Protein AF-0000000067514881 (afdb_homodimer)

Radius of gyration: 48.78 Å; Cα contacts (8 Å, |Δi|>4): 1444; chains: 2; bounding box: 75×148×95 Å

Solvent-accessible surface area (backbone atoms only — not comparable to full-atom values): 47131 Å² total; per-residue (Å²): 100,60,61,56,52,49,50,50,49,51,50,44,47,51,47,31,50,49,51,51,50,52,49,44,64,70,70,41,62,71,49,18,67,57,32,48,49,44,53,46,50,52,51,50,49,49,49,50,33,59,72,74,40,55,71,67,57,22,54,52,49,37,60,68,60,47,46,100,52,30,45,54,50,74,37,80,62,69,75,24,76,82,64,85,60,50,72,67,38,49,51,52,49,50,52,45,42,63,72,65,65,56,62,90,83,55,55,72,27,43,39,66,24,15,73,82,69,42,60,60,82,41,62,83,88,37,74,68,41,69,42,59,40,31,38,30,30,15,35,56,42,96,86,68,34,17,45,30,32,44,32,49,46,46,59,39,69,62,55,69,61,52,48,65,48,49,47,57,46,46,48,50,54,51,48,52,51,49,51,51,51,41,52,42,51,49,50,48,46,52,51,47,26,55,49,36,45,42,42,23,36,57,41,87,71,78,74,71,79,79,47,59,49,71,66,50,26,49,29,46,50,27,46,37,51,21,52,52,28,50,49,50,32,53,49,46,50,35,50,39,47,40,36,48,33,57,56,52,48,51,45,52,50,50,43,50,57,56,51,67,70,47,70,91,46,71,68,46,52,50,46,50,51,40,48,49,49,48,50,50,49,40,52,50,51,29,52,46,32,53,52,65,23,72,85,67,61,68,40,79,41,50,54,40,57,54,50,49,54,49,39,50,52,30,40,74,71,74,54,62,49,46,67,84,76,55,76,85,41,71,46,68,41,40,66,67,32,50,50,49,22,49,49,31,53,45,52,48,24,35,70,71,36,67,31,29,33,50,47,64,49,72,45,94,86,48,29,38,38,36,34,42,35,23,64,20,90,45,66,62,77,89,44,50,69,54,46,40,39,48,56,39,51,86,40,98,91,46,87,49,76,77,74,74,89,76,71,26,42,43,53,27,44,22,38,44,42,35,21,44,40,38,23,46,66,46,64,42,71,40,85,95,50,6,33,30,39,40,36,39,34,62,51,61,78,70,85,122,100,62,62,54,52,49,50,49,49,51,50,44,47,50,47,31,50,48,49,50,49,51,49,42,64,70,70,40,61,69,51,19,69,57,33,49,50,46,54,46,51,52,49,49,48,49,49,49,33,59,73,73,40,55,72,68,57,21,52,53,50,38,58,68,61,46,46,101,53,30,44,53,49,76,36,81,61,68,76,24,76,81,63,85,63,50,73,67,37,49,51,50,50,49,52,44,40,63,72,63,67,56,62,89,82,56,54,70,27,41,38,63,25,16,73,83,68,43,61,58,82,42,61,84,87,37,74,67,42,68,42,58,40,30,38,32,30,15,36,57,40,96,85,69,34,17,45,30,33,45,32,50,48,45,59,40,69,63,54,68,61,52,49,65,48,49,48,57,46,47,47,50,54,50,49,52,51,49,52,53,51,40,50,42,51,50,49,50,45,52,53,48,26,54,51,36,46,42,40,24,35,56,42,87,71,78,75,70,79,79,48,59,49,70,67,50,27,50,28,46,50,28,47,38,50,22,52,52,27,50,50,51,32,54,43,48,49,41,51,40,48,40,37,49,34,57,57,53,48,52,45,53,52,50,43,49,56,57,53,67,70,47,69,91,49,71,67,46,52,51,45,52,51,38,47,50,52,48,51,50,50,40,50,50,51,30,52,46,35,50,51,58,34,73,84,63,64,68,42,78,42,48,52,40,56,52,49,50,53,50,40,51,52,31,41,73,70,72,54,61,49,46,68,85,77,54,76,87,41,71,47,69,40,40,65,68,29,51,50,49,22,48,50,30,53,44,50,48,24,36,70,69,35,68,30,30,32,50,46,66,50,74,46,94,86,48,29,37,37,37,34,43,34,23,63,19,90,43,67,61,76,89,45,51,69,53,46,40,39,47,56,39,51,85,39,96,90,45,87,49,76,79,74,77,90,78,73,24,43,42,54,28,46,21,37,45,42,36,22,45,40,39,24,45,64,47,62,41,72,40,87,95,51,7,34,30,40,39,36,38,33,62,52,63,79,70,83,123

Nearest PDB structures (foldseek):
  4biw-assembly1_A  TM=7.406E-01  e=2.289E-13  Escherichia coli K-12
  5lfk-assembly1_B-2  TM=5.447E-01  e=4.618E-12  Escherichia coli
  7zp0-assembly1_A  TM=6.771E-01  e=2.724E-10  Escherichia coli 'BL21-Gold(DE3)pLysS AG'
  6dk7-assembly3_E  TM=6.447E-01  e=3.213E-09  Pseudomonas aeruginosa
  9eut-assembly1_B  TM=3.669E-01  e=2.850E-12  Pseudomonas aeruginosa

Foldseek 3Di:
DLVVVLVVLLVVLVVVLVVVVQVCLVPPAFFAPVLLVVVLVLVLVLQCLCQVHDPVRSQVVQVVSDDPFKHKDKFLDADQPPDDDDPNRVVSVVVSCVVNVDDPPKDKGKDKAFPVRHRSRDDPVDPSVVGWIWIWMWIDDPVNMIIIMIGTGDTRDPSVVVCVPPSCVPSVVVSVVSSVQCCQQVVLVVVVVLVVLCVLQQAQDPQDDQGHDPVSNVVSVVVRVVSVVVQCVLQVVLVVQLVVLVVVVVVLVVVLVVLVPDDDDPVSVVVNVVSVLVNQVSVVSNVLSVLVHDDQHWDKDWVQVLVVVVQVVCVVVVQHAADPTDDTDIATARSSLQSLLVVLLQVVQCVAAVYWHWDWDADPVRKIKIKIKHFGAFDDPVCQVVLLPFQQDQDPVGSDDCPDDDSSNSSVSSQVSLVSSNKGWGWDADPPGIIMIMIIGHRSPDPD/DLVVVLVVLLVVLVVVLVVVVQVCLVPPAFFAPVLLVVVLVLVLVLQCLCQPHDNVRSQVVQVVSDDPFKHKDKFLDADQPPDDDDPNRVVSVVVNCVVNVDDPPKDKGKAKDFPVRHRSRDDPVDPSVVGWIWMWMWIDDPVNMIIIMIGTGDTRDPSVVVCVPPSCVPSVVVSVVSSVQCCQQVVLVVVVVLVVLCVLQQAQDPQDDQGHDPVSNVVSVVVRVVSVVVLCVLQVVLVVQLVVLVVVVVVLVVVLVVLVPDDDDPVSVVVNVVSVLVNQVSVVSNVLSCLVNRPQHWDKDWVQVLVVVVQVVCVVVVQHAADPTDDTDIATARSSLQSLLVVLLQVVQCVQAVYWHWDWDADPVRKIKIKIKHFGAFDDPVCQVVLLPFQQDQDPVGSDDCPDDDSSNSSVSSQVSLVSSNKGWGWDADPPGIIMIMIIGHRSPDPD

pLDDT: mean 82.02, std 12.08, range [29.7, 97.06]

InterPro domains:
  IPR003594 Histidine kinase/HSP90-like ATPase domain [PF02518] (335-443)
  IPR003594 Histidine kinase/HSP90-like ATPase domain [SM00387] (333-445)
  IPR003660 HAMP domain [PF00672] (180-230)
  IPR003660 HAMP domain [PS50885] (183-235)
  IPR003660 HAMP domain [SM00304] (183-235)
  IPR003661 Signal transduction histidine kinase, dimerisation/phosphoacceptor domain [PF00512] (237-293)
  IPR003661 Signal transduction histidine kinase, dimerisation/phosphoacceptor domain [SM00388] (236-294)
  IPR003661 Signal transduction histidine kinase, dimerisation/phosphoacceptor domain [cd00082] (237-290)
  IPR004358 Signal transduction histidine kinase-related protein, C-terminal [PR00344] (368-382)
  IPR004358 Signal transduction histidine kinase-related protein, C-terminal [PR00344] (386-396)
  IPR004358 Signal transduction histidine kinase-related protein, C-terminal [PR00344] (405-423)
  IPR004358 Signal transduction histidine kinase-related protein, C-terminal [PR00344] (429-442)
  IPR005467 Histidine kinase domain [PS50109] (243-445)
  IPR036097 Signal transduction histidine kinase, dimerisation/phosphoacceptor domain superfamily [SSF47384] (219-292)
  IPR036890 Histidine kinase/HSP90-like ATPase superfamily [G3DSA:3.30.565.10] (294-443)
  IPR036890 Histidine kinase/HSP90-like ATPase superfamily [SSF55874] (293-443)
  IPR050980 Two-component sensor histidine kinase [PTHR44936] (175-445)

Organism: Pseudomonas syringae pv. tomato (strain ATCC BAA-871 / DC3000) (NCBI:txid223283)

Sequence (896 aa):
MTQQLALLLLLALLASNAIAMLFLQRTGALIHPLSRTLAVERLITAYHATQGLSAEDASRLLAAMQTPDSELWVSAWPIANTLDMRAEEYRLVADLSHRLKLPAETTIGMQLERISGGPAREHVFVAAGWAPLRLRTSIDLLNGSYLNGIQHPAGGYEWGRMLAYTLPVTTIPVLLIVVFFMRRIVRPVKTLAKATERVSRGEWIPPLPLSGPQEARDLTTAFNIMQARIARHVEGRTRMLAAISHDLNTPITELRLQMELLDDGPERDDMLDSLDELRAMVRETLNFVRGDAVQEATVEISLTVLIDDLAKRYTTMGTPIGWHGASEITCRCRPLALKRALTNLIDNALKHAGDATVSLFKASDGDIHLEVLDHGTGIEPAWLTQVFEPFVQLSQTGTDHPQGGGLGLGLAIARACVQAHGGELTLENRPPAGLCAVVRLPAGVANLMTQQLALLLLLALLASNAIAMLFLQRTGALIHPLSRTLAVERLITAYHATQGLSAEDASRLLAAMQTPDSELWVSAWPIANTLDMRAEEYRLVADLSHRLKLPAETTIGMQLERISGGPAREHVFVAAGWAPLRLRTSIDLLNGSYLNGIQHPAGGYEWGRMLAYTLPVTTIPVLLIVVFFMRRIVRPVKTLAKATERVSRGEWIPPLPLSGPQEARDLTTAFNIMQARIARHVEGRTRMLAAISHDLNTPITELRLQMELLDDGPERDDMLDSLDELRAMVRETLNFVRGDAVQEATVEISLTVLIDDLAKRYTTMGTPIGWHGASEITCRCRPLALKRALTNLIDNALKHAGDATVSLFKASDGDIHLEVLDHGTGIEPAWLTQVFEPFVQLSQTGTDHPQGGGLGLGLAIARACVQAHGGELTLENRPPAGLCAVVRLPAGVANL

Structure (mmCIF, N/CA/C/O backbone):
data_AF-0000000067514881-model_v1
#
loop_
_entity.id
_entity.type
_entity.pdbx_description
1 polymer 'histidine kinase'
#
loop_
_atom_site.group_PDB
_atom_site.id
_atom_site.type_symbol
_atom_site.label_atom_id
_atom_site.label_alt_id
_atom_site.label_comp_id
_atom_site.label_asym_id
_atom_site.label_entity_id
_atom_site.label_seq_id
_atom_site.pdbx_PDB_ins_code
_atom_site.Cartn_x
_atom_site.Cartn_y
_atom_site.Cartn_z
_atom_site.occupancy
_atom_site.B_iso_or_equiv
_atom_site.auth_seq_id
_atom_site.auth_comp_id
_atom_site.auth_asym_id
_atom_site.auth_atom_id
_atom_site.pdbx_PDB_model_num
ATOM 1 N N . MET A 1 1 ? -8.719 10.391 -0.542 1 67.5 1 MET A N 1
ATOM 2 C CA . MET A 1 1 ? -8.109 10.375 0.783 1 67.5 1 MET A CA 1
ATOM 3 C C . MET A 1 1 ? -7.312 11.648 1.033 1 67.5 1 MET A C 1
ATOM 5 O O . MET A 1 1 ? -7.438 12.266 2.092 1 67.5 1 MET A O 1
ATOM 9 N N . THR A 1 2 ? -6.684 11.977 -0.057 1 68.81 2 THR A N 1
ATOM 10 C CA . THR A 1 2 ? -5.906 13.203 0.092 1 68.81 2 THR A CA 1
ATOM 11 C C . THR A 1 2 ? -6.816 14.383 0.43 1 68.81 2 THR A C 1
ATOM 13 O O . THR A 1 2 ? -6.496 15.188 1.308 1 68.81 2 THR A O 1
ATOM 16 N N . GLN A 1 3 ? -7.957 14.219 -0.21 1 71.12 3 GLN A N 1
ATOM 17 C CA . GLN A 1 3 ? -8.875 15.336 -0.005 1 71.12 3 GLN A CA 1
ATOM 18 C C . GLN A 1 3 ? -9.516 15.273 1.381 1 71.12 3 GLN A C 1
ATOM 20 O O . GLN A 1 3 ? -9.688 16.312 2.033 1 71.12 3 GLN A O 1
ATOM 25 N N . GLN A 1 4 ? -9.75 14.031 1.792 1 72.94 4 GLN A N 1
ATOM 26 C CA . GLN A 1 4 ? -10.359 13.883 3.109 1 72.94 4 GLN A CA 1
ATOM 27 C C . GLN A 1 4 ? -9.391 14.297 4.215 1 72.94 4 GLN A C 1
ATOM 29 O O . GLN A 1 4 ? -9.781 14.961 5.172 1 72.94 4 GLN A O 1
ATOM 34 N N . LEU A 1 5 ? -8.188 13.891 4.02 1 74.94 5 LEU A N 1
ATOM 35 C CA . LEU A 1 5 ? -7.188 14.25 5.02 1 74.94 5 LEU A CA 1
ATOM 36 C C . LEU A 1 5 ? -6.945 15.758 5.035 1 74.94 5 LEU A C 1
ATOM 38 O O . LEU A 1 5 ? -6.84 16.359 6.105 1 74.94 5 LEU A O 1
ATOM 42 N N . ALA A 1 6 ? -6.922 16.297 3.861 1 73.81 6 ALA A N 1
ATOM 43 C CA . ALA A 1 6 ? -6.746 17.734 3.758 1 73.81 6 ALA A CA 1
ATOM 44 C C . ALA A 1 6 ? -7.895 18.484 4.434 1 73.81 6 ALA A C 1
ATOM 46 O O . ALA A 1 6 ? -7.668 19.453 5.164 1 73.81 6 ALA A O 1
ATOM 47 N N . LEU A 1 7 ? -9.062 17.969 4.223 1 74.75 7 LEU A N 1
ATOM 48 C CA . LEU A 1 7 ? -10.234 18.609 4.809 1 74.75 7 LEU A CA 1
ATOM 49 C C . LEU A 1 7 ? -10.234 18.453 6.324 1 74.75 7 LEU A C 1
ATOM 51 O O . LEU A 1 7 ? -10.578 19.406 7.047 1 74.75 7 LEU A O 1
ATOM 55 N N . LEU A 1 8 ? -9.805 17.344 6.73 1 76.19 8 LEU A N 1
ATOM 56 C CA . LEU A 1 8 ? -9.766 17.094 8.164 1 76.19 8 LEU A CA 1
ATOM 57 C C . LEU A 1 8 ? -8.719 17.984 8.836 1 76.19 8 LEU A C 1
ATOM 59 O O . LEU A 1 8 ? -8.945 18.5 9.938 1 76.19 8 LEU A O 1
ATOM 63 N N . LEU A 1 9 ? -7.617 18.109 8.172 1 78 9 LEU A N 1
ATOM 64 C CA . LEU A 1 9 ? -6.555 18.953 8.719 1 78 9 LEU A CA 1
ATOM 65 C C . LEU A 1 9 ? -6.992 20.422 8.781 1 78 9 LEU A C 1
ATOM 67 O O . LEU A 1 9 ? -6.738 21.109 9.773 1 78 9 LEU A O 1
ATOM 71 N N . LEU A 1 10 ? -7.688 20.812 7.723 1 76.31 10 LEU A N 1
ATOM 72 C CA . LEU A 1 10 ? -8.188 22.188 7.691 1 76.31 10 LEU A CA 1
ATOM 73 C C . LEU A 1 10 ? -9.211 22.422 8.805 1 76.31 10 LEU A C 1
ATOM 75 O O . LEU A 1 10 ? -9.156 23.438 9.492 1 76.31 10 LEU A O 1
ATOM 79 N N . LEU A 1 11 ? -10.031 21.438 8.969 1 77.38 11 LEU A N 1
ATOM 80 C CA . LEU A 1 11 ? -11.062 21.562 9.992 1 77.38 11 LEU A CA 1
ATOM 81 C C . LEU A 1 11 ? -10.445 21.547 11.391 1 77.38 11 LEU A C 1
ATOM 83 O O . LEU A 1 11 ? -10.891 22.266 12.281 1 77.38 11 LEU A O 1
ATOM 87 N N . ALA A 1 12 ? -9.453 20.766 11.5 1 78 12 ALA A N 1
ATOM 88 C CA . ALA A 1 12 ? -8.789 20.688 12.797 1 78 12 ALA A CA 1
ATOM 89 C C . ALA A 1 12 ? -8.062 21.984 13.125 1 78 12 ALA A C 1
ATOM 91 O O . ALA A 1 12 ? -8.078 22.438 14.273 1 78 12 ALA A O 1
ATOM 92 N N . LEU A 1 13 ? -7.488 22.516 12.07 1 78.38 13 LEU A N 1
ATOM 93 C CA . LEU A 1 13 ? -6.785 23.781 12.281 1 78.38 13 LEU A CA 1
ATOM 94 C C . LEU A 1 13 ? -7.766 24.906 12.586 1 78.38 13 LEU A C 1
ATOM 96 O O . LEU A 1 13 ? -7.508 25.734 13.461 1 78.38 13 LEU A O 1
ATOM 100 N N . LEU A 1 14 ? -8.867 24.891 11.93 1 76.5 14 LEU A N 1
ATOM 101 C CA . LEU A 1 14 ? -9.891 25.891 12.18 1 76.5 14 LEU A CA 1
ATOM 102 C C . LEU A 1 14 ? -10.484 25.734 13.57 1 76.5 14 LEU A C 1
ATOM 104 O O . LEU A 1 14 ? -10.672 26.719 14.289 1 76.5 14 LEU A O 1
ATOM 108 N N . ALA A 1 15 ? -10.68 24.531 13.906 1 79.69 15 ALA A N 1
ATOM 109 C CA . ALA A 1 15 ? -11.25 24.25 15.219 1 79.69 15 ALA A CA 1
ATOM 110 C C . ALA A 1 15 ? -10.281 24.641 16.328 1 79.69 15 ALA A C 1
ATOM 112 O O . ALA A 1 15 ? -10.68 25.219 17.344 1 79.69 15 ALA A O 1
ATOM 113 N N . SER A 1 16 ? -9.094 24.281 16.109 1 78.38 16 SER A N 1
ATOM 114 C CA . SER A 1 16 ? -8.086 24.578 17.109 1 78.38 16 SER A CA 1
ATOM 115 C C . SER A 1 16 ? -7.938 26.094 17.312 1 78.38 16 SER A C 1
ATOM 117 O O . SER A 1 16 ? -7.824 26.562 18.438 1 78.38 16 SER A O 1
ATOM 119 N N . ASN A 1 17 ? -8.016 26.828 16.25 1 74.62 17 ASN A N 1
ATOM 120 C CA . ASN A 1 17 ? -7.934 28.281 16.344 1 74.62 17 ASN A CA 1
ATOM 121 C C . ASN A 1 17 ? -9.188 28.875 16.984 1 74.62 17 ASN A C 1
ATOM 123 O O . ASN A 1 17 ? -9.094 29.812 17.766 1 74.62 17 ASN A O 1
ATOM 127 N N . ALA A 1 18 ? -10.25 28.312 16.672 1 73.75 18 ALA A N 1
ATOM 128 C CA . ALA A 1 18 ? -11.5 28.781 17.266 1 73.75 18 ALA A CA 1
ATOM 129 C C . ALA A 1 18 ? -11.523 28.547 18.766 1 73.75 18 ALA A C 1
ATOM 131 O O . ALA A 1 18 ? -11.922 29.422 19.531 1 73.75 18 ALA A O 1
ATOM 132 N N . ILE A 1 19 ? -11.039 27.406 19.172 1 76 19 ILE A N 1
ATOM 133 C CA . ILE A 1 19 ? -11 27.062 20.578 1 76 19 ILE A CA 1
ATOM 134 C C . ILE A 1 19 ? -10.031 27.984 21.328 1 76 19 ILE A C 1
ATOM 136 O O . ILE A 1 19 ? -10.328 28.453 22.422 1 76 19 ILE A O 1
ATOM 140 N N . ALA A 1 20 ? -8.961 28.219 20.672 1 72.5 20 ALA A N 1
ATOM 141 C CA . ALA A 1 20 ? -7.977 29.109 21.281 1 72.5 20 ALA A CA 1
ATOM 142 C C . ALA A 1 20 ? -8.539 30.531 21.438 1 72.5 20 ALA A C 1
ATOM 144 O O . ALA A 1 20 ? -8.32 31.172 22.453 1 72.5 20 ALA A O 1
ATOM 145 N N . MET A 1 21 ? -9.297 30.969 20.469 1 70.38 21 MET A N 1
ATOM 146 C CA . MET A 1 21 ? -9.914 32.281 20.5 1 70.38 21 MET A CA 1
ATOM 147 C C . MET A 1 21 ? -10.969 32.375 21.609 1 70.38 21 MET A C 1
ATOM 149 O O . MET A 1 21 ? -11.039 33.344 22.344 1 70.38 21 MET A O 1
ATOM 153 N N . LEU A 1 22 ? -11.695 31.281 21.672 1 70.44 22 LEU A N 1
ATOM 154 C CA . LEU A 1 22 ? -12.742 31.25 22.688 1 70.44 22 LEU A CA 1
ATOM 155 C C . LEU A 1 22 ? -12.141 31.203 24.078 1 70.44 22 LEU A C 1
ATOM 157 O O . LEU A 1 22 ? -12.656 31.859 25 1 70.44 22 LEU A O 1
ATOM 161 N N . PHE A 1 23 ? -11.062 30.516 24.188 1 71.56 23 PHE A N 1
ATOM 162 C CA . PHE A 1 23 ? -10.383 30.438 25.469 1 71.56 23 PHE A CA 1
ATOM 163 C C . PHE A 1 23 ? -9.82 31.781 25.875 1 71.56 23 PHE A C 1
ATOM 165 O O . PHE A 1 23 ? -9.953 32.219 27.031 1 71.56 23 PHE A O 1
ATOM 172 N N . LEU A 1 24 ? -9.266 32.531 24.922 1 67.5 24 LEU A N 1
ATOM 173 C CA . LEU A 1 24 ? -8.68 33.844 25.219 1 67.5 24 LEU A CA 1
ATOM 174 C C . LEU A 1 24 ? -9.766 34.875 25.516 1 67.5 24 LEU A C 1
ATOM 176 O O . LEU A 1 24 ? -9.57 35.75 26.344 1 67.5 24 LEU A O 1
ATOM 180 N N . GLN A 1 25 ? -10.844 34.656 24.844 1 66.69 25 GLN A N 1
ATOM 181 C CA . GLN A 1 25 ? -11.945 35.562 25.078 1 66.69 25 GLN A CA 1
ATOM 182 C C . GLN A 1 25 ? -12.539 35.375 26.469 1 66.69 25 GLN A C 1
ATOM 184 O O . GLN A 1 25 ? -12.938 36.344 27.125 1 66.69 25 GLN A O 1
ATOM 189 N N . ARG A 1 26 ? -12.492 34.156 26.844 1 67.12 26 ARG A N 1
ATOM 190 C CA . ARG A 1 26 ? -13.102 33.875 28.141 1 67.12 26 ARG A CA 1
ATOM 191 C C . ARG A 1 26 ? -12.148 34.188 29.281 1 67.12 26 ARG A C 1
ATOM 193 O O . ARG A 1 26 ? -12.578 34.656 30.328 1 67.12 26 ARG A O 1
ATOM 200 N N . THR A 1 27 ? -10.891 33.969 29.016 1 62.38 27 THR A N 1
ATOM 201 C CA . THR A 1 27 ? -9.969 34.094 30.125 1 62.38 27 THR A CA 1
ATOM 202 C C . THR A 1 27 ? -9.117 35.344 29.984 1 62.38 27 THR A C 1
ATOM 204 O O . THR A 1 27 ? -8.477 35.781 30.938 1 62.38 27 THR A O 1
ATOM 207 N N . GLY A 1 28 ? -9.141 35.875 28.812 1 61.72 28 GLY A N 1
ATOM 208 C CA . GLY A 1 28 ? -8.203 36.969 28.609 1 61.72 28 GLY A CA 1
ATOM 209 C C . GLY A 1 28 ? -8.75 38.312 29.062 1 61.72 28 GLY A C 1
ATOM 210 O O . GLY A 1 28 ? -9.906 38.406 29.469 1 61.72 28 GLY A O 1
ATOM 211 N N . ALA A 1 29 ? -7.867 39.312 29.172 1 66.06 29 ALA A N 1
ATOM 212 C CA . ALA A 1 29 ? -8.25 40.656 29.547 1 66.06 29 ALA A CA 1
ATOM 213 C C . ALA A 1 29 ? -9.117 41.312 28.484 1 66.06 29 ALA A C 1
ATOM 215 O O . ALA A 1 29 ? -8.867 41.125 27.281 1 66.06 29 ALA A O 1
ATOM 216 N N . LEU A 1 30 ? -10.289 41.812 28.875 1 70.56 30 LEU A N 1
ATOM 217 C CA . LEU A 1 30 ? -11.219 42.469 27.953 1 70.56 30 LEU A CA 1
ATOM 218 C C . LEU A 1 30 ? -10.578 43.688 27.328 1 70.56 30 LEU A C 1
ATOM 220 O O . LEU A 1 30 ? -10.766 43.969 26.141 1 70.56 30 LEU A O 1
ATOM 224 N N . ILE A 1 31 ? -9.75 44.344 28.25 1 76.69 31 ILE A N 1
ATOM 225 C CA . ILE A 1 31 ? -9.109 45.594 27.781 1 76.69 31 ILE A CA 1
ATOM 226 C C . ILE A 1 31 ? -7.613 45.344 27.594 1 76.69 31 ILE A C 1
ATOM 228 O O . ILE A 1 31 ? -6.977 44.688 28.422 1 76.69 31 ILE A O 1
ATOM 232 N N . HIS A 1 32 ? -7.141 45.75 26.531 1 76.38 32 HIS A N 1
ATOM 233 C CA . HIS A 1 32 ? -5.699 45.688 26.297 1 76.38 32 HIS A CA 1
ATOM 234 C C . HIS A 1 32 ? -4.93 46.375 27.422 1 76.38 32 HIS A C 1
ATOM 236 O O . HIS A 1 32 ? -5.332 47.438 27.891 1 76.38 32 HIS A O 1
ATOM 242 N N . PRO A 1 33 ? -3.928 45.812 27.875 1 77.75 33 PRO A N 1
ATOM 243 C CA . PRO A 1 33 ? -3.188 46.375 29 1 77.75 33 PRO A CA 1
ATOM 244 C C . PRO A 1 33 ? -2.732 47.812 28.75 1 77.75 33 PRO A C 1
ATOM 246 O O . PRO A 1 33 ? -2.771 48.625 29.672 1 77.75 33 PRO A O 1
ATOM 249 N N . LEU A 1 34 ? -2.389 48.062 27.531 1 81.69 34 LEU A N 1
ATOM 250 C CA . LEU A 1 34 ? -1.942 49.406 27.219 1 81.69 34 LEU A CA 1
ATOM 251 C C . LEU A 1 34 ? -3.111 50.406 27.25 1 81.69 34 LEU A C 1
ATOM 253 O O . LEU A 1 34 ? -2.949 51.562 27.641 1 81.69 34 LEU A O 1
ATOM 257 N N . SER A 1 35 ? -4.227 49.938 26.859 1 85 35 SER A N 1
ATOM 258 C CA . SER A 1 35 ? -5.414 50.781 26.891 1 85 35 SER A CA 1
ATOM 259 C C . SER A 1 35 ? -5.863 51.031 28.328 1 85 35 SER A C 1
ATOM 261 O O . SER A 1 35 ? -6.344 52.125 28.641 1 85 35 SER A O 1
ATOM 263 N N . ARG A 1 36 ? -5.676 50.062 29.094 1 86.06 36 ARG A N 1
ATOM 264 C CA . ARG A 1 36 ? -5.969 50.219 30.516 1 86.06 36 ARG A CA 1
ATOM 265 C C . ARG A 1 36 ? -5.09 51.281 31.125 1 86.06 36 ARG A C 1
ATOM 267 O O . ARG A 1 36 ? -5.578 52.156 31.844 1 86.06 36 ARG A O 1
ATOM 274 N N . THR A 1 37 ? -3.854 51.188 30.828 1 86.12 37 THR A N 1
ATOM 275 C CA . THR A 1 37 ? -2.916 52.188 31.359 1 86.12 37 THR A CA 1
ATOM 276 C C . THR A 1 37 ? -3.266 53.594 30.859 1 86.12 37 THR A C 1
ATOM 278 O O . THR A 1 37 ? -3.207 54.562 31.609 1 86.12 37 THR A O 1
ATOM 281 N N . LEU A 1 38 ? -3.611 53.625 29.641 1 87.5 38 LEU A N 1
ATOM 282 C CA . LEU A 1 38 ? -3.99 54.906 29.047 1 87.5 38 LEU A CA 1
ATOM 283 C C . LEU A 1 38 ? -5.199 55.5 29.75 1 87.5 38 LEU A C 1
ATOM 285 O O . LEU A 1 38 ? -5.203 56.688 30.094 1 87.5 38 LEU A O 1
ATOM 289 N N . ALA A 1 39 ? -6.141 54.719 30 1 89.44 39 ALA A N 1
ATOM 290 C CA . ALA A 1 39 ? -7.375 55.156 30.641 1 89.44 39 ALA A CA 1
ATOM 291 C C . ALA A 1 39 ? -7.109 55.656 32.062 1 89.44 39 ALA A C 1
ATOM 293 O O . ALA A 1 39 ? -7.613 56.688 32.469 1 89.44 39 ALA A O 1
ATOM 294 N N . VAL A 1 40 ? -6.328 54.938 32.719 1 90.06 40 VAL A N 1
ATOM 295 C CA . VAL A 1 40 ? -6.047 55.25 34.125 1 90.06 40 VAL A CA 1
ATOM 296 C C . VAL A 1 40 ? -5.191 56.531 34.219 1 90.06 40 VAL A C 1
ATOM 298 O O . VAL A 1 40 ? -5.434 57.406 35.031 1 90.06 40 VAL A O 1
ATOM 301 N N . GLU A 1 41 ? -4.27 56.656 33.375 1 89.06 41 GLU A N 1
ATOM 302 C CA . GLU A 1 41 ? -3.389 57.812 33.375 1 89.06 41 GLU A CA 1
ATOM 303 C C . GLU A 1 41 ? -4.152 59.094 33.031 1 89.06 41 GLU A C 1
ATOM 305 O O . GLU A 1 41 ? -3.893 60.156 33.625 1 89.06 41 GLU A O 1
ATOM 310 N N . ARG A 1 42 ? -5.059 59 32.156 1 90.06 42 ARG A N 1
ATOM 311 C CA . ARG A 1 42 ? -5.902 60.125 31.812 1 90.06 42 ARG A CA 1
ATOM 312 C C . ARG A 1 42 ? -6.695 60.625 33 1 90.06 42 ARG A C 1
ATOM 314 O O . ARG A 1 42 ? -6.77 61.812 33.281 1 90.06 42 ARG A O 1
ATOM 321 N N . LEU A 1 43 ? -7.172 59.719 33.719 1 92 43 LEU A N 1
ATOM 322 C CA . LEU A 1 43 ? -7.984 60.062 34.875 1 92 43 LEU A CA 1
ATOM 323 C C . LEU A 1 43 ? -7.125 60.656 35.969 1 92 43 LEU A C 1
ATOM 325 O O . LEU A 1 43 ? -7.551 61.594 36.656 1 92 43 LEU A O 1
ATOM 329 N N . ILE A 1 44 ? -5.957 60.188 36.156 1 90.5 44 ILE A N 1
ATOM 330 C CA . ILE A 1 44 ? -5.047 60.688 37.156 1 90.5 44 ILE A CA 1
ATOM 331 C C . ILE A 1 44 ? -4.676 62.125 36.844 1 90.5 44 ILE A C 1
ATOM 333 O O . ILE A 1 44 ? -4.719 63 37.719 1 90.5 44 ILE A O 1
ATOM 337 N N . THR A 1 45 ? -4.367 62.344 35.625 1 90 45 THR A N 1
ATOM 338 C CA . THR A 1 45 ? -4.012 63.719 35.219 1 90 45 THR A CA 1
ATOM 339 C C . THR A 1 45 ? -5.191 64.688 35.406 1 90 45 THR A C 1
ATOM 341 O O . THR A 1 45 ? -5.027 65.75 35.906 1 90 45 THR A O 1
ATOM 344 N N . ALA A 1 46 ? -6.312 64.188 35 1 92.25 46 ALA A N 1
ATOM 345 C CA . ALA A 1 46 ? -7.516 65 35.156 1 92.25 46 ALA A CA 1
ATOM 346 C C . ALA A 1 46 ? -7.82 65.312 36.625 1 92.25 46 ALA A C 1
ATOM 348 O O . ALA A 1 46 ? -8.195 66.375 36.969 1 92.25 46 ALA A O 1
ATOM 349 N N . TYR A 1 47 ? -7.629 64.312 37.406 1 91.94 47 TYR A N 1
ATOM 350 C CA . TYR A 1 47 ? -7.887 64.5 38.844 1 91.94 47 TYR A CA 1
ATOM 351 C C . TYR A 1 47 ? -6.941 65.5 39.469 1 91.94 47 TYR A C 1
ATOM 353 O O . TYR A 1 47 ? -7.379 66.438 40.188 1 91.94 47 TYR A O 1
ATOM 361 N N . HIS A 1 48 ? -5.688 65.438 39.156 1 89.81 48 HIS A N 1
ATOM 362 C CA . HIS A 1 48 ? -4.703 66.375 39.656 1 89.81 48 HIS A CA 1
ATOM 363 C C . HIS A 1 48 ? -4.957 67.812 39.156 1 89.81 48 HIS A C 1
ATOM 365 O O . HIS A 1 48 ? -4.762 68.812 39.875 1 89.81 48 HIS A O 1
ATOM 371 N N . ALA A 1 49 ? -5.414 67.812 37.938 1 90.38 49 ALA A N 1
ATOM 372 C CA . ALA A 1 49 ? -5.723 69.125 37.375 1 90.38 49 ALA A CA 1
ATOM 373 C C . ALA A 1 49 ? -6.891 69.75 38.094 1 90.38 49 ALA A C 1
ATOM 375 O O . ALA A 1 49 ? -6.84 70.938 38.406 1 90.38 49 ALA A O 1
ATOM 376 N N . THR A 1 50 ? -7.879 69 38.406 1 90.31 50 THR A N 1
ATOM 377 C CA . THR A 1 50 ? -9.086 69.562 39.031 1 90.31 50 THR A CA 1
ATOM 378 C C . THR A 1 50 ? -8.836 69.875 40.5 1 90.31 50 THR A C 1
ATOM 380 O O . THR A 1 50 ? -9.422 70.812 41.031 1 90.31 50 THR A O 1
ATOM 383 N N . GLN A 1 51 ? -7.922 69.188 41.125 1 88.25 51 GLN A N 1
ATOM 384 C CA . GLN A 1 51 ? -7.664 69.438 42.531 1 88.25 51 GLN A CA 1
ATOM 385 C C . GLN A 1 51 ? -6.57 70.438 42.75 1 88.25 51 GLN A C 1
ATOM 387 O O . GLN A 1 51 ? -6.57 71.188 43.75 1 88.25 51 GLN A O 1
ATOM 392 N N . GLY A 1 52 ? -5.676 70.562 41.812 1 84.75 52 GLY A N 1
ATOM 393 C CA . GLY A 1 52 ? -4.484 71.375 42.062 1 84.75 52 GLY A CA 1
ATOM 394 C C . GLY A 1 52 ? -4.539 72.688 41.344 1 84.75 52 GLY A C 1
ATOM 395 O O . GLY A 1 52 ? -3.766 73.625 41.688 1 84.75 52 GLY A O 1
ATOM 396 N N . LEU A 1 53 ? -5.434 72.875 40.406 1 89 53 LEU A N 1
ATOM 397 C CA . LEU A 1 53 ? -5.473 74.062 39.625 1 89 53 LEU A CA 1
ATOM 398 C C . LEU A 1 53 ? -6.746 74.875 39.906 1 89 53 LEU A C 1
ATOM 400 O O . LEU A 1 53 ? -7.668 74.375 40.562 1 89 53 LEU A O 1
ATOM 404 N N . SER A 1 54 ? -6.676 76.188 39.469 1 89.69 54 SER A N 1
ATOM 405 C CA . SER A 1 54 ? -7.902 76.938 39.5 1 89.69 54 SER A CA 1
ATOM 406 C C . SER A 1 54 ? -8.984 76.375 38.625 1 89.69 54 SER A C 1
ATOM 408 O O . SER A 1 54 ? -8.68 75.625 37.688 1 89.69 54 SER A O 1
ATOM 410 N N . ALA A 1 55 ? -10.211 76.562 38.906 1 88.62 55 ALA A N 1
ATOM 411 C CA . ALA A 1 55 ? -11.336 76.062 38.156 1 88.62 55 ALA A CA 1
ATOM 412 C C . ALA A 1 55 ? -11.227 76.375 36.688 1 88.62 55 ALA A C 1
ATOM 414 O O . ALA A 1 55 ? -11.539 75.562 35.812 1 88.62 55 ALA A O 1
ATOM 415 N N . GLU A 1 56 ? -10.766 77.562 36.406 1 89.88 56 GLU A N 1
ATOM 416 C CA . GLU A 1 56 ? -10.625 78 35.031 1 89.88 56 GLU A CA 1
ATOM 417 C C . GLU A 1 56 ? -9.5 77.25 34.312 1 89.88 56 GLU A C 1
ATOM 419 O O . GLU A 1 56 ? -9.672 76.75 33.188 1 89.88 56 GLU A O 1
ATOM 424 N N . ASP A 1 57 ? -8.398 77.125 35.031 1 90.69 57 ASP A N 1
ATOM 425 C CA . ASP A 1 57 ? -7.254 76.438 34.469 1 90.69 57 ASP A CA 1
ATOM 426 C C . ASP A 1 57 ? -7.547 74.938 34.281 1 90.69 57 ASP A C 1
ATOM 428 O O . ASP A 1 57 ? -7.141 74.375 33.281 1 90.69 57 ASP A O 1
ATOM 432 N N . ALA A 1 58 ? -8.227 74.438 35.219 1 91.69 58 ALA A N 1
ATOM 433 C CA . ALA A 1 58 ? -8.586 73 35.156 1 91.69 58 ALA A CA 1
ATOM 434 C C . ALA A 1 58 ? -9.508 72.75 33.969 1 91.69 58 ALA A C 1
ATOM 436 O O . ALA A 1 58 ? -9.312 71.75 33.219 1 91.69 58 ALA A O 1
ATOM 437 N N . SER A 1 59 ? -10.5 73.562 33.812 1 91.06 59 SER A N 1
ATOM 438 C CA . SER A 1 59 ? -11.438 73.438 32.688 1 91.06 59 SER A CA 1
ATOM 439 C C . SER A 1 59 ? -10.727 73.562 31.344 1 91.06 59 SER A C 1
ATOM 441 O O . SER A 1 59 ? -11.031 72.812 30.406 1 91.06 59 SER A O 1
ATOM 443 N N . ARG A 1 60 ? -9.789 74.438 31.266 1 89.5 60 ARG A N 1
ATOM 444 C CA . ARG A 1 60 ? -9.031 74.625 30.031 1 89.5 60 ARG A CA 1
ATOM 445 C C . ARG A 1 60 ? -8.172 73.375 29.734 1 89.5 60 ARG A C 1
ATOM 447 O O . ARG A 1 60 ? -8.109 72.938 28.578 1 89.5 60 ARG A O 1
ATOM 454 N N . LEU A 1 61 ? -7.551 72.875 30.734 1 90.44 61 LEU A N 1
ATOM 455 C CA . LEU A 1 61 ? -6.695 71.75 30.547 1 90.44 61 LEU A CA 1
ATOM 456 C C . LEU A 1 61 ? -7.523 70.5 30.172 1 90.44 61 LEU A C 1
ATOM 458 O O . LEU A 1 61 ? -7.133 69.75 29.297 1 90.44 61 LEU A O 1
ATOM 462 N N . LEU A 1 62 ? -8.617 70.25 30.859 1 92.31 62 LEU A N 1
ATOM 463 C CA . LEU A 1 62 ? -9.492 69.125 30.547 1 92.31 62 LEU A CA 1
ATOM 464 C C . LEU A 1 62 ? -10 69.25 29.109 1 92.31 62 LEU A C 1
ATOM 466 O O . LEU A 1 62 ? -10.117 68.188 28.438 1 92.31 62 LEU A O 1
ATOM 470 N N . ALA A 1 63 ? -10.281 70.438 28.688 1 89.25 63 ALA A N 1
ATOM 471 C CA . ALA A 1 63 ? -10.711 70.625 27.297 1 89.25 63 ALA A CA 1
ATOM 472 C C . ALA A 1 63 ? -9.594 70.25 26.328 1 89.25 63 ALA A C 1
ATOM 474 O O . ALA A 1 63 ? -9.844 69.688 25.266 1 89.25 63 ALA A O 1
ATOM 475 N N . ALA A 1 64 ? -8.383 70.562 26.734 1 84.75 64 ALA A N 1
ATOM 476 C CA . ALA A 1 64 ? -7.227 70.25 25.891 1 84.75 64 ALA A CA 1
ATOM 477 C C . ALA A 1 64 ? -6.957 68.75 25.844 1 84.75 64 ALA A C 1
ATOM 479 O O . ALA A 1 64 ? -6.395 68.25 24.875 1 84.75 64 ALA A O 1
ATOM 480 N N . MET A 1 65 ? -7.352 68.062 26.859 1 86.5 65 MET A N 1
ATOM 481 C CA . MET A 1 65 ? -7.102 66.625 26.969 1 86.5 65 MET A CA 1
ATOM 482 C C . MET A 1 65 ? -8.172 65.812 26.219 1 86.5 65 MET A C 1
ATOM 484 O O . MET A 1 65 ? -8.062 64.625 26.078 1 86.5 65 MET A O 1
ATOM 488 N N . GLN A 1 66 ? -9.195 66.438 25.734 1 87.38 66 GLN A N 1
ATOM 489 C CA . GLN A 1 66 ? -10.289 65.75 25.078 1 87.38 66 GLN A CA 1
ATOM 490 C C . GLN A 1 66 ? -9.836 65.188 23.75 1 87.38 66 GLN A C 1
ATOM 492 O O . GLN A 1 66 ? -9.094 65.812 23 1 87.38 66 GLN A O 1
ATOM 497 N N . THR A 1 67 ? -10.039 63.938 23.578 1 84.19 67 THR A N 1
ATOM 498 C CA . THR A 1 67 ? -9.805 63.188 22.344 1 84.19 67 THR A CA 1
ATOM 499 C C . THR A 1 67 ? -11.078 62.5 21.875 1 84.19 67 THR A C 1
ATOM 501 O O . THR A 1 67 ? -12.062 62.406 22.625 1 84.19 67 THR A O 1
ATOM 504 N N . PRO A 1 68 ? -11.078 62.094 20.641 1 81 68 PRO A N 1
ATOM 505 C CA . PRO A 1 68 ? -12.258 61.375 20.172 1 81 68 PRO A CA 1
ATOM 506 C C . PRO A 1 68 ? -12.562 60.125 21 1 81 68 PRO A C 1
ATOM 508 O O . PRO A 1 68 ? -13.719 59.719 21.109 1 81 68 PRO A O 1
ATOM 511 N N . ASP A 1 69 ? -11.555 59.656 21.703 1 85.12 69 ASP A N 1
ATOM 512 C CA . ASP A 1 69 ? -11.758 58.406 22.453 1 85.12 69 ASP A CA 1
ATOM 513 C C . ASP A 1 69 ? -11.883 58.688 23.953 1 85.12 69 ASP A C 1
ATOM 515 O O . ASP A 1 69 ? -12 57.75 24.75 1 85.12 69 ASP A O 1
ATOM 519 N N . SER A 1 70 ? -11.781 59.906 24.375 1 91 70 SER A N 1
ATOM 520 C CA . SER A 1 70 ? -11.805 60.219 25.812 1 91 70 SER A CA 1
ATOM 521 C C . SER A 1 70 ? -12.383 61.594 26.078 1 91 70 SER A C 1
ATOM 523 O O . SER A 1 70 ? -11.938 62.594 25.484 1 91 70 SER A O 1
ATOM 525 N N . GLU A 1 71 ? -13.398 61.688 26.844 1 93.62 71 GLU A N 1
ATOM 526 C CA . GLU A 1 71 ? -14.016 62.938 27.312 1 93.62 71 GLU A CA 1
ATOM 527 C C . GLU A 1 71 ? -14.031 63 28.844 1 93.62 71 GLU A C 1
ATOM 529 O O . GLU A 1 71 ? -14.531 62.094 29.5 1 93.62 71 GLU A O 1
ATOM 534 N N . LEU A 1 72 ? -13.383 64 29.375 1 94.19 72 LEU A N 1
ATOM 535 C CA . LEU A 1 72 ? -13.344 64.188 30.812 1 94.19 72 LEU A CA 1
ATOM 536 C C . LEU A 1 72 ? -13.906 65.562 31.188 1 94.19 72 LEU A C 1
ATOM 538 O O . LEU A 1 72 ? -13.609 66.562 30.516 1 94.19 72 LEU A O 1
ATOM 542 N N . TRP A 1 73 ? -14.844 65.688 32.156 1 92.81 73 TRP A N 1
ATOM 543 C CA . TRP A 1 73 ? -15.414 66.938 32.594 1 92.81 73 TRP A CA 1
ATOM 544 C C . TRP A 1 73 ? -15.844 66.875 34.062 1 92.81 73 TRP A C 1
ATOM 546 O O . TRP A 1 73 ? -15.906 65.75 34.656 1 92.81 73 TRP A O 1
ATOM 556 N N . VAL A 1 74 ? -15.961 68 34.625 1 94 74 VAL A N 1
ATOM 557 C CA . VAL A 1 74 ? -16.422 68.062 36 1 94 74 VAL A CA 1
ATOM 558 C C . VAL A 1 74 ? -17.906 68.438 36 1 94 74 VAL A C 1
ATOM 560 O O . VAL A 1 74 ? -18.344 69.312 35.25 1 94 74 VAL A O 1
ATOM 563 N N . SER A 1 75 ? -18.625 67.75 36.75 1 92.44 75 SER A N 1
ATOM 564 C CA . SER A 1 75 ? -20.047 68.062 36.906 1 92.44 75 SER A CA 1
ATOM 565 C C . SER A 1 75 ? -20.531 67.812 38.344 1 92.44 75 SER A C 1
ATOM 567 O O . SER A 1 75 ? -19.781 67.312 39.156 1 92.44 75 SER A O 1
ATOM 569 N N . ALA A 1 76 ? -21.797 68.312 38.594 1 92.06 76 ALA A N 1
ATOM 570 C CA . ALA A 1 76 ? -22.375 68.188 39.938 1 92.06 76 ALA A CA 1
ATOM 571 C C . ALA A 1 76 ? -22.906 66.75 40.188 1 92.06 76 ALA A C 1
ATOM 573 O O . ALA A 1 76 ? -23.125 66.375 41.312 1 92.06 76 ALA A O 1
ATOM 574 N N . TRP A 1 77 ? -23.016 66 39.094 1 90.5 77 TRP A N 1
ATOM 575 C CA . TRP A 1 77 ? -23.594 64.625 39.219 1 90.5 77 TRP A CA 1
ATOM 576 C C . TRP A 1 77 ? -22.672 63.594 38.625 1 90.5 77 TRP A C 1
ATOM 578 O O . TRP A 1 77 ? -22.016 63.812 37.625 1 90.5 77 TRP A O 1
ATOM 588 N N . PRO A 1 78 ? -22.625 62.406 39.25 1 91.31 78 PRO A N 1
ATOM 589 C CA . PRO A 1 78 ? -21.844 61.312 38.688 1 91.31 78 PRO A CA 1
ATOM 590 C C . PRO A 1 78 ? -22.547 60.625 37.5 1 91.31 78 PRO A C 1
ATOM 592 O O . PRO A 1 78 ? -23.781 60.594 37.469 1 91.31 78 PRO A O 1
ATOM 595 N N . ILE A 1 79 ? -21.812 60.094 36.594 1 89.19 79 ILE A N 1
ATOM 596 C CA . ILE A 1 79 ? -22.391 59.406 35.438 1 89.19 79 ILE A CA 1
ATOM 597 C C . ILE A 1 79 ? -22.266 57.906 35.625 1 89.19 79 ILE A C 1
ATOM 599 O O . ILE A 1 79 ? -22.984 57.156 35 1 89.19 79 ILE A O 1
ATOM 603 N N . ALA A 1 80 ? -21.234 57.5 36.344 1 81.94 80 ALA A N 1
ATOM 604 C CA . ALA A 1 80 ? -21 56.062 36.531 1 81.94 80 ALA A CA 1
ATOM 605 C C . ALA A 1 80 ? -21.547 55.594 37.875 1 81.94 80 ALA A C 1
ATOM 607 O O . ALA A 1 80 ? -20.828 55.562 38.875 1 81.94 80 ALA A O 1
ATOM 608 N N . ASN A 1 81 ? -22.797 55.625 38.25 1 69.44 81 ASN A N 1
ATOM 609 C CA . ASN A 1 81 ? -23.391 55.188 39.5 1 69.44 81 ASN A CA 1
ATOM 610 C C . ASN A 1 81 ? -24.469 54.125 39.281 1 69.44 81 ASN A C 1
ATOM 612 O O . ASN A 1 81 ? -25.156 53.75 40.219 1 69.44 81 ASN A O 1
ATOM 616 N N . THR A 1 82 ? -24.594 53.719 38.094 1 61.25 82 THR A N 1
ATOM 617 C CA . THR A 1 82 ? -25.812 52.969 37.844 1 61.25 82 THR A CA 1
ATOM 618 C C . THR A 1 82 ? -25.578 51.469 37.969 1 61.25 82 THR A C 1
ATOM 620 O O . THR A 1 82 ? -26.516 50.719 38.281 1 61.25 82 THR A O 1
ATOM 623 N N . LEU A 1 83 ? -24.391 51 37.562 1 65.5 83 LEU A N 1
ATOM 624 C CA . LEU A 1 83 ? -24.281 49.562 37.469 1 65.5 83 LEU A CA 1
ATOM 625 C C . LEU A 1 83 ? -23.234 49.031 38.469 1 65.5 83 LEU A C 1
ATOM 627 O O . LEU A 1 83 ? -22.328 49.781 38.844 1 65.5 83 LEU A O 1
ATOM 631 N N . ASP A 1 84 ? -23.453 47.781 38.938 1 75.06 84 ASP A N 1
ATOM 632 C CA . ASP A 1 84 ? -22.5 47.125 39.812 1 75.06 84 ASP A CA 1
ATOM 633 C C . ASP A 1 84 ? -21.172 46.844 39.094 1 75.06 84 ASP A C 1
ATOM 635 O O . ASP A 1 84 ? -21.172 46.438 37.938 1 75.06 84 ASP A O 1
ATOM 639 N N . MET A 1 85 ? -20.109 47.312 39.688 1 78.94 85 MET A N 1
ATOM 640 C CA . MET A 1 85 ? -18.781 47.094 39.156 1 78.94 85 MET A CA 1
ATOM 641 C C . MET A 1 85 ? -18.438 45.594 39.156 1 78.94 85 MET A C 1
ATOM 643 O O . MET A 1 85 ? -18.844 44.875 40.031 1 78.94 85 MET A O 1
ATOM 647 N N . ARG A 1 86 ? -17.922 45.094 38.094 1 82 86 ARG A N 1
ATOM 648 C CA . ARG A 1 86 ? -17.453 43.719 37.969 1 82 86 ARG A CA 1
ATOM 649 C C . ARG A 1 86 ? -15.938 43.625 38.125 1 82 86 ARG A C 1
ATOM 651 O O . ARG A 1 86 ? -15.297 44.594 38.562 1 82 86 ARG A O 1
ATOM 658 N N . ALA A 1 87 ? -15.406 42.5 37.938 1 78.06 87 ALA A N 1
ATOM 659 C CA . ALA A 1 87 ? -14.008 42.188 38.25 1 78.06 87 ALA A CA 1
ATOM 660 C C . ALA A 1 87 ? -13.07 43.156 37.531 1 78.06 87 ALA A C 1
ATOM 662 O O . ALA A 1 87 ? -12.117 43.656 38.125 1 78.06 87 ALA A O 1
ATOM 663 N N . GLU A 1 88 ? -13.359 43.406 36.344 1 79.94 88 GLU A N 1
ATOM 664 C CA . GLU A 1 88 ? -12.477 44.281 35.594 1 79.94 88 GLU A CA 1
ATOM 665 C C . GLU A 1 88 ? -12.531 45.719 36.094 1 79.94 88 GLU A C 1
ATOM 667 O O . GLU A 1 88 ? -11.508 46.406 36.219 1 79.94 88 GLU A O 1
ATOM 672 N N . GLU A 1 89 ? -13.695 46.156 36.438 1 84.56 89 GLU A N 1
ATOM 673 C CA . GLU A 1 89 ? -13.875 47.5 36.969 1 84.56 89 GLU A CA 1
ATOM 674 C C . GLU A 1 89 ? -13.18 47.688 38.312 1 84.56 89 GLU A C 1
ATOM 676 O O . GLU A 1 89 ? -12.555 48.688 38.562 1 84.56 89 GLU A O 1
ATOM 681 N N . TYR A 1 90 ? -13.297 46.656 39.094 1 83.62 90 TYR A N 1
ATOM 682 C CA . TYR A 1 90 ? -12.648 46.719 40.406 1 83.62 90 TYR A CA 1
ATOM 683 C C . TYR A 1 90 ? -11.133 46.812 40.25 1 83.62 90 TYR A C 1
ATOM 685 O O . TYR A 1 90 ? -10.469 47.5 41 1 83.62 90 TYR A O 1
ATOM 693 N N . ARG A 1 91 ? -10.656 46.094 39.281 1 85.31 91 ARG A N 1
ATOM 694 C CA . ARG A 1 91 ? -9.219 46.125 39.062 1 85.31 91 ARG A CA 1
ATOM 695 C C . ARG A 1 91 ? -8.773 47.531 38.625 1 85.31 91 ARG A C 1
ATOM 697 O O . ARG A 1 91 ? -7.734 48.031 39.062 1 85.31 91 ARG A O 1
ATOM 704 N N . LEU A 1 92 ? -9.602 48.094 37.812 1 87.38 92 LEU A N 1
ATOM 705 C CA . LEU A 1 92 ? -9.297 49.438 37.344 1 87.38 92 LEU A CA 1
ATOM 706 C C . LEU A 1 92 ? -9.344 50.438 38.469 1 87.38 92 LEU A C 1
ATOM 708 O O . LEU A 1 92 ? -8.469 51.281 38.594 1 87.38 92 LEU A O 1
ATOM 712 N N . VAL A 1 93 ? -10.328 50.281 39.344 1 86.88 93 VAL A N 1
ATOM 713 C CA . VAL A 1 93 ? -10.492 51.188 40.5 1 86.88 93 VAL A CA 1
ATOM 714 C C . VAL A 1 93 ? -9.32 51 41.438 1 86.88 93 VAL A C 1
ATOM 716 O O . VAL A 1 93 ? -8.797 52 42 1 86.88 93 VAL A O 1
ATOM 719 N N . ALA A 1 94 ? -8.977 49.812 41.625 1 86.25 94 ALA A N 1
ATOM 720 C CA . ALA A 1 94 ? -7.859 49.531 42.531 1 86.25 94 ALA A CA 1
ATOM 721 C C . ALA A 1 94 ? -6.57 50.156 42 1 86.25 94 ALA A C 1
ATOM 723 O O . ALA A 1 94 ? -5.805 50.75 42.781 1 86.25 94 ALA A O 1
ATOM 724 N N . ASP A 1 95 ? -6.395 50.031 40.75 1 86.5 95 ASP A N 1
ATOM 725 C CA . ASP A 1 95 ? -5.207 50.625 40.156 1 86.5 95 ASP A CA 1
ATOM 726 C C . ASP A 1 95 ? -5.223 52.156 40.281 1 86.5 95 ASP A C 1
ATOM 728 O O . ASP A 1 95 ? -4.211 52.75 40.625 1 86.5 95 ASP A O 1
ATOM 732 N N . LEU A 1 96 ? -6.344 52.75 39.969 1 88.44 96 LEU A N 1
ATOM 733 C CA . LEU A 1 96 ? -6.508 54.188 40.031 1 88.44 96 LEU A CA 1
ATOM 734 C C . LEU A 1 96 ? -6.32 54.688 41.469 1 88.44 96 LEU A C 1
ATOM 736 O O . LEU A 1 96 ? -5.598 55.656 41.688 1 88.44 96 LEU A O 1
ATOM 740 N N . SER A 1 97 ? -6.922 53.969 42.406 1 86.88 97 SER A N 1
ATOM 741 C CA . SER A 1 97 ? -6.836 54.375 43.812 1 86.88 97 SER A CA 1
ATOM 742 C C . SER A 1 97 ? -5.41 54.281 44.312 1 86.88 97 SER A C 1
ATOM 744 O O . SER A 1 97 ? -4.961 55.125 45.094 1 86.88 97 SER A O 1
ATOM 746 N N . HIS A 1 98 ? -4.773 53.281 43.906 1 85.31 98 HIS A N 1
ATOM 747 C CA . HIS A 1 98 ? -3.396 53.062 44.312 1 85.31 98 HIS A CA 1
ATOM 748 C C . HIS A 1 98 ? -2.473 54.156 43.781 1 85.31 98 HIS A C 1
ATOM 750 O O . HIS A 1 98 ? -1.605 54.656 44.5 1 85.31 98 HIS A O 1
ATOM 756 N N . ARG A 1 99 ? -2.748 54.5 42.562 1 84.81 99 ARG A N 1
ATOM 757 C CA . ARG A 1 99 ? -1.87 55.469 41.906 1 84.81 99 ARG A CA 1
ATOM 758 C C . ARG A 1 99 ? -2.18 56.906 42.406 1 84.81 99 ARG A C 1
ATOM 760 O O . ARG A 1 99 ? -1.278 57.719 42.531 1 84.81 99 ARG A O 1
ATOM 767 N N . LEU A 1 100 ? -3.41 57.25 42.719 1 84.62 100 LEU A N 1
ATOM 768 C CA . LEU A 1 100 ? -3.826 58.594 43.156 1 84.62 100 LEU A CA 1
ATOM 769 C C . LEU A 1 100 ? -3.721 58.719 44.656 1 84.62 100 LEU A C 1
ATOM 771 O O . LEU A 1 100 ? -3.795 59.812 45.219 1 84.62 100 LEU A O 1
ATOM 775 N N . LYS A 1 101 ? -3.326 57.656 45.438 1 80 101 LYS A N 1
ATOM 776 C CA . LYS A 1 101 ? -3.293 57.656 46.906 1 80 101 LYS A CA 1
ATOM 777 C C . LYS A 1 101 ? -4.516 58.344 47.469 1 80 101 LYS A C 1
ATOM 779 O O . LYS A 1 101 ? -4.387 59.219 48.344 1 80 101 LYS A O 1
ATOM 784 N N . LEU A 1 102 ? -5.68 58.031 46.906 1 75.88 102 LEU A N 1
ATOM 785 C CA . LEU A 1 102 ? -6.914 58.719 47.312 1 75.88 102 LEU A CA 1
ATOM 786 C C . LEU A 1 102 ? -7.312 58.25 48.719 1 75.88 102 LEU A C 1
ATOM 788 O O . LEU A 1 102 ? -7.027 57.125 49.125 1 75.88 102 LEU A O 1
ATOM 792 N N . PRO A 1 103 ? -7.766 59.344 49.5 1 74.19 103 PRO A N 1
ATOM 793 C CA . PRO A 1 103 ? -8.289 58.938 50.781 1 74.19 103 PRO A CA 1
ATOM 794 C C . PRO A 1 103 ? -9.367 57.844 50.688 1 74.19 103 PRO A C 1
ATOM 796 O O . PRO A 1 103 ? -10.016 57.719 49.625 1 74.19 103 PRO A O 1
ATOM 799 N N . ALA A 1 104 ? -9.438 56.969 51.625 1 71.31 104 ALA A N 1
ATOM 800 C CA . ALA A 1 104 ? -10.367 55.844 51.656 1 71.31 104 ALA A CA 1
ATOM 801 C C . ALA A 1 104 ? -11.805 56.312 51.469 1 71.31 104 ALA A C 1
ATOM 803 O O . ALA A 1 104 ? -12.656 55.562 51 1 71.31 104 ALA A O 1
ATOM 804 N N . GLU A 1 105 ? -12.102 57.594 51.625 1 73.12 105 GLU A N 1
ATOM 805 C CA . GLU A 1 105 ? -13.469 58.125 51.594 1 73.12 105 GLU A CA 1
ATOM 806 C C . GLU A 1 105 ? -13.875 58.531 50.188 1 73.12 105 GLU A C 1
ATOM 808 O O . GLU A 1 105 ? -15.055 58.75 49.906 1 73.12 105 GLU A O 1
ATOM 813 N N . THR A 1 106 ? -12.938 58.438 49.25 1 81 106 THR A N 1
ATOM 814 C CA . THR A 1 106 ? -13.273 58.875 47.906 1 81 106 THR A CA 1
ATOM 815 C C . THR A 1 106 ? -13.969 57.75 47.125 1 81 106 THR A C 1
ATOM 817 O O . THR A 1 106 ? -13.453 56.625 47.031 1 81 106 THR A O 1
ATOM 820 N N . THR A 1 107 ? -15.203 58 46.719 1 83.75 107 THR A N 1
ATOM 821 C CA . THR A 1 107 ? -15.961 57 45.969 1 83.75 107 THR A CA 1
ATOM 822 C C . THR A 1 107 ? -15.648 57.125 44.469 1 83.75 107 THR A C 1
ATOM 824 O O . THR A 1 107 ? -15.68 58.219 43.906 1 83.75 107 THR A O 1
ATOM 827 N N . ILE A 1 108 ? -15.141 56.062 43.906 1 88.81 108 ILE A N 1
ATOM 828 C CA . ILE A 1 108 ? -14.883 56 42.5 1 88.81 108 ILE A CA 1
ATOM 829 C C . ILE A 1 108 ? -15.875 55.031 41.844 1 88.81 108 ILE A C 1
ATOM 831 O O . ILE A 1 108 ? -16.016 53.875 42.25 1 88.81 108 ILE A O 1
ATOM 835 N N . GLY A 1 109 ? -16.672 55.531 40.906 1 88.31 109 GLY A N 1
ATOM 836 C CA . GLY A 1 109 ? -17.547 54.688 40.094 1 88.31 109 GLY A CA 1
ATOM 837 C C . GLY A 1 109 ? -17 54.438 38.688 1 88.31 109 GLY A C 1
ATOM 838 O O . GLY A 1 109 ? -16.578 55.375 38.031 1 88.31 109 GLY A O 1
ATOM 839 N N . MET A 1 110 ? -16.828 53.188 38.344 1 89.62 110 MET A N 1
ATOM 840 C CA . MET A 1 110 ? -16.422 52.812 37 1 89.62 110 MET A CA 1
ATOM 841 C C . MET A 1 110 ? -17.391 51.812 36.406 1 89.62 110 MET A C 1
ATOM 843 O O . MET A 1 110 ? -17.812 50.875 37.062 1 89.62 110 MET A O 1
ATOM 847 N N . GLN A 1 111 ? -17.797 52.031 35.188 1 88.25 111 GLN A N 1
ATOM 848 C CA . GLN A 1 111 ? -18.688 51.125 34.469 1 88.25 111 GLN A CA 1
ATOM 849 C C . GLN A 1 111 ? -18.156 50.812 33.062 1 88.25 111 GLN A C 1
ATOM 851 O O . GLN A 1 111 ? -18 51.719 32.25 1 88.25 111 GLN A O 1
ATOM 856 N N . LEU A 1 112 ? -17.828 49.562 32.875 1 86.81 112 LEU A N 1
ATOM 857 C CA . LEU A 1 112 ? -17.375 49.094 31.562 1 86.81 112 LEU A CA 1
ATOM 858 C C . LEU A 1 112 ? -18.516 48.438 30.797 1 86.81 112 LEU A C 1
ATOM 860 O O . LEU A 1 112 ? -19.125 47.5 31.297 1 86.81 112 LEU A O 1
ATOM 864 N N . GLU A 1 113 ? -18.875 49.062 29.734 1 82.12 113 GLU A N 1
ATOM 865 C CA . GLU A 1 113 ? -19.969 48.531 28.922 1 82.12 113 GLU A CA 1
ATOM 866 C C . GLU A 1 113 ? -19.641 48.625 27.438 1 82.12 113 GLU A C 1
ATOM 868 O O . GLU A 1 113 ? -18.625 49.188 27.047 1 82.12 113 GLU A O 1
ATOM 873 N N . ARG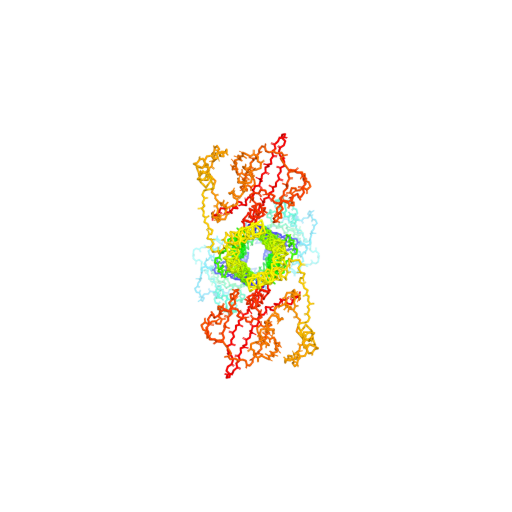 A 1 114 ? -20.422 47.969 26.672 1 81.75 114 ARG A N 1
ATOM 874 C CA . ARG A 1 114 ? -20.359 48.156 25.234 1 81.75 114 ARG A CA 1
ATOM 875 C C . ARG A 1 114 ? -21.188 49.344 24.781 1 81.75 114 ARG A C 1
ATOM 877 O O . ARG A 1 114 ? -22.172 49.688 25.438 1 81.75 114 ARG A O 1
ATOM 884 N N . ILE A 1 115 ? -20.672 49.906 23.719 1 77.56 115 ILE A N 1
ATOM 885 C CA . ILE A 1 115 ? -21.375 51.094 23.234 1 77.56 115 ILE A CA 1
ATOM 886 C C . ILE A 1 115 ? -22.828 50.75 22.938 1 77.56 115 ILE A C 1
ATOM 888 O O . ILE A 1 115 ? -23.703 51.625 23.047 1 77.56 115 ILE A O 1
ATOM 892 N N . SER A 1 116 ? -23.062 49.438 22.656 1 73.38 116 SER A N 1
ATOM 893 C CA . SER A 1 116 ? -24.422 49 22.359 1 73.38 116 SER A CA 1
ATOM 894 C C . SER A 1 116 ? -25.234 48.844 23.641 1 73.38 116 SER A C 1
ATOM 896 O O . SER A 1 116 ? -26.453 48.656 23.594 1 73.38 116 SER A O 1
ATOM 898 N N . GLY A 1 117 ? -24.609 49.062 24.734 1 69.31 117 GLY A N 1
ATOM 899 C CA . GLY A 1 117 ? -25.312 49 26.016 1 69.31 117 GLY A CA 1
ATOM 900 C C . GLY A 1 117 ? -25.203 47.625 26.656 1 69.31 117 GLY A C 1
ATOM 901 O O . GLY A 1 117 ? -25.688 47.406 27.781 1 69.31 117 GLY A O 1
ATOM 902 N N . GLY A 1 118 ? -24.641 46.75 25.984 1 69.06 118 GLY A N 1
ATOM 903 C CA . GLY A 1 118 ? -24.516 45.438 26.531 1 69.06 118 GLY A CA 1
ATOM 904 C C . GLY A 1 118 ? -23.344 45.281 27.484 1 69.06 118 GLY A C 1
ATOM 905 O O . GLY A 1 118 ? -22.562 46.219 27.672 1 69.06 118 GLY A O 1
ATOM 906 N N . PRO A 1 119 ? -23.375 44.094 28.172 1 71.31 119 PRO A N 1
ATOM 907 C CA . PRO A 1 119 ? -22.25 43.812 29.094 1 71.31 119 PRO A CA 1
ATOM 908 C C . PRO A 1 119 ? -20.906 43.75 28.375 1 71.31 119 PRO A C 1
ATOM 910 O O . PRO A 1 119 ? -20.859 43.469 27.172 1 71.31 119 PRO A O 1
ATOM 913 N N . ALA A 1 120 ? -19.875 44.188 29.078 1 72.12 120 ALA A N 1
ATOM 914 C CA . ALA A 1 120 ? -18.531 44.219 28.516 1 72.12 120 ALA A CA 1
ATOM 915 C C . ALA A 1 120 ? -18.125 42.844 28 1 72.12 120 ALA A C 1
ATOM 917 O O . ALA A 1 120 ? -17.516 42.75 26.922 1 72.12 120 ALA A O 1
ATOM 918 N N . ARG A 1 121 ? -18.422 41.844 28.844 1 69.38 121 ARG A N 1
ATOM 919 C CA . ARG A 1 121 ? -18.094 40.5 28.406 1 69.38 121 ARG A CA 1
ATOM 920 C C . ARG A 1 121 ? -19.328 39.812 27.828 1 69.38 121 ARG A C 1
ATOM 922 O O . ARG A 1 121 ? -20.312 39.594 28.531 1 69.38 121 ARG A O 1
ATOM 929 N N . GLU A 1 122 ? -19.422 39.969 26.578 1 63.31 122 GLU A N 1
ATOM 930 C CA . GLU A 1 122 ? -20.516 39.281 25.906 1 63.31 122 GLU A CA 1
ATOM 931 C C . GLU A 1 122 ? -20.016 38.062 25.156 1 63.31 122 GLU A C 1
ATOM 933 O O . GLU A 1 122 ? -18.812 37.938 24.875 1 63.31 122 GLU A O 1
ATOM 938 N N . HIS A 1 123 ? -21.047 37.125 25.047 1 61.66 123 HIS A N 1
ATOM 939 C CA . HIS A 1 123 ? -20.703 35.906 24.312 1 61.66 123 HIS A CA 1
ATOM 940 C C . HIS A 1 123 ? -20.219 36.219 22.906 1 61.66 123 HIS A C 1
ATOM 942 O O . HIS A 1 123 ? -20.688 37.188 22.281 1 61.66 123 HIS A O 1
ATOM 948 N N . VAL A 1 124 ? -19.188 35.594 22.406 1 61.66 124 VAL A N 1
ATOM 949 C CA . VAL A 1 124 ? -18.484 35.812 21.156 1 61.66 124 VAL A CA 1
ATOM 950 C C . VAL A 1 124 ? -19.453 35.625 19.984 1 61.66 124 VAL A C 1
ATOM 952 O O . VAL A 1 124 ? -19.219 36.125 18.891 1 61.66 124 VAL A O 1
ATOM 955 N N . PHE A 1 125 ? -20.484 34.969 20.266 1 60.66 125 PHE A N 1
ATOM 956 C CA . PHE A 1 125 ? -21.359 34.656 19.141 1 60.66 125 PHE A CA 1
ATOM 957 C C . PHE A 1 125 ? -22.438 35.719 18.969 1 60.66 125 PHE A C 1
ATOM 959 O O . PHE A 1 125 ? -23.281 35.625 18.078 1 60.66 125 PHE A O 1
ATOM 966 N N . VAL A 1 126 ? -22.281 36.781 19.859 1 60.22 126 VAL A N 1
ATOM 967 C CA . VAL A 1 126 ? -23.281 37.844 19.766 1 60.22 126 VAL A CA 1
ATOM 968 C C . VAL A 1 126 ? -22.625 39.094 19.172 1 60.22 126 VAL A C 1
ATOM 970 O O . VAL A 1 126 ? -21.531 39.469 19.578 1 60.22 126 VAL A O 1
ATOM 973 N N . ALA A 1 127 ? -23.109 39.594 18.141 1 62.19 127 ALA A N 1
ATOM 974 C CA . ALA A 1 127 ? -22.609 40.781 17.422 1 62.19 127 ALA A CA 1
ATOM 975 C C . ALA A 1 127 ? -22.25 41.906 18.391 1 62.19 127 ALA A C 1
ATOM 977 O O . ALA A 1 127 ? -21.281 42.625 18.188 1 62.19 127 ALA A O 1
ATOM 978 N N . ALA A 1 128 ? -23.094 41.969 19.469 1 60 128 ALA A N 1
ATOM 979 C CA . ALA A 1 128 ? -22.906 43.031 20.453 1 60 128 ALA A CA 1
ATOM 980 C C . ALA A 1 128 ? -21.562 42.906 21.156 1 60 128 ALA A C 1
ATOM 982 O O . ALA A 1 128 ? -21 43.875 21.641 1 60 128 ALA A O 1
ATOM 983 N N . GLY A 1 129 ? -21.156 41.656 21.062 1 59 129 GLY A N 1
ATOM 984 C CA . GLY A 1 129 ? -19.906 41.375 21.734 1 59 129 GLY A CA 1
ATOM 985 C C . GLY A 1 129 ? -18.688 41.906 21 1 59 129 GLY A C 1
ATOM 986 O O . GLY A 1 129 ? -17.609 42 21.578 1 59 129 GLY A O 1
ATOM 987 N N . TRP A 1 130 ? -19.125 42.469 19.812 1 64.06 130 TRP A N 1
ATOM 988 C CA . TRP A 1 130 ? -18 42.969 19.016 1 64.06 130 TRP A CA 1
ATOM 989 C C . TRP A 1 130 ? -18.016 44.5 19.016 1 64.06 130 TRP A C 1
ATOM 991 O O . TRP A 1 130 ? -17.141 45.125 18.391 1 64.06 130 TRP A O 1
ATOM 1001 N N . ALA A 1 131 ? -18.969 45.062 19.688 1 69.81 131 ALA A N 1
ATOM 1002 C CA . ALA A 1 131 ? -19.031 46.5 19.766 1 69.81 131 ALA A CA 1
ATOM 1003 C C . ALA A 1 131 ? -17.906 47.062 20.625 1 69.81 131 ALA A C 1
ATOM 1005 O O . ALA A 1 131 ? -17.406 46.406 21.516 1 69.81 131 ALA A O 1
ATOM 1006 N N . PRO A 1 132 ? -17.453 48.219 20.297 1 77.31 132 PRO A N 1
ATOM 1007 C CA . PRO A 1 132 ? -16.359 48.844 21.078 1 77.31 132 PRO A CA 1
ATOM 1008 C C . PRO A 1 132 ? -16.719 49.031 22.547 1 77.31 132 PRO A C 1
ATOM 1010 O O . PRO A 1 132 ? -17.906 49.125 22.891 1 77.31 132 PRO A O 1
ATOM 1013 N N . LEU A 1 133 ? -15.797 48.938 23.328 1 84.69 133 LEU A N 1
ATOM 1014 C CA . LEU A 1 133 ? -15.969 49.094 24.766 1 84.69 133 LEU A CA 1
ATOM 1015 C C . LEU A 1 133 ? -16.078 50.562 25.156 1 84.69 133 LEU A C 1
ATOM 1017 O O . LEU A 1 133 ? -15.531 51.438 24.484 1 84.69 133 LEU A O 1
ATOM 1021 N N . ARG A 1 134 ? -16.922 50.844 26.125 1 88.06 134 ARG A N 1
ATOM 1022 C CA . ARG A 1 134 ? -17.078 52.188 26.703 1 88.06 134 ARG A CA 1
ATOM 1023 C C . ARG A 1 134 ? -16.859 52.125 28.219 1 88.06 134 ARG A C 1
ATOM 1025 O O . ARG A 1 134 ? -17.438 51.312 28.906 1 88.06 134 ARG A O 1
ATOM 1032 N N . LEU A 1 135 ? -16.016 52.906 28.703 1 90.81 135 LEU A N 1
ATOM 1033 C CA . LEU A 1 135 ? -15.719 53.031 30.125 1 90.81 135 LEU A CA 1
ATOM 1034 C C . LEU A 1 135 ? -16.203 54.344 30.688 1 90.81 135 LEU A C 1
ATOM 1036 O O . LEU A 1 135 ? -15.719 55.406 30.297 1 90.81 135 LEU A O 1
ATOM 1040 N N . ARG A 1 136 ? -17.25 54.375 31.547 1 92.38 136 ARG A N 1
ATOM 1041 C CA . ARG A 1 136 ? -17.719 55.531 32.281 1 92.38 136 ARG A CA 1
ATOM 1042 C C . ARG A 1 136 ? -17.125 55.594 33.688 1 92.38 136 ARG A C 1
ATOM 1044 O O . ARG A 1 136 ? -17.109 54.594 34.375 1 92.38 136 ARG A O 1
ATOM 1051 N N . THR A 1 137 ? -16.562 56.688 33.969 1 93 137 THR A N 1
ATOM 1052 C CA . THR A 1 137 ? -15.922 56.812 35.281 1 93 137 THR A CA 1
ATOM 1053 C C . THR A 1 137 ? -16.422 58.094 36 1 93 137 THR A C 1
ATOM 1055 O O . THR A 1 137 ? -16.672 59.094 35.344 1 93 137 THR A O 1
ATOM 1058 N N . SER A 1 138 ? -16.656 58.031 37.281 1 93.56 138 SER A N 1
ATOM 1059 C CA . SER A 1 138 ? -16.969 59.188 38.156 1 93.56 138 SER A CA 1
ATOM 1060 C C . SER A 1 138 ? -16.141 59.156 39.438 1 93.56 138 SER A C 1
ATOM 1062 O O . SER A 1 138 ? -16.141 58.156 40.156 1 93.56 138 SER A O 1
ATOM 1064 N N . ILE A 1 139 ? -15.438 60.156 39.656 1 91.62 139 ILE A N 1
ATOM 1065 C CA . ILE A 1 139 ? -14.625 60.281 40.844 1 91.62 139 ILE A CA 1
ATOM 1066 C C . ILE A 1 139 ? -15.133 61.438 41.688 1 91.62 139 ILE A C 1
ATOM 1068 O O . ILE A 1 139 ? -15.32 62.562 41.188 1 91.62 139 ILE A O 1
ATOM 1072 N N . ASP A 1 140 ? -15.281 61.188 42.938 1 90.44 140 ASP A N 1
ATOM 1073 C CA . ASP A 1 140 ? -15.711 62.25 43.844 1 90.44 140 ASP A CA 1
ATOM 1074 C C . ASP A 1 140 ? -14.578 63.219 44.125 1 90.44 140 ASP A C 1
ATOM 1076 O O . ASP A 1 140 ? -13.461 62.812 44.469 1 90.44 140 ASP A O 1
ATOM 1080 N N . LEU A 1 141 ? -15.008 64.438 43.969 1 88.19 141 LEU A N 1
ATOM 1081 C CA . LEU A 1 141 ? -14.047 65.5 44.281 1 88.19 141 LEU A CA 1
ATOM 1082 C C . LEU A 1 141 ? -14.297 66.062 45.688 1 88.19 141 LEU A C 1
ATOM 1084 O O . LEU A 1 141 ? -15.398 65.938 46.219 1 88.19 141 LEU A O 1
ATOM 1088 N N . LEU A 1 142 ? -13.383 66.5 46.438 1 77.5 142 LEU A N 1
ATOM 1089 C CA . LEU A 1 142 ? -13.469 67 47.812 1 77.5 142 LEU A CA 1
ATOM 1090 C C . LEU A 1 142 ? -14.383 68.188 47.906 1 77.5 142 LEU A C 1
ATOM 1092 O O . LEU A 1 142 ? -14.875 68.562 48.969 1 77.5 142 LEU A O 1
ATOM 1096 N N . ASN A 1 143 ? -14.727 68.875 46.781 1 80.62 143 ASN A N 1
ATOM 1097 C CA . ASN A 1 143 ? -15.539 70.125 46.781 1 80.62 143 ASN A CA 1
ATOM 1098 C C . ASN A 1 143 ? -17 69.812 46.5 1 80.62 143 ASN A C 1
ATOM 1100 O O . ASN A 1 143 ? -17.797 70.688 46.25 1 80.62 143 ASN A O 1
ATOM 1104 N N . GLY A 1 144 ? -17.391 68.5 46.469 1 83.12 144 GLY A N 1
ATOM 1105 C CA . GLY A 1 144 ? -18.766 68.125 46.219 1 83.12 144 GLY A CA 1
ATOM 1106 C C . GLY A 1 144 ? -19.062 67.875 44.75 1 83.12 144 GLY A C 1
ATOM 1107 O O . GLY A 1 144 ? -20.188 67.5 44.406 1 83.12 144 GLY A O 1
ATOM 1108 N N . SER A 1 145 ? -18.172 68.188 43.906 1 90.81 145 SER A N 1
ATOM 1109 C CA . SER A 1 145 ? -18.328 67.938 42.469 1 90.81 145 SER A CA 1
ATOM 1110 C C . SER A 1 145 ? -17.719 66.625 42.094 1 90.81 145 SER A C 1
ATOM 1112 O O . SER A 1 145 ? -17.156 65.875 42.938 1 90.81 145 SER A O 1
ATOM 1114 N N . TYR A 1 146 ? -18.062 66.25 40.844 1 93.25 146 TYR A N 1
ATOM 1115 C CA . TYR A 1 146 ? -17.562 64.938 40.375 1 93.25 146 TYR A CA 1
ATOM 1116 C C . TYR A 1 146 ? -16.734 65.125 39.094 1 93.25 146 TYR A C 1
ATOM 1118 O O . TYR A 1 146 ? -17.109 65.938 38.219 1 93.25 146 TYR A O 1
ATOM 1126 N N . LEU A 1 147 ? -15.617 64.375 39 1 93.56 147 LEU A N 1
ATOM 1127 C CA . LEU A 1 147 ? -14.891 64.25 37.75 1 93.56 147 LEU A CA 1
ATOM 1128 C C . LEU A 1 147 ? -15.438 63.094 36.938 1 93.56 147 LEU A C 1
ATOM 1130 O O . LEU A 1 147 ? -15.312 61.938 37.344 1 93.56 147 LEU A O 1
ATOM 1134 N N . ASN A 1 148 ? -16.109 63.406 35.906 1 93.94 148 ASN A N 1
ATOM 1135 C CA . ASN A 1 148 ? -16.672 62.406 35.031 1 93.94 148 ASN A CA 1
ATOM 1136 C C . ASN A 1 148 ? -15.836 62.188 33.781 1 93.94 148 ASN A C 1
ATOM 1138 O O . ASN A 1 148 ? -15.164 63.125 33.312 1 93.94 148 ASN A O 1
ATOM 1142 N N . GLY A 1 149 ? -15.781 60.906 33.312 1 93.81 149 GLY A N 1
ATOM 1143 C CA . GLY A 1 149 ? -15.055 60.594 32.094 1 93.81 149 GLY A CA 1
ATOM 1144 C C . GLY A 1 149 ? -15.695 59.5 31.297 1 93.81 149 GLY A C 1
ATOM 1145 O O . GLY A 1 149 ? -16.219 58.531 31.859 1 93.81 149 GLY A O 1
ATOM 1146 N N . ILE A 1 150 ? -15.742 59.656 29.984 1 92.75 150 ILE A N 1
ATOM 1147 C CA . ILE A 1 150 ? -16.125 58.594 29.047 1 92.75 150 ILE A CA 1
ATOM 1148 C C . ILE A 1 150 ? -14.953 58.281 28.125 1 92.75 150 ILE A C 1
ATOM 1150 O O . ILE A 1 150 ? -14.414 59.156 27.469 1 92.75 150 ILE A O 1
ATOM 1154 N N . GLN A 1 151 ? -14.547 57.031 28.234 1 92.38 151 GLN A N 1
ATOM 1155 C CA . GLN A 1 151 ? -13.445 56.594 27.391 1 92.38 151 GLN A CA 1
ATOM 1156 C C . GLN A 1 151 ? -13.812 55.312 26.625 1 92.38 151 GLN A C 1
ATOM 1158 O O . GLN A 1 151 ? -14.742 54.594 27 1 92.38 151 GLN A O 1
ATOM 1163 N N . HIS A 1 152 ? -13.102 55.125 25.5 1 88.31 152 HIS A N 1
ATOM 1164 C CA . HIS A 1 152 ? -13.305 53.938 24.688 1 88.31 152 HIS A CA 1
ATOM 1165 C C . HIS A 1 152 ? -12.031 53.094 24.594 1 88.31 152 HIS A C 1
ATOM 1167 O O . HIS A 1 152 ? -11.297 53.156 23.609 1 88.31 152 HIS A O 1
ATOM 1173 N N . PRO A 1 153 ? -11.867 52.219 25.562 1 84.94 153 PRO A N 1
ATOM 1174 C CA . PRO A 1 153 ? -10.648 51.406 25.562 1 84.94 153 PRO A CA 1
ATOM 1175 C C . PRO A 1 153 ? -10.641 50.344 24.469 1 84.94 153 PRO A C 1
ATOM 1177 O O . PRO A 1 153 ? -11.711 49.875 24.047 1 84.94 153 PRO A O 1
ATOM 1180 N N . ALA A 1 154 ? -9.383 50.156 24.016 1 78.44 154 ALA A N 1
ATOM 1181 C CA . ALA A 1 154 ? -9.211 49.125 23 1 78.44 154 ALA A CA 1
ATOM 1182 C C . ALA A 1 154 ? -9.273 47.719 23.625 1 78.44 154 ALA A C 1
ATOM 1184 O O . ALA A 1 154 ? -8.82 47.531 24.75 1 78.44 154 ALA A O 1
ATOM 1185 N N . GLY A 1 155 ? -9.938 46.906 22.859 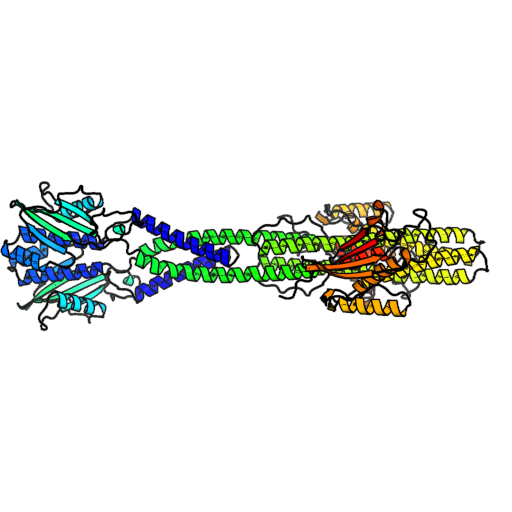1 69.31 155 GLY A N 1
ATOM 1186 C CA . GLY A 1 155 ? -10.047 45.562 23.344 1 69.31 155 GLY A CA 1
ATOM 1187 C C . GLY A 1 155 ? -8.734 44.812 23.328 1 69.31 155 GLY A C 1
ATOM 1188 O O . GLY A 1 155 ? -7.805 45.188 22.609 1 69.31 155 GLY A O 1
ATOM 1189 N N . GLY A 1 156 ? -8.586 43.969 24.375 1 61.38 156 GLY A N 1
ATOM 1190 C CA . GLY A 1 156 ? -7.375 43.188 24.547 1 61.38 156 GLY A CA 1
ATOM 1191 C C . GLY A 1 156 ? -7.012 42.344 23.328 1 61.38 156 GLY A C 1
ATOM 1192 O O . GLY A 1 156 ? -5.832 42.125 23.047 1 61.38 156 GLY A O 1
ATOM 1193 N N . TYR A 1 157 ? -8 41.719 22.625 1 58.62 157 TYR A N 1
ATOM 1194 C CA . TYR A 1 157 ? -7.613 40.719 21.641 1 58.62 157 TYR A CA 1
ATOM 1195 C C . TYR A 1 157 ? -8.086 41.125 20.25 1 58.62 157 TYR A C 1
ATOM 1197 O O . TYR A 1 157 ? -9.25 41.5 20.062 1 58.62 157 TYR A O 1
ATOM 1205 N N . GLU A 1 158 ? -7.125 41.75 19.453 1 62.28 158 GLU A N 1
ATOM 1206 C CA . GLU A 1 158 ? -7.48 41.906 18.047 1 62.28 158 GLU A CA 1
ATOM 1207 C C . GLU A 1 158 ? -7.48 40.594 17.312 1 62.28 158 GLU A C 1
ATOM 1209 O O . GLU A 1 158 ? -6.605 40.312 16.484 1 62.28 158 GLU A O 1
ATOM 1214 N N . TRP A 1 159 ? -8.508 39.75 17.688 1 59.91 159 TRP A N 1
ATOM 1215 C CA . TRP A 1 159 ? -8.633 38.375 17.188 1 59.91 159 TRP A CA 1
ATOM 1216 C C . TRP A 1 159 ? -8.609 38.344 15.672 1 59.91 159 TRP A C 1
ATOM 1218 O O . TRP A 1 159 ? -8.016 37.438 15.078 1 59.91 159 TRP A O 1
ATOM 1228 N N . GLY A 1 160 ? -9.25 39.312 15.133 1 60.59 160 GLY A N 1
ATOM 1229 C CA . GLY A 1 160 ? -9.32 39.344 13.68 1 60.59 160 GLY A CA 1
ATOM 1230 C C . GLY A 1 160 ? -7.953 39.406 13.016 1 60.59 160 GLY A C 1
ATOM 1231 O O . GLY A 1 160 ? -7.691 38.656 12.062 1 60.59 160 GLY A O 1
ATOM 1232 N N . ARG A 1 161 ? -7.078 40.125 13.648 1 61.78 161 ARG A N 1
ATOM 1233 C CA . ARG A 1 161 ? -5.738 40.281 13.078 1 61.78 161 ARG A CA 1
ATOM 1234 C C . ARG A 1 161 ? -4.902 39.031 13.336 1 61.78 161 ARG A C 1
ATOM 1236 O O . ARG A 1 161 ? -4.156 38.594 12.453 1 61.78 161 ARG A O 1
ATOM 1243 N N . MET A 1 162 ? -5.137 38.5 14.484 1 62.38 162 MET A N 1
ATOM 1244 C CA . MET A 1 162 ? -4.383 37.312 14.836 1 62.38 162 MET A CA 1
ATOM 1245 C C . MET A 1 162 ? -4.77 36.125 13.938 1 62.38 162 MET A C 1
ATOM 1247 O O . MET A 1 162 ? -3.898 35.406 13.445 1 62.38 162 MET A O 1
ATOM 1251 N N . LEU A 1 163 ? -6.051 36.031 13.695 1 65.5 163 LEU A N 1
ATOM 1252 C CA . LEU A 1 163 ? -6.547 34.938 12.883 1 65.5 163 LEU A CA 1
ATOM 1253 C C . LEU A 1 163 ? -6.156 35.125 11.422 1 65.5 163 LEU A C 1
ATOM 1255 O O . LEU A 1 163 ? -5.852 34.125 10.734 1 65.5 163 LEU A O 1
ATOM 1259 N N . ALA A 1 164 ? -6.156 36.312 11.062 1 65.44 164 ALA A N 1
ATOM 1260 C CA . ALA A 1 164 ? -5.824 36.594 9.672 1 65.44 164 ALA A CA 1
ATOM 1261 C C . ALA A 1 164 ? -4.383 36.219 9.359 1 65.44 164 ALA A C 1
ATOM 1263 O O . ALA A 1 164 ? -4.066 35.812 8.227 1 65.44 164 ALA A O 1
ATOM 1264 N N . TYR A 1 165 ? -3.578 36.219 10.43 1 66.06 165 TYR A N 1
ATOM 1265 C CA . TYR A 1 165 ? -2.172 35.875 10.242 1 66.06 165 TYR A CA 1
ATOM 1266 C C . TYR A 1 165 ? -1.938 34.375 10.477 1 66.06 165 TYR A C 1
ATOM 1268 O O . TYR A 1 165 ? -1.298 33.719 9.656 1 66.06 165 TYR A O 1
ATOM 1276 N N . THR A 1 166 ? -2.535 33.906 11.477 1 68 166 THR A N 1
ATOM 1277 C CA . THR A 1 166 ? -2.182 32.562 11.938 1 68 166 THR A CA 1
ATOM 1278 C C . THR A 1 166 ? -2.734 31.5 10.992 1 68 166 THR A C 1
ATOM 1280 O O . THR A 1 166 ? -2.066 30.5 10.703 1 68 166 THR A O 1
ATOM 1283 N N . LEU A 1 167 ? -3.832 31.844 10.445 1 72.19 167 LEU A N 1
ATOM 1284 C CA . LEU A 1 167 ? -4.516 30.812 9.664 1 72.19 167 LEU A CA 1
ATOM 1285 C C . LEU A 1 167 ? -3.744 30.5 8.391 1 72.19 167 LEU A C 1
ATOM 1287 O O . LEU A 1 167 ? -3.412 29.328 8.133 1 72.19 167 LEU A O 1
ATOM 1291 N N . PRO A 1 168 ? -3.387 31.516 7.672 1 73.19 168 PRO A N 1
ATOM 1292 C CA . PRO A 1 168 ? -2.676 31.203 6.434 1 73.19 168 PRO A CA 1
ATOM 1293 C C . PRO A 1 168 ? -1.256 30.688 6.684 1 73.19 168 PRO A C 1
ATOM 1295 O O . PRO A 1 168 ? -0.773 29.812 5.961 1 73.19 168 PRO A O 1
ATOM 1298 N N . VAL A 1 169 ? -0.619 31.203 7.719 1 74.56 169 VAL A N 1
ATOM 1299 C CA . VAL A 1 169 ? 0.773 30.875 8.008 1 74.56 169 VAL A CA 1
ATOM 1300 C C . VAL A 1 169 ? 0.878 29.422 8.445 1 74.56 169 VAL A C 1
ATOM 1302 O O . VAL A 1 169 ? 1.867 28.75 8.156 1 74.56 169 VAL A O 1
ATOM 1305 N N . THR A 1 170 ? -0.183 28.953 9 1 72.62 170 THR A N 1
ATOM 1306 C CA . THR A 1 170 ? -0.115 27.594 9.508 1 72.62 170 THR A CA 1
ATOM 1307 C C . THR A 1 170 ? -0.783 26.625 8.539 1 72.62 170 THR A C 1
ATOM 1309 O O . THR A 1 170 ? -0.294 25.5 8.336 1 72.62 170 THR A O 1
ATOM 1312 N N . THR A 1 171 ? -1.823 27.047 7.914 1 73.75 171 THR A N 1
ATOM 1313 C CA . THR A 1 171 ? -2.645 26.141 7.113 1 73.75 171 THR A CA 1
ATOM 1314 C C . THR A 1 171 ? -1.953 25.812 5.793 1 73.75 171 THR A C 1
ATOM 1316 O O . THR A 1 171 ? -1.941 24.656 5.367 1 73.75 171 THR A O 1
ATOM 1319 N N . ILE A 1 172 ? -1.291 26.781 5.25 1 78.06 172 ILE A N 1
ATOM 1320 C CA . ILE A 1 172 ? -0.776 26.625 3.896 1 78.06 172 ILE A CA 1
ATOM 1321 C C . ILE A 1 172 ? 0.37 25.609 3.902 1 78.06 172 ILE A C 1
ATOM 1323 O O . ILE A 1 172 ? 0.357 24.641 3.137 1 78.06 172 ILE A O 1
ATOM 1327 N N . PRO A 1 173 ? 1.331 25.766 4.781 1 76.25 173 PRO A N 1
ATOM 1328 C CA . PRO A 1 173 ? 2.426 24.797 4.773 1 76.25 173 PRO A CA 1
ATOM 1329 C C . PRO A 1 173 ? 1.962 23.375 5.129 1 76.25 173 PRO A C 1
ATOM 1331 O O . PRO A 1 173 ? 2.451 22.406 4.555 1 76.25 173 PRO A O 1
ATOM 1334 N N . VAL A 1 174 ? 1.038 23.312 6.047 1 75.44 174 VAL A N 1
ATOM 1335 C CA . VAL A 1 174 ? 0.535 22 6.469 1 75.44 174 VAL A CA 1
ATOM 1336 C C . VAL A 1 174 ? -0.183 21.328 5.305 1 75.44 174 VAL A C 1
ATOM 1338 O O . VAL A 1 174 ? 0.03 20.141 5.039 1 75.44 174 VAL A O 1
ATOM 1341 N N . LEU A 1 175 ? -0.93 22.094 4.578 1 77 175 LEU A N 1
ATOM 1342 C CA . LEU A 1 175 ? -1.668 21.562 3.439 1 77 175 LEU A CA 1
ATOM 1343 C C . LEU A 1 175 ? -0.715 21.094 2.342 1 77 175 LEU A C 1
ATOM 1345 O O . LEU A 1 175 ? -0.896 20.016 1.765 1 77 175 LEU A O 1
ATOM 1349 N N . LEU A 1 176 ? 0.306 21.859 2.141 1 80.31 176 LEU A N 1
ATOM 1350 C CA . LEU A 1 176 ? 1.268 21.516 1.094 1 80.31 176 LEU A CA 1
ATOM 1351 C C . LEU A 1 176 ? 2.014 20.234 1.429 1 80.31 176 LEU A C 1
ATOM 1353 O O . LEU A 1 176 ? 2.18 19.359 0.569 1 80.31 176 LEU A O 1
ATOM 1357 N N . ILE A 1 177 ? 2.348 20.094 2.637 1 76.62 177 ILE A N 1
ATOM 1358 C CA . ILE A 1 177 ? 3.123 18.938 3.068 1 76.62 177 ILE A CA 1
ATOM 1359 C C . ILE A 1 177 ? 2.242 17.688 3.047 1 76.62 177 ILE A C 1
ATOM 1361 O O . ILE A 1 177 ? 2.668 16.625 2.584 1 76.62 177 ILE A O 1
ATOM 1365 N N . VAL A 1 178 ? 1.068 17.828 3.434 1 74.69 178 VAL A N 1
ATOM 1366 C CA . VAL A 1 178 ? 0.151 16.688 3.506 1 74.69 178 VAL A CA 1
ATOM 1367 C C . VAL A 1 178 ? -0.176 16.203 2.098 1 74.69 178 VAL A C 1
ATOM 1369 O O . VAL A 1 178 ? -0.188 14.992 1.843 1 74.69 178 VAL A O 1
ATOM 1372 N N . VAL A 1 179 ? -0.426 17.172 1.215 1 76.31 179 VAL A N 1
ATOM 1373 C CA . VAL A 1 179 ? -0.75 16.797 -0.158 1 76.31 179 VAL A CA 1
ATOM 1374 C C . VAL A 1 179 ? 0.444 16.094 -0.801 1 76.31 179 VAL A C 1
ATOM 1376 O O . VAL A 1 179 ? 0.282 15.094 -1.493 1 76.31 179 VAL A O 1
ATOM 1379 N N . PHE A 1 180 ? 1.567 16.547 -0.529 1 78.56 180 PHE A N 1
ATOM 1380 C CA . PHE A 1 180 ? 2.787 15.977 -1.093 1 78.56 180 PHE A CA 1
ATOM 1381 C C . PHE A 1 180 ? 3.016 14.562 -0.575 1 78.56 180 PHE A C 1
ATOM 1383 O O . PHE A 1 180 ? 3.273 13.648 -1.356 1 78.56 180 PHE A O 1
ATOM 1390 N N . PHE A 1 181 ? 2.824 14.383 0.63 1 75.75 181 PHE A N 1
ATOM 1391 C CA . PHE A 1 181 ? 3.094 13.086 1.23 1 75.75 181 PHE A CA 1
ATOM 1392 C C . PHE A 1 181 ? 2.006 12.086 0.863 1 75.75 181 PHE A C 1
ATOM 1394 O O . PHE A 1 181 ? 2.293 10.906 0.616 1 75.75 181 PHE A O 1
ATOM 1401 N N . MET A 1 182 ? 0.907 12.594 0.745 1 76.44 182 MET A N 1
ATOM 1402 C CA . MET A 1 182 ? -0.193 11.711 0.369 1 76.44 182 MET A CA 1
ATOM 1403 C C . MET A 1 182 ? -0.022 11.211 -1.061 1 76.44 182 MET A C 1
ATOM 1405 O O . MET A 1 182 ? -0.253 10.031 -1.34 1 76.44 182 MET A O 1
ATOM 1409 N N . ARG A 1 183 ? 0.409 12.023 -1.89 1 78.94 183 ARG A N 1
ATOM 1410 C CA . ARG A 1 183 ? 0.632 11.617 -3.273 1 78.94 183 ARG A CA 1
ATOM 1411 C C . ARG A 1 183 ? 1.773 10.609 -3.371 1 78.94 183 ARG A C 1
ATOM 1413 O O . ARG A 1 183 ? 1.711 9.664 -4.164 1 78.94 183 ARG A O 1
ATOM 1420 N N . ARG A 1 184 ? 2.672 10.766 -2.543 1 78.5 184 ARG A N 1
ATOM 1421 C CA . ARG A 1 184 ? 3.85 9.906 -2.559 1 78.5 184 ARG A CA 1
ATOM 1422 C C . ARG A 1 184 ? 3.516 8.516 -2.033 1 78.5 184 ARG A C 1
ATOM 1424 O O . ARG A 1 184 ? 4.148 7.531 -2.424 1 78.5 184 ARG A O 1
ATOM 1431 N N . ILE A 1 185 ? 2.523 8.43 -1.267 1 76.69 185 ILE A N 1
ATOM 1432 C CA . ILE A 1 185 ? 2.16 7.145 -0.675 1 76.69 185 ILE A CA 1
ATOM 1433 C C . ILE A 1 185 ? 1.072 6.48 -1.516 1 76.69 185 ILE A C 1
ATOM 1435 O O . ILE A 1 185 ? 1.116 5.27 -1.755 1 76.69 185 ILE A O 1
ATOM 1439 N N . VAL A 1 186 ? 0.17 7.242 -1.998 1 80.06 186 VAL A N 1
ATOM 1440 C CA . VAL A 1 186 ? -1.019 6.723 -2.666 1 80.06 186 VAL A CA 1
ATOM 1441 C C . VAL A 1 186 ? -0.654 6.242 -4.07 1 80.06 186 VAL A C 1
ATOM 1443 O O . VAL A 1 186 ? -1.177 5.23 -4.539 1 80.06 186 VAL A O 1
ATOM 1446 N N . ARG A 1 187 ? 0.267 6.848 -4.703 1 85.12 187 ARG A N 1
ATOM 1447 C CA . ARG A 1 187 ? 0.573 6.523 -6.094 1 85.12 187 ARG A CA 1
ATOM 1448 C C . ARG A 1 187 ? 1.14 5.113 -6.219 1 85.12 187 ARG A C 1
ATOM 1450 O O . ARG A 1 187 ? 0.652 4.312 -7.016 1 85.12 187 ARG A O 1
ATOM 1457 N N . PRO A 1 188 ? 2.111 4.852 -5.398 1 87 188 PRO A N 1
ATOM 1458 C CA . PRO A 1 188 ? 2.639 3.486 -5.496 1 87 188 PRO A CA 1
ATOM 1459 C C . PRO A 1 188 ? 1.596 2.426 -5.152 1 87 188 PRO A C 1
ATOM 1461 O O . PRO A 1 188 ? 1.587 1.348 -5.75 1 87 188 PRO A O 1
ATOM 1464 N N . VAL A 1 189 ? 0.761 2.73 -4.258 1 86.56 189 VAL A N 1
ATOM 1465 C CA . VAL A 1 189 ? -0.267 1.785 -3.834 1 86.56 189 VAL A CA 1
ATOM 1466 C C . VAL A 1 189 ? -1.25 1.543 -4.977 1 86.56 189 VAL A C 1
ATOM 1468 O O . VAL A 1 189 ? -1.668 0.407 -5.215 1 86.56 189 VAL A O 1
ATOM 1471 N N . LYS A 1 190 ? -1.551 2.539 -5.707 1 87.44 190 LYS A N 1
ATOM 1472 C CA . LYS A 1 190 ? -2.451 2.406 -6.852 1 87.44 190 LYS A CA 1
ATOM 1473 C C . LYS A 1 190 ? -1.807 1.592 -7.969 1 87.44 190 LYS A C 1
ATOM 1475 O O . LYS A 1 190 ? -2.465 0.764 -8.602 1 87.44 190 LYS A O 1
ATOM 1480 N N . THR A 1 191 ? -0.562 1.846 -8.156 1 89.5 191 THR A N 1
ATOM 1481 C CA . THR A 1 191 ? 0.174 1.101 -9.172 1 89.5 191 THR A CA 1
ATOM 1482 C C . THR A 1 191 ? 0.236 -0.382 -8.812 1 89.5 191 THR A C 1
ATOM 1484 O O . THR A 1 191 ? 0.078 -1.242 -9.68 1 89.5 191 THR A O 1
ATOM 1487 N N . LEU A 1 192 ? 0.444 -0.626 -7.59 1 91.62 192 LEU A N 1
ATOM 1488 C CA . LEU A 1 192 ? 0.505 -2.006 -7.121 1 91.62 192 LEU A CA 1
ATOM 1489 C C . LEU A 1 192 ? -0.846 -2.695 -7.281 1 91.62 192 LEU A C 1
ATOM 1491 O O . LEU A 1 192 ? -0.909 -3.871 -7.648 1 91.62 192 LEU A O 1
ATOM 1495 N N . ALA A 1 193 ? -1.879 -1.963 -6.988 1 90.56 193 ALA A N 1
ATOM 1496 C CA . ALA A 1 193 ? -3.219 -2.523 -7.137 1 90.56 193 ALA A CA 1
ATOM 1497 C C . ALA A 1 193 ? -3.492 -2.922 -8.586 1 90.56 193 ALA A C 1
ATOM 1499 O O . ALA A 1 193 ? -4.004 -4.012 -8.852 1 90.56 193 ALA A O 1
ATOM 1500 N N . LYS A 1 194 ? -3.107 -2.107 -9.484 1 89.56 194 LYS A N 1
ATOM 1501 C CA . LYS A 1 194 ? -3.299 -2.395 -10.906 1 89.56 194 LYS A CA 1
ATOM 1502 C C . LYS A 1 194 ? -2.455 -3.59 -11.344 1 89.56 194 LYS A C 1
ATOM 1504 O O . LYS A 1 194 ? -2.924 -4.445 -12.094 1 89.56 194 LYS A O 1
ATOM 1509 N N . ALA A 1 195 ? -1.226 -3.594 -10.875 1 90.75 195 ALA A N 1
ATOM 1510 C CA . ALA A 1 195 ? -0.331 -4.699 -11.211 1 90.75 195 ALA A CA 1
ATOM 1511 C C . ALA A 1 195 ? -0.865 -6.02 -10.656 1 90.75 195 ALA A C 1
ATOM 1513 O O . ALA A 1 195 ? -0.802 -7.051 -11.336 1 90.75 195 ALA A O 1
ATOM 1514 N N . THR A 1 196 ? -1.354 -5.945 -9.438 1 90.75 196 THR A N 1
ATOM 1515 C CA . THR A 1 196 ? -1.92 -7.125 -8.797 1 90.75 196 THR A CA 1
ATOM 1516 C C . THR A 1 196 ? -3.102 -7.664 -9.602 1 90.75 196 THR A C 1
ATOM 1518 O O . THR A 1 196 ? -3.25 -8.875 -9.766 1 90.75 196 THR A O 1
ATOM 1521 N N . GLU A 1 197 ? -3.867 -6.801 -10.109 1 87.44 197 GLU A N 1
ATOM 1522 C CA . GLU A 1 197 ? -5.008 -7.199 -10.93 1 87.44 197 GLU A CA 1
ATOM 1523 C C . GLU A 1 197 ? -4.551 -7.871 -12.227 1 87.44 197 GLU A C 1
ATOM 1525 O O . GLU A 1 197 ? -5.133 -8.875 -12.648 1 87.44 197 GLU A O 1
ATOM 1530 N N . ARG A 1 198 ? -3.576 -7.379 -12.82 1 86.62 198 ARG A N 1
ATOM 1531 C CA . ARG A 1 198 ? -3.045 -7.957 -14.055 1 86.62 198 ARG A CA 1
ATOM 1532 C C . ARG A 1 198 ? -2.479 -9.352 -13.805 1 86.62 198 ARG A C 1
ATOM 1534 O O . ARG A 1 198 ? -2.738 -10.281 -14.57 1 86.62 198 ARG A O 1
ATOM 1541 N N . VAL A 1 199 ? -1.781 -9.453 -12.75 1 86.5 199 VAL A N 1
ATOM 1542 C CA . VAL A 1 199 ? -1.194 -10.75 -12.414 1 86.5 199 VAL A CA 1
ATOM 1543 C C . VAL A 1 199 ? -2.301 -11.75 -12.102 1 86.5 199 VAL A C 1
ATOM 1545 O O . VAL A 1 199 ? -2.178 -12.938 -12.414 1 86.5 199 VAL A O 1
ATOM 1548 N N . SER A 1 200 ? -3.375 -11.258 -11.508 1 85.5 200 SER A N 1
ATOM 1549 C CA . SER A 1 200 ? -4.496 -12.125 -11.172 1 85.5 200 SER A CA 1
ATOM 1550 C C . SER A 1 200 ? -5.129 -12.727 -12.422 1 85.5 200 SER A C 1
ATOM 1552 O O . SER A 1 200 ? -5.789 -13.758 -12.359 1 85.5 200 SER A O 1
ATOM 1554 N N . ARG A 1 201 ? -4.859 -12.117 -13.5 1 83.56 201 ARG A N 1
ATOM 1555 C CA . ARG A 1 201 ? -5.422 -12.586 -14.766 1 83.56 201 ARG A CA 1
ATOM 1556 C C . ARG A 1 201 ? -4.395 -13.375 -15.562 1 83.56 201 ARG A C 1
ATOM 1558 O O . ARG A 1 201 ? -4.609 -13.664 -16.75 1 83.56 201 ARG A O 1
ATOM 1565 N N . GLY A 1 202 ? -3.256 -13.617 -14.93 1 80.06 202 GLY A N 1
ATOM 1566 C CA . GLY A 1 202 ? -2.26 -14.492 -15.531 1 80.06 202 GLY A CA 1
ATOM 1567 C C . GLY A 1 202 ? -1.236 -13.742 -16.359 1 80.06 202 GLY A C 1
ATOM 1568 O O . GLY A 1 202 ? -0.474 -14.352 -17.125 1 80.06 202 GLY A O 1
ATOM 1569 N N . GLU A 1 203 ? -1.26 -12.383 -16.172 1 82.38 203 GLU A N 1
ATOM 1570 C CA . GLU A 1 203 ? -0.271 -11.586 -16.891 1 82.38 203 GLU A CA 1
ATOM 1571 C C . GLU A 1 203 ? 1.024 -11.469 -16.094 1 82.38 203 GLU A C 1
ATOM 1573 O O . GLU A 1 203 ? 0.999 -11.148 -14.898 1 82.38 203 GLU A O 1
ATOM 1578 N N . TRP A 1 204 ? 2.045 -11.93 -16.672 1 80.88 204 TRP A N 1
ATOM 1579 C CA . TRP A 1 204 ? 3.33 -11.688 -16.031 1 80.88 204 TRP A CA 1
ATOM 1580 C C . TRP A 1 204 ? 3.895 -10.328 -16.438 1 80.88 204 TRP A C 1
ATOM 1582 O O . TRP A 1 204 ? 4.105 -10.062 -17.625 1 80.88 204 TRP A O 1
ATOM 1592 N N . ILE A 1 205 ? 4.07 -9.469 -15.492 1 85.31 205 ILE A N 1
ATOM 1593 C CA . ILE A 1 205 ? 4.512 -8.102 -15.766 1 85.31 205 ILE A CA 1
ATOM 1594 C C . ILE A 1 205 ? 5.961 -7.93 -15.32 1 85.31 205 ILE A C 1
ATOM 1596 O O . ILE A 1 205 ? 6.438 -8.648 -14.445 1 85.31 205 ILE A O 1
ATOM 1600 N N . PRO A 1 206 ? 6.609 -6.965 -15.977 1 89.75 206 PRO A N 1
ATOM 1601 C CA . PRO A 1 206 ? 7.949 -6.637 -15.484 1 89.75 206 PRO A CA 1
ATOM 1602 C C . PRO A 1 206 ? 7.941 -6.121 -14.047 1 89.75 206 PRO A C 1
ATOM 1604 O O . PRO A 1 206 ? 6.922 -5.609 -13.578 1 89.75 206 PRO A O 1
ATOM 1607 N N . PRO A 1 207 ? 9.07 -6.367 -13.336 1 92.56 207 PRO A N 1
ATOM 1608 C CA . PRO A 1 207 ? 9.125 -5.871 -11.961 1 92.56 207 PRO A CA 1
ATOM 1609 C C . PRO A 1 207 ? 8.812 -4.379 -11.852 1 92.56 207 PRO A C 1
ATOM 1611 O O . PRO A 1 207 ? 9.258 -3.592 -12.688 1 92.56 207 PRO A O 1
ATOM 1614 N N . LEU A 1 208 ? 8.023 -4.047 -10.922 1 92.75 208 LEU A N 1
ATOM 1615 C CA . LEU A 1 208 ? 7.641 -2.656 -10.695 1 92.75 208 LEU A CA 1
ATOM 1616 C C . LEU A 1 208 ? 8.805 -1.862 -10.109 1 92.75 208 LEU A C 1
ATOM 1618 O O . LEU A 1 208 ? 9.547 -2.375 -9.273 1 92.75 208 LEU A O 1
ATOM 1622 N N . PRO A 1 209 ? 8.953 -0.668 -10.531 1 91.88 209 PRO A N 1
ATOM 1623 C CA . PRO A 1 209 ? 9.984 0.176 -9.93 1 91.88 209 PRO A CA 1
ATOM 1624 C C . PRO A 1 209 ? 9.695 0.507 -8.469 1 91.88 209 PRO A C 1
ATOM 1626 O O . PRO A 1 209 ? 8.531 0.621 -8.078 1 91.88 209 PRO A O 1
ATOM 1629 N N . LEU A 1 210 ? 10.797 0.606 -7.727 1 90.56 210 LEU A N 1
ATOM 1630 C CA . LEU A 1 210 ? 10.648 0.951 -6.316 1 90.56 210 LEU A CA 1
ATOM 1631 C C . LEU A 1 210 ? 10.461 2.455 -6.141 1 90.56 210 LEU A C 1
ATOM 1633 O O . LEU A 1 210 ? 11.289 3.246 -6.605 1 90.56 210 LEU A O 1
ATOM 1637 N N . SER A 1 211 ? 9.297 2.881 -5.742 1 83.56 211 SER A N 1
ATOM 1638 C CA . SER A 1 211 ? 8.984 4.289 -5.523 1 83.56 211 SER A CA 1
ATOM 1639 C C . SER A 1 211 ? 8.211 4.492 -4.227 1 83.56 211 SER A C 1
ATOM 1641 O O . SER A 1 211 ? 7.598 3.555 -3.709 1 83.56 211 SER A O 1
ATOM 1643 N N . GLY A 1 212 ? 8.383 5.73 -3.629 1 78.19 212 GLY A N 1
ATOM 1644 C CA . GLY A 1 212 ? 7.613 6.062 -2.441 1 78.19 212 GLY A CA 1
ATOM 1645 C C . GLY A 1 212 ? 8.383 5.844 -1.15 1 78.19 212 GLY A C 1
ATOM 1646 O O . GLY A 1 212 ? 9.609 5.707 -1.168 1 78.19 212 GLY A O 1
ATOM 1647 N N . PRO A 1 213 ? 7.668 5.922 -0.109 1 80.31 213 PRO A N 1
ATOM 1648 C CA . PRO A 1 213 ? 8.305 5.699 1.192 1 80.31 213 PRO A CA 1
ATOM 1649 C C . PRO A 1 213 ? 8.742 4.254 1.397 1 80.31 213 PRO A C 1
ATOM 1651 O O . PRO A 1 213 ? 8.445 3.391 0.565 1 80.31 213 PRO A O 1
ATOM 1654 N N . GLN A 1 214 ? 9.422 4.027 2.488 1 83.81 214 GLN A N 1
ATOM 1655 C CA . GLN A 1 214 ? 10.031 2.727 2.734 1 83.81 214 GLN A CA 1
ATOM 1656 C C . GLN A 1 214 ? 8.984 1.617 2.756 1 83.81 214 GLN A C 1
ATOM 1658 O O . GLN A 1 214 ? 9.195 0.544 2.186 1 83.81 214 GLN A O 1
ATOM 1663 N N . GLU A 1 215 ? 7.848 1.905 3.357 1 83.81 215 GLU A N 1
ATOM 1664 C CA . GLU A 1 215 ? 6.805 0.89 3.461 1 83.81 215 GLU A CA 1
ATOM 1665 C C . GLU A 1 215 ? 6.27 0.505 2.086 1 83.81 215 GLU A C 1
ATOM 1667 O O . GLU A 1 215 ? 6.035 -0.674 1.812 1 83.81 215 GLU A O 1
ATOM 1672 N N . ALA A 1 216 ? 6.121 1.488 1.249 1 84.75 216 ALA A N 1
ATOM 1673 C CA . ALA A 1 216 ? 5.656 1.233 -0.111 1 84.75 216 ALA A CA 1
ATOM 1674 C C . ALA A 1 216 ? 6.711 0.493 -0.925 1 84.75 216 ALA A C 1
ATOM 1676 O O . ALA A 1 216 ? 6.387 -0.407 -1.702 1 84.75 216 ALA A O 1
ATOM 1677 N N . ARG A 1 217 ? 7.922 0.808 -0.71 1 89.38 217 ARG A N 1
ATOM 1678 C CA . ARG A 1 217 ? 9.016 0.148 -1.412 1 89.38 217 ARG A CA 1
ATOM 1679 C C . ARG A 1 217 ? 9.156 -1.307 -0.972 1 89.38 217 ARG A C 1
ATOM 1681 O O . ARG A 1 217 ? 9.406 -2.189 -1.795 1 89.38 217 ARG A O 1
ATOM 1688 N N . ASP A 1 218 ? 8.992 -1.485 0.307 1 90.56 218 ASP A N 1
ATOM 1689 C CA . ASP A 1 218 ? 9.047 -2.846 0.834 1 90.56 218 ASP A CA 1
ATOM 1690 C C . ASP A 1 218 ? 7.949 -3.717 0.228 1 90.56 218 ASP A C 1
ATOM 1692 O O . ASP A 1 218 ? 8.203 -4.863 -0.156 1 90.56 218 ASP A O 1
ATOM 1696 N N . LEU A 1 219 ? 6.805 -3.182 0.16 1 91 219 LEU A N 1
ATOM 1697 C CA . LEU A 1 219 ? 5.684 -3.918 -0.412 1 91 219 LEU A CA 1
ATOM 1698 C C . LEU A 1 219 ? 5.922 -4.207 -1.891 1 91 219 LEU A C 1
ATOM 1700 O O . LEU A 1 219 ? 5.664 -5.316 -2.359 1 91 219 LEU A O 1
ATOM 1704 N N . THR A 1 220 ? 6.406 -3.26 -2.59 1 92.75 220 THR A N 1
ATOM 1705 C CA . THR A 1 220 ? 6.695 -3.439 -4.008 1 92.75 220 THR A CA 1
ATOM 1706 C C . THR A 1 220 ? 7.762 -4.512 -4.211 1 92.75 220 THR A C 1
ATOM 1708 O O . THR A 1 220 ? 7.648 -5.344 -5.113 1 92.75 220 THR A O 1
ATOM 1711 N N . THR A 1 221 ? 8.75 -4.484 -3.381 1 92.75 221 THR A N 1
ATOM 1712 C CA . THR A 1 221 ? 9.797 -5.504 -3.449 1 92.75 221 THR A CA 1
ATOM 1713 C C . THR A 1 221 ? 9.211 -6.891 -3.201 1 92.75 221 THR A C 1
ATOM 1715 O O . THR A 1 221 ? 9.492 -7.832 -3.947 1 92.75 221 THR A O 1
ATOM 1718 N N . ALA A 1 222 ? 8.43 -6.98 -2.182 1 90.81 222 ALA A N 1
ATOM 1719 C CA . ALA A 1 222 ? 7.785 -8.258 -1.858 1 90.81 222 ALA A CA 1
ATOM 1720 C C . ALA A 1 222 ? 6.926 -8.742 -3.02 1 90.81 222 ALA A C 1
ATOM 1722 O O . ALA A 1 222 ? 6.93 -9.938 -3.346 1 90.81 222 ALA A O 1
ATOM 1723 N N . PHE A 1 223 ? 6.258 -7.801 -3.633 1 93.38 223 PHE A N 1
ATOM 1724 C CA . PHE A 1 223 ? 5.41 -8.117 -4.773 1 93.38 223 PHE A CA 1
ATOM 1725 C C . PHE A 1 223 ? 6.246 -8.633 -5.941 1 93.38 223 PHE A C 1
ATOM 1727 O O . PHE A 1 223 ? 5.902 -9.641 -6.562 1 93.38 223 PHE A O 1
ATOM 1734 N N . ASN A 1 224 ? 7.301 -8.031 -6.203 1 93.44 224 ASN A N 1
ATOM 1735 C CA . ASN A 1 224 ? 8.18 -8.438 -7.297 1 93.44 224 ASN A CA 1
ATOM 1736 C C . ASN A 1 224 ? 8.766 -9.82 -7.066 1 93.44 224 ASN A C 1
ATOM 1738 O O . ASN A 1 224 ? 8.82 -10.641 -7.988 1 93.44 224 ASN A O 1
ATOM 1742 N N . ILE A 1 225 ? 9.156 -10.055 -5.887 1 90.5 225 ILE A N 1
ATOM 1743 C CA . ILE A 1 225 ? 9.719 -11.352 -5.535 1 90.5 225 ILE A CA 1
ATOM 1744 C C . ILE A 1 225 ? 8.648 -12.43 -5.664 1 90.5 225 ILE A C 1
ATOM 1746 O O . ILE A 1 225 ? 8.898 -13.492 -6.234 1 90.5 225 ILE A O 1
ATOM 1750 N N . MET A 1 226 ? 7.504 -12.109 -5.133 1 90.62 226 MET A N 1
ATOM 1751 C CA . MET A 1 226 ? 6.395 -13.055 -5.211 1 90.62 226 MET A CA 1
ATOM 1752 C C . MET A 1 226 ? 6.086 -13.414 -6.66 1 90.62 226 MET A C 1
ATOM 1754 O O . MET A 1 226 ? 5.953 -14.586 -7.004 1 90.62 226 MET A O 1
ATOM 1758 N N . GLN A 1 227 ? 5.957 -12.422 -7.469 1 90.12 227 GLN A N 1
ATOM 1759 C CA . GLN A 1 227 ? 5.66 -12.633 -8.883 1 90.12 227 GLN A CA 1
ATOM 1760 C C . GLN A 1 227 ? 6.719 -13.516 -9.539 1 90.12 227 GLN A C 1
ATOM 1762 O O . GLN A 1 227 ? 6.387 -14.453 -10.273 1 90.12 227 GLN A O 1
ATOM 1767 N N . ALA A 1 228 ? 7.914 -13.219 -9.273 1 88.62 228 ALA A N 1
ATOM 1768 C CA . ALA A 1 228 ? 9.016 -13.977 -9.867 1 88.62 228 ALA A CA 1
ATOM 1769 C C . ALA A 1 228 ? 8.992 -15.43 -9.406 1 88.62 228 ALA A C 1
ATOM 1771 O O . ALA A 1 228 ? 9.211 -16.344 -10.203 1 88.62 228 ALA A O 1
ATOM 1772 N N . ARG A 1 229 ? 8.773 -15.625 -8.203 1 86.12 229 ARG A N 1
ATOM 1773 C CA . ARG A 1 229 ? 8.766 -16.969 -7.637 1 86.12 229 ARG A CA 1
ATOM 1774 C C . ARG A 1 229 ? 7.586 -17.781 -8.164 1 86.12 229 ARG A C 1
ATOM 1776 O O . ARG A 1 229 ? 7.742 -18.953 -8.516 1 86.12 229 ARG A O 1
ATOM 1783 N N . ILE A 1 230 ? 6.418 -17.188 -8.289 1 84 230 ILE A N 1
ATOM 1784 C CA . ILE A 1 230 ? 5.242 -17.859 -8.82 1 84 230 ILE A CA 1
ATOM 1785 C C . ILE A 1 230 ? 5.457 -18.203 -10.297 1 84 230 ILE A C 1
ATOM 1787 O O . ILE A 1 230 ? 5.137 -19.297 -10.742 1 84 230 ILE A O 1
ATOM 1791 N N . ALA A 1 231 ? 5.988 -17.234 -10.977 1 84.06 231 ALA A N 1
ATOM 1792 C CA . ALA A 1 231 ? 6.273 -17.453 -12.391 1 84.06 231 ALA A CA 1
ATOM 1793 C C . ALA A 1 231 ? 7.23 -18.625 -12.586 1 84.06 231 ALA A C 1
ATOM 1795 O O . ALA A 1 231 ? 7 -19.484 -13.445 1 84.06 231 ALA A O 1
ATOM 1796 N N . ARG A 1 232 ? 8.273 -18.688 -11.805 1 83.06 232 ARG A N 1
ATOM 1797 C CA . ARG A 1 232 ? 9.242 -19.766 -11.891 1 83.06 232 ARG A CA 1
ATOM 1798 C C . ARG A 1 232 ? 8.586 -21.109 -11.555 1 83.06 232 ARG A C 1
ATOM 1800 O O . ARG A 1 232 ? 8.875 -22.125 -12.195 1 83.06 232 ARG A O 1
ATOM 1807 N N . HIS A 1 233 ? 7.781 -21.062 -10.586 1 80.69 233 HIS A N 1
ATOM 1808 C CA . HIS A 1 233 ? 7.082 -22.281 -10.18 1 80.69 233 HIS A CA 1
ATOM 1809 C C . HIS A 1 233 ? 6.172 -22.797 -11.289 1 80.69 233 HIS A C 1
ATOM 1811 O O . HIS A 1 233 ? 6.211 -23.969 -11.625 1 80.69 233 HIS A O 1
ATOM 1817 N N . VAL A 1 234 ? 5.41 -21.938 -11.852 1 78.38 234 VAL A N 1
ATOM 1818 C CA . VAL A 1 234 ? 4.461 -22.312 -12.898 1 78.38 234 VAL A CA 1
ATOM 1819 C C . VAL A 1 234 ? 5.219 -22.766 -14.148 1 78.38 234 VAL A C 1
ATOM 1821 O O . VAL A 1 234 ? 4.863 -23.766 -14.766 1 78.38 234 VAL A O 1
ATOM 1824 N N . GLU A 1 235 ? 6.238 -22.031 -14.445 1 77.56 235 GLU A N 1
ATOM 1825 C CA . GLU A 1 235 ? 7.062 -22.391 -15.594 1 77.56 235 GLU A CA 1
ATOM 1826 C C . GLU A 1 235 ? 7.734 -23.75 -15.398 1 77.56 235 GLU A C 1
ATOM 1828 O O . GLU A 1 235 ? 7.812 -24.562 -16.328 1 77.56 235 GLU A O 1
ATOM 1833 N N . GLY A 1 236 ? 8.281 -23.891 -14.242 1 75.56 236 GLY A N 1
ATOM 1834 C CA . GLY A 1 236 ? 8.906 -25.156 -13.938 1 75.56 236 GLY A CA 1
ATOM 1835 C C . GLY A 1 236 ? 7.961 -26.344 -14.07 1 75.56 236 GLY A C 1
ATOM 1836 O O . GLY A 1 236 ? 8.312 -27.359 -14.656 1 75.56 236 GLY A O 1
ATOM 1837 N N . ARG A 1 237 ? 6.848 -26.156 -13.664 1 75.19 237 ARG A N 1
ATOM 1838 C CA . ARG A 1 237 ? 5.84 -27.203 -13.742 1 75.19 237 ARG A CA 1
ATOM 1839 C C . ARG A 1 237 ? 5.414 -27.453 -15.188 1 75.19 237 ARG A C 1
ATOM 1841 O O . ARG A 1 237 ? 5.227 -28.609 -15.594 1 75.19 237 ARG A O 1
ATOM 1848 N N . THR A 1 238 ? 5.211 -26.453 -15.867 1 72.88 238 THR A N 1
ATOM 1849 C CA . THR A 1 238 ? 4.812 -26.562 -17.266 1 72.88 238 THR A CA 1
ATOM 1850 C C . THR A 1 238 ? 5.887 -27.281 -18.078 1 72.88 238 THR A C 1
ATOM 1852 O O . THR A 1 238 ? 5.578 -28.156 -18.891 1 72.88 238 THR A O 1
ATOM 1855 N N . ARG A 1 239 ? 7.113 -26.922 -17.844 1 74.12 239 ARG A N 1
ATOM 1856 C CA . ARG A 1 239 ? 8.227 -27.547 -18.547 1 74.12 239 ARG A CA 1
ATOM 1857 C C . ARG A 1 239 ? 8.305 -29.031 -18.203 1 74.12 239 ARG A C 1
ATOM 1859 O O . ARG A 1 239 ? 8.57 -29.859 -19.078 1 74.12 239 ARG A O 1
ATOM 1866 N N . MET A 1 240 ? 8.086 -29.281 -17.016 1 74.62 240 MET A N 1
ATOM 1867 C CA . MET A 1 240 ? 8.109 -30.672 -16.578 1 74.62 240 MET A CA 1
ATOM 1868 C C . MET A 1 240 ? 7.023 -31.469 -17.281 1 74.62 240 MET A C 1
ATOM 1870 O O . MET A 1 240 ? 7.285 -32.562 -17.781 1 74.62 240 MET A O 1
ATOM 1874 N N . LEU A 1 241 ? 5.867 -30.969 -17.328 1 71.56 241 LEU A N 1
ATOM 1875 C CA . LEU A 1 241 ? 4.746 -31.656 -17.953 1 71.56 241 LEU A CA 1
ATOM 1876 C C . LEU A 1 241 ? 4.996 -31.859 -19.453 1 71.56 241 LEU A C 1
ATOM 1878 O O . LEU A 1 241 ? 4.695 -32.906 -20 1 71.56 241 LEU A O 1
ATOM 1882 N N . ALA A 1 242 ? 5.531 -30.875 -20.047 1 72.19 242 ALA A N 1
ATOM 1883 C CA . ALA A 1 242 ? 5.863 -30.953 -21.469 1 72.19 242 ALA A CA 1
ATOM 1884 C C . ALA A 1 242 ? 6.918 -32.031 -21.719 1 72.19 242 ALA A C 1
ATOM 1886 O O . ALA A 1 242 ? 6.809 -32.812 -22.672 1 72.19 242 ALA A O 1
ATOM 1887 N N . ALA A 1 243 ? 7.887 -32.031 -20.891 1 73.88 243 ALA A N 1
ATOM 1888 C CA . ALA A 1 243 ? 8.969 -33 -21.031 1 73.88 243 ALA A CA 1
ATOM 1889 C C . ALA A 1 243 ? 8.469 -34.438 -20.812 1 73.88 243 ALA A C 1
ATOM 1891 O O . ALA A 1 243 ? 8.828 -35.344 -21.562 1 73.88 243 ALA A O 1
ATOM 1892 N N . ILE A 1 244 ? 7.668 -34.625 -19.844 1 73.69 244 ILE A N 1
ATOM 1893 C CA . ILE A 1 244 ? 7.102 -35.938 -19.547 1 73.69 244 ILE A CA 1
ATOM 1894 C C . ILE A 1 244 ? 6.289 -36.438 -20.734 1 73.69 244 ILE A C 1
ATOM 1896 O O . ILE A 1 244 ? 6.441 -37.562 -21.156 1 73.69 244 ILE A O 1
ATOM 1900 N N . SER A 1 245 ? 5.387 -35.562 -21.188 1 71.81 245 SER A N 1
ATOM 1901 C CA . SER A 1 245 ? 4.551 -35.938 -22.328 1 71.81 245 SER A CA 1
ATOM 1902 C C . SER A 1 245 ? 5.402 -36.312 -23.531 1 71.81 245 SER A C 1
ATOM 1904 O O . SER A 1 245 ? 5.094 -37.25 -24.25 1 71.81 245 SER A O 1
ATOM 1906 N N . HIS A 1 246 ? 6.434 -35.562 -23.812 1 73.75 246 HIS A N 1
ATOM 1907 C CA . HIS A 1 246 ? 7.348 -35.812 -24.922 1 73.75 246 HIS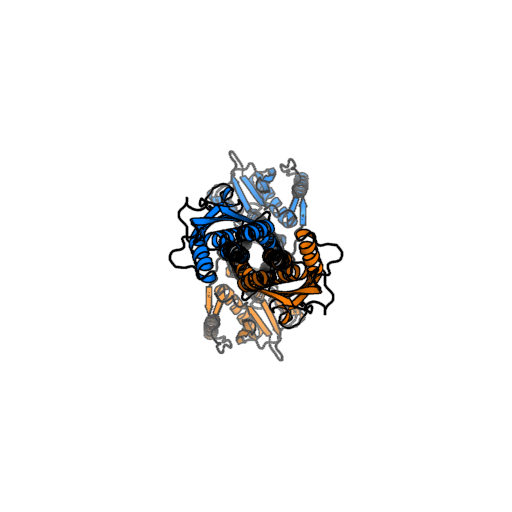 A CA 1
ATOM 1908 C C . HIS A 1 246 ? 8.047 -37.156 -24.734 1 73.75 246 HIS A C 1
ATOM 1910 O O . HIS A 1 246 ? 8.117 -37.969 -25.672 1 73.75 246 HIS A O 1
ATOM 1916 N N . ASP A 1 247 ? 8.438 -37.438 -23.594 1 75.44 247 ASP A N 1
ATOM 1917 C CA . ASP A 1 247 ? 9.25 -38.625 -23.359 1 75.44 247 ASP A CA 1
ATOM 1918 C C . ASP A 1 247 ? 8.391 -39.906 -23.297 1 75.44 247 ASP A C 1
ATOM 1920 O O . ASP A 1 247 ? 8.867 -41 -23.578 1 75.44 247 ASP A O 1
ATOM 1924 N N . LEU A 1 248 ? 7.148 -39.75 -22.922 1 78.12 248 LEU A N 1
ATOM 1925 C CA . LEU A 1 248 ? 6.238 -40.875 -22.953 1 78.12 248 LEU A CA 1
ATOM 1926 C C . LEU A 1 248 ? 5.98 -41.344 -24.375 1 78.12 248 LEU A C 1
ATOM 1928 O O . LEU A 1 248 ? 5.703 -42.531 -24.609 1 78.12 248 LEU A O 1
ATOM 1932 N N . ASN A 1 249 ? 6.168 -40.438 -25.312 1 77.69 249 ASN A N 1
ATOM 1933 C CA . ASN A 1 249 ? 5.926 -40.75 -26.719 1 77.69 249 ASN A CA 1
ATOM 1934 C C . ASN A 1 249 ? 6.949 -41.75 -27.25 1 77.69 249 ASN A C 1
ATOM 1936 O O . ASN A 1 249 ? 6.633 -42.562 -28.125 1 77.69 249 ASN A O 1
ATOM 1940 N N . THR A 1 250 ? 8.055 -41.75 -26.672 1 78.38 250 THR A N 1
ATOM 1941 C CA . THR A 1 250 ? 9.133 -42.594 -27.156 1 78.38 250 THR A CA 1
ATOM 1942 C C . THR A 1 250 ? 8.828 -44.062 -26.875 1 78.38 250 THR A C 1
ATOM 1944 O O . THR A 1 250 ? 8.742 -44.875 -27.781 1 78.38 250 THR A O 1
ATOM 1947 N N . PRO A 1 251 ? 8.602 -44.469 -25.656 1 81.94 251 PRO A N 1
ATOM 1948 C CA . PRO A 1 251 ? 8.258 -45.875 -25.422 1 81.94 251 PRO A CA 1
ATOM 1949 C C . PRO A 1 251 ? 6.938 -46.281 -26.078 1 81.94 251 PRO A C 1
ATOM 1951 O O . PRO A 1 251 ? 6.777 -47.438 -26.484 1 81.94 251 PRO A O 1
ATOM 1954 N N . ILE A 1 252 ? 6.059 -45.375 -26.219 1 86.62 252 ILE A N 1
ATOM 1955 C CA . ILE A 1 252 ? 4.793 -45.688 -26.875 1 86.62 252 ILE A CA 1
ATOM 1956 C C . ILE A 1 252 ? 5.035 -46.031 -28.328 1 86.62 252 ILE A C 1
ATOM 1958 O O . ILE A 1 252 ? 4.477 -47 -28.844 1 86.62 252 ILE A O 1
ATOM 1962 N N . THR A 1 253 ? 5.859 -45.281 -28.969 1 85.06 253 THR A N 1
ATOM 1963 C CA . THR A 1 253 ? 6.207 -45.531 -30.375 1 85.06 253 THR A CA 1
ATOM 1964 C C . THR A 1 253 ? 6.961 -46.844 -30.516 1 85.06 253 THR A C 1
ATOM 1966 O O . THR A 1 253 ? 6.719 -47.594 -31.453 1 85.06 253 THR A O 1
ATOM 1969 N N . GLU A 1 254 ? 7.828 -47.094 -29.609 1 85.88 254 GLU A N 1
ATOM 1970 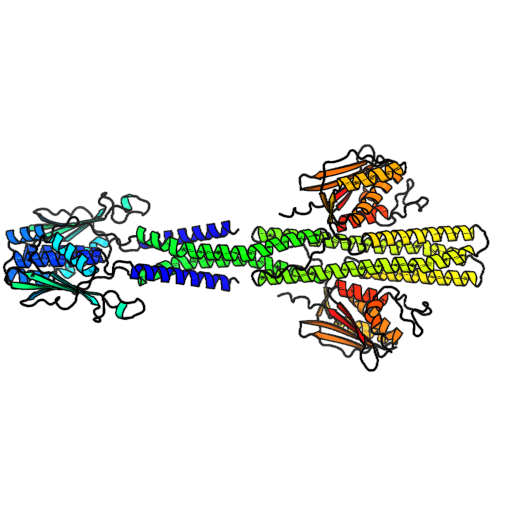C CA . GLU A 1 254 ? 8.57 -48.375 -29.625 1 85.88 254 GLU A CA 1
ATOM 1971 C C . GLU A 1 254 ? 7.641 -49.562 -29.469 1 85.88 254 GLU A C 1
ATOM 1973 O O . GLU A 1 254 ? 7.777 -50.562 -30.188 1 85.88 254 GLU A O 1
ATOM 1978 N N . LEU A 1 255 ? 6.793 -49.406 -28.594 1 89.12 255 LEU A N 1
ATOM 1979 C CA . LEU A 1 255 ? 5.82 -50.5 -28.359 1 89.12 255 LEU A CA 1
ATOM 1980 C C . LEU A 1 255 ? 4.977 -50.719 -29.609 1 89.12 255 LEU A C 1
ATOM 1982 O O . LEU A 1 255 ? 4.684 -51.875 -29.969 1 89.12 255 LEU A O 1
ATOM 1986 N N . ARG A 1 256 ? 4.633 -49.625 -30.219 1 90.75 256 ARG A N 1
ATOM 1987 C CA . ARG A 1 256 ? 3.844 -49.75 -31.438 1 90.75 256 ARG A CA 1
ATOM 1988 C C . ARG A 1 256 ? 4.598 -50.531 -32.5 1 90.75 256 ARG A C 1
ATOM 1990 O O . ARG A 1 256 ? 4.039 -51.438 -33.125 1 90.75 256 ARG A O 1
ATOM 1997 N N . LEU A 1 257 ? 5.84 -50.25 -32.656 1 89.38 257 LEU A N 1
ATOM 1998 C CA . LEU A 1 257 ? 6.668 -50.938 -33.656 1 89.38 257 LEU A CA 1
ATOM 1999 C C . LEU A 1 257 ? 6.789 -52.438 -33.312 1 89.38 257 LEU A C 1
ATOM 2001 O O . LEU A 1 257 ? 6.703 -53.281 -34.188 1 89.38 257 LEU A O 1
ATOM 2005 N N . GLN A 1 258 ? 6.926 -52.719 -32.094 1 89.56 258 GLN A N 1
ATOM 2006 C CA . GLN A 1 258 ? 7.055 -54.094 -31.656 1 89.56 258 GLN A CA 1
ATOM 2007 C C . GLN A 1 258 ? 5.754 -54.875 -31.859 1 89.56 258 GLN A C 1
ATOM 2009 O O . GLN A 1 258 ? 5.77 -56.031 -32.281 1 89.56 258 GLN A O 1
ATOM 2014 N N . MET A 1 259 ? 4.688 -54.219 -31.641 1 90.5 259 MET A N 1
ATOM 2015 C CA . MET A 1 259 ? 3.379 -54.875 -31.766 1 90.5 259 MET A CA 1
ATOM 2016 C C . MET A 1 259 ? 3.039 -55.094 -33.219 1 90.5 259 MET A C 1
ATOM 2018 O O . MET A 1 259 ? 2.398 -56.094 -33.562 1 90.5 259 MET A O 1
ATOM 2022 N N . GLU A 1 260 ? 3.525 -54.156 -34 1 88.75 260 GLU A N 1
ATOM 2023 C CA . GLU A 1 260 ? 3.258 -54.281 -35.438 1 88.75 260 GLU A CA 1
ATOM 2024 C C . GLU A 1 260 ? 4.012 -55.469 -36.031 1 88.75 260 GLU A C 1
ATOM 2026 O O . GLU A 1 260 ? 3.646 -56 -37.094 1 88.75 260 GLU A O 1
ATOM 2031 N N . LEU A 1 261 ? 5.035 -56 -35.375 1 85.56 261 LEU A N 1
ATOM 2032 C CA . LEU A 1 261 ? 5.836 -57.156 -35.812 1 85.56 261 LEU A CA 1
ATOM 2033 C C . LEU A 1 261 ? 5.18 -58.469 -35.438 1 85.56 261 LEU A C 1
ATOM 2035 O O . LEU A 1 261 ? 5.551 -59.531 -35.969 1 85.56 261 LEU A O 1
ATOM 2039 N N . LEU A 1 262 ? 4.23 -58.406 -34.625 1 86.69 262 LEU A N 1
ATOM 2040 C CA . LEU A 1 262 ? 3.527 -59.625 -34.219 1 86.69 262 LEU A CA 1
ATOM 2041 C C . LEU A 1 262 ? 2.609 -60.125 -35.344 1 86.69 262 LEU A C 1
ATOM 2043 O O . LEU A 1 262 ? 2.225 -59.344 -36.219 1 86.69 262 LEU A O 1
ATOM 2047 N N . ASP A 1 263 ? 2.293 -61.438 -35.25 1 86.12 263 ASP A N 1
ATOM 2048 C CA . ASP A 1 263 ? 1.38 -62 -36.25 1 86.12 263 ASP A CA 1
ATOM 2049 C C . ASP A 1 263 ? -0.015 -61.375 -36.125 1 86.12 263 ASP A C 1
ATOM 2051 O O . ASP A 1 263 ? -0.47 -61.094 -35 1 86.12 263 ASP A O 1
ATOM 2055 N N . ASP A 1 264 ? -0.599 -61.25 -37.281 1 88 264 ASP A N 1
ATOM 2056 C CA . ASP A 1 264 ? -1.96 -60.719 -37.312 1 88 264 ASP A CA 1
ATOM 2057 C C . ASP A 1 264 ? -2.902 -61.594 -36.5 1 88 264 ASP A C 1
ATOM 2059 O O . ASP A 1 264 ? -2.793 -62.844 -36.5 1 88 264 ASP A O 1
ATOM 2063 N N . GLY A 1 265 ? -3.699 -61 -35.562 1 87.06 265 GLY A N 1
ATOM 2064 C CA . GLY A 1 265 ? -4.664 -61.688 -34.719 1 87.06 265 GLY A CA 1
ATOM 2065 C C . GLY A 1 265 ? -5.41 -60.75 -33.781 1 87.06 265 GLY A C 1
ATOM 2066 O O . GLY A 1 265 ? -5.121 -59.562 -33.75 1 87.06 265 GLY A O 1
ATOM 2067 N N . PRO A 1 266 ? -6.414 -61.281 -33.219 1 86.12 266 PRO A N 1
ATOM 2068 C CA . PRO A 1 266 ? -7.23 -60.469 -32.312 1 86.12 266 PRO A CA 1
ATOM 2069 C C . PRO A 1 266 ? -6.426 -59.906 -31.156 1 86.12 266 PRO A C 1
ATOM 2071 O O . PRO A 1 266 ? -6.684 -58.781 -30.703 1 86.12 266 PRO A O 1
ATOM 2074 N N . GLU A 1 267 ? -5.48 -60.688 -30.734 1 83.88 267 GLU A N 1
ATOM 2075 C CA . GLU A 1 267 ? -4.672 -60.25 -29.625 1 83.88 267 GLU A CA 1
ATOM 2076 C C . GLU A 1 267 ? -3.846 -59 -30 1 83.88 267 GLU A C 1
ATOM 2078 O O . GLU A 1 267 ? -3.748 -58.062 -29.234 1 83.88 267 GLU A O 1
ATOM 2083 N N . ARG A 1 268 ? -3.236 -59.062 -31.141 1 88.69 268 ARG A N 1
ATOM 2084 C CA . ARG A 1 268 ? -2.461 -57.938 -31.641 1 88.69 268 ARG A CA 1
ATOM 2085 C C . ARG A 1 268 ? -3.34 -56.719 -31.812 1 88.69 268 ARG A C 1
ATOM 2087 O O . ARG A 1 268 ? -2.957 -55.625 -31.438 1 88.69 268 ARG A O 1
ATOM 2094 N N . ASP A 1 269 ? -4.488 -56.938 -32.344 1 88.38 269 ASP A N 1
ATOM 2095 C CA . ASP A 1 269 ? -5.402 -55.812 -32.562 1 88.38 269 ASP A CA 1
ATOM 2096 C C . ASP A 1 269 ? -5.832 -55.156 -31.266 1 88.38 269 ASP A C 1
ATOM 2098 O O . ASP A 1 269 ? -5.91 -53.938 -31.156 1 88.38 269 ASP A O 1
ATOM 2102 N N . ASP A 1 270 ? -6.051 -55.969 -30.281 1 85.12 270 ASP A N 1
ATOM 2103 C CA . ASP A 1 270 ? -6.438 -55.469 -28.984 1 85.12 270 ASP A CA 1
ATOM 2104 C C . ASP A 1 270 ? -5.316 -54.625 -28.359 1 85.12 270 ASP A C 1
ATOM 2106 O O . ASP A 1 270 ? -5.566 -53.594 -27.766 1 85.12 270 ASP A O 1
ATOM 2110 N N . MET A 1 271 ? -4.121 -55.062 -28.5 1 89.88 271 MET A N 1
ATOM 2111 C CA . MET A 1 271 ? -2.973 -54.344 -27.953 1 89.88 271 MET A CA 1
ATOM 2112 C C . MET A 1 271 ? -2.77 -53 -28.688 1 89.88 271 MET A C 1
ATOM 2114 O O . MET A 1 271 ? -2.475 -52 -28.047 1 89.88 271 MET A O 1
ATOM 2118 N N . LEU A 1 272 ? -2.949 -53.094 -29.969 1 90.69 272 LEU A N 1
ATOM 2119 C CA . LEU A 1 272 ? -2.783 -51.875 -30.75 1 90.69 272 LEU A CA 1
ATOM 2120 C C . LEU A 1 272 ? -3.863 -50.844 -30.391 1 90.69 272 LEU A C 1
ATOM 2122 O O . LEU A 1 272 ? -3.592 -49.656 -30.344 1 90.69 272 LEU A O 1
ATOM 2126 N N . ASP A 1 273 ? -5.012 -51.344 -30.109 1 85.19 273 ASP A N 1
ATOM 2127 C CA . ASP A 1 273 ? -6.094 -50.469 -29.688 1 85.19 273 ASP A CA 1
ATOM 2128 C C . ASP A 1 273 ? -5.773 -49.812 -28.344 1 85.19 273 ASP A C 1
ATOM 2130 O O . ASP A 1 273 ? -5.969 -48.594 -28.188 1 85.19 273 ASP A O 1
ATOM 2134 N N . SER A 1 274 ? -5.312 -50.594 -27.469 1 84.31 274 SER A N 1
ATOM 2135 C CA . SER A 1 274 ? -4.938 -50.062 -26.156 1 84.31 274 SER A CA 1
ATOM 2136 C C . SER A 1 274 ? -3.793 -49.062 -26.266 1 84.31 274 SER A C 1
ATOM 2138 O O . SER A 1 274 ? -3.779 -48.062 -25.562 1 84.31 274 SER A O 1
ATOM 2140 N N . LEU A 1 275 ? -2.902 -49.375 -27.109 1 88.62 275 LEU A N 1
ATOM 2141 C CA . LEU A 1 275 ? -1.771 -48.469 -27.312 1 88.62 275 LEU A CA 1
ATOM 2142 C C . LEU A 1 275 ? -2.229 -47.156 -27.938 1 88.62 275 LEU A C 1
ATOM 2144 O O . LEU A 1 275 ? -1.714 -46.094 -27.609 1 88.62 275 LEU A O 1
ATOM 2148 N N . ASP A 1 276 ? -3.094 -47.281 -28.859 1 86.12 276 ASP A N 1
ATOM 2149 C CA . ASP A 1 276 ? -3.641 -46.062 -29.484 1 86.12 276 ASP A CA 1
ATOM 2150 C C . ASP A 1 276 ? -4.355 -45.188 -28.453 1 86.12 276 ASP A C 1
ATOM 2152 O O . ASP A 1 276 ? -4.277 -43.969 -28.516 1 86.12 276 ASP A O 1
ATOM 2156 N N . GLU A 1 277 ? -4.996 -45.812 -27.578 1 81.31 277 GLU A N 1
ATOM 2157 C CA . GLU A 1 277 ? -5.637 -45.062 -26.5 1 81.31 277 GLU A CA 1
ATOM 2158 C C . GLU A 1 277 ? -4.609 -44.344 -25.641 1 81.31 277 GLU A C 1
ATOM 2160 O O . GLU A 1 277 ? -4.785 -43.188 -25.297 1 81.31 277 GLU A O 1
ATOM 2165 N N . LEU A 1 278 ? -3.609 -45.031 -25.281 1 82.25 278 LEU A N 1
ATOM 2166 C CA . LEU A 1 278 ? -2.533 -44.469 -24.484 1 82.25 278 LEU A CA 1
ATOM 2167 C C . LEU A 1 278 ? -1.899 -43.281 -25.219 1 82.25 278 LEU A C 1
ATOM 2169 O O . LEU A 1 278 ? -1.666 -42.219 -24.625 1 82.25 278 LEU A O 1
ATOM 2173 N N . ARG A 1 279 ? -1.638 -43.469 -26.438 1 83.38 279 ARG A N 1
ATOM 2174 C CA . ARG A 1 279 ? -1.039 -42.438 -27.266 1 83.38 279 ARG A CA 1
ATOM 2175 C C . ARG A 1 279 ? -1.942 -41.188 -27.328 1 83.38 279 ARG A C 1
ATOM 2177 O O . ARG A 1 279 ? -1.463 -40.062 -27.266 1 83.38 279 ARG A O 1
ATOM 2184 N N . ALA A 1 280 ? -3.133 -41.469 -27.5 1 80.25 280 ALA A N 1
ATOM 2185 C CA . ALA A 1 280 ? -4.098 -40.375 -27.547 1 80.25 280 ALA A CA 1
ATOM 2186 C C . ALA A 1 280 ? -4.121 -39.594 -26.219 1 80.25 280 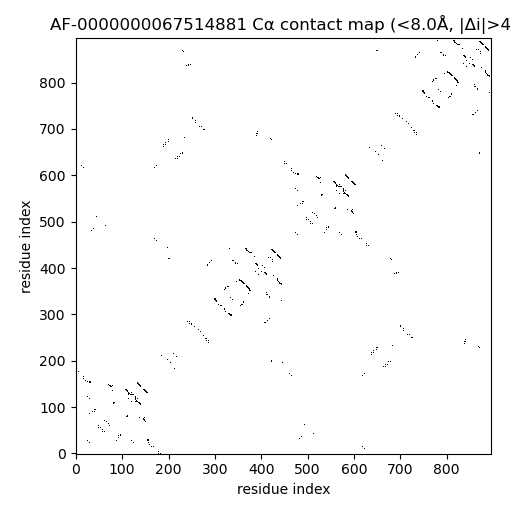ALA A C 1
ATOM 2188 O O . ALA A 1 280 ? -4.172 -38.375 -26.219 1 80.25 280 ALA A O 1
ATOM 2189 N N . MET A 1 281 ? -4.086 -40.281 -25.188 1 76.75 281 MET A N 1
ATOM 2190 C CA . MET A 1 281 ? -4.098 -39.656 -23.875 1 76.75 281 MET A CA 1
ATOM 2191 C C . MET A 1 281 ? -2.848 -38.812 -23.656 1 76.75 281 MET A C 1
ATOM 2193 O O . MET A 1 281 ? -2.93 -37.688 -23.156 1 76.75 281 MET A O 1
ATOM 2197 N N . VAL A 1 282 ? -1.757 -39.312 -23.984 1 78.19 282 VAL A N 1
ATOM 2198 C CA . VAL A 1 282 ? -0.492 -38.594 -23.844 1 78.19 282 VAL A CA 1
ATOM 2199 C C . VAL A 1 282 ? -0.492 -37.344 -24.734 1 78.19 282 VAL A C 1
ATOM 2201 O O . VAL A 1 282 ? -0.059 -36.281 -24.312 1 78.19 282 VAL A O 1
ATOM 2204 N N . ARG A 1 283 ? -0.972 -37.531 -25.906 1 75.94 283 ARG A N 1
ATOM 2205 C CA . ARG A 1 283 ? -1.043 -36.406 -26.828 1 75.94 283 ARG A CA 1
ATOM 2206 C C . ARG A 1 283 ? -1.943 -35.281 -26.297 1 75.94 283 ARG A C 1
ATOM 2208 O O . ARG A 1 283 ? -1.612 -34.094 -26.406 1 75.94 283 ARG A O 1
ATOM 2215 N N . GLU A 1 284 ? -3.002 -35.656 -25.766 1 71.5 284 GLU A N 1
ATOM 2216 C CA . GLU A 1 284 ? -3.93 -34.688 -25.219 1 71.5 284 GLU A CA 1
ATOM 2217 C C . GLU A 1 284 ? -3.33 -33.969 -24.016 1 71.5 284 GLU A C 1
ATOM 2219 O O . GLU A 1 284 ? -3.551 -32.781 -23.812 1 71.5 284 GLU A O 1
ATOM 2224 N N . THR A 1 285 ? -2.736 -34.75 -23.234 1 71.25 285 THR A N 1
ATOM 2225 C CA . THR A 1 285 ? -2.066 -34.156 -22.078 1 71.25 285 THR A CA 1
ATOM 2226 C C . THR A 1 285 ? -1.023 -33.125 -22.531 1 71.25 285 THR A C 1
ATOM 2228 O O . THR A 1 285 ? -0.922 -32.062 -21.953 1 71.25 285 THR A O 1
ATOM 2231 N N . LEU A 1 286 ? -0.259 -33.5 -23.531 1 69.56 286 LEU A N 1
ATOM 2232 C CA . LEU A 1 286 ? 0.74 -32.594 -24.078 1 69.56 286 LEU A CA 1
ATOM 2233 C C . LEU A 1 286 ? 0.085 -31.328 -24.625 1 69.56 286 LEU A C 1
ATOM 2235 O O . LEU A 1 286 ? 0.61 -30.219 -24.453 1 69.56 286 LEU A O 1
ATOM 2239 N N . ASN A 1 287 ? -0.959 -31.547 -25.281 1 68.19 287 ASN A N 1
ATOM 2240 C CA . ASN A 1 287 ? -1.688 -30.406 -25.828 1 68.19 287 ASN A CA 1
ATOM 2241 C C . ASN A 1 287 ? -2.166 -29.469 -24.719 1 68.19 287 ASN A C 1
ATOM 2243 O O . ASN A 1 287 ? -2.182 -28.25 -24.891 1 68.19 287 ASN A O 1
ATOM 2247 N N . PHE A 1 288 ? -2.502 -30.094 -23.641 1 64.75 288 PHE A N 1
ATOM 2248 C CA . PHE A 1 288 ? -2.924 -29.328 -22.469 1 64.75 288 PHE A CA 1
ATOM 2249 C C . PHE A 1 288 ? -1.769 -28.5 -21.922 1 64.75 288 PHE A C 1
ATOM 2251 O O . PHE A 1 288 ? -1.935 -27.312 -21.625 1 64.75 288 PHE A O 1
ATOM 2258 N N . VAL A 1 289 ? -0.781 -29.156 -21.734 1 64.88 289 VAL A N 1
ATOM 2259 C CA . VAL A 1 289 ? 0.38 -28.531 -21.109 1 64.88 289 VAL A CA 1
ATOM 2260 C C . VAL A 1 289 ? 0.948 -27.469 -22.031 1 64.88 289 VAL A C 1
ATOM 2262 O O . VAL A 1 289 ? 1.354 -26.391 -21.578 1 64.88 289 VAL A O 1
ATOM 2265 N N . ARG A 1 290 ? 1.004 -27.812 -23.344 1 59.09 290 ARG A N 1
ATOM 2266 C CA . ARG A 1 290 ? 1.569 -26.891 -24.328 1 59.09 290 ARG A CA 1
ATOM 2267 C C . ARG A 1 290 ? 0.735 -25.609 -24.422 1 59.09 290 ARG A C 1
ATOM 2269 O O . ARG A 1 290 ? 1.261 -24.547 -24.719 1 59.09 290 ARG A O 1
ATOM 2276 N N . GLY A 1 291 ? -0.551 -25.797 -24.438 1 54.5 291 GLY A N 1
ATOM 2277 C CA . GLY A 1 291 ? -1.384 -24.609 -24.5 1 54.5 291 GLY A CA 1
ATOM 2278 C C . GLY A 1 291 ? -1.07 -23.609 -23.406 1 54.5 291 GLY A C 1
ATOM 2279 O O . GLY A 1 291 ? -1.318 -22.406 -23.562 1 54.5 291 GLY A O 1
ATOM 2280 N N . ASP A 1 292 ? -0.935 -24.328 -22.328 1 53.25 292 ASP A N 1
ATOM 2281 C CA . ASP A 1 292 ? -0.561 -23.469 -21.203 1 53.25 292 ASP A CA 1
ATOM 2282 C C . ASP A 1 292 ? 0.917 -23.094 -21.281 1 53.25 292 ASP A C 1
ATOM 2284 O O . ASP A 1 292 ? 1.445 -22.469 -20.359 1 53.25 292 ASP A O 1
ATOM 2288 N N . ALA A 1 293 ? 1.35 -24.125 -22.188 1 48.16 293 ALA A N 1
ATOM 2289 C CA . ALA A 1 293 ? 2.797 -23.938 -22.156 1 48.16 293 ALA A CA 1
ATOM 2290 C C . ALA A 1 293 ? 3.15 -22.469 -21.938 1 48.16 293 ALA A C 1
ATOM 2292 O O . ALA A 1 293 ? 2.305 -21.594 -22.109 1 48.16 293 ALA A O 1
ATOM 2293 N N . VAL A 1 294 ? 4.344 -22.125 -22.328 1 49.78 294 VAL A N 1
ATOM 2294 C CA . VAL A 1 294 ? 5.27 -21.062 -21.953 1 49.78 294 VAL A CA 1
ATOM 2295 C C . VAL A 1 294 ? 4.578 -19.719 -22.047 1 49.78 294 VAL A C 1
ATOM 2297 O O . VAL A 1 294 ? 3.471 -19.609 -22.578 1 49.78 294 VAL A O 1
ATOM 2300 N N . GLN A 1 295 ? 5.273 -18.922 -22.531 1 58.56 295 GLN A N 1
ATOM 2301 C CA . GLN A 1 295 ? 5.488 -17.484 -22.641 1 58.56 295 GLN A CA 1
ATOM 2302 C C . GLN A 1 295 ? 4.508 -16.859 -23.625 1 58.56 295 GLN A C 1
ATOM 2304 O O . GLN A 1 295 ? 4.906 -16.062 -24.484 1 58.56 295 GLN A O 1
ATOM 2309 N N . GLU A 1 296 ? 3.129 -17.719 -23.547 1 76.31 296 GLU A N 1
ATOM 2310 C CA . GLU A 1 296 ? 2.312 -16.891 -24.438 1 76.31 296 GLU A CA 1
ATOM 2311 C C . GLU A 1 296 ? 2.109 -15.492 -23.859 1 76.31 296 GLU A C 1
ATOM 2313 O O . GLU A 1 296 ? 1.708 -15.344 -22.703 1 76.31 296 GLU A O 1
ATOM 2318 N N . ALA A 1 297 ? 2.408 -14.641 -24.703 1 80.94 297 ALA A N 1
ATOM 2319 C CA . ALA A 1 297 ? 2.303 -13.25 -24.25 1 80.94 297 ALA A CA 1
ATOM 2320 C C . ALA A 1 297 ? 0.844 -12.805 -24.188 1 80.94 297 ALA A C 1
ATOM 2322 O O . ALA A 1 297 ? 0.036 -13.172 -25.047 1 80.94 297 ALA A O 1
ATOM 2323 N N . THR A 1 298 ? 0.518 -12.188 -23.203 1 87.12 298 THR A N 1
ATOM 2324 C CA . THR A 1 298 ? -0.794 -11.562 -23.109 1 87.12 298 THR A CA 1
ATOM 2325 C C . THR A 1 298 ? -0.9 -10.383 -24.062 1 87.12 298 THR A C 1
ATOM 2327 O O . THR A 1 298 ? -0.047 -9.492 -24.062 1 87.12 298 THR A O 1
ATOM 2330 N N . VAL A 1 299 ? -1.878 -10.43 -24.922 1 88.69 299 VAL A N 1
ATOM 2331 C CA . VAL A 1 299 ? -2.07 -9.359 -25.891 1 88.69 299 VAL A CA 1
ATOM 2332 C C . VAL A 1 299 ? -3.537 -8.938 -25.922 1 88.69 299 VAL A C 1
ATOM 2334 O O . VAL A 1 299 ? -4.41 -9.672 -25.438 1 88.69 299 VAL A O 1
ATOM 2337 N N . GLU A 1 300 ? -3.717 -7.77 -26.453 1 91.12 300 GLU A N 1
ATOM 2338 C CA . GLU A 1 300 ? -5.082 -7.281 -26.641 1 91.12 300 GLU A CA 1
ATOM 2339 C C . GLU A 1 300 ? -5.668 -7.77 -27.953 1 91.12 300 GLU A C 1
ATOM 2341 O O . GLU A 1 300 ? -5.098 -7.527 -29.031 1 91.12 300 GLU A O 1
ATOM 2346 N N . ILE A 1 301 ? -6.73 -8.469 -27.828 1 91.06 301 ILE A N 1
ATOM 2347 C CA . ILE A 1 301 ? -7.363 -8.953 -29.047 1 91.06 301 ILE A CA 1
ATOM 2348 C C . ILE A 1 301 ? -8.875 -8.727 -28.984 1 91.06 301 ILE A C 1
ATOM 2350 O O . ILE A 1 301 ? -9.414 -8.445 -27.906 1 91.06 301 ILE A O 1
ATOM 2354 N N . SER A 1 302 ? -9.484 -8.75 -30.172 1 94.5 302 SER A N 1
ATOM 2355 C CA . SER A 1 302 ? -10.945 -8.773 -30.234 1 94.5 302 SER A CA 1
ATOM 2356 C C . SER A 1 302 ? -11.477 -10.195 -30.109 1 94.5 302 SER A C 1
ATOM 2358 O O . SER A 1 302 ? -11.234 -11.031 -30.984 1 94.5 302 SER A O 1
ATOM 2360 N N . LEU A 1 303 ? -12.203 -10.43 -29.047 1 94 303 LEU A N 1
ATOM 2361 C CA . LEU A 1 303 ? -12.812 -11.742 -28.859 1 94 303 LEU A CA 1
ATOM 2362 C C . LEU A 1 303 ? -13.844 -12.016 -29.953 1 94 303 LEU A C 1
ATOM 2364 O O . LEU A 1 303 ? -14.023 -13.164 -30.359 1 94 303 LEU A O 1
ATOM 2368 N N . THR A 1 304 ? -14.461 -10.953 -30.406 1 95.31 304 THR A N 1
ATOM 2369 C CA . THR A 1 304 ? -15.438 -11.062 -31.5 1 95.31 304 THR A CA 1
ATOM 2370 C C . THR A 1 304 ? -14.781 -11.609 -32.75 1 95.31 304 THR A C 1
ATOM 2372 O O . THR A 1 304 ? -15.328 -12.516 -33.406 1 95.31 304 THR A O 1
ATOM 2375 N N . VAL A 1 305 ? -13.656 -11.109 -33.031 1 94.62 305 VAL A N 1
ATOM 2376 C CA . VAL A 1 305 ? -12.93 -11.547 -34.219 1 94.62 305 VAL A CA 1
ATOM 2377 C C . VAL A 1 305 ? -12.469 -12.992 -34.062 1 94.62 305 VAL A C 1
ATOM 2379 O O . VAL A 1 305 ? -12.508 -13.781 -35 1 94.62 305 VAL A O 1
ATOM 2382 N N . LEU A 1 306 ? -12.047 -13.297 -32.844 1 94.5 306 LEU A N 1
ATOM 2383 C CA . LEU A 1 306 ? -11.602 -14.656 -32.562 1 94.5 306 LEU A CA 1
ATOM 2384 C C . LEU A 1 306 ? -12.734 -15.656 -32.781 1 94.5 306 LEU A C 1
ATOM 2386 O O . LEU A 1 306 ? -12.523 -16.688 -33.438 1 94.5 306 LEU A O 1
ATOM 2390 N N . ILE A 1 307 ? -13.906 -15.328 -32.375 1 95.44 307 ILE A N 1
ATOM 2391 C CA . ILE A 1 307 ? -15.047 -16.234 -32.5 1 95.44 307 ILE A CA 1
ATOM 2392 C C . ILE A 1 307 ? -15.5 -16.281 -33.969 1 95.44 307 ILE A C 1
ATOM 2394 O O . ILE A 1 307 ? -15.898 -17.328 -34.469 1 95.44 307 ILE A O 1
ATOM 2398 N N . ASP A 1 308 ? -15.438 -15.141 -34.625 1 94.94 308 ASP A N 1
ATOM 2399 C CA . ASP A 1 308 ? -15.742 -15.094 -36.031 1 94.94 308 ASP A CA 1
ATOM 2400 C C . ASP A 1 308 ? -14.867 -16.062 -36.812 1 94.94 308 ASP A C 1
ATOM 2402 O O . ASP A 1 308 ? -15.359 -16.812 -37.656 1 94.94 308 ASP A O 1
ATOM 2406 N N . ASP A 1 309 ? -13.594 -15.992 -36.5 1 94.31 309 ASP A N 1
ATOM 2407 C CA . ASP A 1 309 ? -12.633 -16.859 -37.188 1 94.31 309 ASP A CA 1
ATOM 2408 C C . ASP A 1 309 ? -12.93 -18.328 -36.906 1 94.31 309 ASP A C 1
ATOM 2410 O O . ASP A 1 309 ? -12.844 -19.172 -37.781 1 94.31 309 ASP A O 1
ATOM 2414 N N . LEU A 1 310 ? -13.25 -18.609 -35.656 1 94.06 310 LEU A N 1
ATOM 2415 C CA . LEU A 1 310 ? -13.578 -19.984 -35.281 1 94.06 310 LEU A CA 1
ATOM 2416 C C . LEU A 1 310 ? -14.844 -20.453 -36 1 94.06 310 LEU A C 1
ATOM 2418 O O . LEU A 1 310 ? -14.898 -21.594 -36.5 1 94.06 310 LEU A O 1
ATOM 2422 N N . ALA A 1 311 ? -15.844 -19.594 -36 1 94.62 311 ALA A N 1
ATOM 2423 C CA . ALA A 1 311 ? -17.094 -19.922 -36.656 1 94.62 311 ALA A CA 1
ATOM 2424 C C . ALA A 1 311 ? -16.859 -20.234 -38.156 1 94.62 311 ALA A C 1
ATOM 2426 O O . ALA A 1 311 ? -17.422 -21.203 -38.688 1 94.62 311 ALA A O 1
ATOM 2427 N N . LYS A 1 312 ? -16.078 -19.438 -38.781 1 93.75 312 LYS A N 1
ATOM 2428 C CA . LYS A 1 312 ? -15.742 -19.656 -40.188 1 93.75 312 LYS A CA 1
ATOM 2429 C C . LYS A 1 312 ? -15.039 -20.984 -40.375 1 93.75 312 LYS A C 1
ATOM 2431 O O . LYS A 1 312 ? -15.312 -21.703 -41.344 1 93.75 312 LYS A O 1
ATOM 2436 N N . ARG A 1 313 ? -14.156 -21.266 -39.469 1 93.31 313 ARG A N 1
ATOM 2437 C CA . ARG A 1 313 ? -13.414 -22.531 -39.562 1 93.31 313 ARG A CA 1
ATOM 2438 C C . ARG A 1 313 ? -14.352 -23.719 -39.469 1 93.31 313 ARG A C 1
ATOM 2440 O O . ARG A 1 313 ? -14.242 -24.672 -40.25 1 93.31 313 ARG A O 1
ATOM 2447 N N . TYR A 1 314 ? -15.242 -23.703 -38.531 1 93.94 314 TYR A N 1
ATOM 2448 C CA . TYR A 1 314 ? -16.172 -24.812 -38.344 1 93.94 314 TYR A CA 1
ATOM 2449 C C . TYR A 1 314 ? -17.141 -24.922 -39.531 1 93.94 314 TYR A C 1
ATOM 2451 O O . TYR A 1 314 ? -17.516 -26.016 -39.938 1 93.94 314 TYR A O 1
ATOM 2459 N N . THR A 1 315 ? -17.547 -23.812 -40.094 1 91.88 315 THR A N 1
ATOM 2460 C CA . THR A 1 315 ? -18.406 -23.797 -41.281 1 91.88 315 THR A CA 1
ATOM 2461 C C . THR A 1 315 ? -17.688 -24.469 -42.438 1 91.88 315 THR A C 1
ATOM 2463 O O . THR A 1 315 ? -18.297 -25.25 -43.188 1 91.88 315 THR A O 1
ATOM 2466 N N . THR A 1 316 ? -16.469 -24.156 -42.562 1 92.31 316 THR A N 1
ATOM 2467 C CA . THR A 1 316 ? -15.68 -24.734 -43.656 1 92.31 316 THR A CA 1
ATOM 2468 C C . THR A 1 316 ? -15.531 -26.234 -43.469 1 92.31 316 THR A C 1
ATOM 2470 O O . THR A 1 316 ? -15.445 -26.969 -44.469 1 92.31 316 THR A O 1
ATOM 2473 N N . MET A 1 317 ? -15.547 -26.672 -42.25 1 91.12 317 MET A N 1
ATOM 2474 C CA . MET A 1 317 ? -15.398 -28.094 -41.938 1 91.12 317 MET A CA 1
ATOM 2475 C C . MET A 1 317 ? -16.75 -28.812 -42.031 1 91.12 317 MET A C 1
ATOM 2477 O O . MET A 1 317 ? -16.828 -30.016 -41.781 1 91.12 317 MET A O 1
ATOM 2481 N N . GLY A 1 318 ? -17.812 -28.188 -42.312 1 90.94 318 GLY A N 1
ATOM 2482 C CA . GLY A 1 318 ? -19.125 -28.781 -42.531 1 90.94 318 GLY A CA 1
ATOM 2483 C C . GLY A 1 318 ? -19.922 -28.922 -41.25 1 90.94 318 GLY A C 1
ATOM 2484 O O . GLY A 1 318 ? -20.922 -29.656 -41.219 1 90.94 318 GLY A O 1
ATOM 2485 N N . THR A 1 319 ? -19.453 -28.312 -40.156 1 91 319 THR A N 1
ATOM 2486 C CA . THR A 1 319 ? -20.141 -28.344 -38.875 1 91 319 THR A CA 1
ATOM 2487 C C . THR A 1 319 ? -20.391 -26.938 -38.344 1 91 319 THR A C 1
ATOM 2489 O O . THR A 1 319 ? -19.812 -26.531 -37.344 1 91 319 THR A O 1
ATOM 2492 N N . PRO A 1 320 ? -21.328 -26.312 -39.031 1 86.62 320 PRO A N 1
ATOM 2493 C CA . PRO A 1 320 ? -21.531 -24.906 -38.688 1 86.62 320 PRO A CA 1
ATOM 2494 C C . PRO A 1 320 ? -22.047 -24.719 -37.25 1 86.62 320 PRO A C 1
ATOM 2496 O O . PRO A 1 320 ? -22.828 -25.531 -36.781 1 86.62 320 PRO A O 1
ATOM 2499 N N . ILE A 1 321 ? -21.484 -23.672 -36.625 1 93.88 321 ILE A N 1
ATOM 2500 C CA . ILE A 1 321 ? -21.938 -23.312 -35.281 1 93.88 321 ILE A CA 1
ATOM 2501 C C . ILE A 1 321 ? -22.781 -22.047 -35.344 1 93.88 321 ILE A C 1
ATOM 2503 O O . ILE A 1 321 ? -22.688 -21.266 -36.281 1 93.88 321 ILE A O 1
ATOM 2507 N N . GLY A 1 322 ? -23.672 -21.906 -34.375 1 94.94 322 GLY A N 1
ATOM 2508 C CA . GLY A 1 322 ? -24.469 -20.703 -34.281 1 94.94 322 GLY A CA 1
ATOM 2509 C C . GLY A 1 322 ? -23.703 -19.516 -33.719 1 94.94 322 GLY A C 1
ATOM 2510 O O . GLY A 1 322 ? -23.234 -19.531 -32.594 1 94.94 322 GLY A O 1
ATOM 2511 N N . TRP A 1 323 ? -23.406 -18.516 -34.562 1 94.38 323 TRP A N 1
ATOM 2512 C CA . TRP A 1 323 ? -22.734 -17.281 -34.188 1 94.38 323 TRP A CA 1
ATOM 2513 C C . TRP A 1 323 ? -23.328 -16.094 -34.938 1 94.38 323 TRP A C 1
ATOM 2515 O O . TRP A 1 323 ? -23.234 -16.031 -36.188 1 94.38 323 TRP A O 1
ATOM 2525 N N . HIS A 1 324 ? -24.078 -15.219 -34.25 1 89 324 HIS A N 1
ATOM 2526 C CA . HIS A 1 324 ? -24.766 -14.102 -34.875 1 89 324 HIS A CA 1
ATOM 2527 C C . HIS A 1 324 ? -23.969 -12.812 -34.75 1 89 324 HIS A C 1
ATOM 2529 O O . HIS A 1 324 ? -24.5 -11.719 -34.969 1 89 324 HIS A O 1
ATOM 2535 N N . GLY A 1 325 ? -22.797 -12.891 -34.438 1 83.81 325 GLY A N 1
ATOM 2536 C CA . GLY A 1 325 ? -22 -11.688 -34.281 1 83.81 325 GLY A CA 1
ATOM 2537 C C . GLY A 1 325 ? -22.281 -10.953 -32.969 1 83.81 325 GLY A C 1
ATOM 2538 O O . GLY A 1 325 ? -23.281 -11.234 -32.312 1 83.81 325 GLY A O 1
ATOM 2539 N N . ALA A 1 326 ? -21.297 -10.234 -32.469 1 83.31 326 ALA A N 1
ATOM 2540 C CA . ALA A 1 326 ? -21.453 -9.398 -31.297 1 83.31 326 ALA A CA 1
ATOM 2541 C C . ALA A 1 326 ? -20.688 -8.086 -31.453 1 83.31 326 ALA A C 1
ATOM 2543 O O . ALA A 1 326 ? -19.922 -7.914 -32.406 1 83.31 326 ALA A O 1
ATOM 2544 N N . SER A 1 327 ? -21.172 -7.105 -30.641 1 89.12 327 SER A N 1
ATOM 2545 C CA . SER A 1 327 ? -20.359 -5.898 -30.562 1 89.12 327 SER A CA 1
ATOM 2546 C C . SER A 1 327 ? -18.906 -6.227 -30.266 1 89.12 327 SER A C 1
ATOM 2548 O O . SER A 1 327 ? -18.594 -7.277 -29.688 1 89.12 327 SER A O 1
ATOM 2550 N N . GLU A 1 328 ? -18.094 -5.445 -30.766 1 91.12 328 GLU A N 1
ATOM 2551 C CA . GLU A 1 328 ? -16.672 -5.691 -30.578 1 91.12 328 GLU A CA 1
ATOM 2552 C C . GLU A 1 328 ? -16.297 -5.648 -29.109 1 91.12 328 GLU A C 1
ATOM 2554 O O . GLU A 1 328 ? -16.5 -4.637 -28.438 1 91.12 328 GLU A O 1
ATOM 2559 N N . ILE A 1 329 ? -15.859 -6.75 -28.672 1 92.44 329 ILE A N 1
ATOM 2560 C CA . ILE A 1 329 ? -15.383 -6.855 -27.297 1 92.44 329 ILE A CA 1
ATOM 2561 C C . ILE A 1 329 ? -13.898 -7.199 -27.297 1 92.44 329 ILE A C 1
ATOM 2563 O O . ILE A 1 329 ? -13.492 -8.234 -27.812 1 92.44 329 ILE A O 1
ATOM 2567 N N . THR A 1 330 ? -13.133 -6.27 -26.734 1 91.38 330 THR A N 1
ATOM 2568 C CA . THR A 1 330 ? -11.695 -6.48 -26.641 1 91.38 330 THR A CA 1
ATOM 2569 C C . THR A 1 330 ? -11.297 -6.91 -25.234 1 91.38 330 THR A C 1
ATOM 2571 O O . THR A 1 330 ? -11.961 -6.547 -24.266 1 91.38 330 THR A O 1
ATOM 2574 N N . CYS A 1 331 ? -10.344 -7.777 -25.188 1 88.81 331 CYS A N 1
ATOM 2575 C CA . CYS A 1 331 ? -9.828 -8.195 -23.891 1 88.81 331 CYS A CA 1
ATOM 2576 C C . CYS A 1 331 ? -8.344 -8.539 -24 1 88.81 331 CYS A C 1
ATOM 2578 O O . CYS A 1 331 ? -7.855 -8.906 -25.062 1 88.81 331 CYS A O 1
ATOM 2580 N N . ARG A 1 332 ? -7.609 -8.273 -22.969 1 88.44 332 ARG A N 1
ATOM 2581 C CA . ARG A 1 332 ? -6.219 -8.719 -22.875 1 88.44 332 ARG A CA 1
ATOM 2582 C C . ARG A 1 332 ? -6.137 -10.164 -22.406 1 88.44 332 ARG A C 1
ATOM 2584 O O . ARG A 1 332 ? -6.59 -10.5 -21.312 1 88.44 332 ARG A O 1
ATOM 2591 N N . CYS A 1 333 ? -5.672 -11.016 -23.234 1 88.94 333 CYS A N 1
ATOM 2592 C CA . CYS A 1 333 ? -5.645 -12.445 -22.922 1 88.94 333 CYS A CA 1
ATOM 2593 C C . CYS A 1 333 ? -4.559 -13.148 -23.734 1 88.94 333 CYS A C 1
ATOM 2595 O O . CYS A 1 333 ? -3.766 -12.508 -24.422 1 88.94 333 CYS A O 1
ATOM 2597 N N . ARG A 1 334 ? -4.371 -14.359 -23.516 1 88.94 334 ARG A N 1
ATOM 2598 C CA . ARG A 1 334 ? -3.57 -15.273 -24.328 1 88.94 334 ARG A CA 1
ATOM 2599 C C . ARG A 1 334 ? -4.422 -15.945 -25.406 1 88.94 334 ARG A C 1
ATOM 2601 O O . ARG A 1 334 ? -5.172 -16.875 -25.109 1 88.94 334 ARG A O 1
ATOM 2608 N N . PRO A 1 335 ? -4.301 -15.555 -26.594 1 88.44 335 PRO A N 1
ATOM 2609 C CA . PRO A 1 335 ? -5.246 -15.93 -27.656 1 88.44 335 PRO A CA 1
ATOM 2610 C C . PRO A 1 335 ? -5.262 -17.422 -27.938 1 88.44 335 PRO A C 1
ATOM 2612 O O . PRO A 1 335 ? -6.332 -18.016 -28.125 1 88.44 335 PRO A O 1
ATOM 2615 N N . LEU A 1 336 ? -4.133 -18.047 -27.938 1 85.75 336 LEU A N 1
ATOM 2616 C CA . LEU A 1 336 ? -4.066 -19.469 -28.25 1 85.75 336 LEU A CA 1
ATOM 2617 C C . LEU A 1 336 ? -4.73 -20.297 -27.172 1 85.75 336 LEU A C 1
ATOM 2619 O O . LEU A 1 336 ? -5.438 -21.266 -27.453 1 85.75 336 LEU A O 1
ATOM 2623 N N . ALA A 1 337 ? -4.48 -19.875 -25.969 1 86.19 337 ALA A N 1
ATOM 2624 C CA . ALA A 1 337 ? -5.09 -20.594 -24.844 1 86.19 337 ALA A CA 1
ATOM 2625 C C . ALA A 1 337 ? -6.609 -20.453 -24.875 1 86.19 337 ALA A C 1
ATOM 2627 O O . ALA A 1 337 ? -7.336 -21.422 -24.656 1 86.19 337 ALA A O 1
ATOM 2628 N N . LEU A 1 338 ? -7.07 -19.297 -25.141 1 89.62 338 LEU A N 1
ATOM 2629 C CA . LEU A 1 338 ? -8.508 -19.062 -25.172 1 89.62 338 LEU A CA 1
ATOM 2630 C C . LEU A 1 338 ? -9.156 -19.781 -26.359 1 89.62 338 LEU A C 1
ATOM 2632 O O . LEU A 1 338 ? -10.266 -20.312 -26.234 1 89.62 338 LEU A O 1
ATOM 2636 N N . LYS A 1 339 ? -8.5 -19.75 -27.469 1 91 339 LYS A N 1
ATOM 2637 C CA . LYS A 1 339 ? -8.977 -20.484 -28.641 1 91 339 LYS A CA 1
ATOM 2638 C C . LYS A 1 339 ? -9.125 -21.969 -28.328 1 91 339 LYS A C 1
ATOM 2640 O O . LYS A 1 339 ? -10.109 -22.594 -28.734 1 91 339 LYS A O 1
ATOM 2645 N N . ARG A 1 340 ? -8.219 -22.438 -27.609 1 86.25 340 ARG A N 1
ATOM 2646 C CA . ARG A 1 340 ? -8.266 -23.844 -27.219 1 86.25 340 ARG A CA 1
ATOM 2647 C C . ARG A 1 340 ? -9.453 -24.125 -26.312 1 86.25 340 ARG A C 1
ATOM 2649 O O . ARG A 1 340 ? -10.148 -25.125 -26.469 1 86.25 340 ARG A O 1
ATOM 2656 N N . ALA A 1 341 ? -9.625 -23.219 -25.391 1 91.31 341 ALA A N 1
ATOM 2657 C CA . ALA A 1 341 ? -10.766 -23.375 -24.484 1 91.31 341 ALA A CA 1
ATOM 2658 C C . ALA A 1 341 ? -12.078 -23.375 -25.266 1 91.31 341 ALA A C 1
ATOM 2660 O O . ALA A 1 341 ? -12.914 -24.266 -25.078 1 91.31 341 ALA A O 1
ATOM 2661 N N . LEU A 1 342 ? -12.188 -22.531 -26.172 1 94.31 342 LEU A N 1
ATOM 2662 C CA . LEU A 1 342 ? -13.414 -22.391 -26.938 1 94.31 342 LEU A CA 1
ATOM 2663 C C . LEU A 1 342 ? -13.609 -23.594 -27.859 1 94.31 342 LEU A C 1
ATOM 2665 O O . LEU A 1 342 ? -14.727 -24.109 -27.984 1 94.31 342 LEU A O 1
ATOM 2669 N N . THR A 1 343 ? -12.531 -24 -28.469 1 92.69 343 THR A N 1
ATOM 2670 C CA . THR A 1 343 ? -12.602 -25.156 -29.359 1 92.69 343 THR A CA 1
ATOM 2671 C C . THR A 1 343 ? -13.047 -26.406 -28.594 1 92.69 343 THR A C 1
ATOM 2673 O O . THR A 1 343 ? -13.883 -27.172 -29.062 1 92.69 343 THR A O 1
ATOM 2676 N N . ASN A 1 344 ? -12.562 -26.531 -27.422 1 90.94 344 ASN A N 1
ATOM 2677 C CA . ASN A 1 344 ? -12.945 -27.688 -26.594 1 90.94 344 ASN A CA 1
ATOM 2678 C C . ASN A 1 344 ? -14.422 -27.641 -26.234 1 90.94 344 ASN A C 1
ATOM 2680 O O . ASN A 1 344 ? -15.102 -28.672 -26.25 1 90.94 344 ASN A O 1
ATOM 2684 N N . LEU A 1 345 ? -14.875 -26.438 -25.953 1 95.44 345 LEU A N 1
ATOM 2685 C CA . LEU A 1 345 ? -16.266 -26.281 -25.547 1 95.44 345 LEU A CA 1
ATOM 2686 C C . LEU A 1 345 ? -17.203 -26.5 -26.734 1 95.44 345 LEU A C 1
ATOM 2688 O O . LEU A 1 345 ? -18.219 -27.188 -26.625 1 95.44 345 LEU A O 1
ATOM 2692 N N . ILE A 1 346 ? -16.828 -25.969 -27.844 1 95.5 346 ILE A N 1
ATOM 2693 C CA . ILE A 1 346 ? -17.641 -26.109 -29.062 1 95.5 346 ILE A CA 1
ATOM 2694 C C . ILE A 1 346 ? -17.641 -27.578 -29.5 1 95.5 346 ILE A C 1
ATOM 2696 O O . ILE A 1 346 ? -18.703 -28.125 -29.812 1 95.5 346 ILE A O 1
ATOM 2700 N N . ASP A 1 347 ? -16.453 -28.203 -29.484 1 92 347 ASP A N 1
ATOM 2701 C CA . ASP A 1 347 ? -16.344 -29.609 -29.891 1 92 347 ASP A CA 1
ATOM 2702 C C . ASP A 1 347 ? -17.188 -30.5 -28.969 1 92 347 ASP A C 1
ATOM 2704 O O . ASP A 1 347 ? -17.812 -31.453 -29.438 1 92 347 ASP A O 1
ATOM 2708 N N . ASN A 1 348 ? -17.172 -30.141 -27.734 1 91.38 348 ASN A N 1
ATOM 2709 C CA . ASN A 1 348 ? -18 -30.891 -26.797 1 91.38 348 ASN A CA 1
ATOM 2710 C C . ASN A 1 348 ? -19.484 -30.781 -27.109 1 91.38 348 ASN A C 1
ATOM 2712 O O . ASN A 1 348 ? -20.203 -31.766 -27.094 1 91.38 348 ASN A O 1
ATOM 2716 N N . ALA A 1 349 ? -19.906 -29.625 -27.406 1 93.69 349 ALA A N 1
ATOM 2717 C CA . ALA A 1 349 ? -21.297 -29.375 -27.766 1 93.69 349 ALA A CA 1
ATOM 2718 C C . ALA A 1 349 ? -21.672 -30.109 -29.047 1 93.69 349 ALA A C 1
ATOM 2720 O O . ALA A 1 349 ? -22.734 -30.75 -29.125 1 93.69 349 ALA A O 1
ATOM 2721 N N . LEU A 1 350 ? -20.812 -30.031 -30.016 1 92.62 350 LEU A N 1
ATOM 2722 C CA . LEU A 1 350 ? -21.078 -30.688 -31.297 1 92.62 350 LEU A CA 1
ATOM 2723 C C . LEU A 1 350 ? -21.109 -32.188 -31.141 1 92.62 350 LEU A C 1
ATOM 2725 O O . LEU A 1 350 ? -21.938 -32.875 -31.75 1 92.62 350 LEU A O 1
ATOM 2729 N N . LYS A 1 351 ? -20.25 -32.625 -30.312 1 88.5 351 LYS A N 1
ATOM 2730 C CA . LYS A 1 351 ? -20.141 -34.094 -30.125 1 88.5 351 LYS A CA 1
ATOM 2731 C C . LYS A 1 351 ? -21.359 -34.625 -29.391 1 88.5 351 LYS A C 1
ATOM 2733 O O . LYS A 1 351 ? -21.891 -35.688 -29.75 1 88.5 351 LYS A O 1
ATOM 2738 N N . HIS A 1 352 ? -21.828 -33.969 -28.422 1 88.25 352 HIS A N 1
ATOM 2739 C CA . HIS A 1 352 ? -22.859 -34.531 -27.547 1 88.25 352 HIS A CA 1
ATOM 2740 C C . HIS A 1 352 ? -24.25 -34.094 -27.969 1 88.25 352 HIS A C 1
ATOM 2742 O O . HIS A 1 352 ? -25.234 -34.781 -27.719 1 88.25 352 HIS A O 1
ATOM 2748 N N . ALA A 1 353 ? -24.359 -32.969 -28.641 1 90.38 353 ALA A N 1
ATOM 2749 C CA . ALA A 1 353 ? -25.672 -32.406 -28.969 1 90.38 353 ALA A CA 1
ATOM 2750 C C . ALA A 1 353 ? -25.812 -32.219 -30.484 1 90.38 353 ALA A C 1
ATOM 2752 O O . ALA A 1 353 ? -26.922 -32.062 -30.984 1 90.38 353 ALA A O 1
ATOM 2753 N N . GLY A 1 354 ? -24.75 -32.219 -31.203 1 90.56 354 GLY A N 1
ATOM 2754 C CA . GLY A 1 354 ? -24.781 -32.031 -32.656 1 90.56 354 GLY A CA 1
ATOM 2755 C C . GLY A 1 354 ? -24.859 -30.594 -33.094 1 90.56 354 GLY A C 1
ATOM 2756 O O . GLY A 1 354 ? -24.812 -30.297 -34.281 1 90.56 354 GLY A O 1
ATOM 2757 N N . ASP A 1 355 ? -24.984 -29.734 -32.094 1 92.5 355 ASP A N 1
ATOM 2758 C CA . ASP A 1 355 ? -25.016 -28.312 -32.406 1 92.5 355 ASP A CA 1
ATOM 2759 C C . ASP A 1 355 ? -24.328 -27.5 -31.312 1 92.5 355 ASP A C 1
ATOM 2761 O O . ASP A 1 355 ? -24.141 -27.984 -30.203 1 92.5 355 ASP A O 1
ATOM 2765 N N . ALA A 1 356 ? -23.922 -26.266 -31.672 1 95.75 356 ALA A N 1
ATOM 2766 C CA . ALA A 1 356 ? -23.312 -25.344 -30.734 1 95.75 356 ALA A CA 1
ATOM 2767 C C . ALA A 1 356 ? -23.625 -23.891 -31.109 1 95.75 356 ALA A C 1
ATOM 2769 O O . ALA A 1 356 ? -23.469 -23.5 -32.25 1 95.75 356 ALA A O 1
ATOM 2770 N N . THR A 1 357 ? -24.141 -23.188 -30.172 1 95.62 357 THR A N 1
ATOM 2771 C CA . THR A 1 357 ? -24.359 -21.766 -30.344 1 95.62 357 THR A CA 1
ATOM 2772 C C . THR A 1 357 ? -23.5 -20.953 -29.391 1 95.62 357 THR A C 1
ATOM 2774 O O . THR A 1 357 ? -23.516 -21.203 -28.172 1 95.62 357 THR A O 1
ATOM 2777 N N . VAL A 1 358 ? -22.75 -20.031 -29.922 1 96.69 358 VAL A N 1
ATOM 2778 C CA . VAL A 1 358 ? -21.828 -19.234 -29.125 1 96.69 358 VAL A CA 1
ATOM 2779 C C . VAL A 1 358 ? -22.375 -17.812 -28.969 1 96.69 358 VAL A C 1
ATOM 2781 O O . VAL A 1 358 ? -22.844 -17.219 -29.953 1 96.69 358 VAL A O 1
ATOM 2784 N N . SER A 1 359 ? -22.375 -17.328 -27.781 1 95.81 359 SER A N 1
ATOM 2785 C CA . SER A 1 359 ? -22.766 -15.953 -27.5 1 95.81 359 SER A CA 1
ATOM 2786 C C . SER A 1 359 ? -21.703 -15.234 -26.688 1 95.81 359 SER A C 1
ATOM 2788 O O . SER A 1 359 ? -21.016 -15.852 -25.859 1 95.81 359 SER A O 1
ATOM 2790 N N . LEU A 1 360 ? -21.5 -14.016 -27.016 1 95.31 360 LEU A N 1
ATOM 2791 C CA . LEU A 1 360 ? -20.516 -13.164 -26.344 1 95.31 360 LEU A CA 1
ATOM 2792 C C . LEU A 1 360 ? -21.141 -11.828 -25.953 1 95.31 360 LEU A C 1
ATOM 2794 O O . LEU A 1 360 ? -21.766 -11.156 -26.781 1 95.31 360 LEU A O 1
ATOM 2798 N N . PHE A 1 361 ? -21.047 -11.484 -24.656 1 93.38 361 PHE A N 1
ATOM 2799 C CA . PHE A 1 361 ? -21.562 -10.188 -24.234 1 93.38 361 PHE A CA 1
ATOM 2800 C C . PHE A 1 361 ? -20.844 -9.711 -22.969 1 93.38 361 PHE A C 1
ATOM 2802 O O . PHE A 1 361 ? -20.203 -10.5 -22.281 1 93.38 361 PHE A O 1
ATOM 2809 N N . LYS A 1 362 ? -20.859 -8.398 -22.781 1 91.44 362 LYS A N 1
ATOM 2810 C CA . LYS A 1 362 ? -20.312 -7.793 -21.578 1 91.44 362 LYS A CA 1
ATOM 2811 C C . LYS A 1 362 ? -21.391 -7.641 -20.5 1 91.44 362 LYS A C 1
ATOM 2813 O O . LYS A 1 362 ? -22.453 -7.078 -20.75 1 91.44 362 LYS A O 1
ATOM 2818 N N . ALA A 1 363 ? -21.047 -8.25 -19.359 1 89.19 363 ALA A N 1
ATOM 2819 C CA . ALA A 1 363 ? -22 -8.164 -18.25 1 89.19 363 ALA A CA 1
ATOM 2820 C C . ALA A 1 363 ? -22 -6.766 -17.641 1 89.19 363 ALA A C 1
ATOM 2822 O O . ALA A 1 363 ? -21.141 -5.938 -17.969 1 89.19 363 ALA A O 1
ATOM 2823 N N . SER A 1 364 ? -22.906 -6.527 -16.766 1 85.56 364 SER A N 1
ATOM 2824 C CA . SER A 1 364 ? -23.062 -5.223 -16.141 1 85.56 364 SER A CA 1
ATOM 2825 C C . SER A 1 364 ? -21.891 -4.91 -15.211 1 85.56 364 SER A C 1
ATOM 2827 O O . SER A 1 364 ? -21.547 -3.744 -15.016 1 85.56 364 SER A O 1
ATOM 2829 N N . ASP A 1 365 ? -21.312 -5.977 -14.812 1 80.44 365 ASP A N 1
ATOM 2830 C CA . ASP A 1 365 ? -20.203 -5.789 -13.875 1 80.44 365 ASP A CA 1
ATOM 2831 C C . ASP A 1 365 ? -18.875 -5.594 -14.609 1 80.44 365 ASP A C 1
ATOM 2833 O O . ASP A 1 365 ? -17.844 -5.402 -13.984 1 80.44 365 ASP A O 1
ATOM 2837 N N . GLY A 1 366 ? -18.969 -5.66 -15.93 1 84.12 366 GLY A N 1
ATOM 2838 C CA . GLY A 1 366 ? -17.781 -5.441 -16.719 1 84.12 366 GLY A CA 1
ATOM 2839 C C . GLY A 1 366 ? -17.125 -6.727 -17.172 1 84.12 366 GLY A C 1
ATOM 2840 O O . GLY A 1 366 ? -16.25 -6.715 -18.062 1 84.12 366 GLY A O 1
ATOM 2841 N N . ASP A 1 367 ? -17.547 -7.801 -16.609 1 90 367 ASP A N 1
ATOM 2842 C CA . ASP A 1 367 ? -16.969 -9.094 -16.984 1 90 367 ASP A CA 1
ATOM 2843 C C . ASP A 1 367 ? -17.422 -9.523 -18.375 1 90 367 ASP A C 1
ATOM 2845 O O . ASP A 1 367 ? -18.484 -9.117 -18.828 1 90 367 ASP A O 1
ATOM 2849 N N . ILE A 1 368 ? -16.594 -10.195 -19.016 1 93.69 368 ILE A N 1
ATOM 2850 C CA . ILE A 1 368 ? -16.922 -10.742 -20.328 1 93.69 368 ILE A CA 1
ATOM 2851 C C . ILE A 1 368 ? -17.547 -12.125 -20.156 1 93.69 368 ILE A C 1
ATOM 2853 O O . ILE A 1 368 ? -17.016 -12.984 -19.453 1 93.69 368 ILE A O 1
ATOM 2857 N N . HIS A 1 369 ? -18.703 -12.266 -20.734 1 95 369 HIS A N 1
ATOM 2858 C CA . HIS A 1 369 ? -19.406 -13.547 -20.703 1 95 369 HIS A CA 1
ATOM 2859 C C . HIS A 1 369 ? -19.422 -14.211 -22.078 1 95 369 HIS A C 1
ATOM 2861 O O . HIS A 1 369 ? -19.734 -13.562 -23.078 1 95 369 HIS A O 1
ATOM 2867 N N . LEU A 1 370 ? -18.953 -15.43 -22.078 1 95.56 370 LEU A N 1
ATOM 2868 C CA . LEU A 1 370 ? -19.016 -16.297 -23.25 1 95.56 370 LEU A CA 1
ATOM 2869 C C . LEU A 1 370 ? -19.844 -17.547 -22.969 1 95.56 370 LEU A C 1
ATOM 2871 O O . LEU A 1 370 ? -19.594 -18.234 -21.969 1 95.56 370 LEU A O 1
ATOM 2875 N N . GLU A 1 371 ? -20.828 -17.781 -23.797 1 96.19 371 GLU A N 1
ATOM 2876 C CA . GLU A 1 371 ? -21.703 -18.938 -23.594 1 96.19 371 GLU A CA 1
ATOM 2877 C C . GLU A 1 371 ? -21.688 -19.859 -24.812 1 96.19 371 GLU A C 1
ATOM 2879 O O . GLU A 1 371 ? -21.75 -19.391 -25.953 1 96.19 371 GLU A O 1
ATOM 2884 N N . VAL A 1 372 ? -21.469 -21.047 -24.594 1 96.94 372 VAL A N 1
ATOM 2885 C CA . VAL A 1 372 ? -21.625 -22.078 -25.609 1 96.94 372 VAL A CA 1
ATOM 2886 C C . VAL A 1 372 ? -22.828 -22.953 -25.266 1 96.94 372 VAL A C 1
ATOM 2888 O O . VAL A 1 372 ? -22.797 -23.734 -24.312 1 96.94 372 VAL A O 1
ATOM 2891 N N . LEU A 1 373 ? -23.875 -22.812 -26.047 1 95.69 373 LEU A N 1
ATOM 2892 C CA . LEU A 1 373 ? -25.125 -23.516 -25.812 1 95.69 373 LEU A CA 1
ATOM 2893 C C . LEU A 1 373 ? -25.328 -24.641 -26.812 1 95.69 373 LEU A C 1
ATOM 2895 O O . LEU A 1 373 ? -25.047 -24.469 -28 1 95.69 373 LEU A O 1
ATOM 2899 N N . ASP A 1 374 ? -25.672 -25.781 -26.266 1 93.62 374 ASP A N 1
ATOM 2900 C CA . ASP A 1 374 ? -26.078 -26.891 -27.125 1 93.62 374 ASP A CA 1
ATOM 2901 C C . ASP A 1 374 ? -27.516 -27.297 -26.844 1 93.62 374 ASP A C 1
ATOM 2903 O O . ASP A 1 374 ? -28.172 -26.75 -25.938 1 93.62 374 ASP A O 1
ATOM 2907 N N . HIS A 1 375 ? -28.125 -28.141 -27.688 1 91.25 375 HIS A N 1
ATOM 2908 C CA . HIS A 1 375 ? -29.484 -28.625 -27.516 1 91.25 375 HIS A CA 1
ATOM 2909 C C . HIS A 1 375 ? -29.516 -30.109 -27.219 1 91.25 375 HIS A C 1
ATOM 2911 O O . HIS A 1 375 ? -30.375 -30.828 -27.734 1 91.25 375 HIS A O 1
ATOM 2917 N N . GLY A 1 376 ? -28.516 -30.516 -26.516 1 89.69 376 GLY A N 1
ATOM 2918 C CA . GLY A 1 376 ? -28.469 -31.922 -26.141 1 89.69 376 GLY A CA 1
ATOM 2919 C C . GLY A 1 376 ? -29.297 -32.25 -24.922 1 89.69 376 GLY A C 1
ATOM 2920 O O . GLY A 1 376 ? -30.188 -31.484 -24.547 1 89.69 376 GLY A O 1
ATOM 2921 N N . THR A 1 377 ? -29.125 -33.406 -24.312 1 87.56 377 THR A N 1
ATOM 2922 C CA . THR A 1 377 ? -29.922 -33.938 -23.203 1 87.56 377 THR A CA 1
ATOM 2923 C C . THR A 1 377 ? -29.5 -33.281 -21.891 1 87.56 377 THR A C 1
ATOM 2925 O O . THR A 1 377 ? -30.203 -33.406 -20.875 1 87.56 377 THR A O 1
ATOM 2928 N N . GLY A 1 378 ? -28.438 -32.531 -21.953 1 89.38 378 GLY A N 1
ATOM 2929 C CA . GLY A 1 378 ? -27.922 -31.938 -20.734 1 89.38 378 GLY A CA 1
ATOM 2930 C C . GLY A 1 378 ? -27.172 -32.938 -19.859 1 89.38 378 GLY A C 1
ATOM 2931 O O . GLY A 1 378 ? -26.734 -33.969 -20.344 1 89.38 378 GLY A O 1
ATOM 2932 N N . ILE A 1 379 ? -26.781 -32.5 -18.641 1 89.88 379 ILE A N 1
ATOM 2933 C CA . ILE A 1 379 ? -26.047 -33.312 -17.688 1 89.88 379 ILE A CA 1
ATOM 2934 C C . ILE A 1 379 ? -26.781 -33.344 -16.344 1 89.88 379 ILE A C 1
ATOM 2936 O O . ILE A 1 379 ? -27.344 -32.344 -15.914 1 89.88 379 ILE A O 1
ATOM 2940 N N . GLU A 1 380 ? -26.875 -34.562 -15.805 1 90 380 GLU A N 1
ATOM 2941 C CA . GLU A 1 380 ? -27.453 -34.625 -14.469 1 90 380 GLU A CA 1
ATOM 2942 C C . GLU A 1 380 ? -26.766 -33.656 -13.508 1 90 380 GLU A C 1
ATOM 2944 O O . GLU A 1 380 ? -25.547 -33.531 -13.516 1 90 380 GLU A O 1
ATOM 2949 N N . PRO A 1 381 ? -27.562 -33.031 -12.703 1 89.25 381 PRO A N 1
ATOM 2950 C CA . PRO A 1 381 ? -27.047 -31.969 -11.836 1 89.25 381 PRO A CA 1
ATOM 2951 C C . PRO A 1 381 ? -25.875 -32.438 -10.961 1 89.25 381 PRO A C 1
ATOM 2953 O O . PRO A 1 381 ? -24.938 -31.672 -10.734 1 89.25 381 PRO A O 1
ATOM 2956 N N . ALA A 1 382 ? -25.859 -33.625 -10.562 1 87.88 382 ALA A N 1
ATOM 2957 C CA . ALA A 1 382 ? -24.828 -34.156 -9.68 1 87.88 382 ALA A CA 1
ATOM 2958 C C . ALA A 1 382 ? -23.484 -34.25 -10.391 1 87.88 382 ALA A C 1
ATOM 2960 O O . ALA A 1 382 ? -22.438 -34.25 -9.75 1 87.88 382 ALA A O 1
ATOM 2961 N N . TRP A 1 383 ? -23.547 -34.219 -11.781 1 89.12 383 TRP A N 1
ATOM 2962 C CA . TRP A 1 383 ? -22.328 -34.469 -12.531 1 89.12 383 TRP A CA 1
ATOM 2963 C C . TRP A 1 383 ? -21.781 -33.156 -13.133 1 89.12 383 TRP A C 1
ATOM 2965 O O . TRP A 1 383 ? -20.703 -33.156 -13.734 1 89.12 383 TRP A O 1
ATOM 2975 N N . LEU A 1 384 ? -22.484 -32.094 -12.93 1 90.25 384 LEU A N 1
ATOM 2976 C CA . LEU A 1 384 ? -22.141 -30.828 -13.594 1 90.25 384 LEU A CA 1
ATOM 2977 C C . LEU A 1 384 ? -20.75 -30.359 -13.18 1 90.25 384 LEU A C 1
ATOM 2979 O O . LEU A 1 384 ? -20.031 -29.766 -13.977 1 90.25 384 LEU A O 1
ATOM 2983 N N . THR A 1 385 ? -20.328 -30.734 -12 1 88.31 385 THR A N 1
ATOM 2984 C CA . THR A 1 385 ? -19.016 -30.312 -11.523 1 88.31 385 THR A CA 1
ATOM 2985 C C . THR A 1 385 ? -17.969 -31.391 -11.781 1 88.31 385 THR A C 1
ATOM 2987 O O . THR A 1 385 ? -16.828 -31.078 -12.094 1 88.31 385 THR A O 1
ATOM 2990 N N . GLN A 1 386 ? -18.344 -32.594 -11.805 1 85.94 386 GLN A N 1
ATOM 2991 C CA . GLN A 1 386 ? -17.422 -33.719 -11.914 1 85.94 386 GLN A CA 1
ATOM 2992 C C . GLN A 1 386 ? -16.922 -33.875 -13.344 1 85.94 386 GLN A C 1
ATOM 2994 O O . GLN A 1 386 ? -15.844 -34.438 -13.57 1 85.94 386 GLN A O 1
ATOM 2999 N N . VAL A 1 387 ? -17.703 -33.375 -14.289 1 88.12 387 VAL A N 1
ATOM 3000 C CA . VAL A 1 387 ? -17.375 -33.562 -15.695 1 88.12 387 VAL A CA 1
ATOM 3001 C C . VAL A 1 387 ? -16.125 -32.781 -16.062 1 88.12 387 VAL A C 1
ATOM 3003 O O . VAL A 1 387 ? -15.523 -33 -17.109 1 88.12 387 VAL A O 1
ATOM 3006 N N . PHE A 1 388 ? -15.758 -31.859 -15.164 1 88.12 388 PHE A N 1
ATOM 3007 C CA . PHE A 1 388 ? -14.539 -31.094 -15.414 1 88.12 388 PHE A CA 1
ATOM 3008 C C . PHE A 1 388 ? -13.305 -31.922 -15.039 1 88.12 388 PHE A C 1
ATOM 3010 O O . PHE A 1 388 ? -12.188 -31.547 -15.398 1 88.12 388 PHE A O 1
ATOM 3017 N N . GLU A 1 389 ? -13.547 -32.938 -14.336 1 82.12 389 GLU A N 1
ATOM 3018 C CA . GLU A 1 389 ? -12.414 -33.781 -13.977 1 82.12 389 GLU A CA 1
ATOM 3019 C C . GLU A 1 389 ? -11.883 -34.531 -15.195 1 82.12 389 GLU A C 1
ATOM 3021 O O . GLU A 1 389 ? -12.656 -35 -16.047 1 82.12 389 GLU A O 1
ATOM 3026 N N . PRO A 1 390 ? -10.578 -34.625 -15.344 1 76.31 390 PRO A N 1
ATOM 3027 C CA . PRO A 1 390 ? -9.992 -35.281 -16.5 1 76.31 390 PRO A CA 1
ATOM 3028 C C . PRO A 1 390 ? -10.477 -36.719 -16.672 1 76.31 390 PRO A C 1
ATOM 3030 O O . PRO A 1 390 ? -10.656 -37.438 -15.688 1 76.31 390 PRO A O 1
ATOM 3033 N N . PHE A 1 391 ? -10.836 -37.156 -17.906 1 75.12 391 PHE A N 1
ATOM 3034 C CA . PHE A 1 391 ? -11.164 -38.5 -18.375 1 75.12 391 PHE A CA 1
ATOM 3035 C C . PHE A 1 391 ? -12.547 -38.906 -17.891 1 75.12 391 PHE A C 1
ATOM 3037 O O . PHE A 1 391 ? -12.891 -40.094 -17.938 1 75.12 391 PHE A O 1
ATOM 3044 N N . VAL A 1 392 ? -13.234 -37.938 -17.312 1 77.62 392 VAL A N 1
ATOM 3045 C CA . VAL A 1 392 ? -14.617 -38.219 -16.969 1 77.62 392 VAL A CA 1
ATOM 3046 C C . VAL A 1 392 ? -15.5 -38.094 -18.203 1 77.62 392 VAL A C 1
ATOM 3048 O O . VAL A 1 392 ? -15.508 -37.062 -18.875 1 77.62 392 VAL A O 1
ATOM 3051 N N . GLN A 1 393 ? -16.078 -39.188 -18.625 1 78.69 393 GLN A N 1
ATOM 3052 C CA . GLN A 1 393 ? -17 -39.188 -19.75 1 78.69 393 GLN A CA 1
ATOM 3053 C C . GLN A 1 393 ? -18.359 -39.75 -19.359 1 78.69 393 GLN A C 1
ATOM 3055 O O . GLN A 1 393 ? -18.438 -40.75 -18.641 1 78.69 393 GLN A O 1
ATOM 3060 N N . LEU A 1 394 ? -19.359 -39 -19.5 1 74.38 394 LEU A N 1
ATOM 3061 C CA . LEU A 1 394 ? -20.703 -39.469 -19.156 1 74.38 394 LEU A CA 1
ATOM 3062 C C . LEU A 1 394 ? -21.297 -40.312 -20.281 1 74.38 394 LEU A C 1
ATOM 3064 O O . LEU A 1 394 ? -21.156 -39.969 -21.453 1 74.38 394 LEU A O 1
ATOM 3068 N N . SER A 1 395 ? -21.031 -41.656 -20.359 1 57.5 395 SER A N 1
ATOM 3069 C CA . SER A 1 395 ? -21.688 -42.5 -21.359 1 57.5 395 SER A CA 1
ATOM 3070 C C . SER A 1 395 ? -23.203 -42.438 -21.234 1 57.5 395 SER A C 1
ATOM 3072 O O . SER A 1 395 ? -23.734 -42.094 -20.156 1 57.5 395 SER A O 1
ATOM 3074 N N . GLN A 1 396 ? -24.109 -42.438 -22.328 1 49.91 396 GLN A N 1
ATOM 3075 C CA . GLN A 1 396 ? -25.562 -42.562 -22.281 1 49.91 396 GLN A CA 1
ATOM 3076 C C . GLN A 1 396 ? -25.984 -43.562 -21.188 1 49.91 396 GLN A C 1
ATOM 3078 O O . GLN A 1 396 ? -27.031 -43.375 -20.578 1 49.91 396 GLN A O 1
ATOM 3083 N N . THR A 1 397 ? -25.5 -44.938 -21.109 1 42.88 397 THR A N 1
ATOM 3084 C CA . THR A 1 397 ? -25.938 -46 -20.219 1 42.88 397 THR A CA 1
ATOM 3085 C C . THR A 1 397 ? -25.031 -46.094 -18.984 1 42.88 397 THR A C 1
ATOM 3087 O O . THR A 1 397 ? -25 -47.094 -18.281 1 42.88 397 THR A O 1
ATOM 3090 N N . GLY A 1 398 ? -24.547 -45.188 -18.234 1 42.38 398 GLY A N 1
ATOM 3091 C CA . GLY A 1 398 ? -23.75 -45.188 -17.016 1 42.38 398 GLY A CA 1
ATOM 3092 C C . GLY A 1 398 ? -22.312 -44.75 -17.25 1 42.38 398 GLY A C 1
ATOM 3093 O O . GLY A 1 398 ? -21.984 -44.219 -18.328 1 42.38 398 GLY A O 1
ATOM 3094 N N . THR A 1 399 ? -21.297 -44.781 -16.109 1 43.28 399 THR A N 1
ATOM 3095 C CA . THR A 1 399 ? -19.859 -44.469 -16.188 1 43.28 399 THR A CA 1
ATOM 3096 C C . THR A 1 399 ? -19.188 -45.312 -17.281 1 43.28 399 THR A C 1
ATOM 3098 O O . THR A 1 399 ? -18.75 -46.406 -17.016 1 43.28 399 THR A O 1
ATOM 3101 N N . ASP A 1 400 ? -19.906 -45.812 -18.344 1 39.97 400 ASP A N 1
ATOM 3102 C CA . ASP A 1 400 ? -19.406 -46.844 -19.234 1 39.97 400 ASP A CA 1
ATOM 3103 C C . ASP A 1 400 ? -18.109 -46.406 -19.906 1 39.97 400 ASP A C 1
ATOM 3105 O O . ASP A 1 400 ? -17.812 -45.219 -20 1 39.97 400 ASP A O 1
ATOM 3109 N N . HIS A 1 401 ? -17.312 -47.5 -20.297 1 43.69 401 HIS A N 1
ATOM 3110 C CA . HIS A 1 401 ? -16.062 -47.656 -21.047 1 43.69 401 HIS A CA 1
ATOM 3111 C C . HIS A 1 401 ? -16.062 -46.75 -22.281 1 43.69 401 HIS A C 1
ATOM 3113 O O . HIS A 1 401 ? -17.109 -46.531 -22.891 1 43.69 401 HIS A O 1
ATOM 3119 N N . PRO A 1 402 ? -14.938 -46.156 -22.594 1 43.97 402 PRO A N 1
ATOM 3120 C CA . PRO A 1 402 ? -14.594 -45.25 -23.688 1 43.97 402 PRO A CA 1
ATOM 3121 C C . PRO A 1 402 ? -15.047 -45.781 -25.047 1 43.97 402 PRO A C 1
ATOM 3123 O O . PRO A 1 402 ? -14.367 -46.625 -25.656 1 43.97 402 PRO A O 1
ATOM 3126 N N . GLN A 1 403 ? -16.203 -46.344 -25.109 1 37.91 403 GLN A N 1
ATOM 3127 C CA . GLN A 1 403 ? -16.219 -46.75 -26.516 1 37.91 403 GLN A CA 1
ATOM 3128 C C . GLN A 1 403 ? -15.68 -45.625 -27.391 1 37.91 403 GLN A C 1
ATOM 3130 O O . GLN A 1 403 ? -15.023 -45.875 -28.406 1 37.91 403 GLN A O 1
ATOM 3135 N N . GLY A 1 404 ? -16.594 -44.5 -27.656 1 41.69 404 GLY A N 1
ATOM 3136 C CA . GLY A 1 404 ? -16.234 -43.562 -28.719 1 41.69 404 GLY A CA 1
ATOM 3137 C C . GLY A 1 404 ? -15.094 -42.625 -28.328 1 41.69 404 GLY A C 1
ATOM 3138 O O . GLY A 1 404 ? -14.586 -42.688 -27.219 1 41.69 404 GLY A O 1
ATOM 3139 N N . GLY A 1 405 ? -14.734 -41.312 -29.281 1 49.31 405 GLY A N 1
ATOM 3140 C CA . GLY A 1 405 ? -13.625 -40.438 -29.656 1 49.31 405 GLY A CA 1
ATOM 3141 C C . GLY A 1 405 ? -12.992 -39.719 -28.484 1 49.31 405 GLY A C 1
ATOM 3142 O O . GLY A 1 405 ? -11.766 -39.656 -28.359 1 49.31 405 GLY A O 1
ATOM 3143 N N . GLY A 1 406 ? -13.609 -38.781 -27.688 1 59.09 406 GLY A N 1
ATOM 3144 C CA . GLY A 1 406 ? -12.859 -37.781 -26.906 1 59.09 406 GLY A CA 1
ATOM 3145 C C . GLY A 1 406 ? -12.359 -38.344 -25.594 1 59.09 406 GLY A C 1
ATOM 3146 O O . GLY A 1 406 ? -12.906 -39.312 -25.062 1 59.09 406 GLY A O 1
ATOM 3147 N N . LEU A 1 407 ? -11.078 -38.281 -25.172 1 67.69 407 LEU A N 1
ATOM 3148 C CA . LEU A 1 407 ? -10.391 -38.781 -23.984 1 67.69 407 LEU A CA 1
ATOM 3149 C C . LEU A 1 407 ? -10.93 -38.156 -22.719 1 67.69 407 LEU A C 1
ATOM 3151 O O . LEU A 1 407 ? -10.602 -38.562 -21.609 1 67.69 407 LEU A O 1
ATOM 3155 N N . GLY A 1 408 ? -12.039 -37.281 -22.844 1 77.44 408 GLY A N 1
ATOM 3156 C CA . GLY A 1 408 ? -12.602 -36.625 -21.672 1 77.44 408 GLY A CA 1
ATOM 3157 C C . GLY A 1 408 ? -11.664 -35.594 -21.047 1 77.44 408 GLY A C 1
ATOM 3158 O O . GLY A 1 408 ? -11.617 -35.469 -19.812 1 77.44 408 GLY A O 1
ATOM 3159 N N . LEU A 1 409 ? -10.867 -34.969 -21.828 1 82 409 LEU A N 1
ATOM 3160 C CA . LEU A 1 409 ? -9.938 -33.969 -21.328 1 82 409 LEU A CA 1
ATOM 3161 C C . LEU A 1 409 ? -10.375 -32.562 -21.734 1 82 409 LEU A C 1
ATOM 3163 O O . LEU A 1 409 ? -9.891 -31.562 -21.188 1 82 409 LEU A O 1
ATOM 3167 N N . GLY A 1 410 ? -11.297 -32.531 -22.656 1 84.62 410 GLY A N 1
ATOM 3168 C CA . GLY A 1 410 ? -11.656 -31.25 -23.25 1 84.62 410 GLY A CA 1
ATOM 3169 C C . GLY A 1 410 ? -12.156 -30.234 -22.25 1 84.62 410 GLY A C 1
ATOM 3170 O O . GLY A 1 410 ? -11.648 -29.109 -22.188 1 84.62 410 GLY A O 1
ATOM 3171 N N . LEU A 1 411 ? -13.078 -30.625 -21.359 1 89.38 411 LEU A N 1
ATOM 3172 C CA . LEU A 1 411 ? -13.664 -29.703 -20.406 1 89.38 411 LEU A CA 1
ATOM 3173 C C . LEU A 1 411 ? -12.648 -29.312 -19.328 1 89.38 411 LEU A C 1
ATOM 3175 O O . LEU A 1 411 ? -12.641 -28.172 -18.859 1 89.38 411 LEU A O 1
ATOM 3179 N N . ALA A 1 412 ? -11.844 -30.234 -18.953 1 86.44 412 ALA A N 1
ATOM 3180 C CA . ALA A 1 412 ? -10.797 -29.938 -17.984 1 86.44 412 ALA A CA 1
ATOM 3181 C C . ALA A 1 412 ? -9.812 -28.922 -18.516 1 86.44 412 ALA A C 1
ATOM 3183 O O . ALA A 1 412 ? -9.406 -27.984 -17.812 1 86.44 412 ALA A O 1
ATOM 3184 N N . ILE A 1 413 ? -9.43 -29.094 -19.766 1 83.81 413 ILE A N 1
ATOM 3185 C CA . ILE A 1 413 ? -8.508 -28.172 -20.422 1 83.81 413 ILE A CA 1
ATOM 3186 C C . ILE A 1 413 ? -9.156 -26.797 -20.547 1 83.81 413 ILE A C 1
ATOM 3188 O O . ILE A 1 413 ? -8.523 -25.781 -20.25 1 83.81 413 ILE A O 1
ATOM 3192 N N . ALA A 1 414 ? -10.375 -26.797 -20.969 1 90.75 414 ALA A N 1
ATOM 3193 C CA . ALA A 1 414 ? -11.086 -25.531 -21.109 1 90.75 414 ALA A CA 1
ATOM 3194 C C . ALA A 1 414 ? -11.125 -24.797 -19.766 1 90.75 414 ALA A C 1
ATOM 3196 O O . ALA A 1 414 ? -10.859 -23.594 -19.719 1 90.75 414 ALA A O 1
ATOM 3197 N N . ARG A 1 415 ? -11.438 -25.516 -18.766 1 90.56 415 ARG A N 1
ATOM 3198 C CA . ARG A 1 415 ? -11.516 -24.891 -17.438 1 90.56 415 ARG A CA 1
ATOM 3199 C C . ARG A 1 415 ? -10.164 -24.359 -17 1 90.56 415 ARG A C 1
ATOM 3201 O O . ARG A 1 415 ? -10.07 -23.25 -16.469 1 90.56 415 ARG A O 1
ATOM 3208 N N . ALA A 1 416 ? -9.141 -25.109 -17.188 1 84.75 416 ALA A N 1
ATOM 3209 C CA . ALA A 1 416 ? -7.793 -24.672 -16.828 1 84.75 416 ALA A CA 1
ATOM 3210 C C . ALA A 1 416 ? -7.406 -23.406 -17.578 1 84.75 416 ALA A C 1
ATOM 3212 O O . ALA A 1 416 ? -6.828 -22.484 -17 1 84.75 416 ALA A O 1
ATOM 3213 N N . CYS A 1 417 ? -7.68 -23.391 -18.844 1 86.69 417 CYS A N 1
ATOM 3214 C CA . CYS A 1 417 ? -7.359 -22.219 -19.672 1 86.69 417 CYS A CA 1
ATOM 3215 C C . CYS A 1 417 ? -8.094 -20.984 -19.172 1 86.69 417 CYS A C 1
ATOM 3217 O O . CYS A 1 417 ? -7.516 -19.906 -19.094 1 86.69 417 CYS A O 1
ATOM 3219 N N . VAL A 1 418 ? -9.328 -21.156 -18.828 1 90.88 418 VAL A N 1
ATOM 3220 C CA . VAL A 1 418 ? -10.148 -20.047 -18.359 1 90.88 418 VAL A CA 1
ATOM 3221 C C . VAL A 1 418 ? -9.656 -19.562 -17 1 90.88 418 VAL A C 1
ATOM 3223 O O . VAL A 1 418 ? -9.523 -18.359 -16.766 1 90.88 418 VAL A O 1
ATOM 3226 N N . GLN A 1 419 ? -9.328 -20.531 -16.172 1 88.31 419 GLN A N 1
ATOM 3227 C CA . GLN A 1 419 ? -8.852 -20.188 -14.836 1 88.31 419 GLN A CA 1
ATOM 3228 C C . GLN A 1 419 ? -7.492 -19.5 -14.891 1 88.31 419 GLN A C 1
ATOM 3230 O O . GLN A 1 419 ? -7.199 -18.625 -14.078 1 88.31 419 GLN A O 1
ATOM 3235 N N . ALA A 1 420 ? -6.707 -19.828 -15.875 1 85 420 ALA A N 1
ATOM 3236 C CA . ALA A 1 420 ? -5.41 -19.188 -16.078 1 85 420 ALA A CA 1
ATOM 3237 C C . ALA A 1 420 ? -5.57 -17.719 -16.406 1 85 420 ALA A C 1
ATOM 3239 O O . ALA A 1 420 ? -4.625 -16.938 -16.281 1 85 420 ALA A O 1
ATOM 3240 N N . HIS A 1 421 ? -6.754 -17.375 -16.875 1 89 421 HIS A N 1
ATOM 3241 C CA . HIS A 1 421 ? -7.059 -15.992 -17.188 1 89 421 HIS A CA 1
ATOM 3242 C C . HIS A 1 421 ? -7.797 -15.305 -16.047 1 89 421 HIS A C 1
ATOM 3244 O O . HIS A 1 421 ? -8.32 -14.203 -16.203 1 89 421 HIS A O 1
ATOM 3250 N N . GLY A 1 422 ? -7.898 -16.047 -14.953 1 87.62 422 GLY A N 1
ATOM 3251 C CA . GLY A 1 422 ? -8.609 -15.508 -13.797 1 87.62 422 GLY A CA 1
ATOM 3252 C C . GLY A 1 422 ? -10.117 -15.641 -13.914 1 87.62 422 GLY A C 1
ATOM 3253 O O . GLY A 1 422 ? -10.852 -15.047 -13.125 1 87.62 422 GLY A O 1
ATOM 3254 N N . GLY A 1 423 ? -10.539 -16.344 -14.844 1 91.19 423 GLY A N 1
ATOM 3255 C CA . GLY A 1 423 ? -11.961 -16.5 -15.078 1 91.19 423 GLY A CA 1
ATOM 3256 C C . GLY A 1 423 ? -12.523 -17.766 -14.453 1 91.19 423 GLY A C 1
ATOM 3257 O O . GLY A 1 423 ? -11.875 -18.391 -13.609 1 91.19 423 GLY A O 1
ATOM 3258 N N . GLU A 1 424 ? -13.797 -17.969 -14.805 1 92.31 424 GLU A N 1
ATOM 3259 C CA . GLU A 1 424 ? -14.508 -19.156 -14.305 1 92.31 424 GLU A CA 1
ATOM 3260 C C . GLU A 1 424 ? -15.32 -19.812 -15.414 1 92.31 424 GLU A C 1
ATOM 3262 O O . GLU A 1 424 ? -15.883 -19.125 -16.266 1 92.31 424 GLU A O 1
ATOM 3267 N N . LEU A 1 425 ? -15.273 -21.109 -15.398 1 95.19 425 LEU A N 1
ATOM 3268 C CA . LEU A 1 425 ? -16.078 -21.906 -16.312 1 95.19 425 LEU A CA 1
ATOM 3269 C C . LEU A 1 425 ? -17.094 -22.766 -15.555 1 95.19 425 LEU A C 1
ATOM 3271 O O . LEU A 1 425 ? -16.719 -23.547 -14.68 1 95.19 425 LEU A O 1
ATOM 3275 N N . THR A 1 426 ? -18.359 -22.578 -15.859 1 95.25 426 THR A N 1
ATOM 3276 C CA . THR A 1 426 ? -19.422 -23.375 -15.25 1 95.25 426 THR A CA 1
ATOM 3277 C C . THR A 1 426 ? -20.328 -23.969 -16.312 1 95.25 426 THR A C 1
ATOM 3279 O O . THR A 1 426 ? -20.359 -23.484 -17.453 1 95.25 426 THR A O 1
ATOM 3282 N N . LEU A 1 427 ? -20.938 -25.047 -15.922 1 95.69 427 LEU A N 1
ATOM 3283 C CA . LEU A 1 427 ? -21.938 -25.672 -16.766 1 95.69 427 LEU A CA 1
ATOM 3284 C C . LEU A 1 427 ? -23.328 -25.547 -16.156 1 95.69 427 LEU A C 1
ATOM 3286 O O . LEU A 1 427 ? -23.484 -25.672 -14.945 1 95.69 427 LEU A O 1
ATOM 3290 N N . GLU A 1 428 ? -24.234 -25.188 -17 1 95.12 428 GLU A N 1
ATOM 3291 C CA . GLU A 1 428 ? -25.625 -25.078 -16.562 1 95.12 428 GLU A CA 1
ATOM 3292 C C . GLU A 1 428 ? -26.578 -25.734 -17.562 1 95.12 428 GLU A C 1
ATOM 3294 O O . GLU A 1 428 ? -26.375 -25.625 -18.781 1 95.12 428 GLU A O 1
ATOM 3299 N N . ASN A 1 429 ? -27.562 -26.438 -16.969 1 94.88 429 ASN A N 1
ATOM 3300 C CA . ASN A 1 429 ? -28.625 -26.953 -17.828 1 94.88 429 ASN A CA 1
ATOM 3301 C C . ASN A 1 429 ? -29.625 -25.859 -18.203 1 94.88 429 ASN A C 1
ATOM 3303 O O . ASN A 1 429 ? -30 -25.047 -17.359 1 94.88 429 ASN A O 1
ATOM 3307 N N . ARG A 1 430 ? -29.859 -25.797 -19.438 1 90.88 430 ARG A N 1
ATOM 3308 C CA . ARG A 1 430 ? -30.844 -24.797 -19.875 1 90.88 430 ARG A CA 1
ATOM 3309 C C . ARG A 1 430 ? -32.094 -25.484 -20.375 1 90.88 430 ARG A C 1
ATOM 3311 O O . ARG A 1 430 ? -32.125 -26.016 -21.484 1 90.88 430 ARG A O 1
ATOM 3318 N N . PRO A 1 431 ? -33.25 -25.406 -19.562 1 83.5 431 PRO A N 1
ATOM 3319 C CA . PRO A 1 431 ? -34.531 -25.984 -20 1 83.5 431 PRO A CA 1
ATOM 3320 C C . PRO A 1 431 ? -35.062 -25.344 -21.281 1 83.5 431 PRO A C 1
ATOM 3322 O O . PRO A 1 431 ? -34.875 -24.156 -21.5 1 83.5 431 PRO A O 1
ATOM 3325 N N . PRO A 1 432 ? -35.781 -26.25 -21.984 1 77.44 432 PRO A N 1
ATOM 3326 C CA . PRO A 1 432 ? -36.188 -27.641 -21.781 1 77.44 432 PRO A CA 1
ATOM 3327 C C . PRO A 1 432 ? -35.094 -28.641 -22.156 1 77.44 432 PRO A C 1
ATOM 3329 O O . PRO A 1 432 ? -35.125 -29.797 -21.703 1 77.44 432 PRO A O 1
ATOM 3332 N N . ALA A 1 433 ? -34.125 -28.188 -23.234 1 78.19 433 ALA A N 1
ATOM 3333 C CA . ALA A 1 433 ? -33.062 -29.125 -23.594 1 78.19 433 ALA A CA 1
ATOM 3334 C C . ALA A 1 433 ? -31.75 -28.406 -23.906 1 78.19 433 ALA A C 1
ATOM 3336 O O . ALA A 1 433 ? -31.766 -27.344 -24.547 1 78.19 433 ALA A O 1
ATOM 3337 N N . GLY A 1 434 ? -30.719 -28.906 -23.25 1 91.31 434 GLY A N 1
ATOM 3338 C CA . GLY A 1 434 ? -29.422 -28.406 -23.672 1 91.31 434 GLY A CA 1
ATOM 3339 C C . GLY A 1 434 ? -28.5 -28.078 -22.516 1 91.31 434 GLY A C 1
ATOM 3340 O O . GLY A 1 434 ? -28.938 -28.016 -21.359 1 91.31 434 GLY A O 1
ATOM 3341 N N . LEU A 1 435 ? -27.25 -28 -22.734 1 94.62 435 LEU A N 1
ATOM 3342 C CA . LEU A 1 435 ? -26.172 -27.656 -21.797 1 94.62 435 LEU A CA 1
ATOM 3343 C C . LEU A 1 435 ? -25.5 -26.344 -22.219 1 94.62 435 LEU A C 1
ATOM 3345 O O . LEU A 1 435 ? -25.234 -26.125 -23.391 1 94.62 435 LEU A O 1
ATOM 3349 N N . CYS A 1 436 ? -25.375 -25.516 -21.25 1 96.62 436 CYS A N 1
ATOM 3350 C CA . CYS A 1 436 ? -24.719 -24.25 -21.516 1 96.62 436 CYS A CA 1
ATOM 3351 C C . CYS A 1 436 ? -23.406 -24.141 -20.719 1 96.62 436 CYS A C 1
ATOM 3353 O O . CYS A 1 436 ? -23.406 -24.234 -19.5 1 96.62 436 CYS A O 1
ATOM 3355 N N . ALA A 1 437 ? -22.328 -24.031 -21.438 1 97.06 437 ALA A N 1
ATOM 3356 C CA . ALA A 1 437 ? -21.047 -23.703 -20.812 1 97.06 437 ALA A CA 1
ATOM 3357 C C . ALA A 1 437 ? -20.875 -22.188 -20.703 1 97.06 437 ALA A C 1
ATOM 3359 O O . ALA A 1 437 ? -20.891 -21.469 -21.703 1 97.06 437 ALA A O 1
ATOM 3360 N N . VAL A 1 438 ? -20.719 -21.766 -19.531 1 96.62 438 VAL A N 1
ATOM 3361 C CA . VAL A 1 438 ? -20.625 -20.328 -19.281 1 96.62 438 VAL A CA 1
ATOM 3362 C C . VAL A 1 438 ? -19.203 -19.984 -18.875 1 96.62 438 VAL A C 1
ATOM 3364 O O . VAL A 1 438 ? -18.719 -20.438 -17.828 1 96.62 438 VAL A O 1
ATOM 3367 N N . VAL A 1 439 ? -18.562 -19.172 -19.688 1 96.56 439 VAL A N 1
ATOM 3368 C CA . VAL A 1 439 ? -17.234 -18.656 -19.391 1 96.56 439 VAL A CA 1
ATOM 3369 C C . VAL A 1 439 ? -17.312 -17.203 -18.938 1 96.56 439 VAL A C 1
ATOM 3371 O O . VAL A 1 439 ? -17.891 -16.359 -19.625 1 96.56 439 VAL A O 1
ATOM 3374 N N . ARG A 1 440 ? -16.781 -16.938 -17.781 1 94.25 440 ARG A N 1
ATOM 3375 C CA . ARG A 1 440 ? -16.688 -15.586 -17.266 1 94.25 440 ARG A CA 1
ATOM 3376 C C . ARG A 1 440 ? -15.227 -15.141 -17.172 1 94.25 440 ARG A C 1
ATOM 3378 O O . ARG A 1 440 ? -14.422 -15.766 -16.469 1 94.25 440 ARG A O 1
ATOM 3385 N N . LEU A 1 441 ? -14.906 -14.102 -17.859 1 92.75 441 LEU A N 1
ATOM 3386 C CA . LEU A 1 441 ? -13.555 -13.547 -17.844 1 92.75 441 LEU A CA 1
ATOM 3387 C C . LEU A 1 441 ? -13.547 -12.148 -17.234 1 92.75 441 LEU A C 1
ATOM 3389 O O . LEU A 1 441 ? -14.422 -11.328 -17.547 1 92.75 441 LEU A O 1
ATOM 3393 N N . PRO A 1 442 ? -12.664 -11.906 -16.359 1 88.12 442 PRO A N 1
ATOM 3394 C CA . PRO A 1 442 ? -12.609 -10.562 -15.773 1 88.12 442 PRO A CA 1
ATOM 3395 C C . PRO A 1 442 ? -12.234 -9.5 -16.797 1 88.12 442 PRO A C 1
ATOM 3397 O O . PRO A 1 442 ? -11.438 -9.758 -17.703 1 88.12 442 PRO A O 1
ATOM 3400 N N . ALA A 1 443 ? -12.891 -8.312 -16.594 1 77.5 443 ALA A N 1
ATOM 3401 C CA . ALA A 1 443 ? -12.695 -7.191 -17.5 1 77.5 443 ALA A CA 1
ATOM 3402 C C . ALA A 1 443 ? -11.305 -6.578 -17.328 1 77.5 443 ALA A C 1
ATOM 3404 O O . ALA A 1 443 ? -10.773 -6.551 -16.219 1 77.5 443 ALA A O 1
ATOM 3405 N N . GLY A 1 444 ? -10.227 -7.062 -17.922 1 63.22 444 GLY A N 1
ATOM 3406 C CA . GLY A 1 444 ? -8.961 -6.367 -17.766 1 63.22 444 GLY A CA 1
ATOM 3407 C C . GLY A 1 444 ? -9.117 -4.883 -17.516 1 63.22 444 GLY A C 1
ATOM 3408 O O . GLY A 1 444 ? -10.117 -4.281 -17.922 1 63.22 444 GLY A O 1
ATOM 3409 N N . VAL A 1 445 ? -8.742 -4.383 -16.344 1 51.62 445 VAL A N 1
ATOM 3410 C CA . VAL A 1 445 ? -8.867 -2.953 -16.094 1 51.62 445 VAL A CA 1
ATOM 3411 C C . VAL A 1 445 ? -8.32 -2.17 -17.281 1 51.62 445 VAL A C 1
ATOM 3413 O O . VAL A 1 445 ? -7.254 -2.504 -17.828 1 51.62 445 VAL A O 1
ATOM 3416 N N . ALA A 1 446 ? -9.172 -1.476 -17.938 1 41.97 446 ALA A N 1
ATOM 3417 C CA . ALA A 1 446 ? -8.789 -0.483 -18.938 1 41.97 446 ALA A CA 1
ATOM 3418 C C . ALA A 1 446 ? -7.598 0.342 -18.469 1 41.97 446 ALA A C 1
ATOM 3420 O O . ALA A 1 446 ? -7.422 0.55 -17.266 1 41.97 446 ALA A O 1
ATOM 3421 N N . ASN A 1 447 ? -6.344 0.351 -19.109 1 34.06 447 ASN A N 1
ATOM 3422 C CA . ASN A 1 447 ? -5.344 1.396 -18.906 1 34.06 447 ASN A CA 1
ATOM 3423 C C . ASN A 1 447 ? -5.992 2.723 -18.516 1 34.06 447 ASN A C 1
ATOM 3425 O O . ASN A 1 447 ? -6.82 3.254 -19.25 1 34.06 447 ASN A O 1
ATOM 3429 N N . LEU A 1 448 ? -6.434 2.953 -17.375 1 29.7 448 LEU A N 1
ATOM 3430 C CA . LEU A 1 448 ? -6.672 4.387 -17.25 1 29.7 448 LEU A CA 1
ATOM 3431 C C . LEU A 1 448 ? -5.441 5.184 -17.672 1 29.7 448 LEU A C 1
ATOM 3433 O O . LEU A 1 448 ? -4.312 4.793 -17.359 1 29.7 448 LEU A O 1
ATOM 3437 N N . MET B 1 1 ? 8.305 6.578 8.766 1 67.62 1 MET B N 1
ATOM 3438 C CA . MET B 1 1 ? 7.66 7.562 7.902 1 67.62 1 MET B CA 1
ATOM 3439 C C . MET B 1 1 ? 6.777 8.5 8.719 1 67.62 1 MET B C 1
ATOM 3441 O O . MET B 1 1 ? 6.832 9.719 8.547 1 67.62 1 MET B O 1
ATOM 3445 N N . THR B 1 2 ? 6.145 7.809 9.641 1 69 2 THR B N 1
ATOM 3446 C CA . THR B 1 2 ? 5.285 8.633 10.477 1 69 2 THR B CA 1
ATOM 3447 C C . THR B 1 2 ? 6.105 9.688 11.219 1 69 2 THR B C 1
ATOM 3449 O O . THR B 1 2 ? 5.711 10.852 11.289 1 69 2 THR B O 1
ATOM 3452 N N . GLN B 1 3 ? 7.277 9.164 11.531 1 71.12 3 GLN B N 1
ATOM 3453 C CA . GLN B 1 3 ? 8.117 10.07 12.305 1 71.12 3 GLN B CA 1
ATOM 3454 C C . GLN B 1 3 ? 8.711 11.164 11.414 1 71.12 3 GLN B C 1
ATOM 3456 O O . GLN B 1 3 ? 8.805 12.32 11.82 1 71.12 3 GLN B O 1
ATOM 3461 N N . GLN B 1 4 ? 9.016 10.727 10.195 1 72.88 4 GLN B N 1
ATOM 3462 C CA . GLN B 1 4 ? 9.594 11.695 9.273 1 72.88 4 GLN B CA 1
ATOM 3463 C C . GLN B 1 4 ? 8.578 12.758 8.875 1 72.88 4 GLN B C 1
ATOM 3465 O O . GLN B 1 4 ? 8.898 13.945 8.812 1 72.88 4 GLN B O 1
ATOM 3470 N N . LEU B 1 5 ? 7.41 12.273 8.648 1 74.81 5 LEU B N 1
ATOM 3471 C CA . LEU B 1 5 ? 6.359 13.211 8.266 1 74.81 5 LEU B CA 1
ATOM 3472 C C . LEU B 1 5 ? 6.023 14.148 9.43 1 74.81 5 LEU B C 1
ATOM 3474 O O . LEU B 1 5 ? 5.848 15.352 9.227 1 74.81 5 LEU B O 1
ATOM 3478 N N . ALA B 1 6 ? 6 13.555 10.578 1 73.88 6 ALA B N 1
ATOM 3479 C CA . ALA B 1 6 ? 5.73 14.367 11.766 1 73.88 6 ALA B CA 1
ATOM 3480 C C . ALA B 1 6 ? 6.809 15.43 11.961 1 73.88 6 ALA B C 1
ATOM 3482 O O . ALA B 1 6 ? 6.5 16.578 12.25 1 73.88 6 ALA B O 1
ATOM 3483 N N . LEU B 1 7 ? 8.008 15.023 11.742 1 74.88 7 LEU B N 1
ATOM 3484 C CA . LEU B 1 7 ? 9.117 15.945 11.914 1 74.88 7 LEU B CA 1
ATOM 3485 C C . LEU B 1 7 ? 9.086 17.047 10.852 1 74.88 7 LEU B C 1
ATOM 3487 O O . LEU B 1 7 ? 9.344 18.203 11.141 1 74.88 7 LEU B O 1
ATOM 3491 N N . LEU B 1 8 ? 8.719 16.641 9.703 1 76.31 8 LEU B N 1
ATOM 3492 C CA . LEU B 1 8 ? 8.656 17.609 8.617 1 76.31 8 LEU B CA 1
ATOM 3493 C C . LEU B 1 8 ? 7.535 18.609 8.852 1 76.31 8 LEU B C 1
ATOM 3495 O O . LEU B 1 8 ? 7.699 19.812 8.578 1 76.31 8 LEU B O 1
ATOM 3499 N N . LEU B 1 9 ? 6.441 18.109 9.336 1 77.75 9 LEU B N 1
ATOM 3500 C CA . LEU B 1 9 ? 5.312 18.984 9.617 1 77.75 9 LEU B CA 1
ATOM 3501 C C . LEU B 1 9 ? 5.652 19.969 10.734 1 77.75 9 LEU B C 1
ATOM 3503 O O . LEU B 1 9 ? 5.328 21.156 10.648 1 77.75 9 LEU B O 1
ATOM 3507 N N . LEU B 1 10 ? 6.348 19.438 11.727 1 76.19 10 LEU B N 1
ATOM 3508 C CA . LEU B 1 10 ? 6.766 20.281 12.836 1 76.19 10 LEU B CA 1
ATOM 3509 C C . LEU B 1 10 ? 7.73 21.359 12.359 1 76.19 10 LEU B C 1
ATOM 3511 O O . LEU B 1 10 ? 7.59 22.531 12.719 1 76.19 10 LEU B O 1
ATOM 3515 N N . LEU B 1 11 ? 8.617 20.953 11.516 1 77.44 11 LEU B N 1
ATOM 3516 C CA . LEU B 1 11 ? 9.602 21.891 11.008 1 77.44 11 LEU B CA 1
ATOM 3517 C C . LEU B 1 11 ? 8.953 22.938 10.102 1 77.44 11 LEU B C 1
ATOM 3519 O O . LEU B 1 11 ? 9.32 24.109 10.141 1 77.44 11 LEU B O 1
ATOM 3523 N N . ALA B 1 12 ? 8.008 22.484 9.398 1 77.88 12 ALA B N 1
ATOM 3524 C CA . ALA B 1 12 ? 7.312 23.391 8.5 1 77.88 12 ALA B CA 1
ATOM 3525 C C . ALA B 1 12 ? 6.492 24.406 9.289 1 77.88 12 ALA B C 1
ATOM 3527 O O . ALA B 1 12 ? 6.453 25.594 8.93 1 77.88 12 ALA B O 1
ATOM 3528 N N . LEU B 1 13 ? 5.922 23.891 10.344 1 78.19 13 LEU B N 1
ATOM 3529 C CA . LEU B 1 13 ? 5.129 24.781 11.18 1 78.19 13 LEU B CA 1
ATOM 3530 C C . LEU B 1 13 ? 6.02 25.781 11.898 1 78.19 13 LEU B C 1
ATOM 3532 O O . LEU B 1 13 ? 5.684 26.969 12 1 78.19 13 LEU B O 1
ATOM 3536 N N . LEU B 1 14 ? 7.141 25.328 12.32 1 76.75 14 LEU B N 1
ATOM 3537 C CA . LEU B 1 14 ? 8.086 26.219 12.992 1 76.75 14 LEU B CA 1
ATOM 3538 C C . LEU B 1 14 ? 8.641 27.25 12.023 1 76.75 14 LEU B C 1
ATOM 3540 O O . LEU B 1 14 ? 8.742 28.438 12.352 1 76.75 14 LEU B O 1
ATOM 3544 N N . ALA B 1 15 ? 8.906 26.766 10.875 1 79.62 15 ALA B N 1
ATOM 3545 C CA . ALA B 1 15 ? 9.461 27.672 9.859 1 79.62 15 ALA B CA 1
ATOM 3546 C C . ALA B 1 15 ? 8.43 28.703 9.43 1 79.62 15 ALA B C 1
ATOM 3548 O O . ALA B 1 15 ? 8.758 29.891 9.273 1 79.62 15 ALA B O 1
ATOM 3549 N N . SER B 1 16 ? 7.273 28.234 9.242 1 78.31 16 SER B N 1
ATOM 3550 C CA . SER B 1 16 ? 6.215 29.141 8.82 1 78.31 16 SER B CA 1
ATOM 3551 C C . SER B 1 16 ? 5.961 30.219 9.875 1 78.31 16 SER B C 1
ATOM 3553 O O . SER B 1 16 ? 5.781 31.391 9.539 1 78.31 16 SER B O 1
ATOM 3555 N N . ASN B 1 17 ? 6.039 29.844 11.109 1 74.81 17 ASN B N 1
ATOM 3556 C CA . ASN B 1 17 ? 5.852 30.812 12.188 1 74.81 17 ASN B CA 1
ATOM 3557 C C . ASN B 1 17 ? 7.035 31.766 12.297 1 74.81 17 ASN B C 1
ATOM 3559 O O . ASN B 1 17 ? 6.855 32.969 12.539 1 74.81 17 ASN B O 1
ATOM 3563 N N . ALA B 1 18 ? 8.141 31.266 12.086 1 74.19 18 ALA B N 1
ATOM 3564 C CA . ALA B 1 18 ? 9.336 32.094 12.133 1 74.19 18 ALA B CA 1
ATOM 3565 C C . ALA B 1 18 ? 9.328 33.125 11.008 1 74.19 18 ALA B C 1
ATOM 3567 O O . ALA B 1 18 ? 9.648 34.312 11.227 1 74.19 18 ALA B O 1
ATOM 3568 N N . ILE B 1 19 ? 8.906 32.719 9.867 1 76 19 ILE B N 1
ATOM 3569 C CA . ILE B 1 19 ? 8.852 33.594 8.703 1 76 19 ILE B CA 1
ATOM 3570 C C . ILE B 1 19 ? 7.797 34.688 8.938 1 76 19 ILE B C 1
ATOM 3572 O O . ILE B 1 19 ? 8.031 35.844 8.633 1 76 19 ILE B O 1
ATOM 3576 N N . ALA B 1 20 ? 6.738 34.25 9.484 1 72.62 20 ALA B N 1
ATOM 3577 C CA . ALA B 1 20 ? 5.676 35.188 9.773 1 72.62 20 ALA B CA 1
ATOM 3578 C C . ALA B 1 20 ? 6.137 36.25 10.797 1 72.62 20 ALA B C 1
ATOM 3580 O O . ALA B 1 20 ? 5.844 37.438 10.664 1 72.62 20 ALA B O 1
ATOM 3581 N N . MET B 1 21 ? 6.891 35.781 11.773 1 70.56 21 MET B N 1
ATOM 3582 C CA . MET B 1 21 ? 7.418 36.688 12.812 1 70.56 21 MET B CA 1
ATOM 3583 C C . MET B 1 21 ? 8.43 37.656 12.227 1 70.56 21 MET B C 1
ATOM 3585 O O . MET B 1 21 ? 8.414 38.844 12.547 1 70.56 21 MET B O 1
ATOM 3589 N N . LEU B 1 22 ? 9.219 37.094 11.359 1 70.56 22 LEU B N 1
ATOM 3590 C CA . LEU B 1 22 ? 10.234 37.938 10.734 1 70.56 22 LEU B CA 1
ATOM 3591 C C . LEU B 1 22 ? 9.594 38.969 9.82 1 70.56 22 LEU B C 1
ATOM 3593 O O . LEU B 1 22 ? 10.039 40.125 9.773 1 70.56 22 LEU B O 1
ATOM 3597 N N . PHE B 1 23 ? 8.578 38.531 9.172 1 71.62 23 PHE B N 1
ATOM 3598 C CA . PHE B 1 23 ? 7.871 39.469 8.281 1 71.62 23 PHE B CA 1
ATOM 3599 C C . PHE B 1 23 ? 7.199 40.562 9.07 1 71.62 23 PHE B C 1
ATOM 3601 O O . PHE B 1 23 ? 7.277 41.75 8.68 1 71.62 23 PHE B O 1
ATOM 3608 N N . LEU B 1 24 ? 6.621 40.25 10.211 1 67.62 24 LEU B N 1
ATOM 3609 C CA . LEU B 1 24 ? 5.941 41.25 11.031 1 67.62 24 LEU B CA 1
ATOM 3610 C C . LEU B 1 24 ? 6.945 42.188 11.688 1 67.62 24 LEU B C 1
ATOM 3612 O O . LEU B 1 24 ? 6.668 43.375 11.859 1 67.62 24 LEU B O 1
ATOM 3616 N N . GLN B 1 25 ? 8.055 41.625 11.992 1 66.94 25 GLN B N 1
ATOM 3617 C CA . GLN B 1 25 ? 9.094 42.438 12.602 1 66.94 25 GLN B CA 1
ATOM 3618 C C . GLN B 1 25 ? 9.656 43.438 11.602 1 66.94 25 GLN B C 1
ATOM 3620 O O . GLN B 1 25 ? 9.969 44.594 11.961 1 66.94 25 GLN B O 1
ATOM 3625 N N . ARG B 1 26 ? 9.68 42.969 10.414 1 67.25 26 ARG B N 1
ATOM 3626 C CA . ARG B 1 26 ? 10.273 43.812 9.398 1 67.25 26 ARG B CA 1
ATOM 3627 C C . ARG B 1 26 ? 9.273 44.875 8.906 1 67.25 26 ARG B C 1
ATOM 3629 O O . ARG B 1 26 ? 9.641 46 8.633 1 67.25 26 ARG B O 1
ATOM 3636 N N . THR B 1 27 ? 8.047 44.438 8.836 1 62.53 27 THR B N 1
ATOM 3637 C CA . THR B 1 27 ? 7.082 45.344 8.211 1 62.53 27 THR B CA 1
ATOM 3638 C C . THR B 1 27 ? 6.148 45.938 9.25 1 62.53 27 THR B C 1
ATOM 3640 O O . THR B 1 27 ? 5.457 46.938 8.977 1 62.53 27 THR B O 1
ATOM 3643 N N . GLY B 1 28 ? 6.176 45.344 10.391 1 61.91 28 GLY B N 1
ATOM 3644 C CA . GLY B 1 28 ? 5.172 45.812 11.336 1 61.91 28 GLY B CA 1
ATOM 3645 C C . GLY B 1 28 ? 5.617 47.031 12.125 1 61.91 28 GLY B C 1
ATOM 3646 O O . GLY B 1 28 ? 6.75 47.5 11.984 1 61.91 28 GLY B O 1
ATOM 3647 N N . ALA B 1 29 ? 4.668 47.688 12.805 1 66.06 29 ALA B N 1
ATOM 3648 C CA . ALA B 1 29 ? 4.949 48.875 13.633 1 66.06 29 ALA B CA 1
ATOM 3649 C C . ALA B 1 29 ? 5.805 48.5 14.836 1 66.06 29 ALA B C 1
ATOM 3651 O O . ALA B 1 29 ? 5.609 47.438 15.445 1 66.06 29 ALA B O 1
ATOM 3652 N N . LEU B 1 30 ? 6.938 49.188 15.008 1 70.94 30 LEU B N 1
ATOM 3653 C CA . LEU B 1 30 ? 7.844 48.938 16.125 1 70.94 30 LEU B CA 1
ATOM 3654 C C . LEU B 1 30 ? 7.145 49.188 17.453 1 70.94 30 LEU B C 1
ATOM 3656 O O . LEU B 1 30 ? 7.352 48.438 18.406 1 70.94 30 LEU B O 1
ATOM 3660 N N . ILE B 1 31 ? 6.254 50.25 17.375 1 77.06 31 ILE B N 1
ATOM 3661 C CA . ILE B 1 31 ? 5.547 50.594 18.594 1 77.06 31 ILE B CA 1
ATOM 3662 C C . ILE B 1 31 ? 4.074 50.219 18.484 1 77.06 31 ILE B C 1
ATOM 3664 O O . ILE B 1 31 ? 3.459 50.406 17.438 1 77.06 31 ILE B O 1
ATOM 3668 N N . HIS B 1 32 ? 3.607 49.625 19.453 1 76.56 32 HIS B N 1
ATOM 3669 C CA . HIS B 1 32 ? 2.184 49.281 19.5 1 76.56 32 HIS B CA 1
ATOM 3670 C C . HIS B 1 32 ? 1.336 50.562 19.312 1 76.56 32 HIS B C 1
ATOM 3672 O O . HIS B 1 32 ? 1.653 51.594 19.859 1 76.56 32 HIS B O 1
ATOM 3678 N N . PRO B 1 33 ? 0.363 50.469 18.547 1 77.75 33 PRO B N 1
ATOM 3679 C CA . PRO B 1 33 ? -0.449 51.656 18.266 1 77.75 33 PRO B CA 1
ATOM 3680 C C . PRO B 1 33 ? -0.99 52.312 19.531 1 77.75 33 PRO B C 1
ATOM 3682 O O . PRO B 1 33 ? -1.032 53.562 19.609 1 77.75 33 PRO B O 1
ATOM 3685 N N . LEU B 1 34 ? -1.317 51.5 20.469 1 81.62 34 LEU B N 1
ATOM 3686 C CA . LEU B 1 34 ? -1.844 52.062 21.719 1 81.62 34 LEU B CA 1
ATOM 3687 C C . LEU B 1 34 ? -0.745 52.781 22.5 1 81.62 34 LEU B C 1
ATOM 3689 O O . LEU B 1 34 ? -0.996 53.781 23.141 1 81.62 34 LEU B O 1
ATOM 3693 N N . SER B 1 35 ? 0.415 52.25 22.422 1 85.06 35 SER B N 1
ATOM 3694 C CA . SER B 1 35 ? 1.542 52.875 23.094 1 85.06 35 SER B CA 1
ATOM 3695 C C . SER B 1 35 ? 1.924 54.188 22.422 1 85.06 35 SER B C 1
ATOM 3697 O O . SER B 1 35 ? 2.318 55.156 23.094 1 85.06 35 SER B O 1
ATOM 3699 N N . ARG B 1 36 ? 1.781 54.188 21.172 1 86.19 36 ARG B N 1
ATOM 3700 C CA . ARG B 1 36 ? 2.016 55.406 20.422 1 86.19 36 ARG B CA 1
ATOM 3701 C C . ARG B 1 36 ? 1.044 56.5 20.844 1 86.19 36 ARG B C 1
ATOM 3703 O O . ARG B 1 36 ? 1.451 57.625 21.094 1 86.19 36 ARG B O 1
ATOM 3710 N N . THR B 1 37 ? -0.184 56.125 20.922 1 86.19 37 THR B N 1
ATOM 3711 C CA . THR B 1 37 ? -1.202 57.094 21.328 1 86.19 37 THR B CA 1
ATOM 3712 C C . THR B 1 37 ? -0.934 57.594 22.75 1 86.19 37 THR B C 1
ATOM 3714 O O . THR B 1 37 ? -1.08 58.781 23.031 1 86.19 37 THR B O 1
ATOM 3717 N N . LEU B 1 38 ? -0.544 56.688 23.562 1 87.62 38 LEU B N 1
ATOM 3718 C CA . LEU B 1 38 ? -0.235 57.031 24.938 1 87.62 38 LEU B CA 1
ATOM 3719 C C . LEU B 1 38 ? 0.908 58.062 25 1 87.62 38 LEU B C 1
ATOM 3721 O O . LEU B 1 38 ? 0.818 59.062 25.719 1 87.62 38 LEU B O 1
ATOM 3725 N N . ALA B 1 39 ? 1.892 57.812 24.25 1 89.69 39 ALA B N 1
ATOM 3726 C CA . ALA B 1 39 ? 3.068 58.656 24.266 1 89.69 39 ALA B CA 1
ATOM 3727 C C . ALA B 1 39 ? 2.725 60.062 23.734 1 89.69 39 ALA B C 1
ATOM 3729 O O . ALA B 1 39 ? 3.137 61.062 24.328 1 89.69 39 ALA B O 1
ATOM 3730 N N . VAL B 1 40 ? 1.973 60.125 22.734 1 90.25 40 VAL B N 1
ATOM 3731 C CA . VAL B 1 40 ? 1.623 61.375 22.109 1 90.25 40 VAL B CA 1
ATOM 3732 C C . VAL B 1 40 ? 0.678 62.156 23.016 1 90.25 40 VAL B C 1
ATOM 3734 O O . VAL B 1 40 ? 0.834 63.375 23.188 1 90.25 40 VAL B O 1
ATOM 3737 N N . GLU B 1 41 ? -0.22 61.531 23.625 1 89.06 41 GLU B N 1
ATOM 3738 C CA . GLU B 1 41 ? -1.179 62.188 24.484 1 89.06 41 GLU B CA 1
ATOM 3739 C C . GLU B 1 41 ? -0.493 62.781 25.719 1 89.06 41 GLU B C 1
ATOM 3741 O O . GLU B 1 41 ? -0.844 63.844 26.188 1 89.06 41 GLU B O 1
ATOM 3746 N N . ARG B 1 42 ? 0.453 62.062 26.219 1 90.25 42 ARG B N 1
ATOM 3747 C CA . ARG B 1 42 ? 1.226 62.562 27.359 1 90.25 42 ARG B CA 1
ATOM 3748 C C . ARG B 1 42 ? 1.941 63.875 27.016 1 90.25 42 ARG B C 1
ATOM 3750 O O . ARG B 1 42 ? 1.925 64.812 27.797 1 90.25 42 ARG B O 1
ATOM 3757 N N . LEU B 1 43 ? 2.455 63.906 25.875 1 92.12 43 LEU B N 1
ATOM 3758 C CA . LEU B 1 43 ? 3.201 65.062 25.453 1 92.12 43 LEU B CA 1
ATOM 3759 C C . LEU B 1 43 ? 2.266 66.25 25.219 1 92.12 43 LEU B C 1
ATOM 3761 O O . LEU B 1 43 ? 2.604 67.375 25.547 1 92.12 43 LEU B O 1
ATOM 3765 N N . ILE B 1 44 ? 1.128 66 24.688 1 90.62 44 ILE B N 1
ATOM 3766 C CA . ILE B 1 44 ? 0.154 67.062 24.422 1 90.62 44 ILE B CA 1
ATOM 3767 C C . ILE B 1 44 ? -0.307 67.688 25.734 1 90.62 44 ILE B C 1
ATOM 3769 O O . ILE B 1 44 ? -0.354 68.875 25.875 1 90.62 44 ILE B O 1
ATOM 3773 N N . THR B 1 45 ? -0.588 66.812 26.656 1 90.06 45 THR B N 1
ATOM 3774 C CA . THR B 1 45 ? -1.023 67.312 27.969 1 90.06 45 THR B CA 1
ATOM 3775 C C . THR B 1 45 ? 0.08 68.125 28.641 1 90.06 45 THR B C 1
ATOM 3777 O O . THR B 1 45 ? -0.176 69.188 29.172 1 90.06 45 THR B O 1
ATOM 3780 N N . ALA B 1 46 ? 1.244 67.625 28.531 1 92.31 46 ALA B N 1
ATOM 3781 C CA . ALA B 1 46 ? 2.385 68.312 29.125 1 92.31 46 ALA B CA 1
ATOM 3782 C C . ALA B 1 46 ? 2.617 69.625 28.453 1 92.31 46 ALA B C 1
ATOM 3784 O O . ALA B 1 46 ? 2.904 70.625 29.109 1 92.31 46 ALA B O 1
ATOM 3785 N N . TYR B 1 47 ? 2.465 69.688 27.203 1 92 47 TYR B N 1
ATOM 3786 C CA . TYR B 1 47 ? 2.664 70.875 26.438 1 92 47 TYR B CA 1
ATOM 3787 C C . TYR B 1 47 ? 1.633 71.938 26.828 1 92 47 TYR B C 1
ATOM 3789 O O . TYR B 1 47 ? 1.982 73.125 27.094 1 92 47 TYR B O 1
ATOM 3797 N N . HIS B 1 48 ? 0.393 71.562 26.938 1 89.81 48 HIS B N 1
ATOM 3798 C CA . HIS B 1 48 ? -0.667 72.5 27.312 1 89.81 48 HIS B CA 1
ATOM 3799 C C . HIS B 1 48 ? -0.497 73 28.75 1 89.81 48 HIS B C 1
A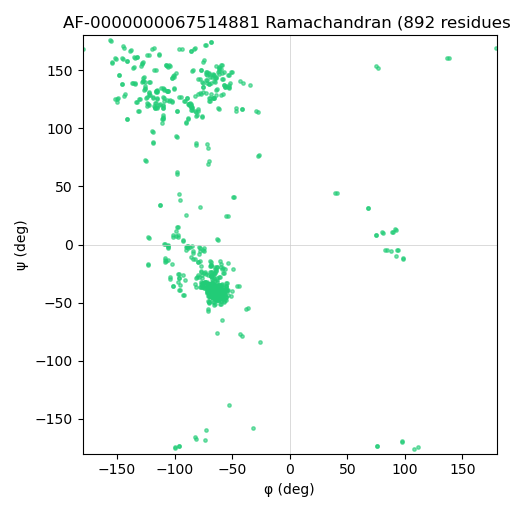TOM 3801 O O . HIS B 1 48 ? -0.78 74.125 29.062 1 89.81 48 HIS B O 1
ATOM 3807 N N . ALA B 1 49 ? -0.008 72.062 29.5 1 90.5 49 ALA B N 1
ATOM 3808 C CA . ALA B 1 49 ? 0.229 72.438 30.891 1 90.5 49 ALA B CA 1
ATOM 3809 C C . ALA B 1 49 ? 1.325 73.5 31 1 90.5 49 ALA B C 1
ATOM 3811 O O . ALA B 1 49 ? 1.18 74.5 31.719 1 90.5 49 ALA B O 1
ATOM 3812 N N . THR B 1 50 ? 2.357 73.375 30.234 1 90.5 50 THR B N 1
ATOM 3813 C CA . THR B 1 50 ? 3.5 74.25 30.312 1 90.5 50 THR B CA 1
ATOM 3814 C C . THR B 1 50 ? 3.178 75.625 29.656 1 90.5 50 THR B C 1
ATOM 3816 O O . THR B 1 50 ? 3.682 76.625 30.078 1 90.5 50 THR B O 1
ATOM 3819 N N . GLN B 1 51 ? 2.305 75.625 28.703 1 88.31 51 GLN B N 1
ATOM 3820 C CA . GLN B 1 51 ? 1.984 76.812 27.969 1 88.31 51 GLN B CA 1
ATOM 3821 C C . GLN B 1 51 ? 0.814 77.562 28.625 1 88.31 51 GLN B C 1
ATOM 3823 O O . GLN B 1 51 ? 0.73 78.812 28.562 1 88.31 51 GLN B O 1
ATOM 3828 N N . GLY B 1 52 ? -0.055 76.875 29.25 1 84.94 52 GLY B N 1
ATOM 3829 C CA . GLY B 1 52 ? -1.304 77.438 29.703 1 84.94 52 GLY B CA 1
ATOM 3830 C C . GLY B 1 52 ? -1.322 77.75 31.188 1 84.94 52 GLY B C 1
ATOM 3831 O O . GLY B 1 52 ? -2.164 78.5 31.656 1 84.94 52 GLY B O 1
ATOM 3832 N N . LEU B 1 53 ? -0.413 77.188 31.906 1 89.12 53 LEU B N 1
ATOM 3833 C CA . LEU B 1 53 ? -0.436 77.312 33.375 1 89.12 53 LEU B CA 1
ATOM 3834 C C . LEU B 1 53 ? 0.774 78.125 33.844 1 89.12 53 LEU B C 1
ATOM 3836 O O . LEU B 1 53 ? 1.706 78.375 33.062 1 89.12 53 LEU B O 1
ATOM 3840 N N . SER B 1 54 ? 0.631 78.562 35.125 1 89.69 54 SER B N 1
ATOM 3841 C CA . SER B 1 54 ? 1.795 79.188 35.75 1 89.69 54 SER B CA 1
ATOM 3842 C C . SER B 1 54 ? 2.943 78.188 35.906 1 89.69 54 SER B C 1
ATOM 3844 O O . SER B 1 54 ? 2.727 76.938 35.875 1 89.69 54 SER B O 1
ATOM 3846 N N . ALA B 1 55 ? 4.145 78.625 35.938 1 88.5 55 ALA B N 1
ATOM 3847 C CA . ALA B 1 55 ? 5.324 77.75 36 1 88.5 55 ALA B CA 1
ATOM 3848 C C . ALA B 1 55 ? 5.242 76.812 37.188 1 88.5 55 ALA B C 1
ATOM 3850 O O . ALA B 1 55 ? 5.633 75.625 37.094 1 88.5 55 ALA B O 1
ATOM 3851 N N . GLU B 1 56 ? 4.719 77.312 38.25 1 89.81 56 GLU B N 1
ATOM 3852 C CA . GLU B 1 56 ? 4.598 76.5 39.438 1 89.81 56 GLU B CA 1
ATOM 3853 C C . GLU B 1 56 ? 3.551 75.375 39.25 1 89.81 56 GLU B C 1
ATOM 3855 O O . GLU B 1 56 ? 3.797 74.25 39.594 1 89.81 56 GLU B O 1
ATOM 3860 N N . ASP B 1 57 ? 2.436 75.812 38.719 1 90.75 57 ASP B N 1
ATOM 3861 C CA . ASP B 1 57 ? 1.357 74.875 38.469 1 90.75 57 ASP B CA 1
ATOM 3862 C C . ASP B 1 57 ? 1.755 73.812 37.438 1 90.75 57 ASP B C 1
ATOM 3864 O O . ASP B 1 57 ? 1.421 72.625 37.562 1 90.75 57 ASP B O 1
ATOM 3868 N N . ALA B 1 58 ? 2.434 74.25 36.469 1 91.75 58 ALA B N 1
ATOM 3869 C CA . ALA B 1 58 ? 2.896 73.375 35.438 1 91.75 58 ALA B CA 1
ATOM 3870 C C . ALA B 1 58 ? 3.869 72.312 35.969 1 91.75 58 ALA B C 1
ATOM 3872 O O . ALA B 1 58 ? 3.766 71.125 35.688 1 91.75 58 ALA B O 1
ATOM 3873 N N . SER B 1 59 ? 4.797 72.812 36.781 1 91 59 SER B N 1
ATOM 3874 C CA . SER B 1 59 ? 5.777 71.875 37.375 1 91 59 SER B CA 1
ATOM 3875 C C . SER B 1 59 ? 5.105 70.875 38.281 1 91 59 SER B C 1
ATOM 3877 O O . SER B 1 59 ? 5.492 69.688 38.312 1 91 59 SER B O 1
ATOM 3879 N N . ARG B 1 60 ? 4.117 71.25 38.969 1 89.5 60 ARG B N 1
ATOM 3880 C CA . ARG B 1 60 ? 3.395 70.375 39.875 1 89.5 60 ARG B CA 1
ATOM 3881 C C . ARG B 1 60 ? 2.635 69.312 39.062 1 89.5 60 ARG B C 1
ATOM 3883 O O . ARG B 1 60 ? 2.643 68.125 39.438 1 89.5 60 ARG B O 1
ATOM 3890 N N . LEU B 1 61 ? 2.023 69.75 38.031 1 90.44 61 LEU B N 1
ATOM 3891 C CA . LEU B 1 61 ? 1.258 68.812 37.219 1 90.44 61 LEU B CA 1
ATOM 3892 C C . LEU B 1 61 ? 2.18 67.812 36.531 1 90.44 61 LEU B C 1
ATOM 3894 O O . LEU B 1 61 ? 1.874 66.625 36.438 1 90.44 61 LEU B O 1
ATOM 3898 N N . LEU B 1 62 ? 3.254 68.312 35.969 1 92.38 62 LEU B N 1
ATOM 3899 C CA . LEU B 1 62 ? 4.211 67.438 35.312 1 92.38 62 LEU B CA 1
ATOM 3900 C C . LEU B 1 62 ? 4.758 66.375 36.281 1 92.38 62 LEU B C 1
ATOM 3902 O O . LEU B 1 62 ? 4.969 65.25 35.906 1 92.38 62 LEU B O 1
ATOM 3906 N N . ALA B 1 63 ? 4.969 66.812 37.469 1 89.31 63 ALA B N 1
ATOM 3907 C CA . ALA B 1 63 ? 5.426 65.875 38.5 1 89.31 63 ALA B CA 1
ATOM 3908 C C . ALA B 1 63 ? 4.363 64.812 38.781 1 89.31 63 ALA B C 1
ATOM 3910 O O . ALA B 1 63 ? 4.688 63.656 39 1 89.31 63 ALA B O 1
ATOM 3911 N N . ALA B 1 64 ? 3.139 65.25 38.719 1 84.81 64 ALA B N 1
ATOM 3912 C CA . ALA B 1 64 ? 2.035 64.312 39 1 84.81 64 ALA B CA 1
ATOM 3913 C C . ALA B 1 64 ? 1.874 63.344 37.844 1 84.81 64 ALA B C 1
ATOM 3915 O O . ALA B 1 64 ? 1.381 62.219 38.031 1 84.81 64 ALA B O 1
ATOM 3916 N N . MET B 1 65 ? 2.279 63.719 36.656 1 86.5 65 MET B N 1
ATOM 3917 C CA . MET B 1 65 ? 2.131 62.906 35.469 1 86.5 65 MET B CA 1
ATOM 3918 C C . MET B 1 65 ? 3.279 61.906 35.344 1 86.5 65 MET B C 1
ATOM 3920 O O . MET B 1 65 ? 3.256 61 34.5 1 86.5 65 MET B O 1
ATOM 3924 N N . GLN B 1 66 ? 4.258 61.969 36.188 1 87.38 66 GLN B N 1
ATOM 3925 C CA . GLN B 1 66 ? 5.422 61.094 36.094 1 87.38 66 GLN B CA 1
ATOM 3926 C C . GLN B 1 66 ? 5.055 59.656 36.438 1 87.38 66 GLN B C 1
ATOM 3928 O O . GLN B 1 66 ? 4.297 59.438 37.375 1 87.38 66 GLN B O 1
ATOM 3933 N N . THR B 1 67 ? 5.355 58.781 35.594 1 84.19 67 THR B N 1
ATOM 3934 C CA . THR B 1 67 ? 5.215 57.344 35.781 1 84.19 67 THR B CA 1
ATOM 3935 C C . THR B 1 67 ? 6.547 56.625 35.562 1 84.19 67 THR B C 1
ATOM 3937 O O . THR B 1 67 ? 7.504 57.219 35.062 1 84.19 67 THR B O 1
ATOM 3940 N N . PRO B 1 68 ? 6.605 55.406 36.031 1 80.94 68 PRO B N 1
ATOM 3941 C CA . PRO B 1 68 ? 7.848 54.656 35.781 1 80.94 68 PRO B CA 1
ATOM 3942 C C . PRO B 1 68 ? 8.211 54.562 34.312 1 80.94 68 PRO B C 1
ATOM 3944 O O . PRO B 1 68 ? 9.391 54.469 33.969 1 80.94 68 PRO B O 1
ATOM 3947 N N . ASP B 1 69 ? 7.215 54.75 33.469 1 85.19 69 ASP B N 1
ATOM 3948 C CA . ASP B 1 69 ? 7.477 54.594 32.031 1 85.19 69 ASP B CA 1
ATOM 3949 C C . ASP B 1 69 ? 7.535 55.938 31.328 1 85.19 69 ASP B C 1
ATOM 3951 O O . ASP B 1 69 ? 7.684 56 30.109 1 85.19 69 ASP B O 1
ATOM 3955 N N . SER B 1 70 ? 7.352 57.031 32.031 1 91.06 70 SER B N 1
ATOM 3956 C CA . SER B 1 70 ? 7.312 58.344 31.359 1 91.06 70 SER B CA 1
ATOM 3957 C C . SER B 1 70 ? 7.785 59.438 32.312 1 91.06 70 SER B C 1
ATOM 3959 O O . SER B 1 70 ? 7.293 59.562 33.438 1 91.06 70 SER B O 1
ATOM 3961 N N . GLU B 1 71 ? 8.758 60.188 31.922 1 93.69 71 GLU B N 1
ATOM 3962 C CA . GLU B 1 71 ? 9.266 61.344 32.625 1 93.69 71 GLU B CA 1
ATOM 3963 C C . GLU B 1 71 ? 9.227 62.594 31.734 1 93.69 71 GLU B C 1
ATOM 3965 O O . GLU B 1 71 ? 9.758 62.594 30.609 1 93.69 71 GLU B O 1
ATOM 3970 N N . LEU B 1 72 ? 8.5 63.594 32.156 1 94.31 72 LEU B N 1
ATOM 3971 C CA . LEU B 1 72 ? 8.398 64.812 31.406 1 94.31 72 LEU B CA 1
ATOM 3972 C C . LEU B 1 72 ? 8.852 66 32.281 1 94.31 72 LEU B C 1
ATOM 3974 O O . LEU B 1 72 ? 8.516 66.062 33.469 1 94.31 72 LEU B O 1
ATOM 3978 N N . TRP B 1 73 ? 9.742 66.875 31.75 1 92.94 73 TRP B N 1
ATOM 3979 C CA . TRP B 1 73 ? 10.203 68.062 32.5 1 92.94 73 TRP B CA 1
ATOM 3980 C C . TRP B 1 73 ? 10.594 69.188 31.547 1 92.94 73 TRP B C 1
ATOM 3982 O O . TRP B 1 73 ? 10.711 69 30.328 1 92.94 73 TRP B O 1
ATOM 3992 N N . VAL B 1 74 ? 10.617 70.312 32.094 1 94.06 74 VAL B N 1
ATOM 3993 C CA . VAL B 1 74 ? 11.031 71.5 31.312 1 94.06 74 VAL B CA 1
ATOM 3994 C C . VAL B 1 74 ? 12.484 71.812 31.656 1 94.06 74 VAL B C 1
ATOM 3996 O O . VAL B 1 74 ? 12.883 71.812 32.812 1 94.06 74 VAL B O 1
ATOM 3999 N N . SER B 1 75 ? 13.219 72.062 30.656 1 92.44 75 SER B N 1
ATOM 4000 C CA . SER B 1 75 ? 14.617 72.438 30.844 1 92.44 75 SER B CA 1
ATOM 4001 C C . SER B 1 75 ? 15.055 73.438 29.812 1 92.44 75 SER B C 1
ATOM 4003 O O . SER B 1 75 ? 14.328 73.75 28.844 1 92.44 75 SER B O 1
ATOM 4005 N N . ALA B 1 76 ? 16.281 74 30.031 1 92.06 76 ALA B N 1
ATOM 4006 C CA . ALA B 1 76 ? 16.812 75.062 29.125 1 92.06 76 ALA B CA 1
ATOM 4007 C C . ALA B 1 76 ? 17.438 74.375 27.891 1 92.06 76 ALA B C 1
ATOM 4009 O O . ALA B 1 76 ? 17.641 75.062 26.875 1 92.06 76 ALA B O 1
ATOM 4010 N N . TRP B 1 77 ? 17.641 73.062 27.953 1 90.75 77 TRP B N 1
ATOM 4011 C CA . TRP B 1 77 ? 18.297 72.375 26.844 1 90.75 77 TRP B CA 1
ATOM 4012 C C . TRP B 1 77 ? 17.484 71.188 26.344 1 90.75 77 TRP B C 1
ATOM 4014 O O . TRP B 1 77 ? 16.844 70.5 27.141 1 90.75 77 TRP B O 1
ATOM 4024 N N . PRO B 1 78 ? 17.484 70.938 25.047 1 91.31 78 PRO B N 1
ATOM 4025 C CA . PRO B 1 78 ? 16.797 69.75 24.516 1 91.31 78 PRO B CA 1
ATOM 4026 C C . PRO B 1 78 ? 17.594 68.5 24.734 1 91.31 78 PRO B C 1
ATOM 4028 O O . PRO B 1 78 ? 18.828 68.5 24.812 1 91.31 78 PRO B O 1
ATOM 4031 N N . ILE B 1 79 ? 16.922 67.375 24.875 1 89.44 79 ILE B N 1
ATOM 4032 C CA . ILE B 1 79 ? 17.578 66.125 25.078 1 89.44 79 ILE B CA 1
ATOM 4033 C C . ILE B 1 79 ? 17.562 65.312 23.781 1 89.44 79 ILE B C 1
ATOM 4035 O O . ILE B 1 79 ? 18.344 64.375 23.609 1 89.44 79 ILE B O 1
ATOM 4039 N N . ALA B 1 80 ? 16.547 65.562 22.969 1 82.19 80 ALA B N 1
ATOM 4040 C CA . ALA B 1 80 ? 16.391 64.812 21.734 1 82.19 80 ALA B CA 1
ATOM 4041 C C . ALA B 1 80 ? 16.938 65.562 20.547 1 82.19 80 ALA B C 1
ATOM 4043 O O . ALA B 1 80 ? 16.203 66.312 19.859 1 82.19 80 ALA B O 1
ATOM 4044 N N . ASN B 1 81 ? 18.156 65.938 20.391 1 69.69 81 ASN B N 1
ATOM 4045 C CA . ASN B 1 81 ? 18.766 66.688 19.297 1 69.69 81 ASN B CA 1
ATOM 4046 C C . ASN B 1 81 ? 19.922 65.938 18.672 1 69.69 81 ASN B C 1
ATOM 4048 O O . ASN B 1 81 ? 20.641 66.5 17.812 1 69.69 81 ASN B O 1
ATOM 4052 N N . THR B 1 82 ? 20.094 64.75 19.094 1 61.81 82 THR B N 1
ATOM 4053 C CA . THR B 1 82 ? 21.375 64.188 18.734 1 61.81 82 THR B CA 1
ATOM 4054 C C . THR B 1 82 ? 21.25 63.312 17.469 1 61.81 82 THR B C 1
ATOM 4056 O O . THR B 1 82 ? 22.219 63.156 16.719 1 61.81 82 THR B O 1
ATOM 4059 N N . LEU B 1 83 ? 20.094 62.656 17.297 1 65.81 83 LEU B N 1
ATOM 4060 C CA . LEU B 1 83 ? 20.078 61.688 16.203 1 65.81 83 LEU B CA 1
ATOM 4061 C C . LEU B 1 83 ? 19.047 62.062 15.148 1 65.81 83 LEU B C 1
ATOM 4063 O O . LEU B 1 83 ? 18.078 62.75 15.453 1 65.81 83 LEU B O 1
ATOM 4067 N N . ASP B 1 84 ? 19.328 61.688 13.859 1 75.38 84 ASP B N 1
ATOM 4068 C CA . ASP B 1 84 ? 18.391 61.906 12.758 1 75.38 84 ASP B CA 1
ATOM 4069 C C . ASP B 1 84 ? 17.125 61.062 12.953 1 75.38 84 ASP B C 1
ATOM 4071 O O . ASP B 1 84 ? 17.172 59.906 13.352 1 75.38 84 ASP B O 1
ATOM 4075 N N . MET B 1 85 ? 16.016 61.75 12.914 1 79 85 MET B N 1
ATOM 4076 C CA . MET B 1 85 ? 14.711 61.094 13.023 1 79 85 MET B CA 1
ATOM 4077 C C . MET B 1 85 ? 14.484 60.156 11.859 1 79 85 MET B C 1
ATOM 4079 O O . MET B 1 85 ? 14.914 60.406 10.734 1 79 85 MET B O 1
ATOM 4083 N N . ARG B 1 86 ? 14.023 58.969 12.078 1 82.06 86 ARG B N 1
ATOM 4084 C CA . ARG B 1 86 ? 13.656 57.969 11.062 1 82.06 86 ARG B CA 1
ATOM 4085 C C . ARG B 1 86 ? 12.148 57.969 10.844 1 82.06 86 ARG B C 1
ATOM 4087 O O . ARG B 1 86 ? 11.43 58.844 11.328 1 82.06 86 ARG B O 1
ATOM 4094 N N . ALA B 1 87 ? 11.703 57.062 10.07 1 78.31 87 ALA B N 1
ATOM 4095 C CA . ALA B 1 87 ? 10.32 57.031 9.594 1 78.31 87 ALA B CA 1
ATOM 4096 C C . ALA B 1 87 ? 9.344 57 10.758 1 78.31 87 ALA B C 1
ATOM 4098 O O . ALA B 1 87 ? 8.336 57.719 10.75 1 78.31 87 ALA B O 1
ATOM 4099 N N . GLU B 1 88 ? 9.656 56.25 11.711 1 80.5 88 GLU B N 1
ATOM 4100 C CA . GLU B 1 88 ? 8.734 56.156 12.844 1 80.5 88 GLU B CA 1
ATOM 4101 C C . GLU B 1 88 ? 8.68 57.469 13.641 1 80.5 88 GLU B C 1
ATOM 4103 O O . GLU B 1 88 ? 7.609 57.875 14.062 1 80.5 88 GLU B O 1
ATOM 4108 N N . GLU B 1 89 ? 9.805 58.062 13.828 1 84.88 89 GLU B N 1
ATOM 4109 C CA . GLU B 1 89 ? 9.867 59.312 14.555 1 84.88 89 GLU B CA 1
ATOM 4110 C C . GLU B 1 89 ? 9.125 60.438 13.812 1 84.88 89 GLU B C 1
ATOM 4112 O O . GLU B 1 89 ? 8.43 61.219 14.43 1 84.88 89 GLU B O 1
ATOM 4117 N N . TYR B 1 90 ? 9.289 60.406 12.539 1 83.88 90 TYR B N 1
ATOM 4118 C CA . TYR B 1 90 ? 8.594 61.406 11.742 1 83.88 90 TYR B CA 1
ATOM 4119 C C . TYR B 1 90 ? 7.086 61.25 11.852 1 83.88 90 TYR B C 1
ATOM 4121 O O . TYR B 1 90 ? 6.352 62.25 11.898 1 83.88 90 TYR B O 1
ATOM 4129 N N . ARG B 1 91 ? 6.684 60.031 11.883 1 85.5 91 ARG B N 1
ATOM 4130 C CA . ARG B 1 91 ? 5.254 59.781 12.016 1 85.5 91 ARG B CA 1
ATOM 4131 C C . ARG B 1 91 ? 4.734 60.281 13.359 1 85.5 91 ARG B C 1
ATOM 4133 O O . ARG B 1 91 ? 3.648 60.875 13.43 1 85.5 91 ARG B O 1
ATOM 4140 N N . LEU B 1 92 ? 5.551 60.031 14.336 1 87.56 92 LEU B N 1
ATOM 4141 C CA . LEU B 1 92 ? 5.168 60.5 15.672 1 87.56 92 LEU B CA 1
ATOM 4142 C C . LEU B 1 92 ? 5.113 62 15.734 1 87.56 92 LEU B C 1
ATOM 4144 O O . LEU B 1 92 ? 4.176 62.594 16.297 1 87.56 92 LEU B O 1
ATOM 4148 N N . VAL B 1 93 ? 6.078 62.656 15.125 1 87.06 93 VAL B N 1
ATOM 4149 C CA . VAL B 1 93 ? 6.141 64.125 15.117 1 87.06 93 VAL B CA 1
ATOM 4150 C C . VAL B 1 93 ? 4.957 64.688 14.336 1 87.06 93 VAL B C 1
ATOM 4152 O O . VAL B 1 93 ? 4.352 65.688 14.75 1 87.06 93 VAL B O 1
ATOM 4155 N N . ALA B 1 94 ? 4.695 64.062 13.273 1 86.31 94 ALA B N 1
ATOM 4156 C CA . ALA B 1 94 ? 3.568 64.5 12.453 1 86.31 94 ALA B CA 1
ATOM 4157 C C . ALA B 1 94 ? 2.258 64.438 13.234 1 86.31 94 ALA B C 1
ATOM 4159 O O . ALA B 1 94 ? 1.43 65.312 13.18 1 86.31 94 ALA B O 1
ATOM 4160 N N . ASP B 1 95 ? 2.127 63.344 13.906 1 86.62 95 ASP B N 1
ATOM 4161 C CA . ASP B 1 95 ? 0.923 63.156 14.711 1 86.62 95 ASP B CA 1
ATOM 4162 C C . ASP B 1 95 ? 0.831 64.188 15.82 1 86.62 95 ASP B C 1
ATOM 4164 O O . ASP B 1 95 ? -0.23 64.812 16.047 1 86.62 95 ASP B O 1
ATOM 4168 N N . LEU B 1 96 ? 1.92 64.375 16.516 1 88.69 96 LEU B N 1
ATOM 4169 C CA . LEU B 1 96 ? 1.981 65.375 17.609 1 88.69 96 LEU B CA 1
ATOM 4170 C C . LEU B 1 96 ? 1.715 66.75 17.094 1 88.69 96 LEU B C 1
ATOM 4172 O O . LEU B 1 96 ? 0.922 67.5 17.688 1 88.69 96 LEU B O 1
ATOM 4176 N N . SER B 1 97 ? 2.334 67.125 15.984 1 86.94 97 SER B N 1
ATOM 4177 C CA . SER B 1 97 ? 2.18 68.438 15.414 1 86.94 97 SER B CA 1
ATOM 4178 C C . SER B 1 97 ? 0.745 68.688 14.961 1 86.94 97 SER B C 1
ATOM 4180 O O . SER B 1 97 ? 0.212 69.812 15.125 1 86.94 97 SER B O 1
ATOM 4182 N N . HIS B 1 98 ? 0.19 67.688 14.438 1 85.31 98 HIS B N 1
ATOM 4183 C CA . HIS B 1 98 ? -1.182 67.812 13.953 1 85.31 98 HIS B CA 1
ATOM 4184 C C . HIS B 1 98 ? -2.16 68 15.109 1 85.31 98 HIS B C 1
ATOM 4186 O O . HIS B 1 98 ? -3.082 68.812 15.016 1 85.31 98 HIS B O 1
ATOM 4192 N N . ARG B 1 99 ? -1.868 67.25 16.141 1 84.88 99 ARG B N 1
ATOM 4193 C CA . ARG B 1 99 ? -2.793 67.312 17.281 1 84.88 99 ARG B CA 1
ATOM 4194 C C . ARG B 1 99 ? -2.602 68.562 18.094 1 84.88 99 ARG B C 1
ATOM 4196 O O . ARG B 1 99 ? -3.562 69.125 18.641 1 84.88 99 ARG B O 1
ATOM 4203 N N . LEU B 1 100 ? -1.41 69.125 18.219 1 84.81 100 LEU B N 1
ATOM 4204 C CA . LEU B 1 100 ? -1.104 70.312 19 1 84.81 100 LEU B CA 1
ATOM 4205 C C . LEU B 1 100 ? -1.262 71.562 18.156 1 84.81 100 LEU B C 1
ATOM 4207 O O . LEU B 1 100 ? -1.274 72.688 18.672 1 84.81 100 LEU B O 1
ATOM 4211 N N . LYS B 1 101 ? -1.604 71.5 16.844 1 80.06 101 LYS B N 1
ATOM 4212 C CA . LYS B 1 101 ? -1.681 72.625 15.914 1 80.06 101 LYS B CA 1
ATOM 4213 C C . LYS B 1 101 ? -0.53 73.625 16.141 1 80.06 101 LYS B C 1
ATOM 4215 O O . LYS B 1 101 ? -0.749 74.812 16.281 1 80.06 101 LYS B O 1
ATOM 4220 N N . LEU B 1 102 ? 0.673 73.062 16.312 1 76.25 102 LEU B N 1
ATOM 4221 C CA . LEU B 1 102 ? 1.841 73.875 16.609 1 76.25 102 LEU B CA 1
ATOM 4222 C C . LEU B 1 102 ? 2.227 74.75 15.398 1 76.25 102 LEU B C 1
ATOM 4224 O O . LEU B 1 102 ? 2.012 74.312 14.25 1 76.25 102 LEU B O 1
ATOM 4228 N N . PRO B 1 103 ? 2.584 76 15.789 1 74.44 103 PRO B N 1
ATOM 4229 C CA . PRO B 1 103 ? 3.096 76.812 14.68 1 74.44 103 PRO B CA 1
ATOM 4230 C C . PRO B 1 103 ? 4.242 76.125 13.938 1 74.44 103 PRO B C 1
ATOM 4232 O O . PRO B 1 103 ? 4.938 75.312 14.508 1 74.44 103 PRO B O 1
ATOM 4235 N N . ALA B 1 104 ? 4.348 76.312 12.672 1 71.94 104 ALA B N 1
ATOM 4236 C CA . ALA B 1 104 ? 5.348 75.75 11.797 1 71.94 104 ALA B CA 1
ATOM 4237 C C . ALA B 1 104 ? 6.758 75.938 12.328 1 71.94 104 ALA B C 1
ATOM 4239 O O . ALA B 1 104 ? 7.668 75.188 12.062 1 71.94 104 ALA B O 1
ATOM 4240 N N . GLU B 1 105 ? 6.945 76.938 13.25 1 73.5 105 GLU B N 1
ATOM 4241 C CA . GLU B 1 105 ? 8.266 77.312 13.719 1 73.5 105 GLU B CA 1
ATOM 4242 C C . GLU B 1 105 ? 8.695 76.5 14.922 1 73.5 105 GLU B C 1
ATOM 4244 O O . GLU B 1 105 ? 9.867 76.5 15.305 1 73.5 105 GLU B O 1
ATOM 4249 N N . THR B 1 106 ? 7.793 75.625 15.414 1 80.94 106 THR B N 1
ATOM 4250 C CA . THR B 1 106 ? 8.141 74.875 16.594 1 80.94 106 THR B CA 1
ATOM 4251 C C . THR B 1 106 ? 8.938 73.625 16.219 1 80.94 106 THR B C 1
ATOM 4253 O O . THR B 1 106 ? 8.5 72.812 15.391 1 80.94 106 THR B O 1
ATOM 4256 N N . THR B 1 107 ? 10.164 73.562 16.688 1 83.94 107 THR B N 1
ATOM 4257 C CA . THR B 1 107 ? 11.008 72.375 16.422 1 83.94 107 THR B CA 1
ATOM 4258 C C . THR B 1 107 ? 10.742 71.312 17.438 1 83.94 107 THR B C 1
ATOM 4260 O O . THR B 1 107 ? 10.719 71.5 18.641 1 83.94 107 THR B O 1
ATOM 4263 N N . ILE B 1 108 ? 10.328 70.188 16.938 1 88.94 108 ILE B N 1
ATOM 4264 C CA . ILE B 1 108 ? 10.125 69 17.766 1 88.94 108 ILE B CA 1
ATOM 4265 C C . ILE B 1 108 ? 11.195 67.938 17.453 1 88.94 108 ILE B C 1
ATOM 4267 O O . ILE B 1 108 ? 11.398 67.562 16.297 1 88.94 108 ILE B O 1
ATOM 4271 N N . GLY B 1 109 ? 11.992 67.562 18.453 1 88.44 109 GLY B N 1
ATOM 4272 C CA . GLY B 1 109 ? 12.938 66.5 18.312 1 88.44 109 GLY B CA 1
ATOM 4273 C C . GLY B 1 109 ? 12.461 65.188 18.969 1 88.44 109 GLY B C 1
ATOM 4274 O O . GLY B 1 109 ? 12 65.188 20.125 1 88.44 109 GLY B O 1
ATOM 4275 N N . MET B 1 110 ? 12.391 64.125 18.219 1 89.94 110 MET B N 1
ATOM 4276 C CA . MET B 1 110 ? 12.047 62.812 18.75 1 89.94 110 MET B CA 1
ATOM 4277 C C . MET B 1 110 ? 13.102 61.781 18.359 1 89.94 110 MET B C 1
ATOM 4279 O O . MET B 1 110 ? 13.562 61.75 17.219 1 89.94 110 MET B O 1
ATOM 4283 N N . GLN B 1 111 ? 13.531 61 19.312 1 88.56 111 GLN B N 1
ATOM 4284 C CA . GLN B 1 111 ? 14.508 59.938 19.078 1 88.56 111 GLN B CA 1
ATOM 4285 C C . GLN B 1 111 ? 14.047 58.625 19.703 1 88.56 111 GLN B C 1
ATOM 4287 O O . GLN B 1 111 ? 13.844 58.531 20.906 1 88.56 111 GLN B O 1
ATOM 4292 N N . LEU B 1 112 ? 13.805 57.688 18.844 1 86.94 112 LEU B N 1
ATOM 4293 C CA . LEU B 1 112 ? 13.43 56.344 19.266 1 86.94 112 LEU B CA 1
ATOM 4294 C C . LEU B 1 112 ? 14.641 55.406 19.266 1 86.94 112 LEU B C 1
ATOM 4296 O O . LEU B 1 112 ? 15.289 55.219 18.234 1 86.94 112 LEU B O 1
ATOM 4300 N N . GLU B 1 113 ? 14.977 54.969 20.438 1 82.69 113 GLU B N 1
ATOM 4301 C CA . GLU B 1 113 ? 16.141 54.094 20.562 1 82.69 113 GLU B CA 1
ATOM 4302 C C . GLU B 1 113 ? 15.859 52.969 21.547 1 82.69 113 GLU B C 1
ATOM 4304 O O . GLU B 1 113 ? 14.82 52.938 22.219 1 82.69 113 GLU B O 1
ATOM 4309 N N . ARG B 1 114 ? 16.703 52 21.531 1 82.12 114 ARG B N 1
ATOM 4310 C CA . ARG B 1 114 ? 16.672 51 22.578 1 82.12 114 ARG B CA 1
ATOM 4311 C C . ARG B 1 114 ? 17.438 51.438 23.812 1 82.12 114 ARG B C 1
ATOM 4313 O O . ARG B 1 114 ? 18.359 52.25 23.719 1 82.12 114 ARG B O 1
ATOM 4320 N N . ILE B 1 115 ? 16.922 50.906 24.906 1 78.38 115 ILE B N 1
ATOM 4321 C CA . ILE B 1 115 ? 17.547 51.312 26.156 1 78.38 115 ILE B CA 1
ATOM 4322 C C . ILE B 1 115 ? 19.031 50.969 26.125 1 78.38 115 ILE B C 1
ATOM 4324 O O . ILE B 1 115 ? 19.844 51.656 26.766 1 78.38 115 ILE B O 1
ATOM 4328 N N . SER B 1 116 ? 19.359 49.969 25.297 1 74 116 SER B N 1
ATOM 4329 C CA . SER B 1 116 ? 20.75 49.562 25.172 1 74 116 SER B CA 1
ATOM 4330 C C . SER B 1 116 ? 21.531 50.531 24.281 1 74 116 SER B C 1
ATOM 4332 O O . SER B 1 116 ? 22.766 50.438 24.219 1 74 116 SER B O 1
ATOM 4334 N N . GLY B 1 117 ? 20.859 51.469 23.766 1 70 117 GLY B N 1
ATOM 4335 C CA . GLY B 1 117 ? 21.531 52.469 22.922 1 70 117 GLY B CA 1
ATOM 4336 C C . GLY B 1 117 ? 21.5 52.125 21.453 1 70 117 GLY B C 1
ATOM 4337 O O . GLY B 1 117 ? 21.953 52.906 20.609 1 70 117 GLY B O 1
ATOM 4338 N N . GLY B 1 118 ? 21.016 51.031 21.172 1 69.69 118 GLY B N 1
ATOM 4339 C CA . GLY B 1 118 ? 20.969 50.594 19.781 1 69.69 118 GLY B CA 1
ATOM 4340 C C . GLY B 1 118 ? 19.766 51.156 19.047 1 69.69 118 GLY B C 1
ATOM 4341 O O . GLY B 1 118 ? 18.922 51.844 19.625 1 69.69 118 GLY B O 1
ATOM 4342 N N . PRO B 1 119 ? 19.859 50.969 17.688 1 71.88 119 PRO B N 1
ATOM 4343 C CA . PRO B 1 119 ? 18.734 51.469 16.875 1 71.88 119 PRO B CA 1
ATOM 4344 C C . PRO B 1 119 ? 17.422 50.75 17.234 1 71.88 119 PRO B C 1
ATOM 4346 O O . PRO B 1 119 ? 17.422 49.656 17.75 1 71.88 119 PRO B O 1
ATOM 4349 N N . ALA B 1 120 ? 16.328 51.5 17.094 1 72.69 120 ALA B N 1
ATOM 4350 C CA . ALA B 1 120 ? 15.008 51 17.422 1 72.69 120 ALA B CA 1
ATOM 4351 C C . ALA B 1 120 ? 14.711 49.719 16.656 1 72.69 120 ALA B C 1
ATOM 4353 O O . ALA B 1 120 ? 14.156 48.75 17.219 1 72.69 120 ALA B O 1
ATOM 4354 N N . ARG B 1 121 ? 15.039 49.781 15.359 1 69.62 121 ARG B N 1
ATOM 4355 C CA . ARG B 1 121 ? 14.812 48.562 14.562 1 69.62 121 ARG B CA 1
ATOM 4356 C C . ARG B 1 121 ? 16.109 47.781 14.406 1 69.62 121 ARG B C 1
ATOM 4358 O O . ARG B 1 121 ? 17.078 48.25 13.82 1 69.62 121 ARG B O 1
ATOM 4365 N N . GLU B 1 122 ? 16.234 46.906 15.297 1 63.66 122 GLU B N 1
ATOM 4366 C CA . GLU B 1 122 ? 17.406 46.031 15.203 1 63.66 122 GLU B CA 1
ATOM 4367 C C . GLU B 1 122 ? 17 44.656 14.703 1 63.66 122 GLU B C 1
ATOM 4369 O O . GLU B 1 122 ? 15.828 44.281 14.742 1 63.66 122 GLU B O 1
ATOM 4374 N N . HIS B 1 123 ? 18.094 44.062 14.078 1 61.75 123 HIS B N 1
ATOM 4375 C CA . HIS B 1 123 ? 17.859 42.688 13.562 1 61.75 123 HIS B CA 1
ATOM 4376 C C . HIS B 1 123 ? 17.406 41.75 14.672 1 61.75 123 HIS B C 1
ATOM 4378 O O . HIS B 1 123 ? 17.828 41.875 15.82 1 61.75 123 HIS B O 1
ATOM 4384 N N . VAL B 1 124 ? 16.438 40.906 14.453 1 61.91 124 VAL B N 1
ATOM 4385 C CA . VAL B 1 124 ? 15.766 40 15.383 1 61.91 124 VAL B CA 1
ATOM 4386 C C . VAL B 1 124 ? 16.781 39.062 15.992 1 61.91 124 VAL B C 1
ATOM 4388 O O . VAL B 1 124 ? 16.562 38.531 17.078 1 61.91 124 VAL B O 1
ATOM 4391 N N . PHE B 1 125 ? 17.844 38.938 15.344 1 61.03 125 PHE B N 1
ATOM 4392 C CA . PHE B 1 125 ? 18.766 37.938 15.828 1 61.03 125 PHE B CA 1
ATOM 4393 C C . PHE B 1 125 ? 19.781 38.531 16.797 1 61.03 125 PHE B C 1
ATOM 4395 O O . PHE B 1 125 ? 20.656 37.812 17.297 1 61.03 125 PHE B O 1
ATOM 4402 N N . VAL B 1 126 ? 19.547 39.875 17.047 1 61.03 126 VAL B N 1
ATOM 4403 C CA . VAL B 1 126 ? 20.453 40.531 17.969 1 61.03 126 VAL B CA 1
ATOM 4404 C C . VAL B 1 126 ? 19.75 40.781 19.297 1 61.03 126 VAL B C 1
ATOM 4406 O O . VAL B 1 126 ? 18.609 41.25 19.328 1 61.03 126 VAL B O 1
ATOM 4409 N N . ALA B 1 127 ? 20.234 40.344 20.359 1 63.03 127 ALA B N 1
ATOM 4410 C CA . ALA B 1 127 ? 19.688 40.469 21.719 1 63.03 127 ALA B CA 1
ATOM 4411 C C . ALA B 1 127 ? 19.234 41.906 21.984 1 63.03 127 ALA B C 1
ATOM 4413 O O . ALA B 1 127 ? 18.219 42.125 22.656 1 63.03 127 ALA B O 1
ATOM 4414 N N . ALA B 1 128 ? 20.016 42.844 21.391 1 60.47 128 ALA B N 1
ATOM 4415 C CA . ALA B 1 128 ? 19.719 44.281 21.609 1 60.47 128 ALA B CA 1
ATOM 4416 C C . ALA B 1 128 ? 18.359 44.625 21.016 1 60.47 128 ALA B C 1
ATOM 4418 O O . ALA B 1 128 ? 17.719 45.594 21.469 1 60.47 128 ALA B O 1
ATOM 4419 N N . GLY B 1 129 ? 18.047 43.75 20.109 1 59.78 129 GLY B N 1
ATOM 4420 C CA . GLY B 1 129 ? 16.797 44 19.422 1 59.78 129 GLY B CA 1
ATOM 4421 C C . GLY B 1 129 ? 15.578 43.688 20.281 1 59.78 129 GLY B C 1
ATOM 4422 O O . GLY B 1 129 ? 14.461 44.125 19.953 1 59.78 129 GLY B O 1
ATOM 4423 N N . TRP B 1 130 ? 16.016 43.125 21.453 1 64.62 130 TRP B N 1
ATOM 4424 C CA . TRP B 1 130 ? 14.906 42.75 22.312 1 64.62 130 TRP B CA 1
ATOM 4425 C C . TRP B 1 130 ? 14.812 43.688 23.516 1 64.62 130 TRP B C 1
ATOM 4427 O O . TRP B 1 130 ? 13.93 43.531 24.375 1 64.62 130 TRP B O 1
ATOM 4437 N N . ALA B 1 131 ? 15.695 44.625 23.562 1 70.56 131 ALA B N 1
ATOM 4438 C CA . ALA B 1 131 ? 15.672 45.594 24.656 1 70.56 131 ALA B CA 1
ATOM 4439 C C . ALA B 1 131 ? 14.477 46.531 24.531 1 70.56 131 ALA B C 1
ATOM 4441 O O . ALA B 1 131 ? 13.992 46.781 23.422 1 70.56 131 ALA B O 1
ATOM 4442 N N . PRO B 1 132 ? 13.93 46.969 25.625 1 77.69 132 PRO B N 1
ATOM 4443 C CA . PRO B 1 132 ? 12.781 47.906 25.578 1 77.69 132 PRO B CA 1
ATOM 4444 C C . PRO B 1 132 ? 13.086 49.188 24.812 1 77.69 132 PRO B C 1
ATOM 4446 O O . PRO B 1 132 ? 14.242 49.594 24.719 1 77.69 132 PRO B O 1
ATOM 4449 N N . LEU B 1 133 ? 12.141 49.688 24.234 1 85 133 LEU B N 1
ATOM 4450 C CA . LEU B 1 133 ? 12.25 50.906 23.453 1 85 133 LEU B CA 1
ATOM 4451 C C . LEU B 1 133 ? 12.25 52.156 24.375 1 85 133 LEU B C 1
ATOM 4453 O O . LEU B 1 133 ? 11.664 52.125 25.453 1 85 133 LEU B O 1
ATOM 4457 N N . ARG B 1 134 ? 13.031 53.125 24.016 1 88.44 134 ARG B N 1
ATOM 4458 C CA . ARG B 1 134 ? 13.078 54.406 24.703 1 88.44 134 ARG B CA 1
ATOM 4459 C C . ARG B 1 134 ? 12.82 55.562 23.719 1 88.44 134 ARG B C 1
ATOM 4461 O O . ARG B 1 134 ? 13.43 55.625 22.656 1 88.44 134 ARG B O 1
ATOM 4468 N N . LEU B 1 135 ? 11.906 56.375 24 1 91 135 LEU B N 1
ATOM 4469 C CA . LEU B 1 135 ? 11.562 57.531 23.188 1 91 135 LEU B CA 1
ATOM 4470 C C . LEU B 1 135 ? 11.945 58.812 23.891 1 91 135 LEU B C 1
ATOM 4472 O O . LEU B 1 135 ? 11.398 59.125 24.953 1 91 135 LEU B O 1
ATOM 4476 N N . ARG B 1 136 ? 12.945 59.562 23.391 1 92.69 136 ARG B N 1
ATOM 4477 C CA . ARG B 1 136 ? 13.312 60.906 23.875 1 92.69 136 ARG B CA 1
ATOM 4478 C C . ARG B 1 136 ? 12.672 62 23.031 1 92.69 136 ARG B C 1
ATOM 4480 O O . ARG B 1 136 ? 12.703 61.906 21.797 1 92.69 136 ARG B O 1
ATOM 4487 N N . THR B 1 137 ? 12.023 62.844 23.672 1 93.19 137 THR B N 1
ATOM 4488 C CA . THR B 1 137 ? 11.344 63.938 22.938 1 93.19 137 THR B CA 1
ATOM 4489 C C . THR B 1 137 ? 11.719 65.312 23.5 1 93.19 137 THR B C 1
ATOM 4491 O O . THR B 1 137 ? 11.922 65.438 24.703 1 93.19 137 THR B O 1
ATOM 4494 N N . SER B 1 138 ? 11.906 66.312 22.656 1 93.62 138 SER B N 1
ATOM 4495 C CA . SER B 1 138 ? 12.125 67.688 23.031 1 93.62 138 SER B CA 1
ATOM 4496 C C . SER B 1 138 ? 11.25 68.625 22.188 1 93.62 138 SER B C 1
ATOM 4498 O O . SER B 1 138 ? 11.305 68.562 20.953 1 93.62 138 SER B O 1
ATOM 4500 N N . ILE B 1 139 ? 10.469 69.375 22.812 1 91.69 139 ILE B N 1
ATOM 4501 C CA . ILE B 1 139 ? 9.602 70.312 22.125 1 91.69 139 ILE B CA 1
ATOM 4502 C C . ILE B 1 139 ? 10 71.75 22.531 1 91.69 139 ILE B C 1
ATOM 4504 O O . ILE B 1 139 ? 10.117 72.062 23.719 1 91.69 139 ILE B O 1
ATOM 4508 N N . ASP B 1 140 ? 10.141 72.562 21.562 1 90.56 140 ASP B N 1
ATOM 4509 C CA . ASP B 1 140 ? 10.461 73.938 21.812 1 90.56 140 ASP B CA 1
ATOM 4510 C C . ASP B 1 140 ? 9.258 74.688 22.375 1 90.56 140 ASP B C 1
ATOM 4512 O O . ASP B 1 140 ? 8.156 74.625 21.812 1 90.56 140 ASP B O 1
ATOM 4516 N N . LEU B 1 141 ? 9.625 75.375 23.469 1 88.19 141 LEU B N 1
ATOM 4517 C CA . LEU B 1 141 ? 8.578 76.188 24.047 1 88.19 141 LEU B CA 1
ATOM 4518 C C . LEU B 1 141 ? 8.75 77.688 23.625 1 88.19 141 LEU B C 1
ATOM 4520 O O . LEU B 1 141 ? 9.836 78.062 23.234 1 88.19 141 LEU B O 1
ATOM 4524 N N . LEU B 1 142 ? 7.793 78.438 23.438 1 77.19 142 LEU B N 1
ATOM 4525 C CA . LEU B 1 142 ? 7.801 79.812 22.953 1 77.19 142 LEU B CA 1
ATOM 4526 C C . LEU B 1 142 ? 8.602 80.75 23.891 1 77.19 142 LEU B C 1
ATOM 4528 O O . LEU B 1 142 ? 9.016 81.812 23.5 1 77.19 142 LEU B O 1
ATOM 4532 N N . ASN B 1 143 ? 8.945 80.312 25.141 1 80.44 143 ASN B N 1
ATOM 4533 C CA . ASN B 1 143 ? 9.664 81.125 26.109 1 80.44 143 ASN B CA 1
ATOM 4534 C C . ASN B 1 143 ? 11.156 80.812 26.125 1 80.44 143 ASN B C 1
ATOM 4536 O O . ASN B 1 143 ? 11.875 81.25 27.031 1 80.44 143 ASN B O 1
ATOM 4540 N N . GLY B 1 144 ? 11.633 80.062 25.156 1 82.94 144 GLY B N 1
ATOM 4541 C CA . GLY B 1 144 ? 13.047 79.688 25.078 1 82.94 144 GLY B CA 1
ATOM 4542 C C . GLY B 1 144 ? 13.406 78.438 25.812 1 82.94 144 GLY B C 1
ATOM 4543 O O . GLY B 1 144 ? 14.562 78 25.797 1 82.94 144 GLY B O 1
ATOM 4544 N N . SER B 1 145 ? 12.492 77.875 26.531 1 90.88 145 SER B N 1
ATOM 4545 C CA . SER B 1 145 ? 12.719 76.625 27.219 1 90.88 145 SER B CA 1
ATOM 4546 C C . SER B 1 145 ? 12.203 75.438 26.406 1 90.88 145 SER B C 1
ATOM 4548 O O . SER B 1 145 ? 11.672 75.625 25.312 1 90.88 145 SER B O 1
ATOM 4550 N N . TYR B 1 146 ? 12.617 74.25 26.891 1 93.31 146 TYR B N 1
ATOM 4551 C CA . TYR B 1 146 ? 12.219 73.062 26.172 1 93.31 146 TYR B CA 1
ATOM 4552 C C . TYR B 1 146 ? 11.438 72.125 27.078 1 93.31 146 TYR B C 1
ATOM 4554 O O . TYR B 1 146 ? 11.773 71.938 28.25 1 93.31 146 TYR B O 1
ATOM 4562 N N . LEU B 1 147 ? 10.359 71.5 26.531 1 93.69 147 LEU B N 1
ATOM 4563 C CA . LEU B 1 147 ? 9.695 70.375 27.188 1 93.69 147 LEU B CA 1
ATOM 4564 C C . LEU B 1 147 ? 10.344 69.062 26.797 1 93.69 147 LEU B C 1
ATOM 4566 O O . LEU B 1 147 ? 10.281 68.688 25.625 1 93.69 147 LEU B O 1
ATOM 4570 N N . ASN B 1 148 ? 11.023 68.5 27.719 1 93.94 148 ASN B N 1
ATOM 4571 C CA . ASN B 1 148 ? 11.695 67.25 27.484 1 93.94 148 ASN B CA 1
ATOM 4572 C C . ASN B 1 148 ? 10.914 66.062 28.078 1 93.94 148 ASN B C 1
ATOM 4574 O O . ASN B 1 148 ? 10.188 66.25 29.062 1 93.94 148 ASN B O 1
ATOM 4578 N N . GLY B 1 149 ? 10.977 64.938 27.375 1 93.94 149 GLY B N 1
ATOM 4579 C CA . GLY B 1 149 ? 10.312 63.719 27.859 1 93.94 149 GLY B CA 1
ATOM 4580 C C . GLY B 1 149 ? 11.055 62.438 27.516 1 93.94 149 GLY B C 1
ATOM 4581 O O . GLY B 1 149 ? 11.633 62.312 26.422 1 93.94 149 GLY B O 1
ATOM 4582 N N . ILE B 1 150 ? 11.133 61.531 28.438 1 92.88 150 ILE B N 1
ATOM 4583 C CA . ILE B 1 150 ? 11.617 60.156 28.219 1 92.88 150 ILE B CA 1
ATOM 4584 C C . ILE B 1 150 ? 10.5 59.156 28.5 1 92.88 150 ILE B C 1
ATOM 4586 O O . ILE B 1 150 ? 9.922 59.156 29.594 1 92.88 150 ILE B O 1
ATOM 4590 N N . GLN B 1 151 ? 10.172 58.438 27.453 1 92.56 151 GLN B N 1
ATOM 4591 C CA . GLN B 1 151 ? 9.133 57.438 27.594 1 92.56 151 GLN B CA 1
ATOM 4592 C C . GLN B 1 151 ? 9.609 56.062 27.094 1 92.56 151 GLN B C 1
ATOM 4594 O O . GLN B 1 151 ? 10.57 56 26.328 1 92.56 151 GLN B O 1
ATOM 4599 N N . HIS B 1 152 ? 8.953 55.031 27.609 1 88.5 152 HIS B N 1
ATOM 4600 C CA . HIS B 1 152 ? 9.266 53.656 27.188 1 88.5 152 HIS B CA 1
ATOM 4601 C C . HIS B 1 152 ? 8.055 53 26.562 1 88.5 152 HIS B C 1
ATOM 4603 O O . HIS B 1 152 ? 7.344 52.219 27.219 1 88.5 152 HIS B O 1
ATOM 4609 N N . PRO B 1 153 ? 7.922 53.188 25.266 1 85.25 153 PRO B N 1
ATOM 4610 C CA . PRO B 1 153 ? 6.758 52.594 24.594 1 85.25 153 PRO B CA 1
ATOM 4611 C C . PRO B 1 153 ? 6.863 51.094 24.453 1 85.25 153 PRO B C 1
ATOM 4613 O O . PRO B 1 153 ? 7.969 50.531 24.406 1 85.25 153 PRO B O 1
ATOM 4616 N N . ALA B 1 154 ? 5.629 50.531 24.547 1 78.62 154 ALA B N 1
ATOM 4617 C CA . ALA B 1 154 ? 5.555 49.094 24.359 1 78.62 154 ALA B CA 1
ATOM 4618 C C . ALA B 1 154 ? 5.688 48.719 22.891 1 78.62 154 ALA B C 1
ATOM 4620 O O . ALA B 1 154 ? 5.207 49.438 22.016 1 78.62 154 ALA B O 1
ATOM 4621 N N . GLY B 1 155 ? 6.445 47.656 22.75 1 69.31 155 GLY B N 1
ATOM 4622 C CA . GLY B 1 155 ? 6.625 47.188 21.391 1 69.31 155 GLY B CA 1
ATOM 4623 C C . GLY B 1 155 ? 5.359 46.625 20.766 1 69.31 155 GLY B C 1
ATOM 4624 O O . GLY B 1 155 ? 4.434 46.25 21.5 1 69.31 155 GLY B O 1
ATOM 4625 N N . GLY B 1 156 ? 5.23 46.875 19.469 1 61.44 156 GLY B N 1
ATOM 4626 C CA . GLY B 1 156 ? 4.07 46.438 18.703 1 61.44 156 GLY B CA 1
ATOM 4627 C C . GLY B 1 156 ? 3.809 44.969 18.812 1 61.44 156 GLY B C 1
ATOM 4628 O O . GLY B 1 156 ? 2.658 44.531 18.75 1 61.44 156 GLY B O 1
ATOM 4629 N N . TYR B 1 157 ? 4.863 44.094 18.797 1 58.75 157 TYR B N 1
ATOM 4630 C CA . TYR B 1 157 ? 4.586 42.656 18.625 1 58.75 157 TYR B CA 1
ATOM 4631 C C . TYR B 1 157 ? 5.074 41.875 19.828 1 58.75 157 TYR B C 1
ATOM 4633 O O . TYR B 1 157 ? 6.215 42.031 20.266 1 58.75 157 TYR B O 1
ATOM 4641 N N . GLU B 1 158 ? 4.102 41.594 20.797 1 62.12 158 GLU B N 1
ATOM 4642 C CA . GLU B 1 158 ? 4.5 40.625 21.812 1 62.12 158 GLU B CA 1
ATOM 4643 C C . GLU B 1 158 ? 4.605 39.219 21.219 1 62.12 158 GLU B C 1
ATOM 4645 O O . GLU B 1 158 ? 3.768 38.344 21.5 1 62.12 158 GLU B O 1
ATOM 4650 N N . TRP B 1 159 ? 5.68 39.031 20.391 1 59.94 159 TRP B N 1
ATOM 4651 C CA . TRP B 1 159 ? 5.902 37.812 19.625 1 59.94 159 TRP B CA 1
ATOM 4652 C C . TRP B 1 159 ? 5.91 36.594 20.547 1 59.94 159 TRP B C 1
ATOM 4654 O O . TRP B 1 159 ? 5.398 35.531 20.188 1 59.94 159 TRP B O 1
ATOM 4664 N N . GLY B 1 160 ? 6.488 36.812 21.688 1 60.69 160 GLY B N 1
ATOM 4665 C CA . GLY B 1 160 ? 6.586 35.688 22.609 1 60.69 160 GLY B CA 1
ATOM 4666 C C . GLY B 1 160 ? 5.234 35.125 23 1 60.69 160 GLY B C 1
ATOM 4667 O O . GLY B 1 160 ? 5.047 33.906 23.016 1 60.69 160 GLY B O 1
ATOM 4668 N N . ARG B 1 161 ? 4.297 36.031 23.141 1 61.69 161 ARG B N 1
ATOM 4669 C CA . ARG B 1 161 ? 2.963 35.594 23.547 1 61.69 161 ARG B CA 1
ATOM 4670 C C . ARG B 1 161 ? 2.211 34.969 22.391 1 61.69 161 ARG B C 1
ATOM 4672 O O . ARG B 1 161 ? 1.516 33.969 22.562 1 61.69 161 ARG B O 1
ATOM 4679 N N . MET B 1 162 ? 2.469 35.562 21.266 1 62.44 162 MET B N 1
ATOM 4680 C CA . MET B 1 162 ? 1.795 35.031 20.078 1 62.44 162 MET B CA 1
ATOM 4681 C C . MET B 1 162 ? 2.277 33.625 19.75 1 62.44 162 MET B C 1
ATOM 4683 O O . MET B 1 162 ? 1.472 32.75 19.453 1 62.44 162 MET B O 1
ATOM 4687 N N . LEU B 1 163 ? 3.566 33.469 19.875 1 65.5 163 LEU B N 1
ATOM 4688 C CA . LEU B 1 163 ? 4.156 32.188 19.531 1 65.5 163 LEU B CA 1
ATOM 4689 C C . LEU B 1 163 ? 3.787 31.109 20.562 1 65.5 163 LEU B C 1
ATOM 4691 O O . LEU B 1 163 ? 3.564 29.953 20.219 1 65.5 163 LEU B O 1
ATOM 4695 N N . ALA B 1 164 ? 3.707 31.562 21.719 1 65.38 164 ALA B N 1
ATOM 4696 C CA . ALA B 1 164 ? 3.389 30.625 22.797 1 65.38 164 ALA B CA 1
ATOM 4697 C C . ALA B 1 164 ? 1.984 30.062 22.641 1 65.38 164 ALA B C 1
ATOM 4699 O O . ALA B 1 164 ? 1.721 28.922 23.031 1 65.38 164 ALA B O 1
ATOM 4700 N N . TYR B 1 165 ? 1.16 30.859 21.953 1 66.12 165 TYR B N 1
ATOM 4701 C CA . TYR B 1 165 ? -0.213 30.406 21.734 1 66.12 165 TYR B CA 1
ATOM 4702 C C . TYR B 1 165 ? -0.346 29.656 20.422 1 66.12 165 TYR B C 1
ATOM 4704 O O . TYR B 1 165 ? -0.92 28.562 20.391 1 66.12 165 TYR B O 1
ATOM 4712 N N . THR B 1 166 ? 0.253 30.172 19.438 1 68 166 THR B N 1
ATOM 4713 C CA . THR B 1 166 ? -0.017 29.672 18.094 1 68 166 THR B CA 1
ATOM 4714 C C . THR B 1 166 ? 0.634 28.312 17.875 1 68 166 THR B C 1
ATOM 4716 O O . THR B 1 166 ? 0.043 27.422 17.266 1 68 166 THR B O 1
ATOM 4719 N N . LEU B 1 167 ? 1.72 28.156 18.516 1 72.19 167 LEU B N 1
ATOM 4720 C CA . LEU B 1 167 ? 2.492 26.953 18.219 1 72.19 167 LEU B CA 1
ATOM 4721 C C . LEU B 1 167 ? 1.779 25.719 18.75 1 72.19 167 LEU B C 1
ATOM 4723 O O . LEU B 1 167 ? 1.534 24.766 17.984 1 72.19 167 LEU B O 1
ATOM 4727 N N . PRO B 1 168 ? 1.371 25.766 19.984 1 73.06 168 PRO B N 1
ATOM 4728 C CA . PRO B 1 168 ? 0.717 24.562 20.484 1 73.06 168 PRO B CA 1
ATOM 4729 C C . PRO B 1 168 ? -0.671 24.344 19.875 1 73.06 168 PRO B C 1
ATOM 4731 O O . PRO B 1 168 ? -1.074 23.219 19.625 1 73.06 168 PRO B O 1
ATOM 4734 N N . VAL B 1 169 ? -1.366 25.438 19.609 1 74.5 169 VAL B N 1
ATOM 4735 C CA . VAL B 1 169 ? -2.74 25.375 19.125 1 74.5 169 VAL B CA 1
ATOM 4736 C C . VAL B 1 169 ? -2.762 24.812 17.719 1 74.5 169 VAL B C 1
ATOM 4738 O O . VAL B 1 169 ? -3.693 24.094 17.328 1 74.5 169 VAL B O 1
ATOM 4741 N N . THR B 1 170 ? -1.684 25.016 17.031 1 72.69 170 THR B N 1
ATOM 4742 C CA . THR B 1 170 ? -1.677 24.562 15.648 1 72.69 170 THR B CA 1
ATOM 4743 C C . THR B 1 170 ? -0.92 23.25 15.516 1 72.69 170 THR B C 1
ATOM 4745 O O . THR B 1 170 ? -1.326 22.359 14.75 1 72.69 170 THR B O 1
ATOM 4748 N N . THR B 1 171 ? 0.102 23.094 16.281 1 73.69 171 THR B N 1
ATOM 4749 C CA . THR B 1 171 ? 1.005 21.953 16.094 1 73.69 171 THR B CA 1
ATOM 4750 C C . THR B 1 171 ? 0.381 20.672 16.641 1 73.69 171 THR B C 1
ATOM 4752 O O . THR B 1 171 ? 0.45 19.625 15.992 1 73.69 171 THR B O 1
ATOM 4755 N N . ILE B 1 172 ? -0.329 20.812 17.734 1 78 172 ILE B N 1
ATOM 4756 C CA . ILE B 1 172 ? -0.784 19.609 18.422 1 78 172 ILE B CA 1
ATOM 4757 C C . ILE B 1 172 ? -1.865 18.922 17.609 1 78 172 ILE B C 1
ATOM 4759 O O . ILE B 1 172 ? -1.765 17.719 17.328 1 78 172 ILE B O 1
ATOM 4763 N N . PRO B 1 173 ? -2.855 19.625 17.141 1 76.25 173 PRO B N 1
ATOM 4764 C CA . PRO B 1 173 ? -3.889 18.953 16.359 1 76.25 173 PRO B CA 1
ATOM 4765 C C . PRO B 1 173 ? -3.352 18.375 15.047 1 76.25 173 PRO B C 1
ATOM 4767 O O . PRO B 1 173 ? -3.76 17.297 14.625 1 76.25 173 PRO B O 1
ATOM 4770 N N . VAL B 1 174 ? -2.465 19.125 14.445 1 75.44 174 VAL B N 1
ATOM 4771 C CA . VAL B 1 174 ? -1.898 18.672 13.18 1 75.44 174 VAL B CA 1
ATOM 4772 C C . VAL B 1 174 ? -1.101 17.391 13.391 1 75.44 174 VAL B C 1
ATOM 4774 O O . VAL B 1 174 ? -1.231 16.438 12.625 1 75.44 174 VAL B O 1
ATOM 4777 N N . LEU B 1 175 ? -0.372 17.344 14.461 1 76.94 175 LEU B N 1
ATOM 4778 C CA . LEU B 1 175 ? 0.436 16.172 14.773 1 76.94 175 LEU B CA 1
ATOM 4779 C C . LEU B 1 175 ? -0.45 14.961 15.078 1 76.94 175 LEU B C 1
ATOM 4781 O O . LEU B 1 175 ? -0.183 13.852 14.602 1 76.94 175 LEU B O 1
ATOM 4785 N N . LEU B 1 176 ? -1.508 15.203 15.766 1 80.31 176 LEU B N 1
ATOM 4786 C CA . LEU B 1 176 ? -2.412 14.117 16.125 1 80.31 176 LEU B CA 1
ATOM 4787 C C . LEU B 1 176 ? -3.086 13.531 14.898 1 80.31 176 LEU B C 1
ATOM 4789 O O . LEU B 1 176 ? -3.17 12.312 14.75 1 80.31 176 LEU B O 1
ATOM 4793 N N . ILE B 1 177 ? -3.457 14.367 14.023 1 76.5 177 ILE B N 1
ATOM 4794 C CA . ILE B 1 177 ? -4.172 13.93 12.828 1 76.5 177 ILE B CA 1
ATOM 4795 C C . ILE B 1 177 ? -3.213 13.195 11.891 1 76.5 177 ILE B C 1
ATOM 4797 O O . ILE B 1 177 ? -3.557 12.148 11.336 1 76.5 177 ILE B O 1
ATOM 4801 N N . VAL B 1 178 ? -2.064 13.664 11.781 1 74.62 178 VAL B N 1
ATOM 4802 C CA . VAL B 1 178 ? -1.08 13.078 10.875 1 74.62 178 VAL B CA 1
ATOM 4803 C C . VAL B 1 178 ? -0.677 11.695 11.383 1 74.62 178 VAL B C 1
ATOM 4805 O O . VAL B 1 178 ? -0.577 10.742 10.602 1 74.62 178 VAL B O 1
ATOM 4808 N N . VAL B 1 179 ? -0.467 11.625 12.711 1 76.31 179 VAL B N 1
ATOM 4809 C CA . VAL B 1 179 ? -0.076 10.344 13.289 1 76.31 179 VAL B CA 1
ATOM 4810 C C . VAL B 1 179 ? -1.201 9.328 13.109 1 76.31 179 VAL B C 1
ATOM 4812 O O . VAL B 1 179 ? -0.952 8.172 12.758 1 76.31 179 VAL B O 1
ATOM 4815 N N . PHE B 1 180 ? -2.359 9.742 13.25 1 78.62 180 PHE B N 1
ATOM 4816 C CA . PHE B 1 180 ? -3.52 8.867 13.125 1 78.62 180 PHE B CA 1
ATOM 4817 C C . PHE B 1 180 ? -3.676 8.383 11.688 1 78.62 180 PHE B C 1
ATOM 4819 O O . PHE B 1 180 ? -3.852 7.188 11.445 1 78.62 180 PHE B O 1
ATOM 4826 N N . PHE B 1 181 ? -3.512 9.227 10.805 1 75.75 181 PHE B N 1
ATOM 4827 C CA . PHE B 1 181 ? -3.719 8.875 9.406 1 75.75 181 PHE B CA 1
ATOM 4828 C C . PHE B 1 181 ? -2.561 8.031 8.883 1 75.75 181 PHE B C 1
ATOM 4830 O O . PHE B 1 181 ? -2.768 7.098 8.109 1 75.75 181 PHE B O 1
ATOM 4837 N N . MET B 1 182 ? -1.487 8.336 9.383 1 76.25 182 MET B N 1
ATOM 4838 C CA . MET B 1 182 ? -0.323 7.562 8.953 1 76.25 182 MET B CA 1
ATOM 4839 C C . MET B 1 182 ? -0.417 6.121 9.445 1 76.25 182 MET B C 1
ATOM 4841 O O . MET B 1 182 ? -0.106 5.188 8.703 1 76.25 182 MET B O 1
ATOM 4845 N N . ARG B 1 183 ? -0.887 5.949 10.586 1 79.06 183 ARG B N 1
ATOM 4846 C CA . ARG B 1 183 ? -1.042 4.602 11.125 1 79.06 183 ARG B CA 1
ATOM 4847 C C . ARG B 1 183 ? -2.115 3.826 10.367 1 79.06 183 ARG B C 1
ATOM 4849 O O . ARG B 1 183 ? -1.971 2.627 10.125 1 79.06 183 ARG B O 1
ATOM 4856 N N . ARG B 1 184 ? -3.039 4.504 9.945 1 78.38 184 ARG B N 1
ATOM 4857 C CA . ARG B 1 184 ? -4.16 3.883 9.25 1 78.38 184 ARG B CA 1
ATOM 4858 C C . ARG B 1 184 ? -3.756 3.453 7.84 1 78.38 184 ARG B C 1
ATOM 4860 O O . ARG B 1 184 ? -4.312 2.498 7.293 1 78.38 184 ARG B O 1
ATOM 4867 N N . ILE B 1 185 ? -2.797 4.062 7.32 1 76.56 185 ILE B N 1
ATOM 4868 C CA . ILE B 1 185 ? -2.369 3.75 5.961 1 76.56 185 ILE B CA 1
ATOM 4869 C C . ILE B 1 185 ? -1.218 2.75 5.996 1 76.56 185 ILE B C 1
ATOM 4871 O O . ILE B 1 185 ? -1.179 1.81 5.199 1 76.56 185 ILE B O 1
ATOM 4875 N N . VAL B 1 186 ? -0.348 2.912 6.922 1 79.94 186 VAL B N 1
ATOM 4876 C CA . VAL B 1 186 ? 0.891 2.143 6.969 1 79.94 186 VAL B CA 1
ATOM 4877 C C . VAL B 1 186 ? 0.603 0.725 7.457 1 79.94 186 VAL B C 1
ATOM 4879 O O . VAL B 1 186 ? 1.201 -0.24 6.977 1 79.94 186 VAL B O 1
ATOM 4882 N N . ARG B 1 187 ? -0.336 0.547 8.305 1 85.06 187 ARG B N 1
ATOM 4883 C CA . ARG B 1 187 ? -0.578 -0.758 8.906 1 85.06 187 ARG B CA 1
ATOM 4884 C C . ARG B 1 187 ? -1.051 -1.768 7.867 1 85.06 187 ARG B C 1
ATOM 4886 O O . ARG B 1 187 ? -0.489 -2.859 7.754 1 85.06 187 ARG B O 1
ATOM 4893 N N . PRO B 1 188 ? -2.031 -1.357 7.121 1 87 188 PRO B N 1
ATOM 4894 C CA . PRO B 1 188 ? -2.469 -2.314 6.105 1 87 188 PRO B CA 1
ATOM 4895 C C . PRO B 1 188 ? -1.373 -2.641 5.094 1 87 188 PRO B C 1
ATOM 4897 O O . PRO B 1 188 ? -1.279 -3.779 4.625 1 87 188 PRO B O 1
ATOM 4900 N N . VAL B 1 189 ? -0.585 -1.701 4.789 1 86.5 189 VAL B N 1
ATOM 4901 C CA . VAL B 1 189 ? 0.487 -1.894 3.818 1 86.5 189 VAL B CA 1
ATOM 4902 C C . VAL B 1 189 ? 1.517 -2.875 4.375 1 86.5 189 VAL B C 1
ATOM 4904 O O . VAL B 1 189 ? 2.016 -3.738 3.648 1 86.5 189 VAL B O 1
ATOM 4907 N N . LYS B 1 190 ? 1.78 -2.811 5.617 1 87.38 190 LYS B N 1
ATOM 4908 C CA . LYS B 1 190 ? 2.721 -3.729 6.254 1 87.38 190 LYS B CA 1
ATOM 4909 C C . LYS B 1 190 ? 2.164 -5.148 6.297 1 87.38 190 LYS B C 1
ATOM 4911 O O . LYS B 1 190 ? 2.895 -6.113 6.062 1 87.38 190 LYS B O 1
ATOM 4916 N N . THR B 1 191 ? 0.911 -5.215 6.57 1 89.5 191 THR B N 1
ATOM 4917 C CA . THR B 1 191 ? 0.256 -6.516 6.598 1 89.5 191 THR B CA 1
ATOM 4918 C C . THR B 1 191 ? 0.28 -7.16 5.215 1 89.5 191 THR B C 1
ATOM 4920 O O . THR B 1 191 ? 0.52 -8.367 5.09 1 89.5 191 THR B O 1
ATOM 4923 N N . LEU B 1 192 ? 0.046 -6.367 4.258 1 91.62 192 LEU B N 1
ATOM 4924 C CA . LEU B 1 192 ? 0.06 -6.859 2.885 1 91.62 192 LEU B CA 1
ATOM 4925 C C . LEU B 1 192 ? 1.457 -7.324 2.488 1 91.62 192 LEU B C 1
ATOM 4927 O O . LEU B 1 192 ? 1.607 -8.336 1.798 1 91.62 192 LEU B O 1
ATOM 4931 N N . ALA B 1 193 ? 2.432 -6.57 2.908 1 90.56 193 ALA B N 1
ATOM 4932 C CA . ALA B 1 193 ? 3.811 -6.945 2.602 1 90.56 193 ALA B CA 1
ATOM 4933 C C . ALA B 1 193 ? 4.156 -8.305 3.199 1 90.56 193 ALA B C 1
ATOM 4935 O O . ALA B 1 193 ? 4.742 -9.156 2.525 1 90.56 193 ALA B O 1
ATOM 4936 N N . LYS B 1 194 ? 3.742 -8.539 4.383 1 89.56 194 LYS B N 1
ATOM 4937 C CA . LYS B 1 194 ? 3.996 -9.82 5.047 1 89.56 194 LYS B CA 1
ATOM 4938 C C . LYS B 1 194 ? 3.244 -10.953 4.355 1 89.56 194 LYS B C 1
ATOM 4940 O O . LYS B 1 194 ? 3.791 -12.039 4.168 1 89.56 194 LYS B O 1
ATOM 4945 N N . ALA B 1 195 ? 2.006 -10.68 4.023 1 90.88 195 ALA B N 1
ATOM 4946 C CA . ALA B 1 195 ? 1.195 -11.68 3.338 1 90.88 195 ALA B CA 1
ATOM 4947 C C . ALA B 1 195 ? 1.794 -12.031 1.979 1 90.88 195 ALA B C 1
ATOM 4949 O O . ALA B 1 195 ? 1.816 -13.203 1.59 1 90.88 195 ALA B O 1
ATOM 4950 N N . THR B 1 196 ? 2.24 -10.992 1.303 1 90.75 196 THR B N 1
ATOM 4951 C CA . THR B 1 196 ? 2.859 -11.188 -0.004 1 90.75 196 THR B CA 1
ATOM 4952 C C . THR B 1 196 ? 4.098 -12.07 0.112 1 90.75 196 THR B C 1
ATOM 4954 O O . THR B 1 196 ? 4.332 -12.938 -0.734 1 90.75 196 THR B O 1
ATOM 4957 N N . GLU B 1 197 ? 4.824 -11.891 1.124 1 87.5 197 GLU B N 1
ATOM 4958 C CA . GLU B 1 197 ? 6.016 -12.703 1.357 1 87.5 197 GLU B CA 1
ATOM 4959 C C . GLU B 1 197 ? 5.645 -14.156 1.617 1 87.5 197 GLU B C 1
ATOM 4961 O O . GLU B 1 197 ? 6.301 -15.07 1.11 1 87.5 197 GLU B O 1
ATOM 4966 N N . ARG B 1 198 ? 4.656 -14.391 2.338 1 86.81 198 ARG B N 1
ATOM 4967 C CA . ARG B 1 198 ? 4.203 -15.742 2.631 1 86.81 198 ARG B CA 1
ATOM 4968 C C . ARG B 1 198 ? 3.719 -16.453 1.365 1 86.81 198 ARG B C 1
ATOM 4970 O O . ARG B 1 198 ? 4.07 -17.609 1.12 1 86.81 198 ARG B O 1
ATOM 4977 N N . VAL B 1 199 ? 3.002 -15.734 0.613 1 86.56 199 VAL B N 1
ATOM 4978 C CA . VAL B 1 199 ? 2.486 -16.297 -0.628 1 86.56 199 VAL B CA 1
ATOM 4979 C C . VAL B 1 199 ? 3.645 -16.609 -1.576 1 86.56 199 VAL B C 1
ATOM 4981 O O . VAL B 1 199 ? 3.605 -17.594 -2.316 1 86.56 199 VAL B O 1
ATOM 4984 N N . SER B 1 200 ? 4.66 -15.766 -1.528 1 85.56 200 SER B N 1
ATOM 4985 C CA . SER B 1 200 ? 5.824 -15.969 -2.385 1 85.56 200 SER B CA 1
ATOM 4986 C C . SER B 1 200 ? 6.531 -17.281 -2.057 1 85.56 200 SER B C 1
ATOM 4988 O O . SER B 1 200 ? 7.254 -17.828 -2.893 1 85.56 200 SER B O 1
ATOM 4990 N N . ARG B 1 201 ? 6.258 -17.766 -0.915 1 83.69 201 ARG B N 1
ATOM 4991 C CA . ARG B 1 201 ? 6.887 -19.016 -0.48 1 83.69 201 ARG B CA 1
ATOM 4992 C C . ARG B 1 201 ? 5.93 -20.188 -0.63 1 83.69 201 ARG B C 1
ATOM 4994 O O . ARG B 1 201 ? 6.199 -21.281 -0.12 1 83.69 201 ARG B O 1
ATOM 5001 N N . GLY B 1 202 ? 4.793 -19.922 -1.261 1 80.25 202 GLY B N 1
ATOM 5002 C CA . GLY B 1 202 ? 3.871 -20.984 -1.595 1 80.25 202 GLY B CA 1
ATOM 5003 C C . GLY B 1 202 ? 2.83 -21.234 -0.521 1 80.25 202 GLY B C 1
ATOM 5004 O O . GLY B 1 202 ? 2.125 -22.25 -0.554 1 80.25 202 GLY B O 1
ATOM 5005 N N . GLU B 1 203 ? 2.766 -20.25 0.421 1 82.38 203 GLU B N 1
ATOM 5006 C CA . GLU B 1 203 ? 1.752 -20.391 1.464 1 82.38 203 GLU B CA 1
ATOM 5007 C C . GLU B 1 203 ? 0.427 -19.766 1.024 1 82.38 203 GLU B C 1
ATOM 5009 O O . GLU B 1 203 ? 0.397 -18.641 0.529 1 82.38 203 GLU B O 1
ATOM 5014 N N . TRP B 1 204 ? -0.542 -20.578 1.008 1 80.81 204 TRP B N 1
ATOM 5015 C CA . TRP B 1 204 ? -1.859 -20.016 0.754 1 80.81 204 TRP B CA 1
ATOM 5016 C C . TRP B 1 204 ? -2.494 -19.516 2.047 1 80.81 204 TRP B C 1
ATOM 5018 O O . TRP B 1 204 ? -2.676 -20.281 2.994 1 80.81 204 TRP B O 1
ATOM 5028 N N . ILE B 1 205 ? -2.764 -18.266 2.133 1 85.38 205 ILE B N 1
ATOM 5029 C CA . ILE B 1 205 ? -3.281 -17.656 3.355 1 85.38 205 ILE B CA 1
ATOM 5030 C C . ILE B 1 205 ? -4.754 -17.297 3.17 1 85.38 205 ILE B C 1
ATOM 5032 O O . ILE B 1 205 ? -5.211 -17.094 2.043 1 85.38 205 ILE B O 1
ATOM 5036 N N . PRO B 1 206 ? -5.441 -17.25 4.312 1 89.75 206 PRO B N 1
ATOM 5037 C CA . PRO B 1 206 ? -6.812 -16.75 4.223 1 89.75 206 PRO B CA 1
ATOM 5038 C C . PRO B 1 206 ? -6.883 -15.305 3.729 1 89.75 206 PRO B C 1
ATOM 5040 O O . PRO B 1 206 ? -5.914 -14.555 3.863 1 89.75 206 PRO B O 1
ATOM 5043 N N . PRO B 1 207 ? -8.023 -14.977 3.064 1 92.62 207 PRO B N 1
ATOM 5044 C CA . PRO B 1 207 ? -8.156 -13.594 2.594 1 92.62 207 PRO B CA 1
ATOM 5045 C C . PRO B 1 207 ? -7.938 -12.57 3.705 1 92.62 207 PRO B C 1
ATOM 5047 O O . PRO B 1 207 ? -8.398 -12.766 4.832 1 92.62 207 PRO B O 1
ATOM 5050 N N . LEU B 1 208 ? -7.207 -11.57 3.414 1 92.81 208 LEU B N 1
ATOM 5051 C CA . LEU B 1 208 ? -6.922 -10.508 4.375 1 92.81 208 LEU B CA 1
ATOM 5052 C C . LEU B 1 208 ? -8.148 -9.633 4.594 1 92.81 208 LEU B C 1
ATOM 5054 O O . LEU B 1 208 ? -8.891 -9.344 3.646 1 92.81 208 LEU B O 1
ATOM 5058 N N . PRO B 1 209 ? -8.367 -9.227 5.785 1 91.94 209 PRO B N 1
ATOM 5059 C CA . PRO B 1 209 ? -9.469 -8.297 6.035 1 91.94 209 PRO B CA 1
ATOM 5060 C C . PRO B 1 209 ? -9.242 -6.93 5.395 1 91.94 209 PRO B C 1
ATOM 5062 O O . PRO B 1 209 ? -8.094 -6.484 5.273 1 91.94 209 PRO B O 1
ATOM 5065 N N . LEU B 1 210 ? -10.359 -6.363 4.988 1 90.56 210 LEU B N 1
ATOM 5066 C CA . LEU B 1 210 ? -10.281 -5.039 4.383 1 90.56 210 LEU B CA 1
ATOM 5067 C C . LEU B 1 210 ? -10.195 -3.955 5.453 1 90.56 210 LEU B C 1
ATOM 5069 O O . LEU B 1 210 ? -11.055 -3.871 6.332 1 90.56 210 LEU B O 1
ATOM 5073 N N . SER B 1 211 ? -9.062 -3.305 5.574 1 83.62 211 SER B N 1
ATOM 5074 C CA . SER B 1 211 ? -8.852 -2.24 6.551 1 83.62 211 SER B CA 1
ATOM 5075 C C . SER B 1 211 ? -8.133 -1.05 5.926 1 83.62 211 SER B C 1
ATOM 5077 O O . SER B 1 211 ? -7.477 -1.188 4.891 1 83.62 211 SER B O 1
ATOM 5079 N N . GLY B 1 212 ? -8.398 0.183 6.527 1 78.38 212 GLY B N 1
ATOM 5080 C CA . GLY B 1 212 ? -7.691 1.369 6.07 1 78.38 212 GLY B CA 1
ATOM 5081 C C . GLY B 1 212 ? -8.484 2.191 5.074 1 78.38 212 GLY B C 1
ATOM 5082 O O . GLY B 1 212 ? -9.695 2.012 4.938 1 78.38 212 GLY B O 1
ATOM 5083 N N . PRO B 1 213 ? -7.816 3.096 4.516 1 80.62 213 PRO B N 1
ATOM 5084 C CA . PRO B 1 213 ? -8.477 3.936 3.516 1 80.62 213 PRO B CA 1
ATOM 5085 C C . PRO B 1 213 ? -8.828 3.172 2.24 1 80.62 213 PRO B C 1
ATOM 5087 O O . PRO B 1 213 ? -8.445 2.008 2.09 1 80.62 213 PRO B O 1
ATOM 5090 N N . GLN B 1 214 ? -9.523 3.834 1.36 1 83.88 214 GLN B N 1
ATOM 5091 C CA . GLN B 1 214 ? -10.055 3.184 0.169 1 83.88 214 GLN B CA 1
ATOM 5092 C C . GLN B 1 214 ? -8.938 2.58 -0.677 1 83.88 214 GLN B C 1
ATOM 5094 O O . GLN B 1 214 ? -9.062 1.458 -1.17 1 83.88 214 GLN B O 1
ATOM 5099 N N . GLU B 1 215 ? -7.84 3.303 -0.794 1 83.81 215 GLU B N 1
ATOM 5100 C CA . GLU B 1 215 ? -6.734 2.824 -1.619 1 83.81 215 GLU B CA 1
ATOM 5101 C C . GLU B 1 215 ? -6.133 1.543 -1.049 1 83.81 215 GLU B C 1
ATOM 5103 O O . GLU B 1 215 ? -5.82 0.613 -1.794 1 83.81 215 GLU B O 1
ATOM 5108 N N . ALA B 1 216 ? -6.031 1.515 0.247 1 84.88 216 ALA B N 1
ATOM 5109 C CA . ALA B 1 216 ? -5.508 0.322 0.907 1 84.88 216 ALA B CA 1
ATOM 5110 C C . ALA B 1 216 ? -6.488 -0.841 0.802 1 84.88 216 ALA B C 1
ATOM 5112 O O . ALA B 1 216 ? -6.086 -1.987 0.592 1 84.88 216 ALA B O 1
ATOM 5113 N N . ARG B 1 217 ? -7.723 -0.557 0.871 1 89.44 217 ARG B N 1
ATOM 5114 C CA . ARG B 1 217 ? -8.75 -1.585 0.755 1 89.44 217 ARG B CA 1
ATOM 5115 C C . ARG B 1 217 ? -8.805 -2.148 -0.661 1 89.44 217 ARG B C 1
ATOM 5117 O O . ARG B 1 217 ? -8.969 -3.355 -0.848 1 89.44 217 ARG B O 1
ATOM 5124 N N . ASP B 1 218 ? -8.664 -1.248 -1.586 1 90.56 218 ASP B N 1
ATOM 5125 C CA . ASP B 1 218 ? -8.656 -1.683 -2.979 1 90.56 218 ASP B CA 1
ATOM 5126 C C . ASP B 1 218 ? -7.488 -2.629 -3.25 1 90.56 218 ASP B C 1
ATOM 5128 O O . ASP B 1 218 ? -7.652 -3.654 -3.91 1 90.56 218 ASP B O 1
ATOM 5132 N N . LEU B 1 219 ? -6.379 -2.279 -2.754 1 91 219 LEU B N 1
ATOM 5133 C CA . LEU B 1 219 ? -5.195 -3.113 -2.941 1 91 219 LEU B CA 1
ATOM 5134 C C . LEU B 1 219 ? -5.371 -4.465 -2.254 1 91 219 LEU B C 1
ATOM 5136 O O . LEU B 1 219 ? -5.023 -5.504 -2.822 1 91 219 LEU B O 1
ATOM 5140 N N . THR B 1 220 ? -5.891 -4.461 -1.097 1 92.88 220 THR B N 1
ATOM 5141 C CA . THR B 1 220 ? -6.125 -5.699 -0.364 1 92.88 220 THR B CA 1
ATOM 5142 C C . THR B 1 220 ? -7.109 -6.59 -1.11 1 92.88 220 THR B C 1
ATOM 5144 O O . THR B 1 220 ? -6.918 -7.805 -1.197 1 92.88 220 THR B O 1
ATOM 5147 N N . THR B 1 221 ? -8.125 -5.992 -1.637 1 92.69 221 THR B N 1
ATOM 5148 C CA . THR B 1 221 ? -9.102 -6.738 -2.422 1 92.69 221 THR B CA 1
ATOM 5149 C C . THR B 1 221 ? -8.438 -7.367 -3.646 1 92.69 221 THR B C 1
ATOM 5151 O O . THR B 1 221 ? -8.641 -8.555 -3.928 1 92.69 221 THR B O 1
ATOM 5154 N N . ALA B 1 222 ? -7.684 -6.578 -4.328 1 90.88 222 ALA B N 1
ATOM 5155 C CA . ALA B 1 222 ? -6.973 -7.074 -5.504 1 90.88 222 ALA B CA 1
ATOM 5156 C C . ALA B 1 222 ? -6.047 -8.234 -5.141 1 90.88 222 ALA B C 1
ATOM 5158 O O . ALA B 1 222 ? -5.965 -9.227 -5.871 1 90.88 222 ALA B O 1
ATOM 5159 N N . PHE B 1 223 ? -5.414 -8.078 -3.996 1 93.31 223 PHE B N 1
ATOM 5160 C CA . PHE B 1 223 ? -4.516 -9.117 -3.51 1 93.31 223 PHE B CA 1
ATOM 5161 C C . PHE B 1 223 ? -5.281 -10.406 -3.211 1 93.31 223 PHE B C 1
ATOM 5163 O O . PHE B 1 223 ? -4.859 -11.492 -3.607 1 93.31 223 PHE B O 1
ATOM 5170 N N . ASN B 1 224 ? -6.363 -10.312 -2.623 1 93.44 224 ASN B N 1
ATOM 5171 C CA . ASN B 1 224 ? -7.184 -11.469 -2.283 1 93.44 224 ASN B CA 1
ATOM 5172 C C . ASN B 1 224 ? -7.688 -12.188 -3.533 1 93.44 224 ASN B C 1
ATOM 5174 O O . ASN B 1 224 ? -7.66 -13.414 -3.602 1 93.44 224 ASN B O 1
ATOM 5178 N N . ILE B 1 225 ? -8.102 -11.43 -4.457 1 90.5 225 ILE B N 1
ATOM 5179 C CA . ILE B 1 225 ? -8.594 -11.992 -5.711 1 90.5 225 ILE B CA 1
ATOM 5180 C C . ILE B 1 225 ? -7.449 -12.695 -6.441 1 90.5 225 ILE B C 1
ATOM 5182 O O . ILE B 1 225 ? -7.613 -13.812 -6.93 1 90.5 225 ILE B O 1
ATOM 5186 N N . MET B 1 226 ? -6.34 -12 -6.488 1 90.69 226 MET B N 1
ATOM 5187 C CA . MET B 1 226 ? -5.172 -12.578 -7.145 1 90.69 226 MET B CA 1
ATOM 5188 C C . MET B 1 226 ? -4.797 -13.914 -6.512 1 90.69 226 MET B C 1
ATOM 5190 O O . MET B 1 226 ? -4.582 -14.906 -7.215 1 90.69 226 MET B O 1
ATOM 5194 N N . GLN B 1 227 ? -4.719 -13.938 -5.227 1 90.19 227 GLN B N 1
ATOM 5195 C CA . GLN B 1 227 ? -4.367 -15.156 -4.504 1 90.19 227 GLN B CA 1
ATOM 5196 C C . GLN B 1 227 ? -5.348 -16.281 -4.812 1 90.19 227 GLN B C 1
ATOM 5198 O O . GLN B 1 227 ? -4.938 -17.406 -5.082 1 90.19 227 GLN B O 1
ATOM 5203 N N . ALA B 1 228 ? -6.562 -15.961 -4.793 1 88.88 228 ALA B N 1
ATOM 5204 C CA . ALA B 1 228 ? -7.598 -16.953 -5.055 1 88.88 228 ALA B CA 1
ATOM 5205 C C . ALA B 1 228 ? -7.492 -17.5 -6.477 1 88.88 228 ALA B C 1
ATOM 5207 O O . ALA B 1 228 ? -7.629 -18.703 -6.703 1 88.88 228 ALA B O 1
ATOM 5208 N N . ARG B 1 229 ? -7.293 -16.672 -7.375 1 86.06 229 ARG B N 1
ATOM 5209 C CA . ARG B 1 229 ? -7.219 -17.047 -8.781 1 86.06 229 ARG B CA 1
ATOM 5210 C C . ARG B 1 229 ? -5.98 -17.906 -9.047 1 86.06 229 ARG B C 1
ATOM 5212 O O . ARG B 1 229 ? -6.051 -18.906 -9.758 1 86.06 229 ARG B O 1
ATOM 5219 N N . ILE B 1 230 ? -4.848 -17.547 -8.461 1 83.94 230 ILE B N 1
ATOM 5220 C CA . ILE B 1 230 ? -3.619 -18.312 -8.633 1 83.94 230 ILE B CA 1
ATOM 5221 C C . ILE B 1 230 ? -3.77 -19.688 -7.984 1 83.94 230 ILE B C 1
ATOM 5223 O O . ILE B 1 230 ? -3.369 -20.703 -8.562 1 83.94 230 ILE B O 1
ATOM 5227 N N . ALA B 1 231 ? -4.344 -19.656 -6.832 1 84.12 231 ALA B N 1
ATOM 5228 C CA . ALA B 1 231 ? -4.57 -20.922 -6.129 1 84.12 231 ALA B CA 1
ATOM 5229 C C . ALA B 1 231 ? -5.445 -21.859 -6.957 1 84.12 231 ALA B C 1
ATOM 5231 O O . ALA B 1 231 ? -5.141 -23.047 -7.094 1 84.12 231 ALA B O 1
ATOM 5232 N N . ARG B 1 232 ? -6.496 -21.344 -7.512 1 83.12 232 ARG B N 1
ATOM 5233 C CA . ARG B 1 232 ? -7.395 -22.141 -8.344 1 83.12 232 ARG B CA 1
ATOM 5234 C C . ARG B 1 232 ? -6.668 -22.672 -9.578 1 83.12 232 ARG B C 1
ATOM 5236 O O . ARG B 1 232 ? -6.875 -23.812 -9.984 1 83.12 232 ARG B O 1
ATOM 5243 N N . HIS B 1 233 ? -5.895 -21.844 -10.125 1 80.62 233 HIS B N 1
ATOM 5244 C CA . HIS B 1 233 ? -5.137 -22.219 -11.312 1 80.62 233 HIS B CA 1
ATOM 5245 C C . HIS B 1 233 ? -4.164 -23.359 -10.992 1 80.62 233 HIS B C 1
ATOM 5247 O O . HIS B 1 233 ? -4.113 -24.359 -11.711 1 80.62 233 HIS B O 1
ATOM 5253 N N . VAL B 1 234 ? -3.445 -23.234 -9.945 1 78.38 234 VAL B N 1
ATOM 5254 C CA . VAL B 1 234 ? -2.449 -24.219 -9.555 1 78.38 234 VAL B CA 1
ATOM 5255 C C . VAL B 1 234 ? -3.141 -25.516 -9.164 1 78.38 234 VAL B C 1
ATOM 5257 O O . VAL B 1 234 ? -2.703 -26.609 -9.547 1 78.38 234 VAL B O 1
ATOM 5260 N N . GLU B 1 235 ? -4.195 -25.375 -8.445 1 77.75 235 GLU B N 1
ATOM 5261 C CA . GLU B 1 235 ? -4.961 -26.547 -8.039 1 77.75 235 GLU B CA 1
ATOM 5262 C C . GLU B 1 235 ? -5.551 -27.266 -9.25 1 77.75 235 GLU B C 1
ATOM 5264 O O . GLU B 1 235 ? -5.555 -28.5 -9.312 1 77.75 235 GLU B O 1
ATOM 5269 N N . GLY B 1 236 ? -6.121 -26.484 -10.086 1 75.69 236 GLY B N 1
ATOM 5270 C CA . GLY B 1 236 ? -6.672 -27.062 -11.305 1 75.69 236 GLY B CA 1
ATOM 5271 C C . GLY B 1 236 ? -5.645 -27.828 -12.109 1 75.69 236 GLY B C 1
ATOM 5272 O O . GLY B 1 236 ? -5.918 -28.953 -12.57 1 75.69 236 GLY B O 1
ATOM 5273 N N . ARG B 1 237 ? -4.555 -27.344 -12.172 1 75.25 237 ARG B N 1
ATOM 5274 C CA . ARG B 1 237 ? -3.477 -27.984 -12.914 1 75.25 237 ARG B CA 1
ATOM 5275 C C . ARG B 1 237 ? -3 -29.25 -12.203 1 75.25 237 ARG B C 1
ATOM 5277 O O . ARG B 1 237 ? -2.727 -30.266 -12.844 1 75.25 237 ARG B O 1
ATOM 5284 N N . THR B 1 238 ? -2.848 -29.156 -10.992 1 73.19 238 THR B N 1
ATOM 5285 C CA . THR B 1 238 ? -2.406 -30.297 -10.203 1 73.19 238 THR B CA 1
ATOM 5286 C C . THR B 1 238 ? -3.412 -31.438 -10.289 1 73.19 238 THR B C 1
ATOM 5288 O O . THR B 1 238 ? -3.025 -32.594 -10.461 1 73.19 238 THR B O 1
ATOM 5291 N N . ARG B 1 239 ? -4.66 -31.109 -10.203 1 74.38 239 ARG B N 1
ATOM 5292 C CA . ARG B 1 239 ? -5.715 -32.125 -10.312 1 74.38 239 ARG B CA 1
ATOM 5293 C C . ARG B 1 239 ? -5.699 -32.781 -11.688 1 74.38 239 ARG B C 1
ATOM 5295 O O . ARG B 1 239 ? -5.883 -33.969 -11.805 1 74.38 239 ARG B O 1
ATOM 5302 N N . MET B 1 240 ? -5.504 -31.969 -12.602 1 74.62 240 MET B N 1
ATOM 5303 C CA . MET B 1 240 ? -5.441 -32.5 -13.969 1 74.62 240 MET B CA 1
ATOM 5304 C C . MET B 1 240 ? -4.289 -33.469 -14.125 1 74.62 240 MET B C 1
ATOM 5306 O O . MET B 1 240 ? -4.469 -34.562 -14.672 1 74.62 240 MET B O 1
ATOM 5310 N N . LEU B 1 241 ? -3.17 -33.125 -13.664 1 71.56 241 LEU B N 1
ATOM 5311 C CA . LEU B 1 241 ? -1.987 -33.969 -13.766 1 71.56 241 LEU B CA 1
ATOM 5312 C C . LEU B 1 241 ? -2.188 -35.281 -13.008 1 71.56 241 LEU B C 1
ATOM 5314 O O . LEU B 1 241 ? -1.803 -36.344 -13.492 1 71.56 241 LEU B O 1
ATOM 5318 N N . ALA B 1 242 ? -2.758 -35.188 -11.875 1 72.38 242 ALA B N 1
ATOM 5319 C CA . ALA B 1 242 ? -3.043 -36.375 -11.078 1 72.38 242 ALA B CA 1
ATOM 5320 C C . ALA B 1 242 ? -4.02 -37.281 -11.797 1 72.38 242 ALA B C 1
ATOM 5322 O O . ALA B 1 242 ? -3.83 -38.5 -11.812 1 72.38 242 ALA B O 1
ATOM 5323 N N . ALA B 1 243 ? -5 -36.719 -12.352 1 73.94 243 ALA B N 1
ATOM 5324 C CA . ALA B 1 243 ? -6.016 -37.5 -13.055 1 73.94 243 ALA B CA 1
ATOM 5325 C C . ALA B 1 243 ? -5.426 -38.156 -14.289 1 73.94 243 ALA B C 1
ATOM 5327 O O . ALA B 1 243 ? -5.703 -39.344 -14.562 1 73.94 243 ALA B O 1
ATOM 5328 N N . ILE B 1 244 ? -4.648 -37.469 -15.023 1 73.81 244 ILE B N 1
ATOM 5329 C CA . ILE B 1 244 ? -4.008 -38 -16.219 1 73.81 244 ILE B CA 1
ATOM 5330 C C . ILE B 1 244 ? -3.129 -39.188 -15.836 1 73.81 244 ILE B C 1
ATOM 5332 O O . ILE B 1 244 ? -3.191 -40.25 -16.484 1 73.81 244 ILE B O 1
ATOM 5336 N N . SER B 1 245 ? -2.275 -38.969 -14.844 1 72 245 SER B N 1
ATOM 5337 C CA . SER B 1 245 ? -1.387 -40.031 -14.398 1 72 245 SER B CA 1
ATOM 5338 C C . SER B 1 245 ? -2.176 -41.25 -13.969 1 72 245 SER B C 1
ATOM 5340 O O . SER B 1 245 ? -1.787 -42.375 -14.273 1 72 245 SER B O 1
ATOM 5342 N N . HIS B 1 246 ? -3.248 -41.062 -13.25 1 73.81 246 HIS B N 1
ATOM 5343 C CA . HIS B 1 246 ? -4.109 -42.156 -12.805 1 73.81 246 HIS B CA 1
ATOM 5344 C C . HIS B 1 246 ? -4.73 -42.906 -13.992 1 73.81 246 HIS B C 1
ATOM 5346 O O . HIS B 1 246 ? -4.723 -44.125 -14.039 1 73.81 246 HIS B O 1
ATOM 5352 N N . ASP B 1 247 ? -5.133 -42.219 -14.922 1 75.31 247 ASP B N 1
ATOM 5353 C CA . ASP B 1 247 ? -5.875 -42.781 -16.031 1 75.31 247 ASP B CA 1
ATOM 5354 C C . ASP B 1 247 ? -4.938 -43.469 -17.031 1 75.31 247 ASP B C 1
ATOM 5356 O O . ASP B 1 247 ? -5.336 -44.406 -17.734 1 75.31 247 ASP B O 1
ATOM 5360 N N . LEU B 1 248 ? -3.725 -43 -17.094 1 78.12 248 LEU B N 1
ATOM 5361 C CA . LEU B 1 248 ? -2.74 -43.656 -17.953 1 78.12 248 LEU B CA 1
ATOM 5362 C C . LEU B 1 248 ? -2.412 -45.062 -17.406 1 78.12 248 LEU B C 1
ATOM 5364 O O . LEU B 1 248 ? -2.055 -45.969 -18.188 1 78.12 248 LEU B O 1
ATOM 5368 N N . ASN B 1 249 ? -2.629 -45.25 -16.125 1 77.88 249 ASN B N 1
ATOM 5369 C CA . ASN B 1 249 ? -2.326 -46.531 -15.492 1 77.88 249 ASN B CA 1
ATOM 5370 C C . ASN B 1 249 ? -3.27 -47.625 -15.984 1 77.88 249 ASN B C 1
ATOM 5372 O O . ASN B 1 249 ? -2.877 -48.781 -16.078 1 77.88 249 ASN B O 1
ATOM 5376 N N . THR B 1 250 ? -4.395 -47.219 -16.375 1 78.25 250 THR B N 1
ATOM 5377 C CA . THR B 1 250 ? -5.395 -48.219 -16.781 1 78.25 250 THR B CA 1
ATOM 5378 C C . THR B 1 250 ? -5.008 -48.875 -18.109 1 78.25 250 THR B C 1
ATOM 5380 O O . THR B 1 250 ? -4.848 -50.094 -18.172 1 78.25 250 THR B O 1
ATOM 5383 N N . PRO B 1 251 ? -4.789 -48.156 -19.156 1 81.75 251 PRO B N 1
ATOM 5384 C CA . PRO B 1 251 ? -4.367 -48.812 -20.406 1 81.75 251 PRO B CA 1
ATOM 5385 C C . PRO B 1 251 ? -3.008 -49.5 -20.266 1 81.75 251 PRO B C 1
ATOM 5387 O O . PRO B 1 251 ? -2.762 -50.5 -20.922 1 81.75 251 PRO B O 1
ATOM 5390 N N . ILE B 1 252 ? -2.182 -49 -19.453 1 86.69 252 ILE B N 1
ATOM 5391 C CA . ILE B 1 252 ? -0.877 -49.625 -19.25 1 86.69 252 ILE B CA 1
ATOM 5392 C C . ILE B 1 252 ? -1.058 -51 -18.609 1 86.69 252 ILE B C 1
ATOM 5394 O O . ILE B 1 252 ? -0.424 -51.969 -19.031 1 86.69 252 ILE B O 1
ATOM 5398 N N . THR B 1 253 ? -1.911 -51.094 -17.641 1 85.25 253 THR B N 1
ATOM 5399 C CA . THR B 1 253 ? -2.203 -52.344 -16.984 1 85.25 253 THR B CA 1
ATOM 5400 C C . THR B 1 253 ? -2.867 -53.312 -17.953 1 85.25 253 THR B C 1
ATOM 5402 O O . THR B 1 253 ? -2.551 -54.5 -17.953 1 85.25 253 THR B O 1
ATOM 5405 N N . GLU B 1 254 ? -3.738 -52.844 -18.734 1 85.88 254 GLU B N 1
ATOM 5406 C CA . GLU B 1 254 ? -4.402 -53.656 -19.734 1 85.88 254 GLU B CA 1
ATOM 5407 C C . GLU B 1 254 ? -3.404 -54.219 -20.75 1 85.88 254 GLU B C 1
ATOM 5409 O O . GLU B 1 254 ? -3.457 -55.406 -21.078 1 85.88 254 GLU B O 1
ATOM 5414 N N . LEU B 1 255 ? -2.596 -53.406 -21.156 1 89.12 255 LEU B N 1
ATOM 5415 C CA . LEU B 1 255 ? -1.566 -53.812 -22.109 1 89.12 255 LEU B CA 1
ATOM 5416 C C . LEU B 1 255 ? -0.668 -54.906 -21.484 1 89.12 255 LEU B C 1
ATOM 5418 O O . LEU B 1 255 ? -0.295 -55.844 -22.156 1 89.12 255 LEU B O 1
ATOM 5422 N N . ARG B 1 256 ? -0.371 -54.688 -20.25 1 90.88 256 ARG B N 1
ATOM 5423 C CA . ARG B 1 256 ? 0.46 -55.656 -19.562 1 90.88 256 ARG B CA 1
ATOM 5424 C C . ARG B 1 256 ? -0.211 -57.031 -19.547 1 90.88 256 ARG B C 1
ATOM 5426 O O . ARG B 1 256 ? 0.424 -58.031 -19.859 1 90.88 256 ARG B O 1
ATOM 5433 N N . LEU B 1 257 ? -1.461 -57.062 -19.266 1 89.44 257 LEU B N 1
ATOM 5434 C CA . LEU B 1 257 ? -2.213 -58.312 -19.219 1 89.44 257 LEU B CA 1
ATOM 5435 C C . LEU B 1 257 ? -2.252 -58.969 -20.594 1 89.44 257 LEU B C 1
ATOM 5437 O O . LEU B 1 257 ? -2.082 -60.188 -20.719 1 89.44 257 LEU B O 1
ATOM 5441 N N . GLN B 1 258 ? -2.408 -58.188 -21.578 1 89.56 258 GLN B N 1
ATOM 5442 C CA . GLN B 1 258 ? -2.469 -58.719 -22.938 1 89.56 258 GLN B CA 1
ATOM 5443 C C . GLN B 1 258 ? -1.114 -59.25 -23.391 1 89.56 258 GLN B C 1
ATOM 5445 O O . GLN B 1 258 ? -1.046 -60.281 -24.047 1 89.56 258 GLN B O 1
ATOM 5450 N N . MET B 1 259 ? -0.094 -58.625 -23 1 90.5 259 MET B N 1
ATOM 5451 C CA . MET B 1 259 ? 1.252 -59.031 -23.375 1 90.5 259 MET B CA 1
ATOM 5452 C C . MET B 1 259 ? 1.652 -60.312 -22.656 1 90.5 259 MET B C 1
ATOM 5454 O O . MET B 1 259 ? 2.367 -61.156 -23.219 1 90.5 259 MET B O 1
ATOM 5458 N N . GLU B 1 260 ? 1.127 -60.375 -21.438 1 88.69 260 GLU B N 1
ATOM 5459 C CA . GLU B 1 260 ? 1.445 -61.562 -20.656 1 88.69 260 GLU B CA 1
ATOM 5460 C C . GLU B 1 260 ? 0.786 -62.812 -21.25 1 88.69 260 GLU B C 1
ATOM 5462 O O . GLU B 1 260 ? 1.219 -63.938 -20.984 1 88.69 260 GLU B O 1
ATOM 5467 N N . LEU B 1 261 ? -0.224 -62.688 -22.109 1 85.62 261 LEU B N 1
ATOM 5468 C CA . LEU B 1 261 ? -0.936 -63.781 -22.734 1 85.62 261 LEU B CA 1
ATOM 5469 C C . LEU B 1 261 ? -0.214 -64.25 -24 1 85.62 261 LEU B C 1
ATOM 5471 O O . LEU B 1 261 ? -0.502 -65.312 -24.516 1 85.62 261 LEU B O 1
ATOM 5475 N N . LEU B 1 262 ? 0.706 -63.531 -24.422 1 86.69 262 LEU B N 1
ATOM 5476 C CA . LEU B 1 262 ? 1.473 -63.906 -25.594 1 86.69 262 LEU B CA 1
ATOM 5477 C C . LEU B 1 262 ? 2.451 -65 -25.266 1 86.69 262 LEU B C 1
ATOM 5479 O O . LEU B 1 262 ? 2.811 -65.188 -24.094 1 86.69 262 LEU B O 1
ATOM 5483 N N . ASP B 1 263 ? 2.85 -65.75 -26.328 1 86.12 263 ASP B N 1
ATOM 5484 C CA . ASP B 1 263 ? 3.824 -66.812 -26.156 1 86.12 263 ASP B CA 1
ATOM 5485 C C . ASP B 1 263 ? 5.176 -66.25 -25.703 1 86.12 263 ASP B C 1
ATOM 5487 O O . ASP B 1 263 ? 5.574 -65.188 -26.141 1 86.12 263 ASP B O 1
ATOM 5491 N N . ASP B 1 264 ? 5.781 -67.062 -24.859 1 87.75 264 ASP B N 1
ATOM 5492 C CA . ASP B 1 264 ? 7.105 -66.688 -24.391 1 87.75 264 ASP B CA 1
ATOM 5493 C C . ASP B 1 264 ? 8.078 -66.5 -25.547 1 87.75 264 ASP B C 1
ATOM 5495 O O . ASP B 1 264 ? 8.047 -67.25 -26.516 1 87.75 264 ASP B O 1
ATOM 5499 N N . GLY B 1 265 ? 8.805 -65.375 -25.609 1 87.19 265 GLY B N 1
ATOM 5500 C CA . GLY B 1 265 ? 9.789 -65.062 -26.625 1 87.19 265 GLY B CA 1
ATOM 5501 C C . GLY B 1 265 ? 10.445 -63.719 -26.453 1 87.19 265 GLY B C 1
ATOM 5502 O O . GLY B 1 265 ? 10.07 -62.938 -25.562 1 87.19 265 GLY B O 1
ATOM 5503 N N . PRO B 1 266 ? 11.461 -63.531 -27.203 1 86.12 266 PRO B N 1
ATOM 5504 C CA . PRO B 1 266 ? 12.203 -62.281 -27.109 1 86.12 266 PRO B CA 1
ATOM 5505 C C . PRO B 1 266 ? 11.328 -61.062 -27.406 1 86.12 266 PRO B C 1
ATOM 5507 O O . PRO B 1 266 ? 11.508 -60 -26.797 1 86.12 266 PRO B O 1
ATOM 5510 N N . GLU B 1 267 ? 10.43 -61.281 -28.297 1 83.94 267 GLU B N 1
ATOM 5511 C CA . GLU B 1 267 ? 9.562 -60.156 -28.656 1 83.94 267 GLU B CA 1
ATOM 5512 C C . GLU B 1 267 ? 8.672 -59.75 -27.484 1 83.94 267 GLU B C 1
ATOM 5514 O O . GLU B 1 267 ? 8.492 -58.562 -27.219 1 83.94 267 GLU B O 1
ATOM 5519 N N . ARG B 1 268 ? 8.094 -60.719 -26.875 1 88.69 268 ARG B N 1
ATOM 5520 C CA . ARG B 1 268 ? 7.262 -60.469 -25.703 1 88.69 268 ARG B CA 1
ATOM 5521 C C . ARG B 1 268 ? 8.07 -59.781 -24.594 1 88.69 268 ARG B C 1
ATOM 5523 O O . ARG B 1 268 ? 7.602 -58.844 -23.969 1 88.69 268 ARG B O 1
ATOM 5530 N N . ASP B 1 269 ? 9.242 -60.25 -24.391 1 88.56 269 ASP B N 1
ATOM 5531 C CA . ASP B 1 269 ? 10.094 -59.719 -23.344 1 88.56 269 ASP B CA 1
ATOM 5532 C C . ASP B 1 269 ? 10.445 -58.25 -23.641 1 88.56 269 ASP B C 1
ATOM 5534 O O . ASP B 1 269 ? 10.445 -57.406 -22.734 1 88.56 269 ASP B O 1
ATOM 5538 N N . ASP B 1 270 ? 10.688 -57.969 -24.875 1 85.19 270 ASP B N 1
ATOM 5539 C CA . ASP B 1 270 ? 11 -56.625 -25.281 1 85.19 270 ASP B CA 1
ATOM 5540 C C . ASP B 1 270 ? 9.812 -55.688 -25.047 1 85.19 270 ASP B C 1
ATOM 5542 O O . ASP B 1 270 ? 9.984 -54.562 -24.562 1 85.19 270 ASP B O 1
ATOM 5546 N N . MET B 1 271 ? 8.648 -56.125 -25.312 1 89.94 271 MET B N 1
ATOM 5547 C CA . MET B 1 271 ? 7.441 -55.312 -25.125 1 89.94 271 MET B CA 1
ATOM 5548 C C . MET B 1 271 ? 7.18 -55.062 -23.641 1 89.94 271 MET B C 1
ATOM 5550 O O . MET B 1 271 ? 6.801 -53.969 -23.234 1 89.94 271 MET B O 1
ATOM 5554 N N . LEU B 1 272 ? 7.402 -56.125 -22.906 1 90.75 272 LEU B N 1
ATOM 5555 C CA . LEU B 1 272 ? 7.188 -56 -21.469 1 90.75 272 LEU B CA 1
ATOM 5556 C C . LEU B 1 272 ? 8.188 -55.031 -20.859 1 90.75 272 LEU B C 1
ATOM 5558 O O . LEU B 1 272 ? 7.844 -54.25 -19.953 1 90.75 272 LEU B O 1
ATOM 5562 N N . ASP B 1 273 ? 9.359 -55.031 -21.391 1 85.5 273 ASP B N 1
ATOM 5563 C CA . ASP B 1 273 ? 10.367 -54.094 -20.922 1 85.5 273 ASP B CA 1
ATOM 5564 C C . ASP B 1 273 ? 9.969 -52.656 -21.25 1 85.5 273 ASP B C 1
ATOM 5566 O O . ASP B 1 273 ? 10.086 -51.75 -20.391 1 85.5 273 ASP B O 1
ATOM 5570 N N . SER B 1 274 ? 9.531 -52.469 -22.422 1 84.5 274 SER B N 1
ATOM 5571 C CA . SER B 1 274 ? 9.086 -51.156 -22.844 1 84.5 274 SER B CA 1
ATOM 5572 C C . SER B 1 274 ? 7.883 -50.688 -22.016 1 84.5 274 SER B C 1
ATOM 5574 O O . SER B 1 274 ? 7.785 -49.5 -21.656 1 84.5 274 SER B O 1
ATOM 5576 N N . LEU B 1 275 ? 7.039 -51.594 -21.75 1 88.81 275 LEU B N 1
ATOM 5577 C CA . LEU B 1 275 ? 5.859 -51.25 -20.953 1 88.81 275 LEU B CA 1
ATOM 5578 C C . LEU B 1 275 ? 6.254 -50.906 -19.516 1 88.81 275 LEU B C 1
ATOM 5580 O O . LEU B 1 275 ? 5.664 -50.031 -18.906 1 88.81 275 LEU B O 1
ATOM 5584 N N . ASP B 1 276 ? 7.152 -51.656 -19.016 1 86.31 276 ASP B N 1
ATOM 5585 C CA . ASP B 1 276 ? 7.641 -51.375 -17.672 1 86.31 276 ASP B CA 1
ATOM 5586 C C . ASP B 1 276 ? 8.266 -49.969 -17.594 1 86.31 276 ASP B C 1
ATOM 5588 O O . ASP B 1 276 ? 8.109 -49.281 -16.594 1 86.31 276 ASP B O 1
ATOM 5592 N N . GLU B 1 277 ? 8.922 -49.625 -18.609 1 81.56 277 GLU B N 1
ATOM 5593 C CA . GLU B 1 277 ? 9.484 -48.281 -18.672 1 81.56 277 GLU B CA 1
ATOM 5594 C C . GLU B 1 277 ? 8.383 -47.25 -18.672 1 81.56 277 GLU B C 1
ATOM 5596 O O . GLU B 1 277 ? 8.469 -46.25 -17.953 1 81.56 277 GLU B O 1
ATOM 5601 N N . LEU B 1 278 ? 7.418 -47.438 -19.469 1 82.38 278 LEU B N 1
ATOM 5602 C CA . LEU B 1 278 ? 6.281 -46.531 -19.516 1 82.38 278 LEU B CA 1
ATOM 5603 C C . LEU B 1 278 ? 5.598 -46.406 -18.172 1 82.38 278 LEU B C 1
ATOM 5605 O O . LEU B 1 278 ? 5.277 -45.312 -17.703 1 82.38 278 LEU B O 1
ATOM 5609 N N . ARG B 1 279 ? 5.387 -47.5 -17.578 1 83.81 279 ARG B N 1
ATOM 5610 C CA . ARG B 1 279 ? 4.75 -47.562 -16.266 1 83.81 279 ARG B CA 1
ATOM 5611 C C . ARG B 1 279 ? 5.574 -46.781 -15.227 1 83.81 279 ARG B C 1
ATOM 5613 O O . ARG B 1 279 ? 5.023 -46.062 -14.391 1 83.81 279 ARG B O 1
ATOM 5620 N N . ALA B 1 280 ? 6.789 -47 -15.281 1 80.44 280 ALA B N 1
ATOM 5621 C CA . ALA B 1 280 ? 7.684 -46.312 -14.367 1 80.44 280 ALA B CA 1
ATOM 5622 C C . ALA B 1 280 ? 7.617 -44.781 -14.578 1 80.44 280 ALA B C 1
ATOM 5624 O O . ALA B 1 280 ? 7.59 -44.031 -13.617 1 80.44 280 ALA B O 1
ATOM 5625 N N . MET B 1 281 ? 7.59 -44.406 -15.766 1 76.94 281 MET B N 1
ATOM 5626 C CA . MET B 1 281 ? 7.52 -42.969 -16.094 1 76.94 281 MET B CA 1
ATOM 5627 C C . MET B 1 281 ? 6.211 -42.375 -15.594 1 76.94 281 MET B C 1
ATOM 5629 O O . MET B 1 281 ? 6.207 -41.281 -15.023 1 76.94 281 MET B O 1
ATOM 5633 N N . VAL B 1 282 ? 5.168 -43 -15.82 1 78.31 282 VAL B N 1
ATOM 5634 C CA . VAL B 1 282 ? 3.859 -42.531 -15.383 1 78.31 282 VAL B CA 1
ATOM 5635 C C . VAL B 1 282 ? 3.811 -42.469 -13.859 1 78.31 282 VAL B C 1
ATOM 5637 O O . VAL B 1 282 ? 3.301 -41.5 -13.281 1 78.31 282 VAL B O 1
ATOM 5640 N N . ARG B 1 283 ? 4.332 -43.438 -13.25 1 76.06 283 ARG B N 1
ATOM 5641 C CA . ARG B 1 283 ? 4.367 -43.5 -11.789 1 76.06 283 ARG B CA 1
ATOM 5642 C C . ARG B 1 283 ? 5.18 -42.312 -11.227 1 76.06 283 ARG B C 1
ATOM 5644 O O . ARG B 1 283 ? 4.777 -41.688 -10.25 1 76.06 283 ARG B O 1
ATOM 5651 N N . GLU B 1 284 ? 6.246 -42.094 -11.82 1 71.62 284 GLU B N 1
ATOM 5652 C CA . GLU B 1 284 ? 7.094 -41 -11.359 1 71.62 284 GLU B CA 1
ATOM 5653 C C . GLU B 1 284 ? 6.414 -39.625 -11.562 1 71.62 284 GLU B C 1
ATOM 5655 O O . GLU B 1 284 ? 6.547 -38.75 -10.734 1 71.62 284 GLU B O 1
ATOM 5660 N N . THR B 1 285 ? 5.844 -39.531 -12.688 1 71.44 285 THR B N 1
ATOM 5661 C CA . THR B 1 285 ? 5.102 -38.312 -12.953 1 71.44 285 THR B CA 1
ATOM 5662 C C . THR B 1 285 ? 4.016 -38.094 -11.906 1 71.44 285 THR B C 1
ATOM 5664 O O . THR B 1 285 ? 3.826 -37 -11.406 1 71.44 285 THR B O 1
ATOM 5667 N N . LEU B 1 286 ? 3.305 -39.156 -11.578 1 69.75 286 LEU B N 1
ATOM 5668 C CA . LEU B 1 286 ? 2.27 -39.094 -10.555 1 69.75 286 LEU B CA 1
ATOM 5669 C C . LEU B 1 286 ? 2.861 -38.688 -9.203 1 69.75 286 LEU B C 1
ATOM 5671 O O . LEU B 1 286 ? 2.264 -37.906 -8.469 1 69.75 286 LEU B O 1
ATOM 5675 N N . ASN B 1 287 ? 3.939 -39.281 -8.945 1 68.19 287 ASN B N 1
ATOM 5676 C CA . ASN B 1 287 ? 4.609 -38.969 -7.691 1 68.19 287 ASN B CA 1
ATOM 5677 C C . ASN B 1 287 ? 4.992 -37.469 -7.633 1 68.19 287 ASN B C 1
ATOM 5679 O O . ASN B 1 287 ? 4.938 -36.844 -6.57 1 68.19 287 ASN B O 1
ATOM 5683 N N . PHE B 1 288 ? 5.34 -37 -8.766 1 64.94 288 PHE B N 1
ATOM 5684 C CA . PHE B 1 288 ? 5.672 -35.594 -8.875 1 64.94 288 PHE B CA 1
ATOM 5685 C C . PHE B 1 288 ? 4.449 -34.719 -8.602 1 64.94 288 PHE B C 1
ATOM 5687 O O . PHE B 1 288 ? 4.523 -33.75 -7.855 1 64.94 288 PHE B O 1
ATOM 5694 N N . VAL B 1 289 ? 3.5 -35.062 -9.266 1 64.94 289 VAL B N 1
ATOM 5695 C CA . VAL B 1 289 ? 2.277 -34.25 -9.203 1 64.94 289 VAL B CA 1
ATOM 5696 C C . VAL B 1 289 ? 1.678 -34.344 -7.801 1 64.94 289 VAL B C 1
ATOM 5698 O O . VAL B 1 289 ? 1.189 -33.344 -7.262 1 64.94 289 VAL B O 1
ATOM 5701 N N . ARG B 1 290 ? 1.705 -35.594 -7.242 1 59.41 290 ARG B N 1
ATOM 5702 C CA . ARG B 1 290 ? 1.12 -35.812 -5.922 1 59.41 290 ARG B CA 1
ATOM 5703 C C . ARG B 1 290 ? 1.882 -35.062 -4.848 1 59.41 290 ARG B C 1
ATOM 5705 O O . ARG B 1 290 ? 1.307 -34.656 -3.83 1 59.41 290 ARG B O 1
ATOM 5712 N N . GLY B 1 291 ? 3.178 -35.125 -4.914 1 54.81 291 GLY B N 1
ATOM 5713 C CA . GLY B 1 291 ? 3.943 -34.375 -3.918 1 54.81 291 GLY B CA 1
ATOM 5714 C C . GLY B 1 291 ? 3.529 -32.938 -3.799 1 54.81 291 GLY B C 1
ATOM 5715 O O . GLY B 1 291 ? 3.717 -32.312 -2.752 1 54.81 291 GLY B O 1
ATOM 5716 N N . ASP B 1 292 ? 3.4 -32.531 -4.984 1 53.19 292 ASP B N 1
ATOM 5717 C CA . ASP B 1 292 ? 2.904 -31.156 -4.965 1 53.19 292 ASP B CA 1
ATOM 5718 C C . ASP B 1 292 ? 1.416 -31.125 -4.621 1 53.19 292 ASP B C 1
ATOM 5720 O O . ASP B 1 292 ? 0.76 -30.094 -4.801 1 53.19 292 ASP B O 1
ATOM 5724 N N . ALA B 1 293 ? 1.089 -32.5 -4.559 1 48.38 293 ALA B N 1
ATOM 5725 C CA . ALA B 1 293 ? -0.354 -32.469 -4.336 1 48.38 293 ALA B CA 1
ATOM 5726 C C . ALA B 1 293 ? -0.743 -31.266 -3.471 1 48.38 293 ALA B C 1
ATOM 5728 O O . ALA B 1 293 ? 0.038 -30.812 -2.625 1 48.38 293 ALA B O 1
ATOM 5729 N N . VAL B 1 294 ? -1.796 -30.672 -3.887 1 50.81 294 VAL B N 1
ATOM 5730 C CA . VAL B 1 294 ? -2.48 -29.438 -3.543 1 50.81 294 VAL B CA 1
ATOM 5731 C C . VAL B 1 294 ? -2.172 -29.047 -2.098 1 50.81 294 VAL B C 1
ATOM 5733 O O . VAL B 1 294 ? -1.707 -27.938 -1.825 1 50.81 294 VAL B O 1
ATOM 5736 N N . GLN B 1 295 ? -2.973 -29.688 -1.262 1 59.5 295 GLN B N 1
ATOM 5737 C CA . GLN B 1 295 ? -3.463 -29.094 -0.023 1 59.5 295 GLN B CA 1
ATOM 5738 C C . GLN B 1 295 ? -2.521 -29.391 1.141 1 59.5 295 GLN B C 1
ATOM 5740 O O . GLN B 1 295 ? -2.969 -29.609 2.27 1 59.5 295 GLN B O 1
ATOM 5745 N N . GLU B 1 296 ? -1.067 -29.641 0.636 1 76.62 296 GLU B N 1
ATOM 5746 C CA . GLU B 1 296 ? -0.287 -29.766 1.862 1 76.62 296 GLU B CA 1
ATOM 5747 C C . GLU B 1 296 ? -0.197 -28.453 2.611 1 76.62 296 GLU B C 1
ATOM 5749 O O . GLU B 1 296 ? 0.159 -27.422 2.027 1 76.62 296 GLU B O 1
ATOM 5754 N N . ALA B 1 297 ? -0.51 -28.562 3.818 1 81.25 297 ALA B N 1
ATOM 5755 C CA . ALA B 1 297 ? -0.505 -27.359 4.633 1 81.25 297 ALA B CA 1
ATOM 5756 C C . ALA B 1 297 ? 0.92 -26.938 4.984 1 81.25 297 ALA B C 1
ATOM 5758 O O . ALA B 1 297 ? 1.774 -27.781 5.254 1 81.25 297 ALA B O 1
ATOM 5759 N N . THR B 1 298 ? 1.193 -25.75 4.887 1 87.19 298 THR B N 1
ATOM 5760 C CA . THR B 1 298 ? 2.461 -25.203 5.359 1 87.19 298 THR B CA 1
ATOM 5761 C C . THR B 1 298 ? 2.523 -25.219 6.883 1 87.19 298 THR B C 1
ATOM 5763 O O . THR B 1 298 ? 1.614 -24.734 7.555 1 87.19 298 THR B O 1
ATOM 5766 N N . VAL B 1 299 ? 3.529 -25.859 7.41 1 88.81 299 VAL B N 1
ATOM 5767 C CA . VAL B 1 299 ? 3.686 -25.953 8.859 1 88.81 299 VAL B CA 1
ATOM 5768 C C . VAL B 1 299 ? 5.125 -25.609 9.242 1 88.81 299 VAL B C 1
ATOM 5770 O O . VAL B 1 299 ? 6.023 -25.641 8.406 1 88.81 299 VAL B O 1
ATOM 5773 N N . GLU B 1 300 ? 5.258 -25.297 10.492 1 91.25 300 GLU B N 1
ATOM 5774 C CA . GLU B 1 300 ? 6.594 -25.047 11.023 1 91.25 300 GLU B CA 1
ATOM 5775 C C . GLU B 1 300 ? 7.254 -26.359 11.484 1 91.25 300 GLU B C 1
ATOM 5777 O O . GLU B 1 300 ? 6.699 -27.078 12.312 1 91.25 300 GLU B O 1
ATOM 5782 N N . ILE B 1 301 ? 8.352 -26.609 10.898 1 91.25 301 ILE B N 1
ATOM 5783 C CA . ILE B 1 301 ? 9.055 -27.828 11.297 1 91.25 301 ILE B CA 1
ATOM 5784 C C . ILE B 1 301 ? 10.539 -27.531 11.477 1 91.25 301 ILE B C 1
ATOM 5786 O O . ILE B 1 301 ? 11.023 -26.484 11.055 1 91.25 301 ILE B O 1
ATOM 5790 N N . SER B 1 302 ? 11.195 -28.453 12.211 1 94.56 302 SER B N 1
ATOM 5791 C CA . SER B 1 302 ? 12.648 -28.422 12.281 1 94.56 302 SER B CA 1
ATOM 5792 C C . SER B 1 302 ? 13.273 -29.172 11.102 1 94.56 302 SER B C 1
ATOM 5794 O O . SER B 1 302 ? 13.109 -30.391 10.977 1 94.56 302 SER B O 1
ATOM 5796 N N . LEU B 1 303 ? 13.969 -28.438 10.281 1 94.06 303 LEU B N 1
ATOM 5797 C CA . LEU B 1 303 ? 14.656 -29.062 9.164 1 94.06 303 LEU B CA 1
ATOM 5798 C C . LEU B 1 303 ? 15.734 -30.031 9.648 1 94.06 303 LEU B C 1
ATOM 5800 O O . LEU B 1 303 ? 16 -31.047 9.016 1 94.06 303 LEU B O 1
ATOM 5804 N N . THR B 1 304 ? 16.312 -29.688 10.789 1 95.38 304 THR B N 1
ATOM 5805 C CA . THR B 1 304 ? 17.328 -30.531 11.406 1 95.38 304 THR B CA 1
ATOM 5806 C C . THR B 1 304 ? 16.766 -31.906 11.742 1 95.38 304 THR B C 1
ATOM 5808 O O . THR B 1 304 ? 17.375 -32.938 11.438 1 95.38 304 THR B O 1
ATOM 5811 N N . VAL B 1 305 ? 15.602 -31.891 12.266 1 94.69 305 VAL B N 1
ATOM 5812 C CA . VAL B 1 305 ? 14.945 -33.125 12.648 1 94.69 305 VAL B CA 1
ATOM 5813 C C . VAL B 1 305 ? 14.57 -33.938 11.391 1 94.69 305 VAL B C 1
ATOM 5815 O O . VAL B 1 305 ? 14.695 -35.156 11.352 1 94.69 305 VAL B O 1
ATOM 5818 N N . LEU B 1 306 ? 14.125 -33.188 10.391 1 94.56 306 LEU B N 1
ATOM 5819 C CA . LEU B 1 306 ? 13.766 -33.844 9.133 1 94.56 306 LEU B CA 1
ATOM 5820 C C . LEU B 1 306 ? 14.961 -34.562 8.531 1 94.56 306 LEU B C 1
ATOM 5822 O O . LEU B 1 306 ? 14.844 -35.719 8.109 1 94.56 306 LEU B O 1
ATOM 5826 N N . ILE B 1 307 ? 16.094 -33.969 8.555 1 95.5 307 ILE B N 1
ATOM 5827 C CA . ILE B 1 307 ? 17.297 -34.562 7.969 1 95.5 307 ILE B CA 1
ATOM 5828 C C . ILE B 1 307 ? 17.797 -35.688 8.852 1 95.5 307 ILE B C 1
ATOM 5830 O O . ILE B 1 307 ? 18.281 -36.719 8.344 1 95.5 307 ILE B O 1
ATOM 5834 N N . ASP B 1 308 ? 17.688 -35.5 10.141 1 95 308 ASP B N 1
ATOM 5835 C CA . ASP B 1 308 ? 18.031 -36.562 11.07 1 95 308 ASP B CA 1
ATOM 5836 C C . ASP B 1 308 ? 17.25 -37.844 10.773 1 95 308 ASP B C 1
ATOM 5838 O O . ASP B 1 308 ? 17.812 -38.938 10.719 1 95 308 ASP B O 1
ATOM 5842 N N . ASP B 1 309 ? 15.961 -37.625 10.594 1 94.38 309 ASP B N 1
ATOM 5843 C CA . ASP B 1 309 ? 15.086 -38.75 10.312 1 94.38 309 ASP B CA 1
ATOM 5844 C C . ASP B 1 309 ? 15.461 -39.438 8.992 1 94.38 309 ASP B C 1
ATOM 5846 O O . ASP B 1 309 ? 15.461 -40.656 8.883 1 94.38 309 ASP B O 1
ATOM 5850 N N . LEU B 1 310 ? 15.75 -38.625 8.008 1 94.19 310 LEU B N 1
ATOM 5851 C CA . LEU B 1 310 ? 16.156 -39.156 6.707 1 94.19 310 LEU B CA 1
ATOM 5852 C C . LEU B 1 310 ? 17.469 -39.906 6.812 1 94.19 310 LEU B C 1
ATOM 5854 O O . LEU B 1 310 ? 17.609 -41 6.234 1 94.19 310 LEU B O 1
ATOM 5858 N N . ALA B 1 311 ? 18.406 -39.312 7.527 1 94.62 311 ALA B N 1
ATOM 5859 C CA . ALA B 1 311 ? 19.703 -39.969 7.719 1 94.62 311 ALA B CA 1
ATOM 5860 C C . ALA B 1 311 ? 19.531 -41.344 8.383 1 94.62 311 ALA B C 1
ATOM 5862 O O . ALA B 1 311 ? 20.172 -42.312 7.973 1 94.62 311 ALA B O 1
ATOM 5863 N N . LYS B 1 312 ? 18.734 -41.375 9.367 1 93.81 312 LYS B N 1
ATOM 5864 C CA . LYS B 1 312 ? 18.453 -42.625 10.062 1 93.81 312 LYS B CA 1
ATOM 5865 C C . LYS B 1 312 ? 17.844 -43.656 9.125 1 93.81 312 LYS B C 1
ATOM 5867 O O . LYS B 1 312 ? 18.203 -44.844 9.156 1 93.81 312 LYS B O 1
ATOM 5872 N N . ARG B 1 313 ? 16.953 -43.188 8.32 1 93.38 313 ARG B N 1
ATOM 5873 C CA . ARG B 1 313 ? 16.281 -44.062 7.371 1 93.38 313 ARG B CA 1
ATOM 5874 C C . ARG B 1 313 ? 17.297 -44.688 6.395 1 93.38 313 ARG B C 1
ATOM 5876 O O . ARG B 1 313 ? 17.281 -45.875 6.141 1 93.38 313 ARG B O 1
ATOM 5883 N N . TYR B 1 314 ? 18.156 -43.875 5.863 1 93.94 314 TYR B N 1
ATOM 5884 C CA . TYR B 1 314 ? 19.141 -44.375 4.906 1 93.94 314 TYR B CA 1
ATOM 5885 C C . TYR B 1 314 ? 20.156 -45.281 5.586 1 93.94 314 TYR B C 1
ATOM 5887 O O . TYR B 1 314 ? 20.609 -46.281 4.988 1 93.94 314 TYR B O 1
ATOM 5895 N N . THR B 1 315 ? 20.5 -45.031 6.809 1 91.88 315 THR B N 1
ATOM 5896 C CA . THR B 1 315 ? 21.391 -45.875 7.574 1 91.88 315 THR B CA 1
ATOM 5897 C C . THR B 1 315 ? 20.766 -47.281 7.762 1 91.88 315 THR B C 1
ATOM 5899 O O . THR B 1 315 ? 21.453 -48.281 7.605 1 91.88 315 THR B O 1
ATOM 5902 N N . THR B 1 316 ? 19.531 -47.25 8.031 1 92.44 316 THR B N 1
ATOM 5903 C CA . THR B 1 316 ? 18.812 -48.5 8.242 1 92.44 316 THR B CA 1
ATOM 5904 C C . THR B 1 316 ? 18.75 -49.312 6.953 1 92.44 316 THR B C 1
ATOM 5906 O O . THR B 1 316 ? 18.75 -50.531 6.988 1 92.44 316 THR B O 1
ATOM 5909 N N . MET B 1 317 ? 18.781 -48.625 5.863 1 91.19 317 MET B N 1
ATOM 5910 C CA . MET B 1 317 ? 18.703 -49.281 4.559 1 91.19 317 MET B CA 1
ATOM 5911 C C . MET B 1 317 ? 20.094 -49.719 4.086 1 91.19 317 MET B C 1
ATOM 5913 O O . MET B 1 317 ? 20.234 -50.219 2.982 1 91.19 317 MET B O 1
ATOM 5917 N N . GLY B 1 318 ? 21.141 -49.469 4.773 1 91 318 GLY B N 1
ATOM 5918 C CA . GLY B 1 318 ? 22.484 -49.906 4.465 1 91 318 GLY B CA 1
ATOM 5919 C C . GLY B 1 318 ? 23.25 -48.938 3.582 1 91 318 GLY B C 1
ATOM 5920 O O . GLY B 1 318 ? 24.281 -49.312 3.008 1 91 318 GLY B O 1
ATOM 5921 N N . THR B 1 319 ? 22.703 -47.719 3.371 1 90.81 319 THR B N 1
ATOM 5922 C CA . THR B 1 319 ? 23.344 -46.688 2.566 1 90.81 319 THR B CA 1
ATOM 5923 C C . T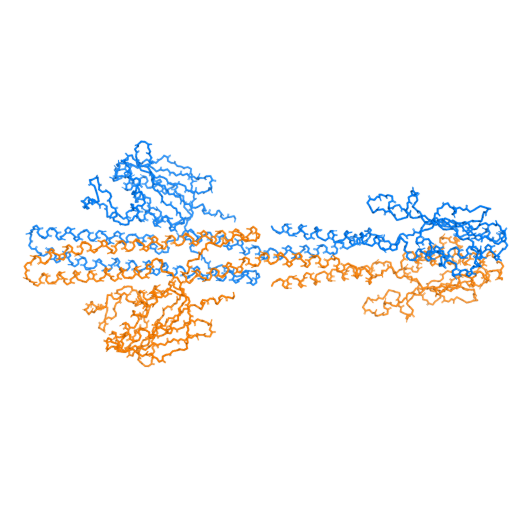HR B 1 319 ? 23.469 -45.406 3.357 1 90.81 319 THR B C 1
ATOM 5925 O O . THR B 1 319 ? 22.828 -44.406 3.033 1 90.81 319 THR B O 1
ATOM 5928 N N . PRO B 1 320 ? 24.406 -45.5 4.293 1 86.62 320 PRO B N 1
ATOM 5929 C CA . PRO B 1 320 ? 24.5 -44.344 5.184 1 86.62 320 PRO B CA 1
ATOM 5930 C C . PRO B 1 320 ? 24.953 -43.062 4.457 1 86.62 320 PRO B C 1
ATOM 5932 O O . PRO B 1 320 ? 25.766 -43.125 3.537 1 86.62 320 PRO B O 1
ATOM 5935 N N . ILE B 1 321 ? 24.312 -41.938 4.859 1 93.75 321 ILE B N 1
ATOM 5936 C CA . ILE B 1 321 ? 24.688 -40.625 4.324 1 93.75 321 ILE B CA 1
ATOM 5937 C C . ILE B 1 321 ? 25.453 -39.844 5.379 1 93.75 321 ILE B C 1
ATOM 5939 O O . ILE B 1 321 ? 25.359 -40.125 6.574 1 93.75 321 ILE B O 1
ATOM 5943 N N . GLY B 1 322 ? 26.312 -38.938 4.91 1 94.88 322 GLY B N 1
ATOM 5944 C CA . GLY B 1 322 ? 27.031 -38.094 5.828 1 94.88 322 GLY B CA 1
ATOM 5945 C C . GLY B 1 322 ? 26.172 -36.969 6.398 1 94.88 322 GLY B C 1
ATOM 5946 O O . GLY B 1 322 ? 25.688 -36.125 5.656 1 94.88 322 GLY B O 1
ATOM 5947 N N . TRP B 1 323 ? 25.844 -37.031 7.68 1 94.38 323 TRP B N 1
ATOM 5948 C CA . TRP B 1 323 ? 25.094 -36.031 8.406 1 94.38 323 TRP B CA 1
ATOM 5949 C C . TRP B 1 323 ? 25.641 -35.844 9.82 1 94.38 323 TRP B C 1
ATOM 5951 O O . TRP B 1 323 ? 25.578 -36.781 10.625 1 94.38 323 TRP B O 1
ATOM 5961 N N . HIS B 1 324 ? 26.297 -34.719 10.086 1 88.88 324 HIS B N 1
ATOM 5962 C CA . HIS B 1 324 ? 26.953 -34.469 11.383 1 88.88 324 HIS B CA 1
ATOM 5963 C C . HIS B 1 324 ? 26.078 -33.625 12.281 1 88.88 324 HIS B C 1
ATOM 5965 O O . HIS B 1 324 ? 26.547 -33.094 13.297 1 88.88 324 HIS B O 1
ATOM 5971 N N . GLY B 1 325 ? 24.906 -33.5 12 1 83.88 325 GLY B N 1
ATOM 5972 C CA . GLY B 1 325 ? 24.016 -32.656 12.812 1 83.88 325 GLY B CA 1
ATOM 5973 C C . GLY B 1 325 ? 24.219 -31.188 12.586 1 83.88 325 GLY B C 1
ATOM 5974 O O . GLY B 1 325 ? 25.203 -30.766 11.961 1 83.88 325 GLY B O 1
ATOM 5975 N N . ALA B 1 326 ? 23.172 -30.406 12.82 1 83.5 326 ALA B N 1
ATOM 5976 C CA . ALA B 1 326 ? 23.219 -28.953 12.742 1 83.5 326 ALA B CA 1
ATOM 5977 C C . ALA B 1 326 ? 22.391 -28.312 13.852 1 83.5 326 ALA B C 1
ATOM 5979 O O . ALA B 1 326 ? 21.656 -29 14.555 1 83.5 326 ALA B O 1
ATOM 5980 N N . SER B 1 327 ? 22.781 -27.031 14.117 1 89.25 327 SER B N 1
ATOM 5981 C CA . SER B 1 327 ? 21.891 -26.281 15 1 89.25 327 SER B CA 1
ATOM 5982 C C . SER B 1 327 ? 20.453 -26.344 14.516 1 89.25 327 SER B C 1
ATOM 5984 O O . SER B 1 327 ? 20.203 -26.562 13.328 1 89.25 327 SER B O 1
ATOM 5986 N N . GLU B 1 328 ? 19.625 -26.297 15.43 1 91.19 328 GLU B N 1
ATOM 5987 C CA . GLU B 1 328 ? 18.203 -26.406 15.078 1 91.19 328 GLU B CA 1
ATOM 5988 C C . GLU B 1 328 ? 17.781 -25.25 14.18 1 91.19 328 GLU B C 1
ATOM 5990 O O . GLU B 1 328 ? 17.906 -24.078 14.555 1 91.19 328 GLU B O 1
ATOM 5995 N N . ILE B 1 329 ? 17.391 -25.625 13.031 1 92.56 329 ILE B N 1
ATOM 5996 C CA . ILE B 1 329 ? 16.875 -24.656 12.078 1 92.56 329 ILE B CA 1
ATOM 5997 C C . ILE B 1 329 ? 15.414 -24.953 11.766 1 92.56 329 ILE B C 1
ATOM 5999 O O . ILE B 1 329 ? 15.094 -26.031 11.273 1 92.56 329 ILE B O 1
ATOM 6003 N N . THR B 1 330 ? 14.578 -24 12.117 1 91.44 330 THR B N 1
ATOM 6004 C CA . THR B 1 330 ? 13.148 -24.156 11.859 1 91.44 330 THR B CA 1
ATOM 6005 C C . THR B 1 330 ? 12.734 -23.344 10.633 1 91.44 330 THR B C 1
ATOM 6007 O O . THR B 1 330 ? 13.344 -22.312 10.328 1 91.44 330 THR B O 1
ATOM 6010 N N . CYS B 1 331 ? 11.836 -23.906 9.898 1 88.88 331 CYS B N 1
ATOM 6011 C CA . CYS B 1 331 ? 11.305 -23.188 8.75 1 88.88 331 CYS B CA 1
ATOM 6012 C C . CYS B 1 331 ? 9.852 -23.562 8.5 1 88.88 331 CYS B C 1
ATOM 6014 O O . CYS B 1 331 ? 9.414 -24.656 8.859 1 88.88 331 CYS B O 1
ATOM 6016 N N . ARG B 1 332 ? 9.062 -22.641 8.047 1 88.5 332 ARG B N 1
ATOM 6017 C CA . ARG B 1 332 ? 7.699 -22.922 7.605 1 88.5 332 ARG B CA 1
ATOM 6018 C C . ARG B 1 332 ? 7.688 -23.469 6.18 1 88.5 332 ARG B C 1
ATOM 6020 O O . ARG B 1 332 ? 8.125 -22.781 5.25 1 88.5 332 ARG B O 1
ATOM 6027 N N . CYS B 1 333 ? 7.301 -24.672 6.02 1 89 333 CYS B N 1
ATOM 6028 C CA . CYS B 1 333 ? 7.352 -25.312 4.711 1 89 333 CYS B CA 1
ATOM 6029 C C . CYS B 1 333 ? 6.336 -26.453 4.621 1 89 333 CYS B C 1
ATOM 6031 O O . CYS B 1 333 ? 5.531 -26.641 5.535 1 89 333 CYS B O 1
ATOM 6033 N N . ARG B 1 334 ? 6.207 -27.031 3.539 1 88.94 334 ARG B N 1
ATOM 6034 C CA . ARG B 1 334 ? 5.488 -28.281 3.309 1 88.94 334 ARG B CA 1
ATOM 6035 C C . ARG B 1 334 ? 6.418 -29.484 3.471 1 88.94 334 ARG B C 1
ATOM 6037 O O . ARG B 1 334 ? 7.211 -29.781 2.576 1 88.94 334 ARG B O 1
ATOM 6044 N N . PRO B 1 335 ? 6.312 -30.188 4.508 1 88.5 335 PRO B N 1
ATOM 6045 C CA . PRO B 1 335 ? 7.312 -31.188 4.902 1 88.5 335 PRO B CA 1
ATOM 6046 C C . PRO B 1 335 ? 7.434 -32.344 3.904 1 88.5 335 PRO B C 1
ATOM 6048 O O . PRO B 1 335 ? 8.539 -32.781 3.6 1 88.5 335 PRO B O 1
ATOM 6051 N N . LEU B 1 336 ? 6.344 -32.781 3.398 1 85.94 336 LEU B N 1
ATOM 6052 C CA . LEU B 1 336 ? 6.379 -33.938 2.484 1 85.94 336 LEU B CA 1
ATOM 6053 C C . LEU B 1 336 ? 7.055 -33.531 1.171 1 85.94 336 LEU B C 1
ATOM 6055 O O . LEU B 1 336 ? 7.832 -34.312 0.62 1 85.94 336 LEU B O 1
ATOM 6059 N N . ALA B 1 337 ? 6.746 -32.375 0.749 1 86.31 337 ALA B N 1
ATOM 6060 C CA . ALA B 1 337 ? 7.363 -31.891 -0.488 1 86.31 337 ALA B CA 1
ATOM 6061 C C . ALA B 1 337 ? 8.867 -31.719 -0.319 1 86.31 337 ALA B C 1
ATOM 6063 O O . ALA B 1 337 ? 9.648 -32.125 -1.194 1 86.31 337 ALA B O 1
ATOM 6064 N N . LEU B 1 338 ? 9.266 -31.203 0.759 1 89.75 338 LEU B N 1
ATOM 6065 C CA . LEU B 1 338 ? 10.688 -30.984 1.001 1 89.75 338 LEU B CA 1
ATOM 6066 C C . LEU B 1 338 ? 11.422 -32.312 1.199 1 89.75 338 LEU B C 1
ATOM 6068 O O . LEU B 1 338 ? 12.547 -32.469 0.739 1 89.75 338 LEU B O 1
ATOM 6072 N N . LYS B 1 339 ? 10.805 -33.188 1.899 1 91.12 339 LYS B N 1
ATOM 6073 C CA . LYS B 1 339 ? 11.367 -34.531 2.064 1 91.12 339 LYS B CA 1
ATOM 6074 C C . LYS B 1 339 ? 11.602 -35.219 0.712 1 91.12 339 LYS B C 1
ATOM 6076 O O . LYS B 1 339 ? 12.633 -35.844 0.496 1 91.12 339 LYS B O 1
ATOM 6081 N N . ARG B 1 340 ? 10.695 -35 -0.127 1 86.31 340 ARG B N 1
ATOM 6082 C CA . ARG B 1 340 ? 10.812 -35.562 -1.472 1 86.31 340 ARG B CA 1
ATOM 6083 C C . ARG B 1 340 ? 11.992 -34.938 -2.221 1 86.31 340 ARG B C 1
ATOM 6085 O O . ARG B 1 340 ? 12.75 -35.656 -2.881 1 86.31 340 ARG B O 1
ATOM 6092 N N . ALA B 1 341 ? 12.07 -33.656 -2.08 1 91.38 341 ALA B N 1
ATOM 6093 C CA . ALA B 1 341 ? 13.188 -32.969 -2.73 1 91.38 341 ALA B CA 1
ATOM 6094 C C . ALA B 1 341 ? 14.523 -33.5 -2.217 1 91.38 341 ALA B C 1
ATOM 6096 O O . ALA B 1 341 ? 15.398 -33.844 -3.008 1 91.38 341 ALA B O 1
ATOM 6097 N N . LEU B 1 342 ? 14.602 -33.656 -0.987 1 94.38 342 LEU B N 1
ATOM 6098 C CA . LEU B 1 342 ? 15.852 -34.125 -0.369 1 94.38 342 LEU B CA 1
ATOM 6099 C C . LEU B 1 342 ? 16.141 -35.562 -0.727 1 94.38 342 LEU B C 1
ATOM 6101 O O . LEU B 1 342 ? 17.297 -35.906 -1.028 1 94.38 342 LEU B O 1
ATOM 6105 N N . THR B 1 343 ? 15.117 -36.375 -0.709 1 92.75 343 THR B N 1
ATOM 6106 C CA . THR B 1 343 ? 15.289 -37.781 -1.059 1 92.75 343 THR B CA 1
ATOM 6107 C C . THR B 1 343 ? 15.781 -37.906 -2.496 1 92.75 343 THR B C 1
ATOM 6109 O O . THR B 1 343 ? 16.672 -38.719 -2.777 1 92.75 343 THR B O 1
ATOM 6112 N N . ASN B 1 344 ? 15.273 -37.125 -3.344 1 90.94 344 ASN B N 1
ATOM 6113 C CA . ASN B 1 344 ? 15.695 -37.156 -4.738 1 90.94 344 ASN B CA 1
ATOM 6114 C C . ASN B 1 344 ? 17.156 -36.75 -4.895 1 90.94 344 ASN B C 1
ATOM 6116 O O . ASN B 1 344 ? 17.891 -37.344 -5.672 1 90.94 344 ASN B O 1
ATOM 6120 N N . LEU B 1 345 ? 17.531 -35.75 -4.117 1 95.44 345 LEU B N 1
ATOM 6121 C CA . LEU B 1 345 ? 18.906 -35.25 -4.199 1 95.44 345 LEU B CA 1
ATOM 6122 C C . LEU B 1 345 ? 19.891 -36.25 -3.607 1 95.44 345 LEU B C 1
ATOM 6124 O O . LEU B 1 345 ? 20.938 -36.531 -4.188 1 95.44 345 LEU B O 1
ATOM 6128 N N . ILE B 1 346 ? 19.516 -36.844 -2.512 1 95.5 346 ILE B N 1
ATOM 6129 C CA . ILE B 1 346 ? 20.359 -37.812 -1.85 1 95.5 346 ILE B CA 1
ATOM 6130 C C . ILE B 1 346 ? 20.484 -39.062 -2.715 1 95.5 346 ILE B C 1
ATOM 6132 O O . ILE B 1 346 ? 21.578 -39.594 -2.928 1 95.5 346 ILE B O 1
ATOM 6136 N N . ASP B 1 347 ? 19.312 -39.5 -3.248 1 92.06 347 ASP B N 1
ATOM 6137 C CA . ASP B 1 347 ? 19.312 -40.688 -4.102 1 92.06 347 ASP B CA 1
ATOM 6138 C C . ASP B 1 347 ? 20.188 -40.469 -5.344 1 92.06 347 ASP B C 1
ATOM 6140 O O . ASP B 1 347 ? 20.875 -41.406 -5.789 1 92.06 347 ASP B O 1
ATOM 6144 N N . ASN B 1 348 ? 20.109 -39.281 -5.828 1 91.44 348 ASN B N 1
ATOM 6145 C CA . ASN B 1 348 ? 20.938 -38.969 -6.984 1 91.44 348 ASN B CA 1
ATOM 6146 C C . ASN B 1 348 ? 22.422 -39.062 -6.652 1 91.44 348 ASN B C 1
ATOM 6148 O O . ASN B 1 348 ? 23.203 -39.594 -7.426 1 91.44 348 ASN B O 1
ATOM 6152 N N . ALA B 1 349 ? 22.797 -38.531 -5.562 1 93.62 349 ALA B N 1
ATOM 6153 C CA . ALA B 1 349 ? 24.188 -38.594 -5.113 1 93.62 349 ALA B CA 1
ATOM 6154 C C . ALA B 1 349 ? 24.656 -40 -4.883 1 93.62 349 ALA B C 1
ATOM 6156 O O . ALA B 1 349 ? 25.75 -40.406 -5.305 1 93.62 349 ALA B O 1
ATOM 6157 N N . LEU B 1 350 ? 23.812 -40.781 -4.25 1 92.62 350 LEU B N 1
ATOM 6158 C CA . LEU B 1 350 ? 24.156 -42.156 -3.953 1 92.62 350 LEU B CA 1
ATOM 6159 C C . LEU B 1 350 ? 24.281 -43 -5.234 1 92.62 350 LEU B C 1
ATOM 6161 O O . LEU B 1 350 ? 25.172 -43.812 -5.367 1 92.62 350 LEU B O 1
ATOM 6165 N N . LYS B 1 351 ? 23.438 -42.656 -6.105 1 88.5 351 LYS B N 1
ATOM 6166 C CA . LYS B 1 351 ? 23.406 -43.406 -7.359 1 88.5 351 LYS B CA 1
ATOM 6167 C C . LYS B 1 351 ? 24.625 -43.094 -8.219 1 88.5 351 LYS B C 1
ATOM 6169 O O . LYS B 1 351 ? 25.234 -44 -8.797 1 88.5 351 LYS B O 1
ATOM 6174 N N . HIS B 1 352 ? 25.031 -41.906 -8.297 1 88.25 352 HIS B N 1
ATOM 6175 C CA . HIS B 1 352 ? 26.047 -41.5 -9.25 1 88.25 352 HIS B CA 1
ATOM 6176 C C . HIS B 1 352 ? 27.422 -41.469 -8.594 1 88.25 352 HIS B C 1
ATOM 6178 O O . HIS B 1 352 ? 28.438 -41.625 -9.273 1 88.25 352 HIS B O 1
ATOM 6184 N N . ALA B 1 353 ? 27.484 -41.281 -7.285 1 90.31 353 ALA B N 1
ATOM 6185 C CA . ALA B 1 353 ? 28.766 -41.125 -6.625 1 90.31 353 ALA B CA 1
ATOM 6186 C C . ALA B 1 353 ? 28.953 -42.156 -5.527 1 90.31 353 ALA B C 1
ATOM 6188 O O . ALA B 1 353 ? 30.078 -42.375 -5.059 1 90.31 353 ALA B O 1
ATOM 6189 N N . GLY B 1 354 ? 27.906 -42.781 -5.09 1 90.62 354 GLY B N 1
ATOM 6190 C CA . GLY B 1 354 ? 27.984 -43.812 -4.062 1 90.62 354 GLY B CA 1
ATOM 6191 C C . GLY B 1 354 ? 27.984 -43.25 -2.656 1 90.62 354 GLY B C 1
ATOM 6192 O O . GLY B 1 354 ? 27.984 -44 -1.681 1 90.62 354 GLY B O 1
ATOM 6193 N N . ASP B 1 355 ? 28.016 -41.938 -2.6 1 92.44 355 ASP B N 1
ATOM 6194 C CA . ASP B 1 355 ? 27.969 -41.312 -1.284 1 92.44 355 ASP B CA 1
ATOM 6195 C C . ASP B 1 355 ? 27.203 -40 -1.337 1 92.44 355 ASP B C 1
ATOM 6197 O O . ASP B 1 355 ? 27.016 -39.438 -2.414 1 92.44 355 ASP B O 1
ATOM 6201 N N . ALA B 1 356 ? 26.734 -39.531 -0.174 1 95.75 356 ALA B N 1
ATOM 6202 C CA . ALA B 1 356 ? 26.031 -38.281 -0.042 1 95.75 356 ALA B CA 1
ATOM 6203 C C . ALA B 1 356 ? 26.266 -37.656 1.331 1 95.75 356 ALA B C 1
ATOM 6205 O O . ALA B 1 356 ? 26.125 -38.312 2.357 1 95.75 356 ALA B O 1
ATOM 6206 N N . THR B 1 357 ? 26.719 -36.438 1.325 1 95.62 357 THR B N 1
ATOM 6207 C CA . THR B 1 357 ? 26.859 -35.688 2.559 1 95.62 357 THR B CA 1
ATOM 6208 C C . THR B 1 357 ? 25.922 -34.469 2.568 1 95.62 357 THR B C 1
ATOM 6210 O O . THR B 1 357 ? 25.906 -33.688 1.625 1 95.62 357 THR B O 1
ATOM 6213 N N . VAL B 1 358 ? 25.125 -34.406 3.605 1 96.69 358 VAL B N 1
ATOM 6214 C CA . VAL B 1 358 ? 24.125 -33.312 3.707 1 96.69 358 VAL B CA 1
ATOM 6215 C C . VAL B 1 358 ? 24.578 -32.312 4.746 1 96.69 358 VAL B C 1
ATOM 6217 O O . VAL B 1 358 ? 25.047 -32.656 5.828 1 96.69 358 VAL B O 1
ATOM 6220 N N . SER B 1 359 ? 24.531 -31.078 4.383 1 95.75 359 SER B N 1
ATOM 6221 C CA . SER B 1 359 ? 24.812 -29.969 5.297 1 95.75 359 SER B CA 1
ATOM 6222 C C . SER B 1 359 ? 23.688 -28.953 5.328 1 95.75 359 SER B C 1
ATOM 6224 O O . SER B 1 359 ? 23.016 -28.75 4.316 1 95.75 359 SER B O 1
ATOM 6226 N N . LEU B 1 360 ? 23.406 -28.469 6.484 1 95.31 360 LEU B N 1
ATOM 6227 C CA . LEU B 1 360 ? 22.359 -27.484 6.711 1 95.31 360 LEU B CA 1
ATOM 6228 C C . LEU B 1 360 ? 22.891 -26.312 7.523 1 95.31 360 LEU B C 1
ATOM 6230 O O . LEU B 1 360 ? 23.484 -26.5 8.586 1 95.31 360 LEU B O 1
ATOM 6234 N N . PHE B 1 361 ? 22.734 -25.094 6.988 1 93.44 361 PHE B N 1
ATOM 6235 C CA . PHE B 1 361 ? 23.141 -23.922 7.75 1 93.44 361 PHE B CA 1
ATOM 6236 C C . PHE B 1 361 ? 22.359 -22.688 7.316 1 93.44 361 PHE B C 1
ATOM 6238 O O . PHE B 1 361 ? 21.75 -22.672 6.254 1 93.44 361 PHE B O 1
ATOM 6245 N N . LYS B 1 362 ? 22.297 -21.719 8.227 1 91.56 362 LYS B N 1
ATOM 6246 C CA . LYS B 1 362 ? 21.672 -20.438 7.934 1 91.56 362 LYS B CA 1
ATOM 6247 C C . LYS B 1 362 ? 22.703 -19.438 7.406 1 91.56 362 LYS B C 1
ATOM 6249 O O . LYS B 1 362 ? 23.734 -19.219 8.039 1 91.56 362 LYS B O 1
ATOM 6254 N N . ALA B 1 363 ? 22.375 -18.938 6.215 1 89.25 363 ALA B N 1
ATOM 6255 C CA . ALA B 1 363 ? 23.266 -17.953 5.617 1 89.25 363 ALA B CA 1
ATOM 6256 C C . ALA B 1 363 ? 23.172 -16.609 6.328 1 89.25 363 ALA B C 1
ATOM 6258 O O . ALA B 1 363 ? 22.281 -16.406 7.16 1 89.25 363 ALA B O 1
ATOM 6259 N N . SER B 1 364 ? 24.031 -15.734 5.992 1 85.69 364 SER B N 1
ATOM 6260 C CA . SER B 1 364 ? 24.109 -14.414 6.621 1 85.69 364 SER B CA 1
ATOM 6261 C C . SER B 1 364 ? 22.891 -13.57 6.262 1 85.69 364 SER B C 1
ATOM 6263 O O . SER B 1 364 ? 22.469 -12.711 7.043 1 85.69 364 SER B O 1
ATOM 6265 N N . ASP B 1 365 ? 22.344 -13.961 5.172 1 80.44 365 ASP B N 1
ATOM 6266 C CA . ASP B 1 365 ? 21.203 -13.18 4.707 1 80.44 365 ASP B CA 1
ATOM 6267 C C . ASP B 1 365 ? 19.906 -13.711 5.277 1 80.44 365 ASP B C 1
ATOM 6269 O O . ASP B 1 365 ? 18.828 -13.172 5.008 1 80.44 365 ASP B O 1
ATOM 6273 N N . GLY B 1 366 ? 20.031 -14.773 6.043 1 84.31 366 GLY B N 1
ATOM 6274 C CA . GLY B 1 366 ? 18.859 -15.336 6.68 1 84.31 366 GLY B CA 1
ATOM 6275 C C . GLY B 1 366 ? 18.281 -16.531 5.938 1 84.31 366 GLY B C 1
ATOM 6276 O O . GLY B 1 366 ? 17.453 -17.266 6.473 1 84.31 366 GLY B O 1
ATOM 6277 N N . ASP B 1 367 ? 18.75 -16.734 4.758 1 90 367 ASP B N 1
ATOM 6278 C CA . ASP B 1 367 ? 18.266 -17.859 3.965 1 90 367 ASP B CA 1
ATOM 6279 C C . ASP B 1 367 ? 18.797 -19.188 4.508 1 90 367 ASP B C 1
ATOM 6281 O O . ASP B 1 367 ? 19.859 -19.219 5.137 1 90 367 ASP B O 1
ATOM 6285 N N . ILE B 1 368 ? 18.031 -20.141 4.352 1 93.75 368 ILE B N 1
ATOM 6286 C CA . ILE B 1 368 ? 18.438 -21.484 4.75 1 93.75 368 ILE B CA 1
ATOM 6287 C C . ILE B 1 368 ? 19.141 -22.188 3.584 1 93.75 368 ILE B C 1
ATOM 6289 O O . ILE B 1 368 ? 18.625 -22.188 2.463 1 93.75 368 ILE B O 1
ATOM 6293 N N . HIS B 1 369 ? 20.312 -22.656 3.865 1 95 369 HIS B N 1
ATOM 6294 C CA . HIS B 1 369 ? 21.078 -23.375 2.855 1 95 369 HIS B CA 1
ATOM 6295 C C . HIS B 1 369 ? 21.188 -24.859 3.193 1 95 369 HIS B C 1
ATOM 6297 O O . HIS B 1 369 ? 21.484 -25.219 4.332 1 95 369 HIS B O 1
ATOM 6303 N N . LEU B 1 370 ? 20.797 -25.641 2.219 1 95.56 370 LEU B N 1
ATOM 6304 C CA . LEU B 1 370 ? 20.953 -27.094 2.277 1 95.56 370 LEU B CA 1
ATOM 6305 C C . LEU B 1 370 ? 21.844 -27.578 1.139 1 95.56 370 LEU B C 1
ATOM 6307 O O . LEU B 1 370 ? 21.609 -27.25 -0.025 1 95.56 370 LEU B O 1
ATOM 6311 N N . GLU B 1 371 ? 22.875 -28.328 1.502 1 96.12 371 GLU B N 1
ATOM 6312 C CA . GLU B 1 371 ? 23.812 -28.828 0.495 1 96.12 371 GLU B CA 1
ATOM 6313 C C . GLU B 1 371 ? 23.891 -30.344 0.528 1 96.12 371 GLU B C 1
ATOM 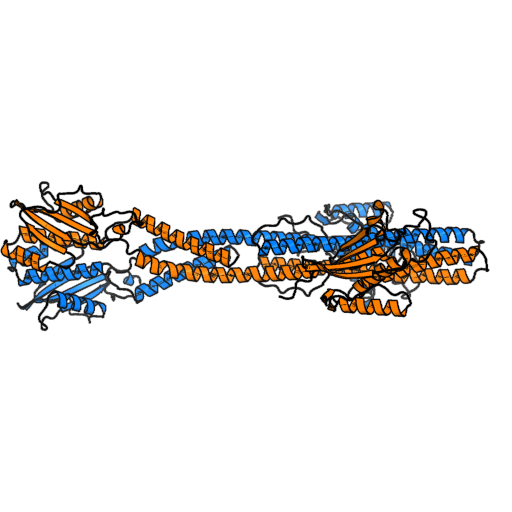6315 O O . GLU B 1 371 ? 23.953 -30.953 1.604 1 96.12 371 GLU B O 1
ATOM 6320 N N . VAL B 1 372 ? 23.734 -30.922 -0.553 1 96.94 372 VAL B N 1
ATOM 6321 C CA . VAL B 1 372 ? 23.984 -32.344 -0.727 1 96.94 372 VAL B CA 1
ATOM 6322 C C . VAL B 1 372 ? 25.234 -32.562 -1.586 1 96.94 372 VAL B C 1
ATOM 6324 O O . VAL B 1 372 ? 25.219 -32.281 -2.789 1 96.94 372 VAL B O 1
ATOM 6327 N N . LEU B 1 373 ? 26.281 -33 -0.958 1 95.62 373 LEU B N 1
ATOM 6328 C CA . LEU B 1 373 ? 27.578 -33.156 -1.615 1 95.62 373 LEU B CA 1
ATOM 6329 C C . LEU B 1 373 ? 27.875 -34.625 -1.874 1 95.62 373 LEU B C 1
ATOM 6331 O O . LEU B 1 373 ? 27.625 -35.469 -1.014 1 95.62 373 LEU B O 1
ATOM 6335 N N . ASP B 1 374 ? 28.281 -34.875 -3.098 1 93.56 374 ASP B N 1
ATOM 6336 C CA . ASP B 1 374 ? 28.766 -36.219 -3.424 1 93.56 374 ASP B CA 1
ATOM 6337 C C . ASP B 1 374 ? 30.219 -36.156 -3.893 1 93.56 374 ASP B C 1
ATOM 6339 O O . ASP B 1 374 ? 30.797 -35.062 -4.016 1 93.56 374 ASP B O 1
ATOM 6343 N N . HIS B 1 375 ? 30.906 -37.312 -4.008 1 91.06 375 HIS B N 1
ATOM 6344 C CA . HIS B 1 375 ? 32.281 -37.375 -4.457 1 91.06 375 HIS B CA 1
ATOM 6345 C C . HIS B 1 375 ? 32.406 -38.062 -5.809 1 91.06 375 HIS B C 1
ATOM 6347 O O . HIS B 1 375 ? 33.312 -38.875 -6.031 1 91.06 375 HIS B O 1
ATOM 6353 N N . GLY B 1 376 ? 31.406 -37.844 -6.582 1 89.56 376 GLY B N 1
ATOM 6354 C CA . GLY B 1 376 ? 31.422 -38.406 -7.914 1 89.56 376 GLY B CA 1
ATOM 6355 C C . GLY B 1 376 ? 32.219 -37.594 -8.906 1 89.56 376 GLY B C 1
ATOM 6356 O O . GLY B 1 376 ? 33.062 -36.781 -8.516 1 89.56 376 GLY B O 1
ATOM 6357 N N . THR B 1 377 ? 32.094 -37.875 -10.211 1 87.44 377 THR B N 1
ATOM 6358 C CA . THR B 1 377 ? 32.906 -37.25 -11.281 1 87.44 377 THR B CA 1
ATOM 6359 C C . THR B 1 377 ? 32.406 -35.844 -11.602 1 87.44 377 THR B C 1
ATOM 6361 O O . THR B 1 377 ? 33.062 -35.094 -12.312 1 87.44 377 THR B O 1
ATOM 6364 N N . GLY B 1 378 ? 31.312 -35.5 -10.977 1 89.38 378 GLY B N 1
ATOM 6365 C CA . GLY B 1 378 ? 30.734 -34.219 -11.297 1 89.38 378 GLY B CA 1
ATOM 6366 C C . GLY B 1 378 ? 30 -34.188 -12.625 1 89.38 378 GLY B C 1
ATOM 6367 O O . GLY B 1 378 ? 29.656 -35.25 -13.156 1 89.38 378 GLY B O 1
ATOM 6368 N N . ILE B 1 379 ? 29.547 -33 -13.062 1 89.62 379 ILE B N 1
ATOM 6369 C CA . ILE B 1 379 ? 28.828 -32.812 -14.312 1 89.62 379 ILE B CA 1
ATOM 6370 C C . ILE B 1 379 ? 29.531 -31.734 -15.148 1 89.62 379 ILE B C 1
ATOM 6372 O O . ILE B 1 379 ? 30.016 -30.734 -14.609 1 89.62 379 ILE B O 1
ATOM 6376 N N . GLU B 1 380 ? 29.656 -32.031 -16.422 1 89.94 380 GLU B N 1
ATOM 6377 C CA . GLU B 1 380 ? 30.203 -31.016 -17.312 1 89.94 380 GLU B CA 1
ATOM 6378 C C . GLU B 1 380 ? 29.438 -29.703 -17.172 1 89.94 380 GLU B C 1
ATOM 6380 O O . GLU B 1 380 ? 28.203 -29.688 -17.094 1 89.94 380 GLU B O 1
ATOM 6385 N N . PRO B 1 381 ? 30.156 -28.625 -17.141 1 89.19 381 PRO B N 1
ATOM 6386 C CA . PRO B 1 381 ? 29.547 -27.328 -16.859 1 89.19 381 PRO B CA 1
ATOM 6387 C C . PRO B 1 381 ? 28.391 -27 -17.797 1 89.19 381 PRO B C 1
ATOM 6389 O O . PRO B 1 381 ? 27.391 -26.406 -17.375 1 89.19 381 PRO B O 1
ATOM 6392 N N . ALA B 1 382 ? 28.438 -27.422 -18.984 1 87.88 382 ALA B N 1
ATOM 6393 C CA . ALA B 1 382 ? 27.406 -27.125 -19.984 1 87.88 382 ALA B CA 1
ATOM 6394 C C . ALA B 1 382 ? 26.094 -27.828 -19.641 1 87.88 382 ALA B C 1
ATOM 6396 O O . ALA B 1 382 ? 25.016 -27.391 -20.078 1 87.88 382 ALA B O 1
ATOM 6397 N N . TRP B 1 383 ? 26.188 -28.891 -18.75 1 89 383 TRP B N 1
ATOM 6398 C CA . TRP B 1 383 ? 25.016 -29.703 -18.516 1 89 383 TRP B CA 1
ATOM 6399 C C . TRP B 1 383 ? 24.406 -29.406 -17.141 1 89 383 TRP B C 1
ATOM 6401 O O . TRP B 1 383 ? 23.359 -29.953 -16.797 1 89 383 TRP B O 1
ATOM 6411 N N . LEU B 1 384 ? 25.047 -28.547 -16.391 1 90.19 384 LEU B N 1
ATOM 6412 C CA . LEU B 1 384 ? 24.641 -28.312 -15.016 1 90.19 384 LEU B CA 1
ATOM 6413 C C . LEU B 1 384 ? 23.203 -27.797 -14.945 1 90.19 384 LEU B C 1
ATOM 6415 O O . LEU B 1 384 ? 22.484 -28.094 -13.992 1 90.19 384 LEU B O 1
ATOM 6419 N N . THR B 1 385 ? 22.766 -27.125 -15.984 1 88.25 385 THR B N 1
ATOM 6420 C CA . THR B 1 385 ? 21.422 -26.578 -15.977 1 88.25 385 THR B CA 1
ATOM 6421 C C . THR B 1 385 ? 20.453 -27.516 -16.688 1 88.25 385 THR B C 1
ATOM 6423 O O . THR B 1 385 ? 19.297 -27.656 -16.281 1 88.25 385 THR B O 1
ATOM 6426 N N . GLN B 1 386 ? 20.891 -28.25 -17.609 1 85.88 386 GLN B N 1
ATOM 6427 C CA . GLN B 1 386 ? 20.047 -29.094 -18.453 1 85.88 386 GLN B CA 1
ATOM 6428 C C . GLN B 1 386 ? 19.609 -30.344 -17.719 1 85.88 386 GLN B C 1
ATOM 6430 O O . GLN B 1 386 ? 18.562 -30.922 -18.031 1 85.88 386 GLN B O 1
ATOM 6435 N N . VAL B 1 387 ? 20.391 -30.703 -16.703 1 88 387 VAL B N 1
ATOM 6436 C CA . VAL B 1 387 ? 20.125 -31.953 -15.984 1 88 387 VAL B CA 1
ATOM 6437 C C . VAL B 1 387 ? 18.844 -31.828 -15.18 1 88 387 VAL B C 1
ATOM 6439 O O . VAL B 1 387 ? 18.281 -32.812 -14.719 1 88 387 VAL B O 1
ATOM 6442 N N . PHE B 1 388 ? 18.391 -30.594 -15.031 1 88.06 388 PHE B N 1
ATOM 6443 C CA . PHE B 1 388 ? 17.125 -30.391 -14.312 1 88.06 388 PHE B CA 1
ATOM 6444 C C . PHE B 1 388 ? 15.938 -30.688 -15.219 1 88.06 388 PHE B C 1
ATOM 6446 O O . PHE B 1 388 ? 14.805 -30.797 -14.75 1 88.06 388 PHE B O 1
ATOM 6453 N N . GLU B 1 389 ? 16.219 -30.75 -16.453 1 82 389 GLU B N 1
ATOM 6454 C CA . GLU B 1 389 ? 15.133 -31.062 -17.375 1 82 389 GLU B CA 1
ATOM 6455 C C . GLU B 1 389 ? 14.68 -32.5 -17.219 1 82 389 GLU B C 1
ATOM 6457 O O . GLU B 1 389 ? 15.508 -33.406 -17.016 1 82 389 GLU B O 1
ATOM 6462 N N . PRO B 1 390 ? 13.391 -32.781 -17.234 1 76.12 390 PRO B N 1
ATOM 6463 C CA . PRO B 1 390 ? 12.883 -34.125 -17.047 1 76.12 390 PRO B CA 1
ATOM 6464 C C . PRO B 1 390 ? 13.469 -35.125 -18.047 1 76.12 390 PRO B C 1
ATOM 6466 O O . PRO B 1 390 ? 13.664 -34.781 -19.219 1 76.12 390 PRO B O 1
ATOM 6469 N N . PHE B 1 391 ? 13.883 -36.312 -17.609 1 75.25 391 PHE B N 1
ATOM 6470 C CA . PHE B 1 391 ? 14.312 -37.5 -18.359 1 75.25 391 PHE B CA 1
ATOM 6471 C C . PHE B 1 391 ? 15.703 -37.312 -18.953 1 75.25 391 PHE B C 1
ATOM 6473 O O . PHE B 1 391 ? 16.109 -38.031 -19.844 1 75.25 391 PHE B O 1
ATOM 6480 N N . VAL B 1 392 ? 16.297 -36.188 -18.516 1 77.56 392 VAL B N 1
ATOM 6481 C CA . VAL B 1 392 ? 17.688 -36 -18.922 1 77.56 392 VAL B CA 1
ATOM 6482 C C . VAL B 1 392 ? 18.594 -36.844 -18.031 1 77.56 392 VAL B C 1
ATOM 6484 O O . VAL B 1 392 ? 18.562 -36.719 -16.797 1 77.56 392 VAL B O 1
ATOM 6487 N N . GLN B 1 393 ? 19.281 -37.812 -18.609 1 78.62 393 GLN B N 1
ATOM 6488 C CA . GLN B 1 393 ? 20.234 -38.625 -17.875 1 78.62 393 GLN B CA 1
ATOM 6489 C C . GLN B 1 393 ? 21.609 -38.562 -18.531 1 78.62 393 GLN B C 1
ATOM 6491 O O . GLN B 1 393 ? 21.719 -38.594 -19.766 1 78.62 393 GLN B O 1
ATOM 6496 N N . LEU B 1 394 ? 22.562 -38.156 -17.828 1 74.38 394 LEU B N 1
ATOM 6497 C CA . LEU B 1 394 ? 23.922 -38.094 -18.359 1 74.38 394 LEU B CA 1
ATOM 6498 C C . LEU B 1 394 ? 24.594 -39.469 -18.297 1 74.38 394 LEU B C 1
ATOM 6500 O O . LEU B 1 394 ? 24.484 -40.156 -17.297 1 74.38 394 LEU B O 1
ATOM 6504 N N . SER B 1 395 ? 24.453 -40.375 -19.328 1 57.78 395 SER B N 1
ATOM 6505 C CA . SER B 1 395 ? 25.203 -41.625 -19.344 1 57.78 395 SER B CA 1
ATOM 6506 C C . SER B 1 395 ? 26.703 -41.375 -19.328 1 57.78 395 SER B C 1
ATOM 6508 O O . SER B 1 395 ? 27.156 -40.312 -19.719 1 57.78 395 SER B O 1
ATOM 6510 N N . GLN B 1 396 ? 27.656 -42.188 -18.609 1 50.34 396 GLN B N 1
ATOM 6511 C CA . GLN B 1 396 ? 29.109 -42.125 -18.719 1 50.34 396 GLN B CA 1
ATOM 6512 C C . GLN B 1 396 ? 29.547 -41.844 -20.141 1 50.34 396 GLN B C 1
ATOM 6514 O O . GLN B 1 396 ? 30.578 -41.219 -20.375 1 50.34 396 GLN B O 1
ATOM 6519 N N . THR B 1 397 ? 29.141 -42.656 -21.312 1 43.59 397 THR B N 1
ATOM 6520 C CA . THR B 1 397 ? 29.625 -42.594 -22.688 1 43.59 397 THR B CA 1
ATOM 6521 C C . THR B 1 397 ? 28.703 -41.719 -23.531 1 43.59 397 THR B C 1
ATOM 6523 O O . THR B 1 397 ? 28.719 -41.781 -24.766 1 43.59 397 THR B O 1
ATOM 6526 N N . GLY B 1 398 ? 28.078 -40.625 -23.281 1 42.75 398 GLY B N 1
ATOM 6527 C CA . GLY B 1 398 ? 27.234 -39.719 -24.047 1 42.75 398 GLY B CA 1
ATOM 6528 C C . GLY B 1 398 ? 25.797 -39.719 -23.609 1 42.75 398 GLY B C 1
ATOM 6529 O O . GLY B 1 398 ? 25.469 -40.25 -22.547 1 42.75 398 GLY B O 1
ATOM 6530 N N . THR B 1 399 ? 24.703 -38.938 -24.359 1 43.5 399 THR B N 1
ATOM 6531 C CA . THR B 1 399 ? 23.266 -38.906 -24.109 1 43.5 399 THR B CA 1
ATOM 6532 C C . THR B 1 399 ? 22.688 -40.312 -24.125 1 43.5 399 THR B C 1
ATOM 6534 O O . THR B 1 399 ? 22.312 -40.844 -25.172 1 43.5 399 THR B O 1
ATOM 6537 N N . ASP B 1 400 ? 23.484 -41.406 -23.859 1 40.28 400 ASP B N 1
ATOM 6538 C CA . ASP B 1 400 ? 23.078 -42.781 -24.172 1 40.28 400 ASP B CA 1
ATOM 6539 C C . ASP B 1 400 ? 21.797 -43.156 -23.438 1 40.28 400 ASP B C 1
ATOM 6541 O O . ASP B 1 400 ? 21.453 -42.531 -22.422 1 40.28 400 ASP B O 1
ATOM 6545 N N . HIS B 1 401 ? 21.062 -44.156 -24.062 1 44.12 401 HIS B N 1
ATOM 6546 C CA . HIS B 1 401 ? 19.859 -44.938 -23.734 1 44.12 401 HIS B CA 1
ATOM 6547 C C . HIS B 1 401 ? 19.859 -45.344 -22.281 1 44.12 401 HIS B C 1
ATOM 6549 O O . HIS B 1 401 ? 20.906 -45.625 -21.703 1 44.12 401 HIS B O 1
ATOM 6555 N N . PRO B 1 402 ? 18.719 -45.281 -21.609 1 43.94 402 PRO B N 1
ATOM 6556 C CA . PRO B 1 402 ? 18.391 -45.625 -20.234 1 43.94 402 PRO B CA 1
ATOM 6557 C C . PRO B 1 402 ? 18.922 -47 -19.828 1 43.94 402 PRO B C 1
ATOM 6559 O O . PRO B 1 402 ? 18.297 -48.031 -20.125 1 43.94 402 PRO B O 1
ATOM 6562 N N . GLN B 1 403 ? 20.094 -47.344 -20.219 1 37.94 403 GLN B N 1
ATOM 6563 C CA . GLN B 1 403 ? 20.172 -48.688 -19.672 1 37.94 403 GLN B CA 1
ATOM 6564 C C . GLN B 1 403 ? 19.594 -48.75 -18.266 1 37.94 403 GLN B C 1
ATOM 6566 O O . GLN B 1 403 ? 19 -49.781 -17.875 1 37.94 403 GLN B O 1
ATOM 6571 N N . GLY B 1 404 ? 20.453 -48.25 -17.172 1 41.75 404 GLY B N 1
ATOM 6572 C CA . GLY B 1 404 ? 20.062 -48.531 -15.797 1 41.75 404 GLY B CA 1
ATOM 6573 C C . GLY B 1 404 ? 18.859 -47.719 -15.336 1 41.75 404 GLY B C 1
ATOM 6574 O O . GLY B 1 404 ? 18.297 -46.969 -16.109 1 41.75 404 GLY B O 1
ATOM 6575 N N . GLY B 1 405 ? 18.562 -47.5 -13.703 1 49.31 405 GLY B N 1
ATOM 6576 C CA . GLY B 1 405 ? 17.469 -47.312 -12.766 1 49.31 405 GLY B CA 1
ATOM 6577 C C . GLY B 1 405 ? 16.703 -46.031 -13.008 1 49.31 405 GLY B C 1
ATOM 6578 O O . GLY B 1 405 ? 15.492 -46.062 -13.258 1 49.31 405 GLY B O 1
ATOM 6579 N N . GLY B 1 406 ? 17.125 -44.75 -12.664 1 59.22 406 GLY B N 1
ATOM 6580 C CA . GLY B 1 406 ? 16.25 -43.625 -12.414 1 59.22 406 GLY B CA 1
ATOM 6581 C C . GLY B 1 406 ? 15.75 -42.969 -13.688 1 59.22 406 GLY B C 1
ATOM 6582 O O . GLY B 1 406 ? 16.359 -43.094 -14.75 1 59.22 406 GLY B O 1
ATOM 6583 N N . LEU B 1 407 ? 14.453 -42.688 -13.961 1 67.88 407 LEU B N 1
ATOM 6584 C CA . LEU B 1 407 ? 13.773 -42.125 -15.125 1 67.88 407 LEU B CA 1
ATOM 6585 C C . LEU B 1 407 ? 14.234 -40.688 -15.398 1 67.88 407 LEU B C 1
ATOM 6587 O O . LEU B 1 407 ? 13.898 -40.125 -16.438 1 67.88 407 LEU B O 1
ATOM 6591 N N . GLY B 1 408 ? 15.273 -40.188 -14.586 1 77.38 408 GLY B N 1
ATOM 6592 C CA . GLY B 1 408 ? 15.758 -38.812 -14.789 1 77.38 408 GLY B CA 1
ATOM 6593 C C . GLY B 1 408 ? 14.742 -37.781 -14.414 1 77.38 408 GLY B C 1
ATOM 6594 O O . GLY B 1 408 ? 14.656 -36.719 -15.055 1 77.38 408 GLY B O 1
ATOM 6595 N N . LEU B 1 409 ? 13.922 -38.062 -13.453 1 82 409 LEU B N 1
ATOM 6596 C CA . LEU B 1 409 ? 12.922 -37.094 -13.008 1 82 409 LEU B CA 1
ATOM 6597 C C . LEU B 1 409 ? 13.281 -36.531 -11.641 1 82 409 LEU B C 1
ATOM 6599 O O . LEU B 1 409 ? 12.719 -35.5 -11.211 1 82 409 LEU B O 1
ATOM 6603 N N . GLY B 1 410 ? 14.227 -37.156 -11.023 1 84.69 410 GLY B N 1
ATOM 6604 C CA . GLY B 1 410 ? 14.531 -36.812 -9.641 1 84.69 410 GLY B CA 1
ATOM 6605 C C . GLY B 1 410 ? 14.93 -35.375 -9.453 1 84.69 410 GLY B C 1
ATOM 6606 O O . GLY B 1 410 ? 14.359 -34.656 -8.617 1 84.69 410 GLY B O 1
ATOM 6607 N N . LEU B 1 411 ? 15.852 -34.875 -10.281 1 89.38 411 LEU B N 1
ATOM 6608 C CA . LEU B 1 411 ? 16.344 -33.5 -10.141 1 89.38 411 LEU B CA 1
ATOM 6609 C C . LEU B 1 411 ? 15.273 -32.5 -10.516 1 89.38 411 LEU B C 1
ATOM 6611 O O . LEU B 1 411 ? 15.188 -31.406 -9.914 1 89.38 411 LEU B O 1
ATOM 6615 N N . ALA B 1 412 ? 14.516 -32.812 -11.508 1 86.44 412 ALA B N 1
ATOM 6616 C CA . ALA B 1 412 ? 13.422 -31.922 -11.914 1 86.44 412 ALA B CA 1
ATOM 6617 C C . ALA B 1 412 ? 12.391 -31.781 -10.797 1 86.44 412 ALA B C 1
ATOM 6619 O O . ALA B 1 412 ? 11.906 -30.672 -10.523 1 86.44 412 ALA B O 1
ATOM 6620 N N . ILE B 1 413 ? 12.055 -32.906 -10.18 1 83.88 413 ILE B N 1
ATOM 6621 C CA . ILE B 1 413 ? 11.102 -32.906 -9.07 1 83.88 413 ILE B CA 1
ATOM 6622 C C . ILE B 1 413 ? 11.664 -32.094 -7.902 1 83.88 413 ILE B C 1
ATOM 6624 O O . ILE B 1 413 ? 10.961 -31.281 -7.297 1 83.88 413 ILE B O 1
ATOM 6628 N N . ALA B 1 414 ? 12.891 -32.344 -7.605 1 90.75 414 ALA B N 1
ATOM 6629 C CA . ALA B 1 414 ? 13.531 -31.625 -6.516 1 90.75 414 ALA B CA 1
ATOM 6630 C C . ALA B 1 414 ? 13.484 -30.125 -6.754 1 90.75 414 ALA B C 1
ATOM 6632 O O . ALA B 1 414 ? 13.141 -29.359 -5.855 1 90.75 414 ALA B O 1
ATOM 6633 N N . ARG B 1 415 ? 13.812 -29.75 -7.93 1 90.56 415 ARG B N 1
ATOM 6634 C CA . ARG B 1 415 ? 13.812 -28.328 -8.266 1 90.56 415 ARG B CA 1
ATOM 6635 C C . ARG B 1 415 ? 12.406 -27.734 -8.156 1 90.56 415 ARG B C 1
ATOM 6637 O O . ARG B 1 415 ? 12.227 -26.641 -7.617 1 90.56 415 ARG B O 1
ATOM 6644 N N . ALA B 1 416 ? 11.438 -28.422 -8.656 1 84.81 416 ALA B N 1
ATOM 6645 C CA . ALA B 1 416 ? 10.055 -27.969 -8.586 1 84.81 416 ALA B CA 1
ATOM 6646 C C . ALA B 1 416 ? 9.617 -27.781 -7.133 1 84.81 416 ALA B C 1
ATOM 6648 O O . ALA B 1 416 ? 8.961 -26.797 -6.793 1 84.81 416 ALA B O 1
ATOM 6649 N N . CYS B 1 417 ? 9.93 -28.734 -6.324 1 86.69 417 CYS B N 1
ATOM 6650 C CA . CYS B 1 417 ? 9.562 -28.688 -4.91 1 86.69 417 CYS B CA 1
ATOM 6651 C C . CYS B 1 417 ? 10.203 -27.484 -4.227 1 86.69 417 CYS B C 1
ATOM 6653 O O . CYS B 1 417 ? 9.555 -26.797 -3.436 1 86.69 417 CYS B O 1
ATOM 6655 N N . VAL B 1 418 ? 11.438 -27.25 -4.535 1 90.88 418 VAL B N 1
ATOM 6656 C CA . VAL B 1 418 ? 12.172 -26.141 -3.932 1 90.88 418 VAL B CA 1
ATOM 6657 C C . VAL B 1 418 ? 11.602 -24.812 -4.414 1 90.88 418 VAL B C 1
ATOM 6659 O O . VAL B 1 418 ? 11.391 -23.906 -3.619 1 90.88 418 VAL B O 1
ATOM 6662 N N . GLN B 1 419 ? 11.32 -24.781 -5.707 1 88.38 419 GLN B N 1
ATOM 6663 C CA . GLN B 1 419 ? 10.781 -23.547 -6.285 1 88.38 419 GLN B CA 1
ATOM 6664 C C . GLN B 1 419 ? 9.383 -23.25 -5.746 1 88.38 419 GLN B C 1
ATOM 6666 O O . GLN B 1 419 ? 9.008 -22.094 -5.578 1 88.38 419 GLN B O 1
ATOM 6671 N N . ALA B 1 420 ? 8.648 -24.281 -5.414 1 84.88 420 ALA B N 1
ATOM 6672 C CA . ALA B 1 420 ? 7.316 -24.125 -4.828 1 84.88 420 ALA B CA 1
ATOM 6673 C C . ALA B 1 420 ? 7.395 -23.469 -3.457 1 84.88 420 ALA B C 1
ATOM 6675 O O . ALA B 1 420 ? 6.398 -22.938 -2.955 1 84.88 420 ALA B O 1
ATOM 6676 N N . HIS B 1 421 ? 8.57 -23.531 -2.881 1 89 421 HIS B N 1
ATOM 6677 C CA . HIS B 1 421 ? 8.789 -22.906 -1.585 1 89 421 HIS B CA 1
ATOM 6678 C C . HIS B 1 421 ? 9.453 -21.547 -1.742 1 89 421 HIS B C 1
ATOM 6680 O O . HIS B 1 421 ? 9.914 -20.953 -0.76 1 89 421 HIS B O 1
ATOM 6686 N N . GLY B 1 422 ? 9.562 -21.125 -2.99 1 87.69 422 GLY B N 1
ATOM 6687 C CA . GLY B 1 422 ? 10.203 -19.844 -3.27 1 87.69 422 GLY B CA 1
ATOM 6688 C C . GLY B 1 422 ? 11.719 -19.922 -3.258 1 87.69 422 GLY B C 1
ATOM 6689 O O . GLY B 1 422 ? 12.391 -18.891 -3.254 1 87.69 422 GLY B O 1
ATOM 6690 N N . GLY B 1 423 ? 12.227 -21.062 -3.221 1 91.19 423 GLY B N 1
ATOM 6691 C CA . GLY B 1 423 ? 13.664 -21.266 -3.166 1 91.19 423 GLY B CA 1
ATOM 6692 C C . GLY B 1 423 ? 14.281 -21.516 -4.527 1 91.19 423 GLY B C 1
ATOM 6693 O O . GLY B 1 423 ? 13.648 -21.281 -5.559 1 91.19 423 GLY B O 1
ATOM 6694 N N . GLU B 1 424 ? 15.578 -21.844 -4.434 1 92.31 424 GLU B N 1
ATOM 6695 C CA . GLU B 1 424 ? 16.344 -22.141 -5.641 1 92.31 424 GLU B CA 1
ATOM 6696 C C . GLU B 1 424 ? 17.234 -23.359 -5.445 1 92.31 424 GLU B C 1
ATOM 6698 O O . GLU B 1 424 ? 17.766 -23.578 -4.359 1 92.31 424 GLU B O 1
ATOM 6703 N N . LEU B 1 425 ? 17.266 -24.156 -6.484 1 95.12 425 LEU B N 1
ATOM 6704 C CA . LEU B 1 425 ? 18.141 -25.312 -6.512 1 95.12 425 LEU B CA 1
ATOM 6705 C C . LEU B 1 425 ? 19.172 -25.188 -7.625 1 95.12 425 LEU B C 1
ATOM 6707 O O . LEU B 1 425 ? 18.812 -25 -8.789 1 95.12 425 LEU B O 1
ATOM 6711 N N . THR B 1 426 ? 20.438 -25.234 -7.254 1 95.25 426 THR B N 1
ATOM 6712 C CA . THR B 1 426 ? 21.516 -25.172 -8.227 1 95.25 426 THR B CA 1
ATOM 6713 C C . THR B 1 426 ? 22.516 -26.312 -8 1 95.25 426 THR B C 1
ATOM 6715 O O . THR B 1 426 ? 22.547 -26.906 -6.922 1 95.25 426 THR B O 1
ATOM 6718 N N . LEU B 1 427 ? 23.156 -26.641 -9.078 1 95.62 427 LEU B N 1
ATOM 6719 C CA . LEU B 1 427 ? 24.234 -27.641 -9.016 1 95.62 427 LEU B CA 1
ATOM 6720 C C . LEU B 1 427 ? 25.594 -26.984 -9.25 1 95.62 427 LEU B C 1
ATOM 6722 O O . LEU B 1 427 ? 25.719 -26.109 -10.102 1 95.62 427 LEU B O 1
ATOM 6726 N N . GLU B 1 428 ? 26.5 -27.359 -8.422 1 95.06 428 GLU B N 1
ATOM 6727 C CA . GLU B 1 428 ? 27.859 -26.844 -8.562 1 95.06 428 GLU B CA 1
ATOM 6728 C C . GLU B 1 428 ? 28.875 -27.969 -8.43 1 95.06 428 GLU B C 1
ATOM 6730 O O . GLU B 1 428 ? 28.719 -28.875 -7.598 1 95.06 428 GLU B O 1
ATOM 6735 N N . ASN B 1 429 ? 29.891 -27.875 -9.336 1 94.81 429 ASN B N 1
ATOM 6736 C CA . ASN B 1 429 ? 31.016 -28.797 -9.172 1 94.81 429 ASN B CA 1
ATOM 6737 C C . ASN B 1 429 ? 31.953 -28.359 -8.055 1 94.81 429 ASN B C 1
ATOM 6739 O O . ASN B 1 429 ? 32.25 -27.156 -7.922 1 94.81 429 ASN B O 1
ATOM 6743 N N . ARG B 1 430 ? 32.219 -29.266 -7.242 1 90.75 430 ARG B N 1
ATOM 6744 C CA . ARG B 1 430 ? 33.156 -28.953 -6.164 1 90.75 430 ARG B CA 1
ATOM 6745 C C . ARG B 1 430 ? 34.469 -29.688 -6.348 1 90.75 430 ARG B C 1
ATOM 6747 O O . ARG B 1 430 ? 34.594 -30.875 -6.043 1 90.75 430 ARG B O 1
ATOM 6754 N N . PRO B 1 431 ? 35.594 -28.938 -6.816 1 83.12 431 PRO B N 1
ATOM 6755 C CA . PRO B 1 431 ? 36.906 -29.562 -6.973 1 83.12 431 PRO B CA 1
ATOM 6756 C C . PRO B 1 431 ? 37.438 -30.125 -5.66 1 83.12 431 PRO B C 1
ATOM 6758 O O . PRO B 1 431 ? 37.219 -29.547 -4.594 1 83.12 431 PRO B O 1
ATOM 6761 N N . PRO B 1 432 ? 38.25 -31.188 -5.906 1 76.81 432 PRO B N 1
ATOM 6762 C CA . PRO B 1 432 ? 38.719 -31.875 -7.113 1 76.81 432 PRO B CA 1
ATOM 6763 C C . PRO B 1 432 ? 37.719 -32.844 -7.68 1 76.81 432 PRO B C 1
ATOM 6765 O O . PRO B 1 432 ? 37.781 -33.219 -8.852 1 76.81 432 PRO B O 1
ATOM 6768 N N . ALA B 1 433 ? 36.75 -33.469 -6.684 1 77.38 433 ALA B N 1
ATOM 6769 C CA . ALA B 1 433 ? 35.781 -34.406 -7.215 1 77.38 433 ALA B CA 1
ATOM 6770 C C . ALA B 1 433 ? 34.438 -34.281 -6.469 1 77.38 433 ALA B C 1
ATOM 6772 O O . ALA B 1 433 ? 34.438 -34.125 -5.246 1 77.38 433 ALA B O 1
ATOM 6773 N N . GLY B 1 434 ? 33.406 -34.125 -7.289 1 91.25 434 GLY B N 1
ATOM 6774 C CA . GLY B 1 434 ? 32.094 -34.219 -6.656 1 91.25 434 GLY B CA 1
ATOM 6775 C C . GLY B 1 434 ? 31.125 -33.188 -7.148 1 91.25 434 GLY B C 1
ATOM 6776 O O . GLY B 1 434 ? 31.516 -32.219 -7.812 1 91.25 434 GLY B O 1
ATOM 6777 N N . LEU B 1 435 ? 29.875 -33.375 -6.977 1 94.5 435 LEU B N 1
ATOM 6778 C CA . LEU B 1 435 ? 28.75 -32.5 -7.309 1 94.5 435 LEU B CA 1
ATOM 6779 C C . LEU B 1 435 ? 28.016 -32.062 -6.051 1 94.5 435 LEU B C 1
ATOM 6781 O O . LEU B 1 435 ? 27.766 -32.875 -5.156 1 94.5 435 LEU B O 1
ATOM 6785 N N . CYS B 1 436 ? 27.797 -30.828 -6 1 96.56 436 CYS B N 1
ATOM 6786 C CA . CYS B 1 436 ? 27.062 -30.281 -4.863 1 96.56 436 CYS B CA 1
ATOM 6787 C C . CYS B 1 436 ? 25.734 -29.688 -5.305 1 96.56 436 CYS B C 1
ATOM 6789 O O . CYS B 1 436 ? 25.703 -28.781 -6.145 1 96.56 436 CYS B O 1
ATOM 6791 N N . ALA B 1 437 ? 24.672 -30.25 -4.805 1 97.06 437 ALA B N 1
ATOM 6792 C CA . ALA B 1 437 ? 23.359 -29.641 -4.977 1 97.06 437 ALA B CA 1
ATOM 6793 C C . ALA B 1 437 ? 23.078 -28.625 -3.869 1 97.06 437 ALA B C 1
ATOM 6795 O O . ALA B 1 437 ? 23.094 -28.969 -2.686 1 97.06 437 ALA B O 1
ATOM 6796 N N . VAL B 1 438 ? 22.859 -27.469 -4.27 1 96.62 438 VAL B N 1
ATOM 6797 C CA . VAL B 1 438 ? 22.672 -26.391 -3.307 1 96.62 438 VAL B CA 1
ATOM 6798 C C . VAL B 1 438 ? 21.203 -25.938 -3.326 1 96.62 438 VAL B C 1
ATOM 6800 O O . VAL B 1 438 ? 20.719 -25.438 -4.344 1 96.62 438 VAL B O 1
ATOM 6803 N N . VAL B 1 439 ? 20.562 -26.109 -2.191 1 96.56 439 VAL B N 1
ATOM 6804 C CA . VAL B 1 439 ? 19.188 -25.656 -2.014 1 96.56 439 VAL B CA 1
ATOM 6805 C C . VAL B 1 439 ? 19.156 -24.391 -1.158 1 96.56 439 VAL B C 1
ATOM 6807 O O . VAL B 1 439 ? 19.703 -24.375 -0.051 1 96.56 439 VAL B O 1
ATOM 6810 N N . ARG B 1 440 ? 18.578 -23.359 -1.687 1 94.25 440 ARG B N 1
ATOM 6811 C CA . ARG B 1 440 ? 18.375 -22.125 -0.947 1 94.25 440 ARG B CA 1
ATOM 6812 C C . ARG B 1 440 ? 16.891 -21.875 -0.697 1 94.25 440 ARG B C 1
ATOM 6814 O O . ARG B 1 440 ? 16.109 -21.766 -1.642 1 94.25 440 ARG B O 1
ATOM 6821 N N . LEU B 1 441 ? 16.531 -21.781 0.544 1 92.81 441 LEU B N 1
ATOM 6822 C CA . LEU B 1 441 ? 15.156 -21.5 0.935 1 92.81 441 LEU B CA 1
ATOM 6823 C C . LEU B 1 441 ? 15.047 -20.172 1.653 1 92.81 441 LEU B C 1
ATOM 6825 O O . LEU B 1 441 ? 15.883 -19.844 2.504 1 92.81 441 LEU B O 1
ATOM 6829 N N . PRO B 1 442 ? 14.125 -19.375 1.255 1 88.12 442 PRO B N 1
ATOM 6830 C CA . PRO B 1 442 ? 13.969 -18.094 1.945 1 88.12 442 PRO B CA 1
ATOM 6831 C C . PRO B 1 442 ? 13.555 -18.25 3.406 1 88.12 442 PRO B C 1
ATOM 6833 O O . PRO B 1 442 ? 12.805 -19.172 3.742 1 88.12 442 PRO B O 1
ATOM 6836 N N . ALA B 1 443 ? 14.141 -17.328 4.227 1 77.75 443 ALA B N 1
ATOM 6837 C CA . ALA B 1 443 ? 13.891 -17.359 5.668 1 77.75 443 ALA B CA 1
ATOM 6838 C C . ALA B 1 443 ? 12.469 -16.906 5.992 1 77.75 443 ALA B C 1
ATOM 6840 O O . ALA B 1 443 ? 11.914 -16.047 5.305 1 77.75 443 ALA B O 1
ATOM 6841 N N . GLY B 1 444 ? 11.445 -17.734 5.996 1 63.56 444 GLY B N 1
ATOM 6842 C CA . GLY B 1 444 ? 10.141 -17.25 6.406 1 63.56 444 GLY B CA 1
ATOM 6843 C C . GLY B 1 444 ? 10.203 -16.109 7.406 1 63.56 444 GLY B C 1
ATOM 6844 O O . GLY B 1 444 ? 11.18 -16 8.156 1 63.56 444 GLY B O 1
ATOM 6845 N N . VAL B 1 445 ? 9.758 -14.906 7.055 1 52.47 445 VAL B N 1
ATOM 6846 C CA . VAL B 1 445 ? 9.797 -13.82 8.023 1 52.47 445 VAL B CA 1
ATOM 6847 C C . VAL B 1 445 ? 9.242 -14.305 9.367 1 52.47 445 VAL B C 1
ATOM 6849 O O . VAL B 1 445 ? 8.227 -15.008 9.406 1 52.47 445 VAL B O 1
ATOM 6852 N N . ALA B 1 446 ? 10.078 -14.297 10.375 1 42.41 446 ALA B N 1
ATOM 6853 C CA . ALA B 1 446 ? 9.672 -14.492 11.766 1 42.41 446 ALA B CA 1
ATOM 6854 C C . ALA B 1 446 ? 8.383 -13.727 12.07 1 42.41 446 ALA B C 1
ATOM 6856 O O . ALA B 1 446 ? 8.125 -12.672 11.484 1 42.41 446 ALA B O 1
ATOM 6857 N N . ASN B 1 447 ? 7.176 -14.305 12.43 1 34.47 447 ASN B N 1
ATOM 6858 C CA . ASN B 1 447 ? 6.098 -13.586 13.102 1 34.47 447 ASN B CA 1
ATOM 6859 C C . ASN B 1 447 ? 6.629 -12.422 13.922 1 34.47 447 ASN B C 1
ATOM 6861 O O . ASN B 1 447 ? 7.449 -12.609 14.82 1 34.47 447 ASN B O 1
ATOM 6865 N N . LEU B 1 448 ? 7.016 -11.289 13.406 1 29.83 448 LEU B N 1
ATOM 6866 C CA . LEU B 1 448 ? 7.141 -10.312 14.484 1 29.83 448 LEU B CA 1
ATOM 6867 C C . LEU B 1 448 ? 5.879 -10.273 15.336 1 29.83 448 LEU B C 1
ATOM 6869 O O . LEU B 1 448 ? 4.766 -10.352 14.812 1 29.83 448 LEU B O 1
#

Secondary structure (DSSP, 8-state):
-HHHHHHHHHHHHHHHHHHHHHHHHHHS-SB-HHHHHHHHHHHHHHHHHHHHS-HHHHHHHHHHT-BTTEEEEEESS-SS-SS---HHHHHHHHHHHHHHT--TT--EEEEEEETTS-BSS--TTSGGGGSPEEEEEEEE-TTS-EEEEEE-PPBS--HHHHHHHHHHHHHHHHHHHHHHHHHHHHHHHHHHHHHHHHHHTT---PPPP--SSHHHHHHHHHHHHHHHHHHHHHHHHHHHHHHHHHHHHHHHHHHHHHHHTSPSSHHHHHHHHHHHHHHHHHHHHHHHHHHS-TTPPPEEEEHHHHHHHHHHHHHHTT---B-------EEEE-HHHHHHHHHHHHHHHHHHHS--EEEEEE-TTS-EEEEEE--S----GGGTTGGGSTT---BTTBS----SS--S-HHHHHHHHHHTTT-EEEEEE-SSS-EEEEEEE-------/-HHHHHHHHHHHHHHHHHHHHHHHHHHS-SB-HHHHHHHHHHHHHHHHHHHHS-HHHHHHHHHHT-BTTEEEEEESS-SS-SS---HHHHHHHHHHHHHHT--TT--EEEEEEETTSSBSS--TTSGGGGSPEEEEEEEE-TTS-EEEEEE-PPBS--HHHHHHHHHHHHHHHHHHHHHHHHHHHHHHHHHHHHHHHHHHTT---PPPP--SSHHHHHHHHHHHHHHHHHHHHHHHHHHHHHHHHHHHHHHHHHHHHHHHTSPSSHHHHHHHHHHHHHHHHHHHHHHHHHHT-TTPPPEEEEHHHHHHHHHHHHHHTT---B-------EEEE-HHHHHHHHHHHHHHHHHHHS--EEEEEE-TTS-EEEEEE--S----GGGTTGGGSTT---BTTBS----SS--S-HHHHHHHHHHTTT-EEEEEE-SSS-EEEEEEE-------